Protein AF-A0A9D3MAL6-F1 (afdb_monomer)

Secondary structure (DSSP, 8-state):
---------EEEEEEEEEE-----S-----------S--BHHHHHHTT-SEEEEEEEEGGG-SS-----TT-S-EETTEE-PPPPTTS-EEEEEEEEEEETTEEEEEEEEEEEE------------------------------------------SHHHHHHHHHHHHHHHHHHHHHHHHHHHHHHHHHHHHHHHHHHHHHHHHHHHHHHHHHHHHHTT-------------------------------------------------PPPPP------------------------------------------SPPEEGGGHHHHHHHHHH-SSS-HHHHHTTSPPS--S--HHHHSHHHHTT-SBTTB---TTTEEEPPPPTT-TTTTEEEEEEEEETTEEEEEEEEPPPPGGGHHHHHHHHHHTT--EEEE-S-SEETTEE-S---S-SSEEEETTEEEEEEEEEE-SSEEEEEEEEEETT-S-EEEEEEEEE--S-SSS--S-SHHHHHHHHHHHHHS-TT---EEEESSSSSHHHHHHHHHHHHHHHHHHHSEE-HHHHHHHHHHHSTTSS-SHHHHHHHHHHHHHHHHH------TTTHHHHHHHHTSEETTTTEEHHHHHHHHHHHHS----TTTTTTTTSHHHHTT-S-SSS---TTT-----PPTT------SEEEE--SSSTT-EEEEPPPPTTTHHHHHHHHHHTT-------S--BTTTTB---S-SSSEEEETTEEEEEEEEEEETTEEEEEEEEEETTSPPP--

Mean predicted a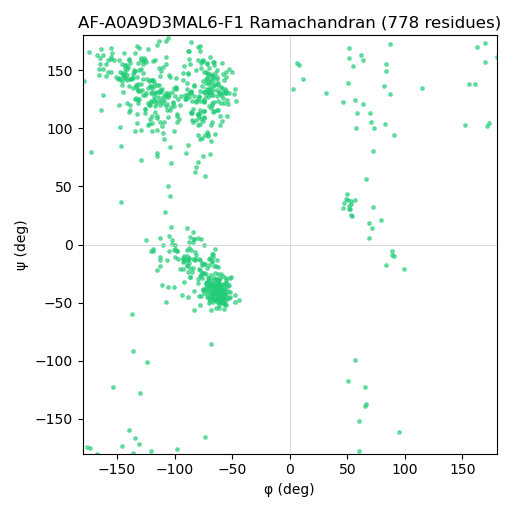ligned error: 19.48 Å

InterPro domains:
  IPR000242 Tyrosine-specific protein phosphatase, PTPase domain [PF00102] (363-593)
  IPR000242 Tyrosine-specific protein phosphatase, PTPase domain [PF00102] (653-774)
  IPR000242 Tyrosine-specific protein phosphatase, PTPase domain [PR00700] (392-399)
  IPR000242 Tyrosine-specific protein phosphatase, PTPase domain [PR00700] (408-428)
  IPR000242 Tyrosine-specific protein phosphatase, PTPase domain [PR00700] (491-508)
  IPR000242 Tyrosine-specific protein phosphatase, PTPase domain [PR00700] (530-548)
  IPR000242 Tyrosine-specific protein phosphatase, PTPase domain [PR00700] (561-576)
  IPR000242 Tyrosine-specific protein phosphatase, PTPase domain [PR00700] (577-587)
  IPR000242 Tyrosine-specific protein phosphatase, PTPase domain [PS50055] (340-594)
  IPR000242 Tyrosine-specific protein phosphatase, PTPase domain [PS50055] (626-780)
  IPR000242 Tyrosine-specific protein phosphatase, PTPase domain [SM00194] (339-596)
  IPR000242 Tyrosine-specific protein phosphatase, PTPase domain [SM00194] (625-780)
  IPR000387 Tyrosine-specific protein phosphatases domain [PS50056] (511-585)
  IPR003595 Protein-tyrosine phosphatase, catalytic [SM00404] (492-593)
  IPR016130 Protein-tyrosine phosphatase, active site [PS00383] (533-543)
  IPR029021 Protein-tyrosine phosphatase-like [G3DSA:3.90.190.10] (317-603)
  IPR029021 Protein-tyrosine phosphatase-like [G3DSA:3.90.190.10] (604-778)
  IPR029021 Protein-tyrosine phosphatase-like [SSF52799] (324-632)
  IPR029021 Protein-tyrosine phosphatase-like [SSF52799] (598-773)
  IPR045911 Receptor-type tyrosine-protein phosphatase mu, PTPase domain, repeat 1 [cd14633] (324-596)

Foldseek 3Di:
DDDDPDFPKWKKKWKKKFWDDDDDDDDDDDDPDDDPDAAAPVCCVVVVHRMHTAEMGTPVRPPDDDDDDAQPQDYHPNHGRHHDDQQTKMFMKMKMWIDTPRDIDIDMDGPDIRHRPDPDDPDDDDDDDDDDDDDDDDDDDDDDDDDDDDDDDDDDPPVVVVVVVVVVVVVVVVVVVVVVVVVVVVLVVLVVVLVVVLVVVVVVVVVVVVVVVVVVVPVVDDDDDDDDDDDDDDDDDDDDDDDDDDDYDDDDDDDDDDDDDDDDDDDDDDDDDDDDDDDDDDDDDDDDDDDDDDDDDDDDDDDDDDDPPPPPPPCPFDWAFLVCLVVLLVCLVPPPPHHLVNLVVVADAFDPAAQVLCPDPLNVVLAPDPRFAFHPVFAQFFDDDPPDPSLRDHRWGFDAFQPRGSQAIQHAADDPVCLLVVVSSCVVQQAQAEEEEEDQAAPNHGLHDDSADPAWDDSPQKIKGWDDWAFFAQWIKTWIWIDGHPDPDIGIHIYIHGRQAHSDFGRPALVSVLVSLVVRVVPGDPPGGHHYYYYRSSAAVVLLSRLLNRQLVCCVPPSTGRSSVSQNSVCVRTGRRRPDSSSSSVSSLNNSLCSLQPDPDDDPVCCVVVVVQQQDQDPVVRDGNVVSNVVSCVVSPDDQDCQQQVVCPDPVNVVQDLDPSQAHGSSFFNFFDDDPPDPGRGHRWGQQGDGRHGSPDIGHDQGAPVCLLVVLSSCVVVVPPDDDDDDDADVVSRRHDSADPAAWDDSDQKIKGWDDWDDDPPDIRTDIDIDGNVPDDPPD

Solvent-accessible surface area (backbone atoms only — not comparable to full-atom values): 48510 Å² total; per-residue (Å²): 142,80,83,82,80,78,80,78,59,49,43,34,41,34,35,37,42,32,53,63,70,93,73,80,95,73,95,71,82,88,70,89,75,66,80,92,69,90,33,43,51,83,50,15,69,79,70,67,48,55,47,23,30,32,30,46,43,56,49,94,76,57,89,61,96,74,94,81,70,90,33,71,64,49,72,30,84,86,15,46,15,62,62,74,59,61,74,43,30,33,42,31,31,44,34,45,37,41,36,41,99,89,46,74,50,74,51,62,46,80,77,49,70,49,68,43,60,70,95,70,80,95,70,83,95,74,92,81,89,82,84,93,80,79,87,84,84,82,89,85,86,86,86,82,87,82,92,88,84,89,84,90,84,95,83,76,64,67,63,54,54,54,51,51,54,54,51,52,52,53,49,52,53,52,50,52,51,49,53,53,51,48,54,54,46,51,55,52,49,51,54,60,44,47,58,48,50,48,51,50,50,51,52,47,56,51,48,55,51,50,54,52,55,50,55,65,68,53,75,84,68,82,81,84,86,90,81,90,78,90,83,92,80,92,88,83,92,92,85,86,89,90,87,91,88,92,88,83,90,83,91,89,90,83,91,88,87,88,87,87,88,88,89,86,85,90,83,92,82,84,84,84,85,81,88,80,85,85,83,87,84,83,88,83,87,83,83,89,87,89,82,92,84,83,88,87,88,85,80,88,86,86,78,86,83,73,84,84,72,80,81,84,71,74,91,82,78,75,68,42,41,57,91,48,43,65,61,50,54,52,44,35,73,66,48,95,74,73,25,56,60,63,58,49,70,65,55,83,82,55,85,87,60,66,36,70,71,47,69,36,70,90,35,44,87,64,40,96,39,96,85,51,56,28,24,64,92,33,34,51,70,44,77,67,46,92,93,47,83,76,46,30,68,57,52,22,18,39,34,65,41,73,98,31,83,47,41,26,29,37,20,40,26,43,47,79,97,33,37,50,59,50,53,54,44,39,58,73,50,44,31,36,38,36,39,34,51,48,54,49,62,44,93,91,37,81,37,26,51,87,78,69,59,95,43,71,45,67,49,87,54,37,39,39,32,53,76,47,76,50,67,32,42,48,33,37,41,37,36,27,45,34,37,43,75,91,56,97,58,75,46,71,32,36,40,40,35,36,56,59,62,49,84,63,88,60,58,95,62,46,63,70,58,52,54,46,50,53,54,47,66,74,70,51,63,94,85,42,40,33,36,38,29,20,17,42,71,22,16,34,61,29,31,41,53,51,52,43,56,31,37,51,56,34,36,76,72,72,46,25,38,48,69,68,62,49,45,52,49,45,40,68,33,31,45,44,33,48,67,43,58,68,48,55,53,47,40,53,53,34,51,50,51,46,68,70,61,59,84,81,82,70,55,85,92,46,46,69,60,54,52,55,59,28,64,40,69,40,91,85,77,75,42,27,52,59,60,47,53,54,48,44,52,64,70,69,52,79,81,82,48,75,79,42,26,50,68,56,69,33,80,96,34,47,93,59,45,96,42,91,92,68,69,40,40,54,92,31,44,58,71,44,81,60,58,95,90,53,92,65,39,78,62,57,27,27,49,35,63,42,83,52,36,60,61,66,40,75,54,60,67,78,47,38,86,92,35,40,50,55,50,57,43,44,38,61,76,69,66,56,90,73,85,91,80,94,72,79,77,34,71,89,78,49,26,51,80,81,71,46,91,65,55,71,41,72,49,80,52,36,35,40,27,44,73,50,72,50,78,58,90,98,43,76,49,72,47,70,51,76,48,45,72,75,61,70,74,80,85,125

Structure (mmCIF, N/CA/C/O backbone):
data_AF-A0A9D3MAL6-F1
#
_entry.id   AF-A0A9D3MAL6-F1
#
loop_
_atom_site.group_PDB
_atom_site.id
_atom_site.type_symbol
_atom_site.label_atom_id
_atom_site.label_alt_id
_atom_site.label_comp_id
_atom_site.label_asym_id
_atom_site.label_entity_id
_atom_site.label_seq_id
_atom_site.pdbx_PDB_ins_code
_atom_site.Cartn_x
_atom_site.Cartn_y
_atom_site.Cartn_z
_atom_site.occupancy
_atom_site.B_iso_or_equiv
_atom_site.auth_seq_id
_atom_site.auth_comp_id
_atom_site.auth_asym_id
_atom_site.auth_atom_id
_atom_site.pdbx_PDB_model_num
ATOM 1 N N . MET A 1 1 ? 58.302 15.129 13.543 1.00 36.84 1 MET A N 1
ATOM 2 C CA . MET A 1 1 ? 57.676 16.431 13.846 1.00 36.84 1 MET A CA 1
ATOM 3 C C . MET A 1 1 ? 57.068 16.970 12.562 1.00 36.84 1 MET A C 1
ATOM 5 O O . MET A 1 1 ? 57.808 17.433 11.713 1.00 36.84 1 MET A O 1
ATOM 9 N N . PHE A 1 2 ? 55.753 16.849 12.410 1.00 25.80 2 PHE A N 1
ATOM 10 C CA . PHE A 1 2 ? 54.938 17.594 11.447 1.00 25.80 2 PHE A CA 1
ATOM 11 C C . PHE A 1 2 ? 53.576 17.755 12.122 1.00 25.80 2 PHE A C 1
ATOM 13 O O . PHE A 1 2 ? 52.985 16.754 12.527 1.00 25.80 2 PHE A O 1
ATOM 20 N N . HIS A 1 3 ? 53.130 18.991 12.341 1.00 28.67 3 HIS A N 1
ATOM 21 C CA . HIS A 1 3 ? 51.816 19.233 12.930 1.00 28.67 3 HIS A CA 1
ATOM 22 C C . HIS A 1 3 ? 50.736 18.966 11.882 1.00 28.67 3 HIS A C 1
ATOM 24 O O . HIS A 1 3 ? 50.804 19.492 10.774 1.00 28.67 3 HIS A O 1
ATOM 30 N N . ALA A 1 4 ? 49.719 18.191 12.252 1.00 33.22 4 ALA A N 1
ATOM 31 C CA . ALA A 1 4 ? 48.437 18.272 11.574 1.00 33.22 4 ALA A CA 1
ATOM 32 C C . ALA A 1 4 ? 47.761 19.570 12.033 1.00 33.22 4 ALA A C 1
ATOM 34 O O . ALA A 1 4 ? 47.356 19.680 13.191 1.00 33.22 4 ALA A O 1
ATOM 35 N N . GLU A 1 5 ? 47.670 20.561 11.147 1.00 36.69 5 GLU A N 1
ATOM 36 C CA . GLU A 1 5 ? 46.848 21.743 11.397 1.00 36.69 5 GLU A CA 1
ATOM 37 C C . GLU A 1 5 ? 45.374 21.327 11.398 1.00 36.69 5 GLU A C 1
ATOM 39 O O . GLU A 1 5 ? 44.774 21.047 10.357 1.00 36.69 5 GLU A O 1
ATOM 44 N N . LEU A 1 6 ? 44.787 21.270 12.594 1.00 41.81 6 LEU A N 1
ATOM 45 C CA . LEU A 1 6 ? 43.344 21.174 12.763 1.00 41.81 6 LEU A CA 1
ATOM 46 C C . LEU A 1 6 ? 42.711 22.418 12.130 1.00 41.81 6 LEU A C 1
ATOM 48 O O . LEU A 1 6 ? 42.856 23.528 12.641 1.00 41.81 6 LEU A O 1
ATOM 52 N N . CYS A 1 7 ? 42.011 22.228 11.010 1.00 44.66 7 CYS A N 1
ATOM 53 C CA . CYS A 1 7 ? 41.234 23.285 10.371 1.00 44.66 7 CYS A CA 1
ATOM 54 C C . CYS A 1 7 ? 40.091 23.707 11.305 1.00 44.66 7 CYS A C 1
ATOM 56 O O . CYS A 1 7 ? 39.022 23.097 11.305 1.00 44.66 7 CYS A O 1
ATOM 58 N N . ASN A 1 8 ? 40.324 24.757 12.096 1.00 56.75 8 ASN A N 1
ATOM 59 C CA . ASN A 1 8 ? 39.327 25.387 12.960 1.00 56.75 8 ASN A CA 1
ATOM 60 C C . ASN A 1 8 ? 38.270 26.115 12.113 1.00 56.75 8 ASN A C 1
ATOM 62 O O . ASN A 1 8 ? 38.293 27.337 11.974 1.00 56.75 8 ASN A O 1
ATOM 66 N N . ALA A 1 9 ? 37.340 25.352 11.538 1.00 63.88 9 ALA A N 1
ATOM 67 C CA . ALA A 1 9 ? 36.164 25.889 10.874 1.00 63.88 9 ALA A CA 1
ATOM 68 C C . ALA A 1 9 ? 35.234 26.534 11.914 1.00 63.88 9 ALA A C 1
ATOM 70 O O . ALA A 1 9 ? 34.715 25.858 12.805 1.00 63.88 9 ALA A O 1
ATOM 71 N N . GLN A 1 10 ? 35.000 27.839 11.797 1.00 79.12 10 GLN A N 1
ATOM 72 C CA . GLN A 1 10 ? 33.982 28.522 12.588 1.00 79.12 10 GLN A CA 1
ATOM 73 C C . GLN A 1 10 ? 32.620 28.307 11.931 1.00 79.12 10 GLN A C 1
ATOM 75 O O . GLN A 1 10 ? 32.435 28.637 10.761 1.00 79.12 10 GLN A O 1
ATOM 80 N N . ILE A 1 11 ? 31.669 27.749 12.681 1.00 84.81 11 ILE A N 1
ATOM 81 C CA . ILE A 1 11 ? 30.291 27.539 12.228 1.00 84.81 11 ILE A CA 1
ATOM 82 C C . ILE A 1 11 ? 29.357 28.354 13.122 1.00 84.81 11 ILE A C 1
ATOM 84 O O . ILE A 1 11 ? 29.409 28.232 14.350 1.00 84.81 11 ILE A O 1
ATOM 88 N N . VAL A 1 12 ? 28.491 29.161 12.508 1.00 91.12 12 VAL A N 1
ATOM 89 C CA . VAL A 1 12 ? 27.405 29.880 13.186 1.00 91.12 12 VAL A CA 1
ATOM 90 C C . VAL A 1 12 ? 26.076 29.599 12.489 1.00 91.12 12 VAL A C 1
ATOM 92 O O . VAL A 1 12 ? 26.001 29.509 11.264 1.00 91.12 12 VAL A O 1
ATOM 95 N N . TYR A 1 13 ? 25.014 29.469 13.277 1.00 91.81 13 TYR A N 1
ATOM 96 C CA . TYR A 1 13 ? 23.645 29.329 12.795 1.00 91.81 13 TYR A CA 1
ATOM 97 C C . TYR A 1 13 ? 22.905 30.646 13.002 1.00 91.81 13 TYR A C 1
ATOM 99 O O . TYR A 1 13 ? 22.910 31.196 14.101 1.00 91.81 13 TYR A O 1
ATOM 107 N N . GLN A 1 14 ? 22.274 31.161 11.955 1.00 93.88 14 GLN A N 1
ATOM 108 C CA . GLN A 1 14 ? 21.638 32.475 11.936 1.00 93.88 14 GLN A CA 1
ATOM 109 C C . GLN A 1 14 ? 20.166 32.347 11.549 1.00 93.88 14 GLN A C 1
ATOM 111 O O . GLN A 1 14 ? 19.802 31.561 10.671 1.00 93.88 14 GLN A O 1
ATOM 116 N N . VAL A 1 15 ? 19.317 33.156 12.181 1.00 93.56 15 VAL A N 1
ATOM 117 C CA . VAL A 1 15 ? 17.896 33.272 11.839 1.00 93.56 15 VAL A CA 1
ATOM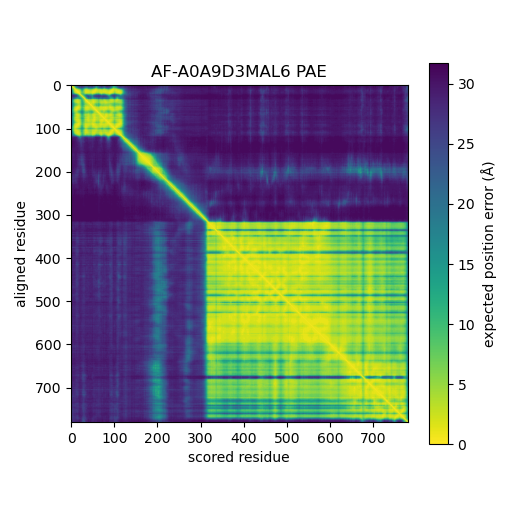 118 C C . VAL A 1 15 ? 17.651 34.657 11.250 1.00 93.56 15 VAL A C 1
ATOM 120 O O . VAL A 1 15 ? 17.953 35.675 11.878 1.00 93.56 15 VAL A O 1
ATOM 123 N N . VAL A 1 16 ? 17.108 34.694 10.035 1.00 94.06 16 VAL A N 1
ATOM 124 C CA . VAL A 1 16 ? 16.917 35.906 9.228 1.00 94.06 16 VAL A CA 1
ATOM 125 C C . VAL A 1 16 ? 15.436 36.068 8.896 1.00 94.06 16 VAL A C 1
ATOM 127 O O . VAL A 1 16 ? 14.761 35.107 8.528 1.00 94.06 16 VAL A O 1
ATOM 130 N N . VAL A 1 17 ? 14.921 37.289 9.015 1.00 92.81 17 VAL A N 1
ATOM 131 C CA . VAL A 1 17 ? 13.524 37.635 8.723 1.00 92.81 17 VAL A CA 1
ATOM 132 C C . VAL A 1 17 ? 13.489 38.639 7.574 1.00 92.81 17 VAL A C 1
ATOM 134 O O . VAL A 1 17 ? 14.119 39.691 7.653 1.00 92.81 17 VAL A O 1
ATOM 137 N N . GLU A 1 18 ? 12.743 38.329 6.512 1.00 92.12 18 GLU A N 1
ATOM 138 C CA . GLU A 1 18 ? 12.491 39.209 5.365 1.00 92.12 18 GLU A CA 1
ATOM 139 C C . GLU A 1 18 ? 11.044 39.724 5.393 1.00 92.12 18 GLU A C 1
ATOM 141 O O . GLU A 1 18 ? 10.103 38.941 5.483 1.00 92.12 18 GLU A O 1
ATOM 146 N N . GLU A 1 19 ? 10.853 41.042 5.305 1.00 88.69 19 GLU A N 1
ATOM 147 C CA . GLU A 1 19 ? 9.544 41.693 5.206 1.00 88.69 19 GLU A CA 1
ATOM 148 C C . GLU A 1 19 ? 9.055 41.718 3.749 1.00 88.69 19 GLU A C 1
ATOM 150 O O . GLU A 1 19 ? 9.633 42.375 2.875 1.00 88.69 19 GLU A O 1
ATOM 155 N N . GLU A 1 20 ? 7.936 41.043 3.487 1.00 82.75 20 GLU A N 1
ATOM 156 C CA . GLU A 1 20 ? 7.355 40.911 2.152 1.00 82.75 20 GLU A CA 1
ATOM 157 C C . GLU A 1 20 ? 6.598 42.184 1.747 1.00 82.75 20 GLU A C 1
ATOM 159 O O . GLU A 1 20 ? 5.399 42.351 1.986 1.00 82.75 20 GLU A O 1
ATOM 164 N N . ARG A 1 21 ? 7.311 43.110 1.099 1.00 76.62 21 ARG A N 1
ATOM 165 C CA . ARG A 1 21 ? 6.724 44.346 0.560 1.00 76.62 21 ARG A CA 1
ATOM 166 C C . ARG A 1 21 ? 5.947 44.066 -0.744 1.00 76.62 21 ARG A C 1
ATOM 168 O O . ARG A 1 21 ? 6.478 43.381 -1.621 1.00 76.62 21 ARG A O 1
ATOM 175 N N . PRO A 1 22 ? 4.739 44.631 -0.949 1.00 57.72 22 PRO A N 1
ATOM 176 C CA . PRO A 1 22 ? 3.912 44.349 -2.127 1.00 57.72 22 PRO A CA 1
ATOM 177 C C . PRO A 1 22 ? 4.531 44.907 -3.422 1.00 57.72 22 PRO A C 1
ATOM 179 O O . PRO A 1 22 ? 4.452 46.101 -3.716 1.00 57.72 22 PRO A O 1
ATOM 182 N N . ARG A 1 23 ? 5.144 44.033 -4.231 1.00 50.97 23 ARG A N 1
ATOM 183 C CA . ARG A 1 23 ? 5.763 44.398 -5.518 1.00 50.97 23 ARG A CA 1
ATOM 184 C C . ARG A 1 23 ? 4.735 44.385 -6.658 1.00 50.97 23 ARG A C 1
ATOM 186 O O . ARG A 1 23 ? 4.040 43.393 -6.864 1.00 50.97 23 ARG A O 1
ATOM 193 N N . ARG A 1 24 ? 4.694 45.455 -7.467 1.00 40.16 24 ARG A N 1
ATOM 194 C CA . ARG A 1 24 ? 4.003 45.440 -8.775 1.00 40.16 24 ARG A CA 1
ATOM 195 C C . ARG A 1 24 ? 4.667 44.418 -9.713 1.00 40.16 24 ARG A C 1
ATOM 197 O O . ARG A 1 24 ? 5.859 44.138 -9.601 1.00 40.16 24 ARG A O 1
ATOM 204 N N . ALA A 1 25 ? 3.880 43.843 -10.620 1.00 43.41 25 ALA A N 1
ATOM 205 C CA . ALA A 1 25 ? 4.207 42.583 -11.284 1.00 43.41 25 ALA A CA 1
ATOM 206 C C . ALA A 1 25 ? 5.493 42.596 -12.142 1.00 43.41 25 ALA A C 1
ATOM 208 O O . ALA A 1 25 ? 5.540 43.187 -13.219 1.00 43.41 25 ALA A O 1
ATOM 209 N N . ARG A 1 26 ? 6.484 41.800 -11.723 1.00 36.41 26 ARG A N 1
ATOM 210 C CA . ARG A 1 26 ? 7.481 41.148 -12.592 1.00 36.41 26 ARG A CA 1
ATOM 211 C C . ARG A 1 26 ? 7.715 39.729 -12.073 1.00 36.41 26 ARG A C 1
ATOM 213 O O . ARG A 1 26 ? 8.226 39.558 -10.971 1.00 36.41 26 ARG A O 1
ATOM 220 N N . ARG A 1 27 ? 7.342 38.710 -12.857 1.00 42.09 27 ARG A N 1
ATOM 221 C CA . ARG A 1 27 ? 7.658 37.306 -12.550 1.00 42.09 27 ARG A CA 1
ATOM 222 C C . ARG A 1 27 ? 9.101 37.004 -12.957 1.00 42.09 27 ARG A C 1
ATOM 224 O O . ARG A 1 27 ? 9.373 36.804 -14.134 1.00 42.09 27 ARG A O 1
ATOM 231 N N . ALA A 1 28 ? 9.987 36.950 -11.972 1.00 33.19 28 ALA A N 1
ATOM 232 C CA . ALA A 1 28 ? 11.230 36.184 -12.030 1.00 33.19 28 ALA A CA 1
ATOM 233 C C . ALA A 1 28 ? 11.086 34.962 -11.104 1.00 33.19 28 ALA A C 1
ATOM 235 O O . ALA A 1 28 ? 10.200 34.952 -10.248 1.00 33.19 28 ALA A O 1
ATOM 236 N N . ALA A 1 29 ? 11.917 33.935 -11.275 1.00 33.50 29 ALA A N 1
ATOM 237 C CA . ALA A 1 29 ? 11.923 32.789 -10.367 1.00 33.50 29 ALA A CA 1
ATOM 238 C C . ALA A 1 29 ? 12.475 33.182 -8.982 1.00 33.50 29 ALA A C 1
ATOM 240 O O . ALA A 1 29 ? 13.427 33.962 -8.895 1.00 33.50 29 ALA A O 1
ATOM 241 N N . GLU A 1 30 ? 11.905 32.625 -7.907 1.00 39.44 30 GLU A N 1
ATOM 242 C CA . GLU A 1 30 ? 12.492 32.719 -6.564 1.00 39.44 30 GLU A CA 1
ATOM 243 C C . GLU A 1 30 ? 13.755 31.851 -6.503 1.00 39.44 30 GLU A C 1
ATOM 245 O O . GLU A 1 30 ? 13.697 30.644 -6.278 1.00 39.44 30 GLU A O 1
ATOM 250 N N . ILE A 1 31 ? 14.910 32.477 -6.728 1.00 43.69 31 ILE A N 1
ATOM 251 C CA . ILE A 1 31 ? 16.207 31.919 -6.337 1.00 43.69 31 ILE A CA 1
ATOM 252 C C . ILE A 1 31 ? 16.268 31.960 -4.806 1.00 43.69 31 ILE A C 1
ATOM 254 O O . ILE A 1 31 ? 16.007 33.015 -4.225 1.00 43.69 31 ILE A O 1
ATOM 258 N N . LEU A 1 32 ? 16.648 30.849 -4.163 1.00 51.59 32 LEU A N 1
ATOM 259 C CA . LEU A 1 32 ? 17.010 30.834 -2.741 1.00 51.59 32 LEU A CA 1
ATOM 260 C C . LEU A 1 32 ? 18.179 31.802 -2.522 1.00 51.59 32 LEU A C 1
ATOM 262 O O . LEU A 1 32 ? 19.303 31.549 -2.952 1.00 51.59 32 LEU A O 1
ATOM 266 N N . ARG A 1 33 ? 17.891 32.949 -1.905 1.00 64.62 33 ARG A N 1
ATOM 267 C CA . ARG A 1 33 ? 18.887 33.961 -1.558 1.00 64.62 33 ARG A CA 1
ATOM 268 C C . ARG A 1 33 ? 19.273 33.784 -0.103 1.00 64.62 33 ARG A C 1
ATOM 270 O O . ARG A 1 33 ? 18.518 34.179 0.775 1.00 64.62 33 ARG A O 1
ATOM 277 N N . CYS A 1 34 ? 20.455 33.235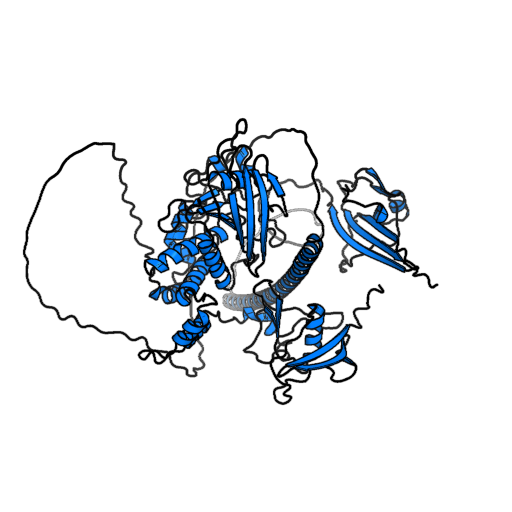 0.133 1.00 82.69 34 CYS A N 1
ATOM 278 C CA . CYS A 1 34 ? 21.086 33.345 1.441 1.00 82.69 34 CYS A CA 1
ATOM 279 C C . CYS A 1 34 ? 21.571 34.784 1.650 1.00 82.69 34 CYS A C 1
ATOM 281 O O . CYS A 1 34 ? 21.789 35.520 0.682 1.00 82.69 34 CYS A O 1
ATOM 283 N N . TYR A 1 35 ? 21.717 35.199 2.906 1.00 88.12 35 TYR A N 1
ATOM 284 C CA . TYR A 1 35 ? 21.936 36.596 3.269 1.00 88.12 35 TYR A CA 1
ATOM 285 C C . TYR A 1 35 ? 23.374 36.771 3.784 1.00 88.12 35 TYR A C 1
ATOM 287 O O . TYR A 1 35 ? 23.629 36.493 4.953 1.00 88.12 35 TYR A O 1
ATOM 295 N N . PRO A 1 36 ? 24.344 37.187 2.941 1.00 81.06 36 PRO A N 1
ATOM 296 C CA . PRO A 1 36 ? 25.760 37.223 3.320 1.00 81.06 36 PRO A CA 1
ATOM 297 C C . PRO A 1 36 ? 26.176 38.462 4.119 1.00 81.06 36 PRO A C 1
ATOM 299 O O . PRO A 1 36 ? 27.273 38.487 4.667 1.00 81.06 36 PRO A O 1
ATOM 302 N N . VAL A 1 37 ? 25.337 39.500 4.171 1.00 85.56 37 VAL A N 1
ATOM 303 C CA . VAL A 1 37 ? 25.612 40.725 4.931 1.00 85.56 37 VAL A CA 1
ATOM 304 C C . VAL A 1 37 ? 24.715 40.735 6.172 1.00 85.56 37 VAL A C 1
ATOM 306 O O . VAL A 1 37 ? 23.495 40.805 6.015 1.00 85.56 37 VAL A O 1
ATOM 309 N N . PRO A 1 38 ? 25.266 40.674 7.397 1.00 84.88 38 PRO A N 1
ATOM 310 C CA . PRO A 1 38 ? 24.467 40.787 8.611 1.00 84.88 38 PRO A CA 1
ATOM 311 C C . PRO A 1 38 ? 23.901 42.203 8.759 1.00 84.88 38 PRO A C 1
ATOM 313 O O . PRO A 1 38 ? 24.615 43.198 8.638 1.00 84.88 38 PRO A O 1
ATOM 316 N N . ILE A 1 39 ? 22.598 42.301 9.032 1.00 87.62 39 ILE A N 1
ATOM 317 C CA . ILE A 1 39 ? 21.889 43.576 9.210 1.00 87.62 39 ILE A CA 1
ATOM 318 C C . ILE A 1 39 ? 21.030 43.490 10.472 1.00 87.62 39 ILE A C 1
ATOM 320 O O . ILE A 1 39 ? 20.036 42.768 10.501 1.00 87.62 39 ILE A O 1
ATOM 324 N N . HIS A 1 40 ? 21.377 44.252 11.511 1.00 87.06 40 HIS A N 1
ATOM 325 C CA . HIS A 1 40 ? 20.538 44.382 12.708 1.00 87.06 40 HIS A CA 1
ATOM 326 C C . HIS A 1 40 ? 19.222 45.102 12.369 1.00 87.06 40 HIS A C 1
ATOM 328 O O . HIS A 1 40 ? 19.217 46.048 11.578 1.00 87.06 40 HIS A O 1
ATOM 334 N N . PHE A 1 41 ? 18.119 44.715 13.019 1.00 86.19 41 PHE A N 1
ATOM 335 C CA . PHE A 1 41 ? 16.774 45.278 12.805 1.00 86.19 41 PHE A CA 1
ATOM 336 C C . PHE A 1 41 ? 16.732 46.818 12.778 1.00 86.19 41 PHE A C 1
ATOM 338 O O . PHE A 1 41 ? 16.128 47.413 11.888 1.00 86.19 41 PHE A O 1
ATOM 345 N N . GLN A 1 42 ? 17.436 47.472 13.706 1.00 81.31 42 GLN A N 1
ATOM 346 C CA . GLN A 1 42 ? 17.515 48.936 13.806 1.00 81.31 42 GLN A CA 1
ATOM 347 C C . GLN A 1 42 ? 18.134 49.581 12.548 1.00 81.31 42 GLN A C 1
ATOM 349 O O . GLN A 1 42 ? 17.677 50.629 12.091 1.00 81.31 42 GLN A O 1
ATOM 354 N N . ASN A 1 43 ? 19.118 48.915 11.935 1.00 82.38 43 ASN A N 1
ATOM 355 C CA . ASN A 1 43 ? 19.793 49.378 10.724 1.00 82.38 43 ASN A CA 1
ATOM 356 C C . ASN A 1 43 ? 19.031 49.006 9.444 1.00 82.38 43 ASN A C 1
ATOM 358 O O . ASN A 1 43 ? 19.233 49.652 8.419 1.00 82.38 43 ASN A O 1
ATOM 362 N N . ALA A 1 44 ? 18.136 48.012 9.477 1.00 80.56 44 ALA A N 1
ATOM 363 C CA . ALA A 1 44 ? 17.377 47.589 8.299 1.00 80.56 44 ALA A CA 1
ATOM 364 C C . ALA A 1 44 ? 16.518 48.727 7.719 1.00 80.56 44 ALA A C 1
ATOM 366 O O . ALA A 1 44 ? 16.485 48.912 6.502 1.00 80.56 44 ALA A O 1
ATOM 367 N N . THR A 1 45 ? 15.901 49.543 8.580 1.00 73.00 45 THR A N 1
ATOM 368 C CA . THR A 1 45 ? 15.144 50.740 8.173 1.00 73.00 45 THR A CA 1
ATOM 369 C C . THR A 1 45 ? 16.053 51.807 7.554 1.00 73.00 45 THR A C 1
ATOM 371 O O . THR A 1 45 ? 15.729 52.343 6.496 1.00 73.00 45 THR A O 1
ATOM 374 N N . LEU A 1 46 ? 17.211 52.079 8.170 1.00 76.88 46 LEU A N 1
ATOM 375 C CA . LEU A 1 46 ? 18.181 53.086 7.708 1.00 76.88 46 LEU A CA 1
ATOM 376 C C . LEU A 1 46 ? 18.832 52.709 6.366 1.00 76.88 46 LEU A C 1
ATOM 378 O O . LEU A 1 46 ? 19.039 53.567 5.514 1.00 76.88 46 LEU A O 1
ATOM 382 N N . LEU A 1 47 ? 19.115 51.421 6.162 1.00 77.44 47 LEU A N 1
ATOM 383 C CA . LEU A 1 47 ? 19.711 50.871 4.940 1.00 77.44 47 LEU A CA 1
ATOM 384 C C . LEU A 1 47 ? 18.666 50.495 3.871 1.00 77.44 47 LEU A C 1
ATOM 386 O O . LEU A 1 47 ? 19.025 49.963 2.822 1.00 77.44 47 LEU A O 1
ATOM 390 N N . ASN A 1 48 ? 17.372 50.730 4.131 1.00 79.12 48 ASN A N 1
ATOM 391 C CA . ASN A 1 48 ? 16.243 50.294 3.297 1.00 79.12 48 ASN A CA 1
ATOM 392 C C . ASN A 1 48 ? 16.270 48.783 2.951 1.00 79.12 48 ASN A C 1
ATOM 394 O O . ASN A 1 48 ? 15.779 48.353 1.902 1.00 79.12 48 ASN A O 1
ATOM 398 N N . SER A 1 49 ? 16.826 47.961 3.844 1.00 82.19 49 SER A N 1
ATOM 399 C CA . SER A 1 49 ? 16.859 46.509 3.682 1.00 82.19 49 SER A CA 1
ATOM 400 C C . SER A 1 49 ? 15.447 45.922 3.722 1.00 82.19 49 SER A C 1
ATOM 402 O O . SER A 1 49 ? 14.557 46.416 4.417 1.00 82.19 49 SER A O 1
ATOM 404 N N . GLN A 1 50 ? 15.239 44.840 2.975 1.00 84.31 50 GLN A N 1
ATOM 405 C CA . GLN A 1 50 ? 14.038 44.011 3.102 1.00 84.31 50 GLN A CA 1
ATOM 406 C C . GLN A 1 50 ? 14.201 42.913 4.159 1.00 84.31 50 GLN A C 1
ATOM 408 O O . GLN A 1 50 ? 13.192 42.373 4.587 1.00 84.31 50 GLN A O 1
ATOM 413 N N . TYR A 1 51 ? 15.420 42.633 4.633 1.00 91.50 51 TYR A N 1
ATOM 414 C CA . TYR A 1 51 ? 15.689 41.619 5.654 1.00 91.50 51 TYR A CA 1
ATOM 415 C C . TYR A 1 51 ? 16.506 42.155 6.836 1.00 91.50 51 TYR A C 1
ATOM 417 O O . TYR A 1 51 ? 17.241 43.141 6.711 1.00 91.50 51 TYR A O 1
ATOM 425 N N . TYR A 1 52 ? 16.402 41.464 7.969 1.00 92.25 52 TYR A N 1
ATOM 426 C CA . TYR A 1 52 ? 17.235 41.661 9.151 1.00 92.25 52 TYR A CA 1
ATOM 427 C C . TYR A 1 52 ? 17.558 40.329 9.830 1.00 92.25 52 TYR A C 1
ATOM 429 O O . TYR A 1 52 ? 16.821 39.350 9.720 1.00 92.25 52 TYR A O 1
ATOM 437 N N . PHE A 1 53 ? 18.678 40.303 10.539 1.00 93.69 53 PHE A N 1
ATOM 438 C CA . PHE A 1 53 ? 19.109 39.176 11.351 1.00 93.69 53 PHE A CA 1
ATOM 439 C C . PHE A 1 53 ? 18.455 39.296 12.726 1.00 93.69 53 PHE A C 1
ATOM 441 O O . PHE A 1 53 ? 18.458 40.369 13.335 1.00 93.69 53 PHE A O 1
ATOM 448 N N . THR A 1 54 ? 17.872 38.192 13.183 1.00 92.94 54 THR A N 1
ATOM 449 C CA . THR A 1 54 ? 17.012 38.142 14.368 1.00 92.94 54 THR A CA 1
ATOM 450 C C . THR A 1 54 ? 17.618 37.293 15.492 1.00 92.94 54 THR A C 1
ATOM 452 O O . THR A 1 54 ? 17.279 37.506 16.653 1.00 92.94 54 THR A O 1
ATOM 455 N N . ALA A 1 55 ? 18.545 36.386 15.155 1.00 93.19 55 ALA A N 1
ATOM 456 C CA . ALA A 1 55 ? 19.434 35.692 16.085 1.00 93.19 55 ALA A CA 1
ATOM 457 C C . ALA A 1 55 ? 20.678 35.130 15.371 1.00 93.19 55 ALA A C 1
ATOM 459 O O . ALA A 1 55 ? 20.623 34.823 14.179 1.00 93.19 55 ALA A O 1
ATOM 460 N N . GLU A 1 56 ? 21.762 34.933 16.122 1.00 92.44 56 GLU A N 1
ATOM 461 C CA . GLU A 1 56 ? 22.939 34.152 15.719 1.00 92.44 56 GLU A CA 1
ATOM 462 C C . GLU A 1 56 ? 23.405 33.272 16.886 1.00 92.44 56 GLU A C 1
ATOM 464 O O . GLU A 1 56 ? 23.352 33.687 18.046 1.00 92.44 56 GLU A O 1
ATOM 469 N N . PHE A 1 57 ? 23.873 32.063 16.582 1.00 90.56 57 PHE A N 1
ATOM 470 C CA . PHE A 1 57 ? 24.314 31.068 17.553 1.00 90.56 57 PHE A CA 1
ATOM 471 C C . PHE A 1 57 ? 25.597 30.372 17.068 1.00 90.56 57 PHE A C 1
ATOM 473 O O . PHE A 1 57 ? 25.555 29.656 16.063 1.00 90.56 57 PHE A O 1
ATOM 480 N N . PRO A 1 58 ? 26.737 30.517 17.765 1.00 88.44 58 PRO A N 1
ATOM 481 C CA . PRO A 1 58 ? 27.929 29.721 17.485 1.00 88.44 58 PRO A CA 1
ATOM 482 C C . PRO A 1 58 ? 27.656 28.230 17.697 1.00 88.44 58 PRO A C 1
ATOM 484 O O . PRO A 1 58 ? 27.162 27.838 18.754 1.00 88.44 58 PRO A O 1
ATOM 487 N N . ALA A 1 59 ? 28.015 27.383 16.729 1.00 83.06 59 ALA A N 1
ATOM 488 C CA . ALA A 1 59 ? 27.716 25.949 16.778 1.00 83.06 59 ALA A CA 1
ATOM 489 C C . ALA A 1 59 ? 28.319 25.255 18.013 1.00 83.06 59 ALA A C 1
ATOM 491 O O . ALA A 1 59 ? 27.682 24.391 18.606 1.00 83.06 59 ALA A O 1
ATOM 492 N N . ALA A 1 60 ? 29.501 25.694 18.461 1.00 79.94 60 ALA A N 1
ATOM 493 C CA . ALA A 1 60 ? 30.150 25.202 19.680 1.00 79.94 60 ALA A CA 1
ATOM 494 C C . ALA A 1 60 ? 29.350 25.474 20.977 1.00 79.94 60 ALA A C 1
ATOM 496 O O . ALA A 1 60 ? 29.596 24.824 21.992 1.00 79.94 60 ALA A O 1
ATOM 497 N N . GLY A 1 61 ? 28.401 26.419 20.952 1.00 71.19 61 GLY A N 1
ATOM 498 C CA . GLY A 1 61 ? 27.492 26.717 22.063 1.00 71.19 61 GLY A CA 1
ATOM 499 C C . GLY A 1 61 ? 26.193 25.900 22.062 1.00 71.19 61 GLY A C 1
ATOM 500 O O . GLY A 1 61 ? 25.464 25.939 23.051 1.00 71.19 61 GLY A O 1
ATOM 501 N N . ILE A 1 62 ? 25.891 25.152 20.993 1.00 76.62 62 ILE A N 1
ATOM 502 C CA . ILE A 1 62 ? 24.674 24.334 20.876 1.00 76.62 62 ILE A CA 1
ATOM 503 C C . ILE A 1 62 ? 25.032 22.859 21.089 1.00 76.62 62 ILE A C 1
ATOM 505 O O . ILE A 1 62 ? 25.242 22.108 20.140 1.00 76.62 62 ILE A O 1
ATOM 509 N N . GLN A 1 63 ? 25.099 22.434 22.352 1.00 72.88 63 GLN A N 1
ATOM 510 C CA . GLN A 1 63 ? 25.365 21.030 22.710 1.00 72.88 63 GLN A CA 1
ATOM 511 C C . GLN A 1 63 ? 24.093 20.163 22.785 1.00 72.88 63 GLN A C 1
ATOM 513 O O . GLN A 1 63 ? 24.183 18.941 22.841 1.00 72.88 63 GLN A O 1
ATOM 518 N N . ALA A 1 64 ? 22.911 20.785 22.760 1.00 71.81 64 ALA A N 1
ATOM 519 C CA . ALA A 1 64 ? 21.604 20.130 22.740 1.00 71.81 64 ALA A CA 1
ATOM 520 C C . ALA A 1 64 ? 20.590 20.996 21.959 1.00 71.81 64 ALA A C 1
ATOM 522 O O . ALA A 1 64 ? 20.818 22.204 21.827 1.00 71.81 64 ALA A O 1
ATOM 523 N N . PRO A 1 65 ? 19.474 20.43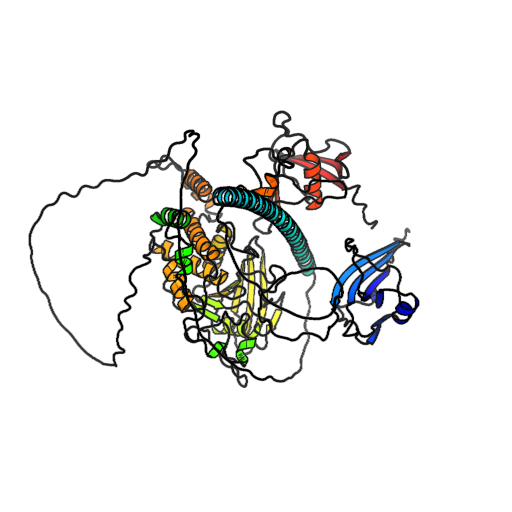3 21.453 1.00 74.62 65 PRO A N 1
ATOM 524 C CA . PRO A 1 65 ? 18.432 21.209 20.780 1.00 74.62 65 PRO A CA 1
ATOM 525 C C . PRO A 1 65 ? 17.839 22.283 21.703 1.00 74.62 65 PRO A C 1
ATOM 527 O O . PRO A 1 65 ? 17.410 21.979 22.814 1.00 74.62 65 PRO A O 1
ATOM 530 N N . GLN A 1 66 ? 17.785 23.534 21.239 1.00 72.94 66 GLN A N 1
ATOM 531 C CA . GLN A 1 66 ? 17.185 24.650 21.977 1.00 72.94 66 GLN A CA 1
ATOM 532 C C . GLN A 1 66 ? 15.961 25.197 21.224 1.00 72.94 66 GLN A C 1
ATOM 534 O O . GLN A 1 66 ? 16.065 25.461 20.022 1.00 72.94 66 GLN A O 1
ATOM 539 N N . PRO A 1 67 ? 14.805 25.392 21.888 1.00 81.19 67 PRO A N 1
ATOM 540 C CA . PRO A 1 67 ? 13.635 25.992 21.258 1.00 81.19 67 PRO A CA 1
ATOM 541 C C . PRO A 1 67 ? 13.860 27.491 21.011 1.00 81.19 67 PRO A C 1
ATOM 543 O O . PRO A 1 67 ? 14.247 28.232 21.916 1.00 81.19 67 PRO A O 1
ATOM 546 N N . PHE A 1 68 ? 13.572 27.948 19.791 1.00 87.31 68 PHE A N 1
ATOM 547 C CA . PHE A 1 68 ? 13.684 29.351 19.394 1.00 87.31 68 PHE A CA 1
ATOM 548 C C . PHE A 1 68 ? 12.341 29.893 18.893 1.00 87.31 68 PHE A C 1
ATOM 550 O O . PHE A 1 68 ? 11.797 29.407 17.901 1.00 87.31 68 PHE A O 1
ATOM 557 N N . SER A 1 69 ? 11.828 30.931 19.555 1.00 90.44 69 SER A N 1
ATOM 558 C CA . SER A 1 69 ? 10.580 31.607 19.184 1.00 90.44 69 SER A CA 1
ATOM 559 C C . SER A 1 69 ? 10.889 32.900 18.434 1.00 90.44 69 SER A C 1
ATOM 561 O O . SER A 1 69 ? 11.523 33.794 18.983 1.00 90.44 69 SER A O 1
ATOM 563 N N . ILE A 1 70 ? 10.442 33.031 17.185 1.00 91.56 70 ILE A N 1
ATOM 564 C CA . ILE A 1 70 ? 10.695 34.230 16.367 1.00 91.56 70 ILE A CA 1
ATOM 565 C C . ILE A 1 70 ? 9.812 35.390 16.849 1.00 91.56 70 ILE A C 1
ATOM 567 O O . ILE A 1 70 ? 8.600 35.232 16.992 1.00 91.56 70 ILE A O 1
ATOM 571 N N . GLY A 1 71 ? 10.407 36.566 17.060 1.00 89.56 71 GLY A N 1
ATOM 572 C CA . GLY A 1 71 ? 9.708 37.755 17.550 1.00 89.56 71 GLY A CA 1
ATOM 573 C C . GLY A 1 71 ? 9.448 37.777 19.062 1.00 89.56 71 GLY A C 1
ATOM 574 O O . GLY A 1 71 ? 8.554 38.495 19.505 1.00 89.56 71 GLY A O 1
ATOM 575 N N . ASP A 1 72 ? 10.202 37.013 19.860 1.00 90.62 72 ASP A N 1
ATOM 576 C CA . ASP A 1 72 ? 10.041 36.934 21.324 1.00 90.62 72 ASP A CA 1
ATOM 577 C C . ASP A 1 72 ? 10.616 38.135 22.106 1.00 90.62 72 ASP A C 1
ATOM 579 O O . ASP A 1 72 ? 10.608 38.142 23.338 1.00 90.62 72 ASP A O 1
ATOM 583 N N . ASN A 1 73 ? 11.098 39.154 21.388 1.00 91.88 73 ASN A N 1
ATOM 584 C CA . ASN A 1 73 ? 11.657 40.406 21.893 1.00 91.88 73 ASN A CA 1
ATOM 585 C C . ASN A 1 73 ? 13.010 40.304 22.633 1.00 91.88 73 ASN A C 1
ATOM 587 O O . ASN A 1 73 ? 13.481 41.320 23.148 1.00 91.88 73 ASN A O 1
ATOM 591 N N . LYS A 1 74 ? 13.665 39.134 22.681 1.00 90.56 74 LYS A N 1
ATOM 592 C CA . LYS A 1 74 ? 15.006 38.978 23.283 1.00 90.56 74 LYS A CA 1
ATOM 593 C C . LYS A 1 74 ? 16.135 39.305 22.294 1.00 90.56 74 LYS A C 1
ATOM 595 O O . LYS A 1 74 ? 15.894 39.545 21.114 1.00 90.56 74 LYS A O 1
ATOM 600 N N . THR A 1 75 ? 17.381 39.312 22.766 1.00 89.50 75 THR A N 1
ATOM 601 C CA . THR A 1 75 ? 18.578 39.562 21.942 1.00 89.50 75 THR A CA 1
ATOM 602 C C . THR A 1 75 ? 19.523 38.367 22.006 1.00 89.50 75 THR A C 1
ATOM 604 O O . THR A 1 75 ? 19.867 37.909 23.092 1.00 89.50 75 THR A O 1
ATOM 607 N N . TYR A 1 76 ? 19.967 37.894 20.843 1.00 89.25 76 TYR A N 1
ATOM 608 C CA . TYR A 1 76 ? 20.769 36.685 20.662 1.00 89.25 76 TYR A CA 1
ATOM 609 C C . TYR A 1 76 ? 22.046 37.029 19.889 1.00 89.25 76 TYR A C 1
ATOM 611 O O . TYR A 1 76 ? 21.980 37.444 18.732 1.00 89.25 76 TYR A O 1
ATOM 619 N N . SER A 1 77 ? 23.203 36.913 20.548 1.00 87.12 77 SER A N 1
ATOM 620 C CA . SER A 1 77 ? 24.529 37.267 20.000 1.00 87.12 77 SER A CA 1
ATOM 621 C C . SER A 1 77 ? 24.582 38.655 19.332 1.00 87.12 77 SER A C 1
ATOM 623 O O . SER A 1 77 ? 25.201 38.842 18.293 1.00 87.12 77 SER A O 1
ATOM 625 N N . GLY A 1 78 ? 23.893 39.642 19.920 1.00 85.75 78 GLY A N 1
ATOM 626 C CA . GLY A 1 78 ? 23.817 41.021 19.412 1.00 85.75 78 GLY A CA 1
ATOM 627 C C . GLY A 1 78 ? 22.682 41.306 18.415 1.00 85.75 78 GLY A C 1
ATOM 628 O O . GLY A 1 78 ? 22.410 42.471 18.119 1.00 85.75 78 GLY A O 1
ATOM 629 N N . TYR A 1 79 ? 21.964 40.290 17.933 1.00 90.62 79 TYR A N 1
ATOM 630 C CA . TYR A 1 79 ? 20.797 40.465 17.063 1.00 90.62 79 TYR A CA 1
ATOM 631 C C . TYR A 1 79 ? 19.502 40.481 17.880 1.00 90.62 79 TYR A C 1
ATOM 633 O O . TYR A 1 79 ? 19.264 39.593 18.696 1.00 90.62 79 TYR A O 1
ATOM 641 N N . TRP A 1 80 ? 18.671 41.507 17.686 1.00 92.50 80 TRP A N 1
ATOM 642 C CA . TRP A 1 80 ? 17.412 41.677 18.417 1.00 92.50 80 TRP A CA 1
ATOM 643 C C . TRP A 1 80 ? 16.253 40.990 17.688 1.00 92.50 80 TRP A C 1
ATOM 645 O O . TRP A 1 80 ? 15.981 41.266 16.517 1.00 92.50 80 TRP A O 1
ATOM 655 N N . ASN A 1 81 ? 15.546 40.120 18.405 1.00 92.88 81 ASN A N 1
ATOM 656 C CA . ASN A 1 81 ? 14.434 39.310 17.930 1.00 92.88 81 ASN A CA 1
ATOM 657 C C . ASN A 1 81 ? 13.111 40.097 17.935 1.00 92.88 81 ASN A C 1
ATOM 659 O O . ASN A 1 81 ? 12.177 39.785 18.677 1.00 92.88 81 ASN A O 1
ATOM 663 N N . ALA A 1 82 ? 13.070 41.169 17.142 1.00 89.50 82 ALA A N 1
ATOM 664 C CA . ALA A 1 82 ? 11.986 42.148 17.136 1.00 89.50 82 ALA A CA 1
ATOM 665 C C . ALA A 1 82 ? 10.602 41.512 16.838 1.00 89.50 82 ALA A C 1
ATOM 667 O O . ALA A 1 82 ? 10.478 40.773 15.854 1.00 89.50 82 ALA A O 1
ATOM 668 N N . PRO A 1 83 ? 9.551 41.809 17.634 1.00 91.06 83 PRO A N 1
ATOM 669 C CA . PRO A 1 83 ? 8.208 41.253 17.446 1.00 91.06 83 PRO A CA 1
ATOM 670 C C . PRO A 1 83 ? 7.612 41.474 16.049 1.00 91.06 83 PRO A C 1
ATOM 672 O O . PRO A 1 83 ? 7.591 42.591 15.526 1.00 91.06 83 PRO A O 1
ATOM 675 N N . LEU A 1 84 ? 7.069 40.405 15.456 1.00 91.50 84 LEU A N 1
ATOM 676 C CA . LEU A 1 84 ? 6.486 40.441 14.112 1.00 91.50 84 LEU A CA 1
ATOM 677 C C . LEU A 1 84 ? 5.123 41.148 14.109 1.00 91.50 84 LEU A C 1
ATOM 679 O O . LEU A 1 84 ? 4.183 40.731 14.788 1.00 91.50 84 LEU A O 1
ATOM 683 N N . LEU A 1 85 ? 4.973 42.189 13.288 1.00 87.75 85 LEU A N 1
ATOM 684 C CA . LEU A 1 85 ? 3.748 42.992 13.255 1.00 87.75 85 LEU A CA 1
ATOM 685 C C . LEU A 1 85 ? 2.565 42.212 12.634 1.00 87.75 85 LEU A C 1
ATOM 687 O O . LEU A 1 85 ? 2.711 41.643 11.543 1.00 87.75 85 LEU A O 1
ATOM 691 N N . PRO A 1 86 ? 1.360 42.207 13.247 1.00 81.44 86 PRO A N 1
ATOM 692 C CA . PRO A 1 86 ? 0.208 41.449 12.743 1.00 81.44 86 PRO A CA 1
ATOM 693 C C . PRO A 1 86 ? -0.184 41.778 11.296 1.00 81.44 86 PRO A C 1
ATOM 695 O O . PRO A 1 86 ? -0.472 40.868 10.521 1.00 81.44 86 PRO A O 1
ATOM 698 N N . HIS A 1 87 ? -0.101 43.051 10.906 1.00 81.44 87 HIS A N 1
ATOM 699 C CA . HIS A 1 87 ? -0.504 43.566 9.592 1.00 81.44 87 HIS A CA 1
ATOM 700 C C . HIS A 1 87 ? 0.561 43.422 8.482 1.00 81.44 87 HIS A C 1
ATOM 702 O O . HIS A 1 87 ? 0.333 43.884 7.367 1.00 81.44 87 HIS A O 1
ATOM 708 N N . LYS A 1 88 ? 1.725 42.816 8.762 1.00 83.25 88 LYS A N 1
ATOM 709 C CA . LYS A 1 88 ? 2.802 42.599 7.778 1.00 83.25 88 LYS A CA 1
ATOM 710 C C . LYS A 1 88 ? 2.986 41.121 7.435 1.00 83.25 88 LYS A C 1
ATOM 712 O O . LYS A 1 88 ? 2.756 40.259 8.286 1.00 83.25 88 LYS A O 1
ATOM 717 N N . SER A 1 89 ? 3.417 40.842 6.206 1.00 88.06 89 SER A N 1
ATOM 718 C CA . SER A 1 89 ? 3.885 39.515 5.797 1.00 88.06 89 SER A CA 1
ATOM 719 C C . SER A 1 89 ? 5.401 39.413 5.974 1.00 88.06 89 SER A C 1
ATOM 721 O O . SER A 1 89 ? 6.122 40.372 5.693 1.00 88.06 89 SER A O 1
ATOM 723 N N . TYR A 1 90 ? 5.876 38.253 6.419 1.00 92.06 90 TYR A N 1
ATOM 724 C CA . TYR A 1 90 ? 7.291 37.960 6.626 1.00 92.06 90 TYR A CA 1
ATOM 725 C C . TYR A 1 90 ? 7.631 36.541 6.168 1.00 92.06 90 TYR A C 1
ATOM 727 O O . TYR A 1 90 ? 6.934 35.598 6.544 1.00 92.06 90 TYR A O 1
ATOM 735 N N . SER A 1 91 ? 8.745 36.375 5.461 1.00 91.88 91 SER A N 1
ATOM 736 C CA . SER A 1 91 ? 9.381 35.072 5.243 1.00 91.88 91 SER A CA 1
ATOM 737 C C . SER A 1 91 ? 10.569 34.917 6.195 1.00 91.88 91 SER A C 1
ATOM 739 O O . SER A 1 91 ? 11.359 35.843 6.369 1.00 91.88 91 SER A O 1
ATOM 741 N N . VAL A 1 92 ? 10.679 33.756 6.840 1.00 92.75 92 VAL A N 1
ATOM 742 C CA . VAL A 1 92 ? 11.706 33.454 7.846 1.00 92.75 92 VAL A CA 1
ATOM 743 C C . VAL A 1 92 ? 12.635 32.374 7.318 1.00 92.75 92 VAL A C 1
ATOM 745 O O . VAL A 1 92 ? 12.187 31.323 6.852 1.00 92.75 92 VAL A O 1
ATOM 748 N N . TYR A 1 93 ? 13.932 32.624 7.436 1.00 93.06 93 TYR A N 1
ATOM 749 C CA . TYR A 1 93 ? 14.992 31.764 6.942 1.00 93.06 93 TYR A CA 1
ATOM 750 C C . TYR A 1 93 ? 15.921 31.363 8.084 1.00 93.06 93 TYR A C 1
ATOM 752 O O . TYR A 1 93 ? 16.262 32.171 8.948 1.00 93.06 93 TYR A O 1
ATOM 760 N N . TYR A 1 94 ? 16.349 30.109 8.056 1.00 92.69 94 TYR A N 1
ATOM 761 C CA . TYR A 1 94 ? 17.450 29.596 8.857 1.00 92.69 94 TYR A CA 1
ATOM 762 C C . TYR A 1 94 ? 18.641 29.406 7.921 1.00 92.69 94 TYR A C 1
ATOM 764 O O . TYR A 1 94 ? 18.475 28.818 6.849 1.00 92.69 94 TYR A O 1
ATOM 772 N N . GLN A 1 95 ? 19.814 29.919 8.289 1.00 93.12 95 GLN A N 1
ATOM 773 C CA . GLN A 1 95 ? 21.031 29.746 7.501 1.00 93.12 95 GLN A CA 1
ATOM 774 C C . GLN A 1 95 ? 22.213 29.304 8.364 1.00 93.12 95 GLN A C 1
ATOM 776 O O . GLN A 1 95 ? 22.412 29.798 9.474 1.00 93.12 95 GLN A O 1
ATOM 781 N N . ALA A 1 96 ? 22.997 28.366 7.842 1.00 90.25 96 ALA A N 1
ATOM 782 C CA . ALA A 1 96 ? 24.244 27.912 8.436 1.00 90.25 96 ALA A CA 1
ATOM 783 C C . ALA A 1 96 ? 25.405 28.567 7.684 1.00 90.25 96 ALA A C 1
ATOM 785 O O . ALA A 1 96 ? 25.530 28.412 6.467 1.00 90.25 96 ALA A O 1
ATOM 786 N N . VAL A 1 97 ? 26.249 29.296 8.410 1.00 89.62 97 VAL A N 1
ATOM 787 C CA . VAL A 1 97 ? 27.469 29.913 7.885 1.00 89.62 97 VAL A CA 1
ATOM 788 C C . VAL A 1 97 ? 28.662 29.118 8.394 1.00 89.62 97 VAL A C 1
ATOM 790 O O . VAL A 1 97 ? 28.802 28.918 9.599 1.00 89.62 97 VAL A O 1
ATOM 793 N N . SER A 1 98 ? 29.531 28.686 7.485 1.00 88.19 98 SER A N 1
ATOM 794 C CA . SER A 1 98 ? 30.794 28.025 7.812 1.00 88.19 98 SER A CA 1
ATOM 795 C C . SER A 1 98 ? 31.951 28.793 7.185 1.00 88.19 98 SER A C 1
ATOM 797 O O . SER A 1 98 ? 31.984 28.973 5.967 1.00 88.19 98 SER A O 1
ATOM 799 N N . THR A 1 99 ? 32.889 29.242 8.017 1.00 84.75 99 THR A N 1
ATOM 800 C CA . THR A 1 99 ? 34.104 29.953 7.606 1.00 84.75 99 THR A CA 1
ATOM 801 C C . THR A 1 99 ? 35.329 29.122 7.961 1.00 84.75 99 THR A C 1
ATOM 803 O O . THR A 1 99 ? 35.551 28.805 9.131 1.00 84.75 99 THR A O 1
ATOM 806 N N . ALA A 1 100 ? 36.145 28.791 6.962 1.00 81.88 100 ALA A N 1
ATOM 807 C CA . ALA A 1 100 ? 37.392 28.051 7.127 1.00 81.88 100 ALA A CA 1
ATOM 808 C C . ALA A 1 100 ? 38.435 28.544 6.116 1.00 81.88 100 ALA A C 1
ATOM 810 O O . ALA A 1 100 ? 38.122 28.762 4.950 1.00 81.88 100 ALA A O 1
ATOM 811 N N . ASN A 1 101 ? 39.685 28.715 6.554 1.00 79.62 101 ASN A N 1
ATOM 812 C CA . ASN A 1 101 ? 40.831 29.074 5.701 1.00 79.62 101 ASN A CA 1
ATOM 813 C C . ASN A 1 101 ? 40.631 30.333 4.818 1.00 79.62 101 ASN A C 1
ATOM 815 O O . ASN A 1 101 ? 41.271 30.473 3.780 1.00 79.62 101 ASN A O 1
ATOM 819 N N . GLY A 1 102 ? 39.756 31.255 5.236 1.00 72.88 102 GLY A N 1
ATOM 820 C CA . GLY A 1 102 ? 39.404 32.476 4.498 1.00 72.88 102 GLY A CA 1
ATOM 821 C C . GLY A 1 102 ? 38.219 32.337 3.532 1.00 72.88 102 GLY A C 1
ATOM 822 O O . GLY A 1 102 ? 37.717 33.353 3.060 1.00 72.88 102 GLY A O 1
ATOM 823 N N . GLU A 1 103 ? 37.726 31.124 3.277 1.00 73.38 103 GLU A N 1
ATOM 824 C CA . GLU A 1 103 ? 36.481 30.899 2.538 1.00 73.38 103 GLU A CA 1
ATOM 825 C C . GLU A 1 103 ? 35.279 30.875 3.496 1.00 73.38 103 GLU A C 1
ATOM 827 O O . GLU A 1 103 ? 35.339 30.268 4.567 1.00 73.38 103 GLU A O 1
ATOM 832 N N . THR A 1 104 ? 34.167 31.500 3.096 1.00 80.50 104 THR A N 1
ATOM 833 C CA . THR A 1 104 ? 32.884 31.451 3.816 1.00 80.50 104 THR A CA 1
ATOM 834 C C . THR A 1 104 ? 31.805 30.871 2.913 1.00 80.50 104 THR A C 1
ATOM 836 O O . THR A 1 104 ? 31.523 31.405 1.840 1.00 80.50 104 THR A O 1
ATOM 839 N N . LYS A 1 105 ? 31.160 29.798 3.373 1.00 83.31 105 LYS A N 1
ATOM 840 C CA . LYS A 1 105 ? 29.958 29.217 2.765 1.00 83.31 105 LYS A CA 1
ATOM 841 C C . LYS A 1 105 ? 28.733 29.562 3.591 1.00 83.31 105 LYS A C 1
ATOM 843 O O . LYS A 1 105 ? 28.803 29.607 4.817 1.00 83.31 105 LYS A O 1
ATOM 848 N N . ILE A 1 106 ? 27.610 29.742 2.905 1.00 87.88 106 ILE A N 1
ATOM 849 C CA . ILE A 1 106 ? 26.295 29.917 3.516 1.00 87.88 106 ILE A CA 1
ATOM 850 C C . ILE A 1 106 ? 25.324 28.986 2.800 1.00 87.88 106 ILE A C 1
ATOM 852 O O . ILE A 1 106 ? 25.193 29.074 1.580 1.00 87.88 106 ILE A O 1
ATOM 856 N N . ASP A 1 107 ? 24.647 28.129 3.557 1.00 84.44 107 ASP A N 1
ATOM 857 C CA . ASP A 1 107 ? 23.462 27.400 3.099 1.00 84.44 107 ASP A CA 1
ATOM 858 C C . ASP A 1 107 ? 22.239 27.892 3.879 1.00 84.44 107 ASP A C 1
ATOM 860 O O . ASP A 1 107 ? 22.360 28.273 5.046 1.00 84.44 107 ASP A O 1
ATOM 864 N N . CYS A 1 108 ? 21.074 27.946 3.239 1.00 85.06 108 CYS A N 1
ATOM 865 C CA . CYS A 1 108 ? 19.888 28.585 3.797 1.00 85.06 108 CYS A CA 1
ATOM 866 C C . CYS A 1 108 ? 18.577 27.950 3.331 1.00 85.06 108 CYS A C 1
ATOM 868 O O . CYS A 1 108 ? 18.389 27.613 2.161 1.00 85.06 108 CYS A O 1
ATOM 870 N N . VAL A 1 109 ? 17.611 27.874 4.247 1.00 85.38 109 VAL A N 1
ATOM 871 C CA . VAL A 1 109 ? 16.277 27.338 3.974 1.00 85.38 109 VAL A CA 1
ATOM 872 C C . VAL A 1 109 ? 15.201 28.260 4.546 1.00 85.38 109 VAL A C 1
ATOM 874 O O . VAL A 1 109 ? 15.321 28.760 5.666 1.00 85.38 109 VAL A O 1
ATOM 877 N N . ARG A 1 110 ? 14.128 28.497 3.779 1.00 88.44 110 ARG A N 1
ATOM 878 C CA . ARG A 1 110 ? 12.932 29.205 4.264 1.00 88.44 110 ARG A CA 1
ATOM 879 C C . ARG A 1 110 ? 12.144 28.253 5.163 1.00 88.44 110 ARG A C 1
ATOM 881 O O . ARG A 1 110 ? 11.526 27.318 4.661 1.00 88.44 110 ARG A O 1
ATOM 888 N N . VAL A 1 111 ? 12.191 28.481 6.474 1.00 88.38 111 VAL A N 1
ATOM 889 C CA . VAL A 1 111 ? 11.577 27.609 7.493 1.00 88.38 111 VAL A CA 1
ATOM 890 C C . VAL A 1 111 ? 10.109 27.938 7.756 1.00 88.38 111 VAL A C 1
ATOM 892 O O . VAL A 1 111 ? 9.344 27.052 8.122 1.00 88.38 111 VAL A O 1
ATOM 895 N N . ALA A 1 112 ? 9.696 29.193 7.557 1.00 86.62 112 ALA A N 1
ATOM 896 C CA . ALA A 1 112 ? 8.315 29.624 7.757 1.00 86.62 112 ALA A CA 1
ATOM 897 C C . ALA A 1 112 ? 7.971 30.866 6.920 1.00 86.62 112 ALA A C 1
ATOM 899 O O . ALA A 1 112 ? 8.849 31.634 6.530 1.00 86.62 112 ALA A O 1
ATOM 900 N N . THR A 1 113 ? 6.674 31.105 6.725 1.00 87.69 113 THR A N 1
ATOM 901 C CA . THR A 1 113 ? 6.135 32.380 6.232 1.00 87.69 113 THR A CA 1
ATOM 902 C C . THR A 1 113 ? 4.938 32.763 7.100 1.00 87.69 113 THR A C 1
ATOM 904 O O . THR A 1 113 ? 4.000 31.981 7.252 1.00 87.69 113 THR A O 1
ATOM 907 N N . LYS A 1 114 ? 4.959 33.968 7.674 1.00 88.12 114 LYS A N 1
ATOM 908 C CA . LYS A 1 114 ? 3.871 34.545 8.469 1.00 88.12 114 LYS A CA 1
ATOM 909 C C . LYS A 1 114 ? 3.158 35.591 7.617 1.00 88.12 114 LYS A C 1
ATOM 911 O O . LYS A 1 114 ? 3.754 36.602 7.268 1.00 88.12 114 LYS A O 1
ATOM 916 N N . ALA A 1 115 ? 1.889 35.369 7.285 1.00 82.44 115 ALA A N 1
ATOM 917 C CA . ALA A 1 115 ? 1.115 36.296 6.456 1.00 82.44 115 ALA A CA 1
ATOM 918 C C . ALA A 1 115 ? 0.627 37.536 7.235 1.00 82.44 115 ALA A C 1
ATOM 920 O O . ALA A 1 115 ? 0.450 37.501 8.456 1.00 82.44 115 ALA A O 1
ATOM 921 N N . ALA A 1 116 ? 0.363 38.632 6.523 1.00 81.19 116 ALA A N 1
ATOM 922 C CA . ALA A 1 116 ? -0.384 39.773 7.042 1.00 81.19 116 ALA A CA 1
ATOM 923 C C . ALA A 1 116 ? -1.830 39.376 7.389 1.00 81.19 116 ALA A C 1
ATOM 925 O O . ALA A 1 116 ? -2.558 38.852 6.545 1.00 81.19 116 ALA A O 1
ATOM 926 N N . ILE A 1 117 ? -2.270 39.681 8.612 1.00 70.19 117 ILE A N 1
ATOM 927 C CA . ILE A 1 117 ? -3.672 39.552 9.017 1.00 70.19 117 ILE A CA 1
ATOM 928 C C . ILE A 1 117 ? -4.421 40.773 8.476 1.00 70.19 117 ILE A C 1
ATOM 930 O O . ILE A 1 117 ? -4.428 41.842 9.089 1.00 70.19 117 ILE A O 1
ATOM 934 N N . ILE A 1 118 ? -5.016 40.626 7.292 1.00 59.78 118 ILE A N 1
ATOM 935 C CA . ILE A 1 118 ? -5.876 41.647 6.690 1.00 59.78 118 ILE A CA 1
ATOM 936 C C . ILE A 1 118 ? -7.256 41.542 7.346 1.00 59.78 118 ILE A C 1
ATOM 938 O O . ILE A 1 118 ? -7.966 40.558 7.155 1.00 59.78 118 ILE A O 1
ATOM 942 N N . VAL A 1 119 ? -7.642 42.553 8.129 1.00 44.19 119 VAL A N 1
ATOM 943 C CA . VAL A 1 119 ? -8.931 42.584 8.844 1.00 44.19 119 VAL A CA 1
ATOM 944 C C . VAL A 1 119 ? -10.058 43.038 7.906 1.00 44.19 119 VAL A C 1
ATOM 946 O O . VAL A 1 119 ? -10.644 44.104 8.070 1.00 44.19 119 VAL A O 1
ATOM 949 N N . THR A 1 120 ? -10.369 42.213 6.906 1.00 36.44 120 THR A N 1
ATOM 950 C CA . THR A 1 120 ? -11.607 42.288 6.117 1.00 36.44 120 THR A CA 1
ATOM 951 C C . THR A 1 120 ? -12.094 40.884 5.745 1.00 36.44 120 THR A C 1
ATOM 953 O O . THR A 1 120 ? -11.306 39.999 5.435 1.00 36.44 120 THR A O 1
ATOM 956 N N . GLN A 1 121 ? -13.419 40.701 5.748 1.00 33.69 121 GLN A N 1
ATOM 957 C CA . GLN A 1 121 ? -14.130 39.509 5.254 1.00 33.69 121 GLN A CA 1
ATOM 958 C C . GLN A 1 121 ? -13.926 38.186 6.024 1.00 33.69 121 GLN A C 1
ATOM 960 O O . GLN A 1 121 ? -13.721 37.123 5.443 1.00 33.69 121 GLN A O 1
ATOM 965 N N . LEU A 1 122 ? -14.216 38.216 7.330 1.00 34.84 122 LEU A N 1
ATOM 966 C CA . LEU A 1 122 ? -15.094 37.174 7.880 1.00 34.84 122 LEU A CA 1
ATOM 967 C C . LEU A 1 122 ? -16.520 37.443 7.371 1.00 34.84 122 LEU A C 1
ATOM 969 O O . LEU A 1 122 ? -17.226 38.304 7.892 1.00 34.84 122 LEU A O 1
ATOM 973 N N . THR A 1 123 ? -16.931 36.767 6.299 1.00 31.83 123 THR A N 1
ATOM 974 C CA . THR A 1 123 ? -18.328 36.740 5.823 1.00 31.83 123 THR A CA 1
ATOM 975 C C . THR A 1 123 ? -18.573 35.467 5.013 1.00 31.83 123 THR A C 1
ATOM 977 O O . THR A 1 123 ? -17.654 34.917 4.410 1.00 31.83 123 THR A O 1
ATOM 980 N N . THR A 1 124 ? -19.797 34.944 5.058 1.00 29.05 124 THR A N 1
ATOM 981 C CA . THR A 1 124 ? -20.139 33.606 4.553 1.00 29.05 124 THR A CA 1
ATOM 982 C C . THR A 1 124 ? -20.262 33.532 3.024 1.00 29.05 124 THR A C 1
ATOM 984 O O . THR A 1 124 ? -20.637 34.514 2.380 1.00 29.05 124 THR A O 1
ATOM 987 N N . PRO A 1 125 ? -20.005 32.356 2.416 1.00 29.75 125 PRO A N 1
ATOM 988 C CA . PRO A 1 125 ? -20.186 32.161 0.984 1.00 29.75 125 PRO A CA 1
ATOM 989 C C . PRO A 1 125 ? -21.672 31.988 0.636 1.00 29.75 125 PRO A C 1
ATOM 991 O O . PRO A 1 125 ? -22.254 30.930 0.866 1.00 29.75 125 PRO A O 1
ATOM 994 N N . TYR A 1 126 ? -22.268 33.003 0.010 1.00 25.83 126 TYR A N 1
ATOM 995 C CA . TYR A 1 126 ? -23.506 32.858 -0.761 1.00 25.83 126 TYR A CA 1
ATOM 996 C C . TYR A 1 126 ? -23.227 33.146 -2.236 1.00 25.83 126 TYR A C 1
ATOM 998 O O . TYR A 1 126 ? -22.672 34.187 -2.587 1.00 25.83 126 TYR A O 1
ATOM 1006 N N . ILE A 1 127 ? -23.616 32.220 -3.111 1.00 27.30 127 ILE A N 1
ATOM 1007 C CA . ILE A 1 127 ? -23.421 32.360 -4.555 1.00 27.30 127 ILE A CA 1
ATOM 1008 C C . ILE A 1 127 ? -24.496 33.289 -5.130 1.00 27.30 127 ILE A C 1
ATOM 1010 O O . ILE A 1 127 ? -25.691 33.018 -5.013 1.00 27.30 127 ILE A O 1
ATOM 1014 N N . ARG A 1 128 ? -24.070 34.319 -5.869 1.00 23.98 128 ARG A N 1
ATOM 1015 C CA . ARG A 1 128 ? -24.828 34.833 -7.017 1.00 23.98 128 ARG A CA 1
ATOM 1016 C C . ARG A 1 128 ? -23.924 34.915 -8.243 1.00 23.98 128 ARG A C 1
ATOM 1018 O O . ARG A 1 128 ? -22.806 35.412 -8.171 1.00 23.98 128 ARG A O 1
ATOM 1025 N N . ILE A 1 129 ? -24.444 34.416 -9.358 1.00 24.47 129 ILE A N 1
ATOM 1026 C CA . ILE A 1 129 ? -23.856 34.486 -10.700 1.00 24.47 129 ILE A CA 1
ATOM 1027 C C . ILE A 1 129 ? -24.533 35.645 -11.439 1.00 24.47 129 ILE A C 1
ATOM 1029 O O . ILE A 1 129 ? -25.756 35.736 -11.362 1.00 24.47 129 ILE A O 1
ATOM 1033 N N . ALA A 1 130 ? -23.765 36.488 -12.141 1.00 22.70 130 ALA A N 1
ATOM 1034 C CA . ALA A 1 130 ? -24.150 37.406 -13.238 1.00 22.70 130 ALA A CA 1
ATOM 1035 C C . ALA A 1 130 ? -22.942 38.344 -13.534 1.00 22.70 130 ALA A C 1
ATOM 1037 O O . ALA A 1 130 ? -22.025 38.392 -12.712 1.00 22.70 130 ALA A O 1
ATOM 1038 N N . PRO A 1 131 ? -22.810 38.960 -14.729 1.00 24.72 131 PRO A N 1
ATOM 1039 C CA . PRO A 1 131 ? -21.665 38.617 -15.573 1.00 24.72 131 PRO A CA 1
ATOM 1040 C C . PRO A 1 131 ? -20.747 39.805 -15.914 1.00 24.72 131 PRO A C 1
ATOM 1042 O O . PRO A 1 131 ? -20.947 40.933 -15.471 1.00 24.72 131 PRO A O 1
ATOM 1045 N N . ALA A 1 132 ? -19.718 39.534 -16.720 1.00 26.27 132 ALA A N 1
ATOM 1046 C CA . ALA A 1 132 ? -18.725 40.519 -17.128 1.00 26.27 132 ALA A CA 1
ATOM 1047 C C . ALA A 1 132 ? -19.207 41.459 -18.251 1.00 26.27 132 ALA A C 1
ATOM 1049 O O . ALA A 1 132 ? -19.582 41.020 -19.336 1.00 26.27 132 ALA A O 1
ATOM 1050 N N . ALA A 1 133 ? -19.068 42.755 -17.989 1.00 25.36 133 ALA A N 1
ATOM 1051 C CA . ALA A 1 133 ? -18.858 43.860 -18.925 1.00 25.36 133 ALA A CA 1
ATOM 1052 C C . ALA A 1 133 ? -18.091 44.939 -18.124 1.00 25.36 133 ALA A C 1
ATOM 1054 O O . ALA A 1 133 ? -18.123 44.918 -16.895 1.00 25.36 133 ALA A O 1
ATOM 1055 N N . GLY A 1 134 ? -17.364 45.893 -18.690 1.00 26.42 134 GLY A N 1
ATOM 1056 C CA . GLY A 1 134 ? -17.191 46.321 -20.078 1.00 26.42 134 GLY A CA 1
ATOM 1057 C C . GLY A 1 134 ? -16.754 47.791 -20.011 1.00 26.42 134 GLY A C 1
ATOM 1058 O O . GLY A 1 134 ? -17.218 48.517 -19.134 1.00 26.42 134 GLY A O 1
ATOM 1059 N N . GLU A 1 135 ? -15.794 48.217 -20.827 1.00 27.22 135 GLU A N 1
ATOM 1060 C CA . GLU A 1 135 ? -15.137 49.520 -20.634 1.00 27.22 135 GLU A CA 1
ATOM 1061 C C . GLU A 1 135 ? -15.953 50.727 -21.148 1.00 27.22 135 GLU A C 1
ATOM 1063 O O . GLU A 1 135 ? -16.889 50.587 -21.928 1.00 27.22 135 GLU A O 1
ATOM 1068 N N . ASN A 1 136 ? -15.460 51.919 -20.783 1.00 28.89 136 ASN A N 1
ATOM 1069 C CA . ASN A 1 136 ? -15.641 53.222 -21.443 1.00 28.89 136 ASN A CA 1
ATOM 1070 C C . ASN A 1 136 ? -16.813 54.150 -21.046 1.00 28.89 136 ASN A C 1
ATOM 1072 O O . ASN A 1 136 ? -17.890 54.154 -21.622 1.00 28.89 136 ASN A O 1
ATOM 1076 N N . GLN A 1 137 ? -16.458 55.057 -20.126 1.00 28.56 137 GLN A N 1
ATOM 1077 C CA . GLN A 1 137 ? -16.380 56.517 -20.335 1.00 28.56 137 GLN A CA 1
ATOM 1078 C C . GLN A 1 137 ? -17.629 57.370 -20.678 1.00 28.56 137 GLN A C 1
ATOM 1080 O O . GLN A 1 137 ? -18.180 57.328 -21.767 1.00 28.56 137 GLN A O 1
ATOM 1085 N N . LEU A 1 138 ? -17.847 58.334 -19.768 1.00 29.30 138 LEU A N 1
ATOM 1086 C CA . LEU A 1 138 ? -18.187 59.756 -19.976 1.00 29.30 138 LEU A CA 1
ATOM 1087 C C . LEU A 1 138 ? -19.567 60.197 -20.538 1.00 29.30 138 LEU A C 1
ATOM 1089 O O . LEU A 1 138 ? -19.837 60.161 -21.729 1.00 29.30 138 LEU A O 1
ATOM 1093 N N . THR A 1 139 ? -20.310 60.863 -19.637 1.00 27.97 139 THR A N 1
ATOM 1094 C CA . THR A 1 139 ? -21.024 62.158 -19.811 1.00 27.97 139 THR A CA 1
ATOM 1095 C C . THR A 1 139 ? -22.067 62.345 -20.928 1.00 27.97 139 THR A C 1
ATOM 1097 O O . THR A 1 139 ? -21.738 62.352 -22.106 1.00 27.97 139 THR A O 1
ATOM 1100 N N . GLY A 1 140 ? -23.292 62.740 -20.551 1.00 27.53 140 GLY A N 1
ATOM 1101 C CA . GLY A 1 140 ? -24.274 63.317 -21.487 1.00 27.53 140 GLY A CA 1
ATOM 1102 C C . GLY A 1 140 ? -25.665 63.499 -20.870 1.00 27.53 140 GLY A C 1
ATOM 1103 O O . GLY A 1 140 ? -26.401 62.537 -20.694 1.00 27.53 140 GLY A O 1
ATOM 1104 N N . ALA A 1 141 ? -26.023 64.725 -20.492 1.00 24.48 141 ALA A N 1
ATOM 1105 C CA . ALA A 1 141 ? -27.228 65.022 -19.716 1.00 24.48 141 ALA A CA 1
ATOM 1106 C C . ALA A 1 141 ? -28.542 65.100 -20.542 1.00 24.48 141 ALA A C 1
ATOM 1108 O O . ALA A 1 141 ? -28.553 65.633 -21.643 1.00 24.48 141 ALA A O 1
ATOM 1109 N N . VAL A 1 142 ? -29.663 64.745 -19.886 1.00 25.55 142 VAL A N 1
ATOM 1110 C CA . VAL A 1 142 ? -30.971 65.459 -19.933 1.00 25.55 142 VAL A CA 1
ATOM 1111 C C . VAL A 1 142 ? -31.984 65.217 -21.098 1.00 25.55 142 VAL A C 1
ATOM 1113 O O . VAL A 1 142 ? -31.973 65.851 -22.143 1.00 25.55 142 VAL A O 1
ATOM 1116 N N . THR A 1 143 ? -33.029 64.439 -20.749 1.00 24.98 143 THR A N 1
ATOM 1117 C CA . THR A 1 143 ? -34.487 64.567 -21.073 1.00 24.98 143 THR A CA 1
ATOM 1118 C C . THR A 1 143 ? -35.164 64.114 -22.394 1.00 24.98 143 THR A C 1
ATOM 1120 O O . THR A 1 143 ? -34.798 64.512 -23.486 1.00 24.98 143 THR A O 1
ATOM 1123 N N . ARG A 1 144 ? -36.337 63.468 -22.178 1.00 25.02 144 ARG A N 1
ATOM 1124 C CA . ARG A 1 144 ? -37.633 63.504 -22.926 1.00 25.02 144 ARG A CA 1
ATOM 1125 C C . ARG A 1 144 ? -37.796 62.812 -24.307 1.00 25.02 144 ARG A C 1
ATOM 1127 O O . ARG A 1 144 ? -37.535 63.389 -25.349 1.00 25.02 144 ARG A O 1
ATOM 1134 N N . LYS A 1 145 ? -38.404 61.610 -24.254 1.00 22.56 145 LYS A N 1
ATOM 1135 C CA . LYS A 1 145 ? -39.736 61.193 -24.804 1.00 22.56 145 LYS A CA 1
ATOM 1136 C C . LYS A 1 145 ? -40.542 62.204 -25.681 1.00 22.56 145 LYS A C 1
ATOM 1138 O O . LYS A 1 145 ? -40.472 63.386 -25.342 1.00 22.56 145 LYS A O 1
ATOM 1143 N N . PRO A 1 146 ? -41.480 61.774 -26.581 1.00 43.22 146 PRO A N 1
ATOM 1144 C CA . PRO A 1 146 ? -41.948 60.390 -26.844 1.00 43.22 146 PRO A CA 1
ATOM 1145 C C . PRO A 1 146 ? -42.334 60.019 -28.325 1.00 43.22 146 PRO A C 1
ATOM 1147 O O . PRO A 1 146 ? -42.164 60.816 -29.236 1.00 43.22 146 PRO A O 1
ATOM 1150 N N . ASP A 1 147 ? -42.882 58.801 -28.495 1.00 27.33 147 ASP A N 1
ATOM 1151 C CA . ASP A 1 147 ? -43.913 58.284 -29.441 1.00 27.33 147 ASP A CA 1
ATOM 1152 C C . ASP A 1 147 ? -43.922 58.571 -30.970 1.00 27.33 147 ASP A C 1
ATOM 1154 O O . ASP A 1 147 ? -44.149 59.694 -31.409 1.00 27.33 147 ASP A O 1
ATOM 1158 N N . ALA A 1 148 ? -43.904 57.485 -31.769 1.00 27.88 148 ALA A N 1
ATOM 1159 C CA . ALA A 1 148 ? -44.749 57.242 -32.964 1.00 27.88 148 ALA A CA 1
ATOM 1160 C C . ALA A 1 148 ? -44.698 55.741 -33.370 1.00 27.88 148 ALA A C 1
ATOM 1162 O O . ALA A 1 148 ? -43.793 55.026 -32.939 1.00 27.88 148 ALA A O 1
ATOM 1163 N N . VAL A 1 149 ? -45.670 55.243 -34.153 1.00 30.84 149 VAL A N 1
ATOM 1164 C CA . VAL A 1 149 ? -45.927 53.800 -34.410 1.00 30.84 149 VAL A CA 1
ATOM 1165 C C . VAL A 1 149 ? -46.378 53.554 -35.875 1.00 30.84 149 VAL A C 1
ATOM 1167 O O . VAL A 1 149 ? -46.972 54.454 -36.461 1.00 30.84 149 VAL A O 1
ATOM 1170 N N . GLU A 1 150 ? -46.135 52.332 -36.402 1.00 26.72 150 GLU A N 1
ATOM 1171 C CA . GLU A 1 150 ? -46.564 51.731 -37.707 1.00 26.72 150 GLU A CA 1
ATOM 1172 C C . GLU A 1 150 ? -45.743 52.031 -38.993 1.00 26.72 150 GLU A C 1
ATOM 1174 O O . GLU A 1 150 ? -45.135 53.099 -39.089 1.00 26.72 150 GLU A O 1
ATOM 1179 N N . PRO A 1 151 ? -45.774 51.161 -40.043 1.00 40.84 151 PRO A N 1
ATOM 1180 C CA . PRO A 1 151 ? -46.111 49.719 -40.100 1.00 40.84 151 PRO A CA 1
ATOM 1181 C C . PRO A 1 151 ? -45.069 48.838 -40.860 1.00 40.84 151 PRO A C 1
ATOM 1183 O O . PRO A 1 151 ? -43.978 49.272 -41.225 1.00 40.84 151 PRO A O 1
ATOM 1186 N N . GLU A 1 152 ? -45.409 47.562 -41.084 1.00 35.38 152 GLU A N 1
ATOM 1187 C CA . GLU A 1 152 ? -44.558 46.500 -41.657 1.00 35.38 152 GLU A CA 1
ATOM 1188 C C . GLU A 1 152 ? -44.192 46.623 -43.155 1.00 35.38 152 GLU A C 1
ATOM 1190 O O . GLU A 1 152 ? -44.926 47.190 -43.968 1.00 35.38 152 GLU A O 1
ATOM 1195 N N . LYS A 1 153 ? -43.136 45.894 -43.568 1.00 31.25 153 LYS A N 1
ATOM 1196 C CA . LYS A 1 153 ? -43.106 45.236 -44.889 1.00 31.25 153 LYS A CA 1
ATOM 1197 C C . LYS A 1 153 ? -42.324 43.915 -44.871 1.00 31.25 153 LYS A C 1
ATOM 1199 O O . LYS A 1 153 ? -41.316 43.785 -44.184 1.00 31.25 153 LYS A O 1
ATOM 1204 N N . GLN A 1 154 ? -42.811 42.924 -45.619 1.00 33.94 154 GLN A N 1
ATOM 1205 C CA . GLN A 1 154 ? -42.489 41.507 -45.416 1.00 33.94 154 GLN A CA 1
ATOM 1206 C C . GLN A 1 154 ? -41.595 40.915 -46.525 1.00 33.94 154 GLN A C 1
ATOM 1208 O O . GLN A 1 154 ? -42.092 40.346 -47.493 1.00 33.94 154 GLN A O 1
ATOM 1213 N N . THR A 1 155 ? -40.271 40.970 -46.353 1.00 44.19 155 THR A N 1
ATOM 1214 C CA . THR A 1 155 ? -39.303 40.188 -47.152 1.00 44.19 155 THR A CA 1
ATOM 1215 C C . THR A 1 155 ? -38.082 39.810 -46.311 1.00 44.19 155 THR A C 1
ATOM 1217 O O . THR A 1 155 ? -37.226 40.657 -46.099 1.00 44.19 155 THR A O 1
ATOM 1220 N N . ASP A 1 156 ? -38.014 38.563 -45.824 1.00 46.84 156 ASP A N 1
ATOM 1221 C CA . ASP A 1 156 ? -36.775 37.757 -45.747 1.00 46.84 156 ASP A CA 1
ATOM 1222 C C . ASP A 1 156 ? -36.986 36.439 -44.979 1.00 46.84 156 ASP A C 1
ATOM 1224 O O . ASP A 1 156 ? -37.024 36.398 -43.743 1.00 46.84 156 ASP A O 1
ATOM 1228 N N . HIS A 1 157 ? -37.067 35.336 -45.728 1.00 52.75 157 HIS A N 1
ATOM 1229 C CA . HIS A 1 157 ? -36.840 33.977 -45.213 1.00 52.75 157 HIS A CA 1
ATOM 1230 C C . HIS A 1 157 ? -35.487 33.420 -45.679 1.00 52.75 157 HIS A C 1
ATOM 1232 O O . HIS A 1 157 ? -34.790 32.772 -44.899 1.00 52.75 157 HIS A O 1
ATOM 1238 N N . THR A 1 158 ? -35.065 33.729 -46.907 1.00 50.28 158 THR A N 1
ATOM 1239 C CA . THR A 1 158 ? -33.816 33.229 -47.505 1.00 50.28 158 THR A CA 1
ATOM 1240 C C . THR A 1 158 ? -32.574 33.711 -46.749 1.00 50.28 158 THR A C 1
ATOM 1242 O O . THR A 1 158 ? -31.711 32.902 -46.408 1.00 50.28 158 THR A O 1
ATOM 1245 N N . VAL A 1 159 ? -32.512 35.003 -46.396 1.00 55.25 159 VAL A N 1
ATOM 1246 C CA . VAL A 1 159 ? -31.398 35.581 -45.617 1.00 55.25 159 VAL A CA 1
ATOM 1247 C C . VAL A 1 159 ? -31.315 34.974 -44.210 1.00 55.25 159 VAL A C 1
ATOM 1249 O O . VAL A 1 159 ? -30.219 34.704 -43.719 1.00 55.25 159 VAL A O 1
ATOM 1252 N N . LYS A 1 160 ? -32.459 34.663 -43.579 1.00 51.84 160 LYS A N 1
ATOM 1253 C CA . LYS A 1 160 ? -32.497 34.006 -42.260 1.00 51.84 160 LYS A CA 1
ATOM 1254 C C . LYS A 1 160 ? -31.904 32.596 -42.306 1.00 51.84 160 LYS A C 1
ATOM 1256 O O . LYS A 1 160 ? -31.123 32.245 -41.427 1.00 51.84 160 LYS A O 1
ATOM 1261 N N . ILE A 1 161 ? -32.219 31.810 -43.340 1.00 61.81 161 ILE A N 1
ATOM 1262 C CA . ILE A 1 161 ? -31.670 30.454 -43.513 1.00 61.81 161 ILE A CA 1
ATOM 1263 C C . ILE A 1 161 ? -30.147 30.508 -43.721 1.00 61.81 161 ILE A C 1
ATOM 1265 O O . ILE A 1 161 ? -29.414 29.775 -43.058 1.00 61.81 161 ILE A O 1
ATOM 1269 N N . ALA A 1 162 ? -29.656 31.423 -44.565 1.00 53.31 162 ALA A N 1
ATOM 1270 C CA . ALA A 1 162 ? -28.219 31.620 -44.770 1.00 53.31 162 ALA A CA 1
ATOM 1271 C C . ALA A 1 162 ? -27.489 32.030 -43.473 1.00 53.31 162 ALA A C 1
ATOM 1273 O O . ALA A 1 162 ? -26.441 31.468 -43.148 1.00 53.31 162 ALA A O 1
ATOM 1274 N N . GLY A 1 163 ? -28.070 32.951 -42.693 1.00 64.31 163 GLY A N 1
ATOM 1275 C CA . GLY A 1 163 ? -27.527 33.379 -41.400 1.00 64.31 163 GLY A CA 1
ATOM 1276 C C . GLY A 1 163 ? -27.462 32.256 -40.358 1.00 64.31 163 GLY A C 1
ATOM 1277 O O . GLY A 1 163 ? -26.460 32.133 -39.654 1.00 64.31 163 GLY A O 1
ATOM 1278 N N . VAL A 1 164 ? -28.482 31.391 -40.294 1.00 71.75 164 VAL A N 1
ATOM 1279 C CA . VAL A 1 164 ? -28.494 30.221 -39.396 1.00 71.75 164 VAL A CA 1
ATOM 1280 C C . VAL A 1 164 ? -27.391 29.224 -39.764 1.00 71.75 164 VAL A C 1
ATOM 1282 O O . VAL A 1 164 ? -26.661 28.777 -38.880 1.00 71.75 164 VAL A O 1
ATOM 1285 N N . ILE A 1 165 ? -27.207 28.919 -41.054 1.00 74.44 165 ILE A N 1
ATOM 1286 C CA . ILE A 1 165 ? -26.150 28.001 -41.514 1.00 74.44 165 ILE A CA 1
ATOM 1287 C C . ILE A 1 165 ? -24.756 28.561 -41.181 1.00 74.44 165 ILE A C 1
ATOM 1289 O O . ILE A 1 165 ? -23.916 27.836 -40.645 1.00 74.44 165 ILE A O 1
ATOM 1293 N N . ALA A 1 166 ? -24.522 29.857 -41.418 1.00 69.31 166 ALA A N 1
ATOM 1294 C CA . ALA A 1 166 ? -23.263 30.515 -41.065 1.00 69.31 166 ALA A CA 1
ATOM 1295 C C . ALA A 1 166 ? -22.994 30.506 -39.545 1.00 69.31 166 ALA A C 1
ATOM 1297 O O . ALA A 1 166 ? -21.870 30.235 -39.117 1.00 69.31 166 ALA A O 1
ATOM 1298 N N . GLY A 1 167 ? -24.026 30.740 -38.724 1.00 75.69 167 GLY A N 1
ATOM 1299 C CA . GLY A 1 167 ? -23.931 30.686 -37.262 1.00 75.69 167 GLY A CA 1
ATOM 1300 C C . GLY A 1 167 ? -23.594 29.290 -36.728 1.00 75.69 167 GLY A C 1
ATOM 1301 O O . GLY A 1 167 ? -22.726 29.157 -35.864 1.00 75.69 167 GLY A O 1
ATOM 1302 N N . ILE A 1 168 ? -24.215 28.241 -37.281 1.00 79.62 168 ILE A N 1
ATOM 1303 C CA . ILE A 1 168 ? -23.913 26.842 -36.935 1.00 79.62 168 ILE A CA 1
ATOM 1304 C C . ILE A 1 168 ? -22.462 26.499 -37.299 1.00 79.62 168 ILE A C 1
ATOM 1306 O O . ILE A 1 168 ? -21.745 25.924 -36.479 1.00 79.62 168 ILE A O 1
ATOM 1310 N N . LEU A 1 169 ? -21.997 26.894 -38.490 1.00 77.69 169 LEU A N 1
ATOM 1311 C CA . LEU A 1 169 ? -20.627 26.625 -38.934 1.00 77.69 169 LEU A CA 1
ATOM 1312 C C . LEU A 1 169 ? -19.587 27.298 -38.019 1.00 77.69 169 LEU A C 1
ATOM 1314 O O . LEU A 1 169 ? -18.613 26.664 -37.610 1.00 77.69 169 LEU A O 1
ATOM 1318 N N . LEU A 1 170 ? -19.827 28.557 -37.634 1.00 80.38 170 LEU A N 1
ATOM 1319 C CA . LEU A 1 170 ? -18.979 29.292 -36.693 1.00 80.38 170 LEU A CA 1
ATOM 1320 C C . LEU A 1 170 ? -18.942 28.617 -35.310 1.00 80.38 170 LEU A C 1
ATOM 1322 O O . LEU A 1 170 ? -17.869 28.485 -34.718 1.00 80.38 170 LEU A O 1
ATOM 1326 N N . PHE A 1 171 ? -20.089 28.145 -34.812 1.00 82.56 171 PHE A N 1
ATOM 1327 C CA . PHE A 1 171 ? -20.176 27.441 -33.532 1.00 82.56 171 PHE A CA 1
ATOM 1328 C C . PHE A 1 171 ? -19.381 26.126 -33.538 1.00 82.56 171 PHE A C 1
ATOM 1330 O O . PHE A 1 171 ? -18.638 25.860 -32.594 1.00 82.56 171 PHE A O 1
ATOM 1337 N N . VAL A 1 172 ? -19.458 25.338 -34.618 1.00 82.19 172 VAL A N 1
ATOM 1338 C CA . VAL A 1 172 ? -18.674 24.098 -34.779 1.00 82.19 172 VAL A CA 1
ATOM 1339 C C . VAL A 1 172 ? -17.167 24.381 -34.789 1.00 82.19 172 VAL A C 1
ATOM 1341 O O . VAL A 1 172 ? -16.410 23.670 -34.126 1.00 82.19 172 VAL A O 1
ATOM 1344 N N . ILE A 1 173 ? -16.720 25.443 -35.467 1.00 80.94 173 ILE A N 1
ATOM 1345 C CA . ILE A 1 173 ? -15.304 25.852 -35.492 1.00 80.94 173 ILE A CA 1
ATOM 1346 C C . ILE A 1 173 ? -14.821 26.263 -34.091 1.00 80.94 173 ILE A C 1
ATOM 1348 O O . ILE A 1 173 ? -13.756 25.823 -33.652 1.00 80.94 173 ILE A O 1
ATOM 1352 N N . ILE A 1 174 ? -15.613 27.052 -33.356 1.00 82.19 174 ILE A N 1
ATOM 1353 C CA . ILE A 1 174 ? -15.297 27.447 -31.973 1.00 82.19 174 ILE A CA 1
ATOM 1354 C C . ILE A 1 174 ? -15.258 26.218 -31.054 1.00 82.19 174 ILE A C 1
ATOM 1356 O O . ILE A 1 174 ? -14.322 26.077 -30.264 1.00 82.19 174 ILE A O 1
ATOM 1360 N N . PHE A 1 175 ? -16.217 25.298 -31.180 1.00 81.50 175 PHE A N 1
ATOM 1361 C CA . PHE A 1 175 ? -16.274 24.072 -30.383 1.00 81.50 175 PHE A CA 1
ATOM 1362 C C . PHE A 1 175 ? -15.063 23.162 -30.636 1.00 81.50 175 PHE A C 1
ATOM 1364 O O . PHE A 1 175 ? -14.416 22.729 -29.683 1.00 81.50 175 PHE A O 1
ATOM 1371 N N . LEU A 1 176 ? -14.678 22.946 -31.900 1.00 74.56 176 LEU A N 1
ATOM 1372 C CA . LEU A 1 176 ? -13.452 22.220 -32.259 1.00 74.56 176 LEU A CA 1
ATOM 1373 C C . LEU A 1 176 ? -12.197 22.904 -31.696 1.00 74.56 176 LEU A C 1
ATOM 1375 O O . LEU A 1 176 ? -11.323 22.227 -31.153 1.00 74.56 176 LEU A O 1
ATOM 1379 N N . GLY A 1 177 ? -12.128 24.238 -31.749 1.00 76.56 177 GLY A N 1
ATOM 1380 C CA . GLY A 1 177 ? -11.062 25.017 -31.118 1.00 76.56 177 GLY A CA 1
ATOM 1381 C C . GLY A 1 177 ? -10.978 24.789 -29.604 1.00 76.56 177 GLY A C 1
ATOM 1382 O O . GLY A 1 177 ? -9.896 24.520 -29.079 1.00 76.56 177 GLY A O 1
ATOM 1383 N N . VAL A 1 178 ? -12.115 24.816 -28.901 1.00 73.75 178 VAL A N 1
ATOM 1384 C CA . VAL A 1 178 ? -12.196 24.537 -27.457 1.00 73.75 178 VAL A CA 1
ATOM 1385 C C . VAL A 1 178 ? -11.800 23.091 -27.144 1.00 73.75 178 VAL A C 1
ATOM 1387 O O . VAL A 1 178 ? -10.996 22.880 -26.238 1.00 73.75 178 VAL A O 1
ATOM 1390 N N . VAL A 1 179 ? -12.270 22.101 -27.909 1.00 67.75 179 VAL A N 1
ATOM 1391 C CA . VAL A 1 179 ? -11.903 20.684 -27.732 1.00 67.75 179 VAL A CA 1
ATOM 1392 C C . VAL A 1 179 ? -10.401 20.465 -27.948 1.00 67.75 179 VAL A C 1
ATOM 1394 O O . VAL A 1 179 ? -9.760 19.798 -27.133 1.00 67.75 179 VAL A O 1
ATOM 1397 N N . LEU A 1 180 ? -9.801 21.072 -28.977 1.00 60.91 180 LEU A N 1
ATOM 1398 C CA . LEU A 1 180 ? -8.353 21.016 -29.212 1.00 60.91 180 LEU A CA 1
ATOM 1399 C C . LEU A 1 180 ? -7.562 21.694 -28.084 1.00 60.91 180 LEU A C 1
ATOM 1401 O O . LEU A 1 180 ? -6.570 21.135 -27.608 1.00 60.91 180 LEU A O 1
ATOM 1405 N N . VAL A 1 181 ? -8.017 22.854 -27.597 1.00 59.38 181 VAL A N 1
ATOM 1406 C CA . VAL A 1 181 ? -7.417 23.538 -26.440 1.00 59.38 181 VAL A CA 1
ATOM 1407 C C . VAL A 1 181 ? -7.541 22.691 -25.172 1.00 59.38 181 VAL A C 1
ATOM 1409 O O . VAL A 1 181 ? -6.561 22.578 -24.440 1.00 59.38 181 VAL A O 1
ATOM 1412 N N . MET A 1 182 ? -8.683 22.047 -24.917 1.00 55.84 182 MET A N 1
ATOM 1413 C CA . MET A 1 182 ? -8.896 21.169 -23.758 1.00 55.84 182 MET A CA 1
ATOM 1414 C C . MET A 1 182 ? -8.056 19.889 -23.832 1.00 55.84 182 MET A C 1
ATOM 1416 O O . MET A 1 182 ? -7.437 19.523 -22.832 1.00 55.84 182 MET A O 1
ATOM 1420 N N . LYS A 1 183 ? -7.955 19.249 -25.007 1.00 43.09 183 LYS A N 1
ATOM 1421 C CA . LYS A 1 183 ? -7.086 18.081 -25.232 1.00 43.09 183 LYS A CA 1
ATOM 1422 C C . LYS A 1 183 ? -5.618 18.454 -24.989 1.00 43.09 183 LYS A C 1
ATOM 1424 O O . LYS A 1 183 ? -4.949 17.804 -24.190 1.00 43.09 183 LYS A O 1
ATOM 1429 N N . LYS A 1 184 ? -5.161 19.584 -25.547 1.00 39.19 184 LYS A N 1
ATOM 1430 C CA . LYS A 1 184 ? -3.817 20.146 -25.312 1.00 39.19 184 LYS A CA 1
ATOM 1431 C C . LYS A 1 184 ? -3.582 20.525 -23.841 1.00 39.19 184 LYS A C 1
ATOM 1433 O O . LYS A 1 184 ? -2.488 20.298 -23.326 1.00 39.19 184 LYS A O 1
ATOM 1438 N N . ARG A 1 185 ? -4.598 21.047 -23.134 1.00 40.09 185 ARG A N 1
ATOM 1439 C CA . ARG A 1 185 ? -4.533 21.339 -21.687 1.00 40.09 185 ARG A CA 1
ATOM 1440 C C . ARG A 1 185 ? -4.390 20.066 -20.855 1.00 40.09 185 ARG A C 1
ATOM 1442 O O . ARG A 1 185 ? -3.547 20.063 -19.966 1.00 40.09 185 ARG A O 1
ATOM 1449 N N . ARG A 1 186 ? -5.147 18.997 -21.152 1.00 40.84 186 ARG A N 1
ATOM 1450 C CA . ARG A 1 186 ? -5.023 17.693 -20.470 1.00 40.84 186 ARG A CA 1
ATOM 1451 C C . ARG A 1 186 ? -3.600 17.140 -20.588 1.00 40.84 186 ARG A C 1
ATOM 1453 O O . ARG A 1 186 ? -2.990 16.877 -19.557 1.00 40.84 186 ARG A O 1
ATOM 1460 N N . THR A 1 187 ? -3.029 17.073 -21.794 1.00 40.53 187 THR A N 1
ATOM 1461 C CA . THR A 1 187 ? -1.640 16.605 -21.993 1.00 40.53 187 THR A CA 1
ATOM 1462 C C . THR A 1 187 ? -0.627 17.447 -21.206 1.00 40.53 187 THR A C 1
ATOM 1464 O O . THR A 1 187 ? 0.259 16.902 -20.550 1.00 40.53 187 THR A O 1
ATOM 1467 N N . TYR A 1 188 ? -0.777 18.777 -21.200 1.00 38.03 188 TYR A N 1
ATOM 1468 C CA . TYR A 1 188 ? 0.130 19.669 -20.465 1.00 38.03 188 TYR A CA 1
ATOM 1469 C C . TYR A 1 188 ? -0.004 19.537 -18.937 1.00 38.03 188 TYR A C 1
ATOM 1471 O O . TYR A 1 188 ? 0.989 19.648 -18.211 1.00 38.03 188 TYR A O 1
ATOM 1479 N N . HIS A 1 189 ? -1.218 19.288 -18.434 1.00 38.16 189 HIS A N 1
ATOM 1480 C CA . HIS A 1 189 ? -1.459 19.044 -17.011 1.00 38.16 189 HIS A CA 1
ATOM 1481 C C . HIS A 1 189 ? -0.910 17.684 -16.572 1.00 38.16 189 HIS A C 1
ATOM 1483 O O . HIS A 1 189 ? -0.263 17.626 -15.534 1.00 38.16 189 HIS A O 1
ATOM 1489 N N . SER A 1 190 ? -1.057 16.641 -17.399 1.00 38.53 190 SER A N 1
ATOM 1490 C CA . SER A 1 190 ? -0.432 15.329 -17.174 1.00 38.53 190 SER A CA 1
ATOM 1491 C C . SER A 1 190 ? 1.090 15.461 -17.041 1.00 38.53 190 SER A C 1
ATOM 1493 O O . SER A 1 190 ? 1.677 15.093 -16.026 1.00 38.53 190 SER A O 1
ATOM 1495 N N . TYR A 1 191 ? 1.732 16.139 -17.999 1.00 35.66 191 TYR A N 1
ATOM 1496 C CA . TYR A 1 191 ? 3.178 16.375 -17.978 1.00 35.66 191 TYR A CA 1
ATOM 1497 C C . TYR A 1 191 ? 3.647 17.152 -16.731 1.00 35.66 191 TYR A C 1
ATOM 1499 O O . TYR A 1 191 ? 4.629 16.775 -16.094 1.00 35.66 191 TYR A O 1
ATOM 1507 N N . THR A 1 192 ? 2.925 18.207 -16.324 1.00 38.66 192 THR A N 1
ATOM 1508 C CA . THR A 1 192 ? 3.250 18.957 -15.089 1.00 38.66 192 THR A CA 1
ATOM 1509 C C . THR A 1 192 ? 2.850 18.243 -13.793 1.00 38.66 192 THR A C 1
ATOM 1511 O O . THR A 1 192 ? 3.356 18.610 -12.731 1.00 38.66 192 THR A O 1
ATOM 1514 N N . TYR A 1 193 ? 1.996 17.221 -13.857 1.00 41.53 193 TYR A N 1
ATOM 1515 C CA . TYR A 1 193 ? 1.676 16.331 -12.744 1.00 41.53 193 TYR A CA 1
ATOM 1516 C C . TYR A 1 193 ? 2.792 15.298 -12.532 1.00 41.53 193 TYR A C 1
ATOM 1518 O O . TYR A 1 193 ? 3.359 15.256 -11.440 1.00 41.53 193 TYR A O 1
ATOM 1526 N N . TYR A 1 194 ? 3.209 14.561 -13.569 1.00 41.62 194 TYR A N 1
ATOM 1527 C CA . TYR A 1 194 ? 4.300 13.581 -13.452 1.00 41.62 194 TYR A CA 1
ATOM 1528 C C . TYR A 1 194 ? 5.636 14.224 -13.045 1.00 41.62 194 TYR A C 1
ATOM 1530 O O . TYR A 1 194 ? 6.321 13.693 -12.176 1.00 41.62 194 TYR A O 1
ATOM 1538 N N . LEU A 1 195 ? 5.966 15.422 -13.548 1.00 39.75 195 LEU A N 1
ATOM 1539 C CA . LEU A 1 195 ? 7.143 16.183 -13.091 1.00 39.75 195 LEU A CA 1
ATOM 1540 C C . LEU A 1 195 ? 7.098 16.540 -11.591 1.00 39.75 195 LEU A C 1
ATOM 1542 O O . LEU A 1 195 ? 8.137 16.550 -10.929 1.00 39.75 195 LEU A O 1
ATOM 1546 N N . LYS A 1 196 ? 5.911 16.800 -11.024 1.00 41.53 196 LYS A N 1
ATOM 1547 C CA . LYS A 1 196 ? 5.744 16.984 -9.570 1.00 41.53 196 LYS A CA 1
ATOM 1548 C C . LYS A 1 196 ? 5.836 15.660 -8.817 1.00 41.53 196 LYS A C 1
ATOM 1550 O O . LYS A 1 196 ? 6.436 15.627 -7.748 1.00 41.53 196 LYS A O 1
ATOM 1555 N N . LEU A 1 197 ? 5.280 14.583 -9.373 1.00 39.09 197 LEU A N 1
ATOM 1556 C CA . LEU A 1 197 ? 5.327 13.242 -8.789 1.00 39.09 197 LEU A CA 1
ATOM 1557 C C . LEU A 1 197 ? 6.775 12.727 -8.695 1.00 39.09 197 LEU A C 1
ATOM 1559 O O . LEU A 1 197 ? 7.182 12.223 -7.652 1.00 39.09 197 LEU A O 1
ATOM 1563 N N . ALA A 1 198 ? 7.576 12.951 -9.739 1.00 41.97 198 ALA A N 1
ATOM 1564 C CA . ALA A 1 198 ? 9.002 12.644 -9.776 1.00 41.97 198 ALA A CA 1
ATOM 1565 C C . ALA A 1 198 ? 9.807 13.469 -8.758 1.00 41.97 198 ALA A C 1
ATOM 1567 O O . ALA A 1 198 ? 10.631 12.910 -8.034 1.00 41.97 198 ALA A O 1
ATOM 1568 N N . LYS A 1 199 ? 9.525 14.778 -8.631 1.00 39.19 199 LYS A N 1
ATOM 1569 C CA . LYS A 1 199 ? 10.129 15.618 -7.581 1.00 39.19 199 LYS A CA 1
ATOM 1570 C C . LYS A 1 199 ? 9.778 15.097 -6.180 1.00 39.19 199 LYS A C 1
ATOM 1572 O O . LYS A 1 199 ? 10.686 14.924 -5.374 1.00 39.19 199 LYS A O 1
ATOM 1577 N N . LYS A 1 200 ? 8.505 14.755 -5.930 1.00 41.31 200 LYS A N 1
ATOM 1578 C CA . LYS A 1 200 ? 8.046 14.182 -4.652 1.00 41.31 200 LYS A CA 1
ATOM 1579 C C . LYS A 1 200 ? 8.732 12.844 -4.350 1.00 41.31 200 LYS A C 1
ATOM 1581 O O . LYS A 1 200 ? 9.196 12.650 -3.237 1.00 41.31 200 LYS A O 1
ATOM 1586 N N . ARG A 1 201 ? 8.867 11.940 -5.330 1.00 43.50 201 ARG A N 1
ATOM 1587 C CA . ARG A 1 201 ? 9.602 10.673 -5.136 1.00 43.50 201 ARG A CA 1
ATOM 1588 C C . ARG A 1 201 ? 11.085 10.887 -4.849 1.00 43.50 201 ARG A C 1
ATOM 1590 O O . ARG A 1 201 ? 11.627 10.171 -4.017 1.00 43.50 201 ARG A O 1
ATOM 1597 N N . LYS A 1 202 ? 11.734 11.878 -5.473 1.00 46.25 202 LYS A N 1
ATOM 1598 C CA . LYS A 1 202 ? 13.115 12.248 -5.123 1.00 46.25 202 LYS A CA 1
ATOM 1599 C C . LYS A 1 202 ? 13.213 12.740 -3.675 1.00 46.25 202 LYS A C 1
ATOM 1601 O O . LYS A 1 202 ? 14.134 12.339 -2.972 1.00 46.25 202 LYS A O 1
ATOM 1606 N N . GLU A 1 203 ? 12.258 13.557 -3.231 1.00 41.69 203 GLU A N 1
ATOM 1607 C CA . GLU A 1 203 ? 12.161 14.032 -1.842 1.00 41.69 203 GLU A CA 1
ATOM 1608 C C . GLU A 1 203 ? 11.960 12.864 -0.859 1.00 41.69 203 GLU A C 1
ATOM 1610 O O . GLU A 1 203 ? 12.655 12.796 0.156 1.00 41.69 203 GLU A O 1
ATOM 1615 N N . THR A 1 204 ? 11.107 11.888 -1.198 1.00 38.50 204 THR A N 1
ATOM 1616 C CA . THR A 1 204 ? 10.968 10.628 -0.447 1.00 38.50 204 THR A CA 1
ATOM 1617 C C . THR A 1 204 ? 12.282 9.844 -0.405 1.00 38.50 204 THR A C 1
ATOM 1619 O O . THR A 1 204 ? 12.703 9.459 0.680 1.00 38.50 204 THR A O 1
ATOM 1622 N N . LEU A 1 205 ? 12.977 9.673 -1.538 1.00 38.62 205 LEU A N 1
ATOM 1623 C CA . LEU A 1 205 ? 14.262 8.961 -1.594 1.00 38.62 205 LEU A CA 1
ATOM 1624 C C . LEU A 1 205 ? 15.319 9.608 -0.682 1.00 38.62 205 LEU A C 1
ATOM 1626 O O . LEU A 1 205 ? 16.069 8.900 -0.010 1.00 38.62 205 LEU A O 1
ATOM 1630 N N . SER A 1 206 ? 15.367 10.945 -0.620 1.00 34.47 206 SER A N 1
ATOM 1631 C CA . SER A 1 206 ? 16.220 11.653 0.343 1.00 34.47 206 SER A CA 1
ATOM 1632 C C . SER A 1 206 ? 15.764 11.458 1.791 1.00 34.47 206 SER A C 1
ATOM 1634 O O . SER A 1 206 ? 16.617 11.197 2.632 1.00 34.47 206 SER A O 1
ATOM 1636 N N . SER A 1 207 ? 14.457 11.511 2.082 1.00 35.25 207 SER A N 1
ATOM 1637 C CA . SER A 1 207 ? 13.919 11.313 3.439 1.00 35.25 207 SER A CA 1
ATOM 1638 C C . SER A 1 207 ? 14.252 9.921 3.975 1.00 35.25 207 SER A C 1
ATOM 1640 O O . SER A 1 207 ? 14.871 9.799 5.026 1.00 35.25 207 SER A O 1
ATOM 1642 N N . THR A 1 208 ? 13.951 8.868 3.211 1.00 34.03 208 THR A N 1
ATOM 1643 C CA . THR A 1 208 ? 14.222 7.478 3.605 1.00 34.03 208 THR A CA 1
ATOM 1644 C C . THR A 1 208 ? 15.721 7.203 3.733 1.00 34.03 208 THR A C 1
ATOM 1646 O O . THR A 1 208 ? 16.141 6.473 4.628 1.00 34.03 208 THR A O 1
ATOM 1649 N N . ARG A 1 209 ? 16.569 7.829 2.903 1.00 36.81 209 ARG A N 1
ATOM 1650 C CA . ARG A 1 209 ? 18.033 7.752 3.057 1.00 36.81 209 ARG A CA 1
ATOM 1651 C C . ARG A 1 209 ? 18.528 8.495 4.303 1.00 36.81 209 ARG A C 1
ATOM 1653 O O . ARG A 1 209 ? 19.484 8.043 4.931 1.00 36.81 209 ARG A O 1
ATOM 1660 N N . GLN A 1 210 ? 17.894 9.604 4.673 1.00 31.58 210 GLN A N 1
ATOM 1661 C CA . GLN A 1 210 ? 18.229 10.384 5.865 1.00 31.58 210 GLN A CA 1
ATOM 1662 C C . GLN A 1 210 ? 17.809 9.642 7.145 1.00 31.58 210 GLN A C 1
ATOM 1664 O O . GLN A 1 210 ? 18.636 9.478 8.036 1.00 31.58 210 GLN A O 1
ATOM 1669 N N . GLU A 1 211 ? 16.600 9.072 7.180 1.00 35.28 211 GLU A N 1
ATOM 1670 C CA . GLU A 1 211 ? 16.125 8.142 8.220 1.00 35.28 211 GLU A CA 1
ATOM 1671 C C . GLU A 1 211 ? 17.074 6.940 8.380 1.00 35.28 211 GLU A C 1
ATOM 1673 O O . GLU A 1 211 ? 17.515 6.629 9.485 1.00 35.28 211 GLU A O 1
ATOM 1678 N N . MET A 1 212 ? 17.468 6.305 7.272 1.00 31.67 212 MET A N 1
ATOM 1679 C CA . MET A 1 212 ? 18.383 5.157 7.275 1.00 31.67 212 MET A CA 1
ATOM 1680 C C . MET A 1 212 ? 19.798 5.519 7.757 1.00 31.67 212 MET A C 1
ATOM 1682 O O . MET A 1 212 ? 20.431 4.725 8.446 1.00 31.67 212 MET A O 1
ATOM 1686 N N . THR A 1 213 ? 20.281 6.730 7.458 1.00 34.38 213 THR A N 1
ATOM 1687 C CA . THR A 1 213 ? 21.584 7.223 7.949 1.00 34.38 213 THR A CA 1
ATOM 1688 C C . THR A 1 213 ? 21.537 7.563 9.444 1.00 34.38 213 THR A C 1
ATOM 1690 O O . THR A 1 213 ? 22.523 7.366 10.149 1.00 34.38 213 THR A O 1
ATOM 1693 N N . VAL A 1 214 ? 20.392 8.036 9.953 1.00 34.50 214 VAL A N 1
ATOM 1694 C CA . VAL A 1 214 ? 20.180 8.256 11.393 1.00 34.50 214 VAL A CA 1
ATOM 1695 C C . VAL A 1 214 ? 20.130 6.924 12.148 1.00 34.50 214 VAL A C 1
ATOM 1697 O O . VAL A 1 214 ? 20.836 6.786 13.144 1.00 34.50 214 VAL A O 1
ATOM 1700 N N . MET A 1 215 ? 19.388 5.925 11.651 1.00 33.97 215 MET A N 1
ATOM 1701 C CA . MET A 1 215 ? 19.267 4.614 12.312 1.00 33.97 215 MET A CA 1
ATOM 1702 C C . MET A 1 215 ? 20.583 3.820 12.364 1.00 33.97 215 MET A C 1
ATOM 1704 O O . MET A 1 215 ? 20.853 3.155 13.360 1.00 33.97 215 MET A O 1
ATOM 1708 N N . VAL A 1 216 ? 21.432 3.895 11.331 1.00 34.97 216 VAL A N 1
ATOM 1709 C CA . VAL A 1 216 ? 22.752 3.231 11.366 1.00 34.97 216 VAL A CA 1
ATOM 1710 C C . VAL A 1 216 ? 23.666 3.863 12.424 1.00 34.97 216 VAL A C 1
ATOM 1712 O O . VAL A 1 216 ? 24.369 3.145 13.127 1.00 34.97 216 VAL A O 1
ATOM 1715 N N . ASN A 1 217 ? 23.612 5.186 12.603 1.00 31.25 217 ASN A N 1
ATOM 1716 C CA . ASN A 1 217 ? 24.426 5.888 13.601 1.00 31.25 217 ASN A CA 1
ATOM 1717 C C . ASN A 1 217 ? 23.897 5.766 15.046 1.00 31.25 217 ASN A C 1
ATOM 1719 O O . ASN A 1 217 ? 24.619 6.128 15.976 1.00 31.25 217 ASN A O 1
ATOM 1723 N N . SER A 1 218 ? 22.661 5.298 15.263 1.00 33.75 218 SER A N 1
ATOM 1724 C CA . SER A 1 218 ? 22.073 5.186 16.607 1.00 33.75 218 SER A CA 1
ATOM 1725 C C . SER A 1 218 ? 22.348 3.851 17.307 1.00 33.75 218 SER A C 1
ATOM 1727 O O . SER A 1 218 ? 22.225 3.782 18.525 1.00 33.75 218 SER A O 1
ATOM 1729 N N . MET A 1 219 ? 22.740 2.797 16.580 1.00 35.44 219 MET A N 1
ATOM 1730 C CA . MET A 1 219 ? 22.977 1.467 17.172 1.00 35.44 219 MET A CA 1
ATOM 1731 C C . MET A 1 219 ? 24.255 1.374 18.030 1.00 35.44 219 MET A C 1
ATOM 1733 O O . MET A 1 219 ? 24.340 0.497 18.885 1.00 35.44 219 MET A O 1
ATOM 1737 N N . ASP A 1 220 ? 25.218 2.285 17.858 1.00 30.30 220 ASP A N 1
ATOM 1738 C CA . ASP A 1 220 ? 26.523 2.237 18.543 1.00 30.30 220 ASP A CA 1
ATOM 1739 C C . ASP A 1 220 ? 26.554 2.914 19.935 1.00 30.30 220 ASP A C 1
ATOM 1741 O O . ASP A 1 220 ? 27.601 2.911 20.589 1.00 30.30 220 ASP A O 1
ATOM 1745 N N . LYS A 1 221 ? 25.459 3.538 20.412 1.00 31.62 221 LYS A N 1
ATOM 1746 C CA . LYS A 1 221 ? 25.475 4.333 21.663 1.00 31.62 221 LYS A CA 1
ATOM 1747 C C . LYS A 1 221 ? 24.181 4.322 22.494 1.00 31.62 221 LYS A C 1
ATOM 1749 O O . LYS A 1 221 ? 23.453 5.311 22.484 1.00 31.62 221 LYS A O 1
ATOM 1754 N N . SER A 1 222 ? 24.009 3.301 23.341 1.00 28.31 222 SER A N 1
ATOM 1755 C CA . SER A 1 222 ? 23.351 3.442 24.664 1.00 28.31 222 SER A CA 1
ATOM 1756 C C . SER A 1 222 ? 23.420 2.167 25.529 1.00 28.31 222 SER A C 1
ATOM 1758 O O . SER A 1 222 ? 22.447 1.439 25.698 1.00 28.31 222 SER A O 1
ATOM 1760 N N . TYR A 1 223 ? 24.571 1.937 26.166 1.00 25.78 223 TYR A N 1
ATOM 1761 C CA . TYR A 1 223 ? 24.580 1.320 27.504 1.00 25.78 223 TYR A CA 1
ATOM 1762 C C . TYR A 1 223 ? 24.459 2.430 28.576 1.00 25.78 223 TYR A C 1
ATOM 1764 O O . TYR A 1 223 ? 24.651 3.602 28.259 1.00 25.78 223 TYR A O 1
ATOM 1772 N N . THR A 1 224 ? 24.179 2.028 29.825 1.00 25.81 224 THR A N 1
ATOM 1773 C CA . THR A 1 224 ? 24.106 2.815 31.088 1.00 25.81 224 THR A CA 1
ATOM 1774 C C . THR A 1 224 ? 22.932 3.798 31.296 1.00 25.81 224 THR A C 1
ATOM 1776 O O . THR A 1 224 ? 22.939 4.901 30.767 1.00 25.81 224 THR A O 1
ATOM 1779 N N . GLU A 1 225 ? 22.000 3.373 32.169 1.00 26.25 225 GLU A N 1
ATOM 1780 C CA . GLU A 1 225 ? 21.483 4.068 33.383 1.00 26.25 225 GLU A CA 1
ATOM 1781 C C . GLU A 1 225 ? 20.818 5.466 33.259 1.00 26.25 225 GLU A C 1
ATOM 1783 O O . GLU A 1 225 ? 21.423 6.428 32.810 1.00 26.25 225 GLU A O 1
ATOM 1788 N N . GLN A 1 226 ? 19.503 5.608 33.519 1.00 23.81 226 GLN A N 1
ATOM 1789 C CA . GLN A 1 226 ? 18.747 5.649 34.807 1.00 23.81 226 GLN A CA 1
ATOM 1790 C C . GLN A 1 226 ? 18.641 7.055 35.454 1.00 23.81 226 GLN A C 1
ATOM 1792 O O . GLN A 1 226 ? 19.653 7.693 35.717 1.00 23.81 226 GLN A O 1
ATOM 1797 N N 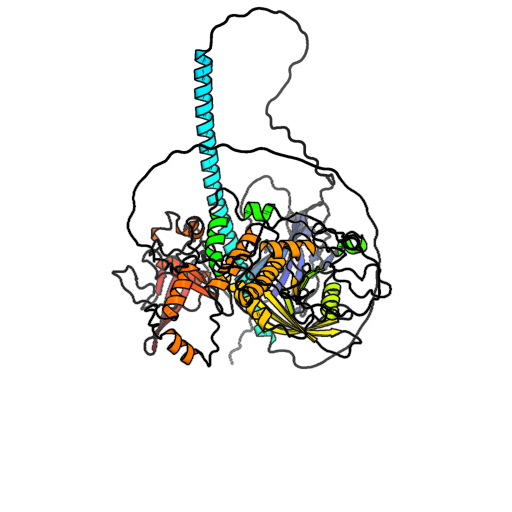. GLY A 1 227 ? 17.417 7.486 35.823 1.00 22.27 227 GLY A N 1
ATOM 1798 C CA . GLY A 1 227 ? 17.199 8.628 36.739 1.00 22.27 227 GLY A CA 1
ATOM 1799 C C . GLY A 1 227 ? 15.885 9.426 36.583 1.00 22.27 227 GLY A C 1
ATOM 1800 O O . GLY A 1 227 ? 15.773 10.250 35.689 1.00 22.27 227 GLY A O 1
ATOM 1801 N N . THR A 1 228 ? 14.929 9.182 37.492 1.00 24.05 228 THR A N 1
ATOM 1802 C CA . THR A 1 228 ? 13.953 10.102 38.163 1.00 24.05 228 THR A CA 1
ATOM 1803 C C . THR A 1 228 ? 13.780 11.583 37.734 1.00 24.05 228 THR A C 1
ATOM 1805 O O . THR A 1 228 ? 14.770 12.241 37.446 1.00 24.05 228 THR A O 1
ATOM 1808 N N . ASN A 1 229 ? 12.634 12.271 37.928 1.00 22.16 229 ASN A N 1
ATOM 1809 C CA . ASN A 1 229 ? 11.225 11.929 38.253 1.00 22.16 229 ASN A CA 1
ATOM 1810 C C . ASN A 1 229 ? 10.375 13.241 38.309 1.00 22.16 229 ASN A C 1
ATOM 1812 O O . ASN A 1 229 ? 10.876 14.196 38.889 1.00 22.16 229 ASN A O 1
ATOM 1816 N N . CYS A 1 230 ? 9.121 13.226 37.810 1.00 22.69 230 CYS A N 1
ATOM 1817 C CA . CYS A 1 230 ? 7.969 14.138 38.094 1.00 22.69 230 CYS A CA 1
ATOM 1818 C C . CYS A 1 230 ? 8.149 15.699 37.982 1.00 22.69 230 CYS A C 1
ATOM 1820 O O . CYS A 1 230 ? 9.251 16.168 37.728 1.00 22.69 230 CYS A O 1
ATOM 1822 N N . ASP A 1 231 ? 7.136 16.595 38.017 1.00 23.00 231 ASP A N 1
ATOM 1823 C CA . ASP A 1 231 ? 5.683 16.527 38.322 1.00 23.00 231 ASP A CA 1
ATOM 1824 C C . ASP A 1 231 ? 4.840 17.659 37.633 1.00 23.00 231 ASP A C 1
ATOM 1826 O O . ASP A 1 231 ? 5.410 18.664 37.221 1.00 23.00 231 ASP A O 1
ATOM 1830 N N . GLU A 1 232 ? 3.500 17.489 37.587 1.00 23.67 232 GLU A N 1
ATOM 1831 C CA . GLU A 1 232 ? 2.369 18.484 37.523 1.00 23.67 232 GLU A CA 1
ATOM 1832 C C . GLU A 1 232 ? 2.269 19.653 36.474 1.00 23.67 232 GLU A C 1
ATOM 1834 O O . GLU A 1 232 ? 3.263 20.122 35.937 1.00 23.67 232 GLU A O 1
ATOM 1839 N N . ALA A 1 233 ? 1.104 20.287 36.167 1.00 23.70 233 ALA A N 1
ATOM 1840 C CA . ALA A 1 233 ? -0.333 19.889 36.073 1.00 23.70 233 ALA A CA 1
ATOM 1841 C C . ALA A 1 233 ? -1.254 21.052 35.534 1.00 23.70 233 ALA A C 1
ATOM 1843 O O . ALA A 1 233 ? -0.854 22.211 35.586 1.00 23.70 233 ALA A O 1
ATOM 1844 N N . PHE A 1 234 ? -2.515 20.743 35.129 1.00 22.88 234 PHE A N 1
ATOM 1845 C CA . PHE A 1 234 ? -3.702 21.647 34.914 1.00 22.88 234 PHE A CA 1
ATOM 1846 C C . PHE A 1 234 ? -3.638 22.742 33.794 1.00 22.88 234 PHE A C 1
ATOM 1848 O O . PHE A 1 234 ? -2.555 23.162 33.420 1.00 22.88 234 PHE A O 1
ATOM 1855 N N . SER A 1 235 ? -4.708 23.343 33.213 1.00 22.86 235 SER A N 1
ATOM 1856 C CA . SER A 1 235 ? -6.174 23.099 32.971 1.00 22.86 235 SER A CA 1
ATOM 1857 C C . SER A 1 235 ? -6.719 24.262 32.046 1.00 22.86 235 SER A C 1
ATOM 1859 O O . SER A 1 235 ? -5.882 25.050 31.616 1.00 22.86 235 SER A O 1
ATOM 1861 N N . PHE A 1 236 ? -7.986 24.532 31.636 1.00 21.86 236 PHE A N 1
ATOM 1862 C CA . PHE A 1 236 ? -9.366 24.000 31.809 1.00 21.86 236 PHE A CA 1
ATOM 1863 C C . PHE A 1 236 ? -10.348 24.605 30.738 1.00 21.86 236 PHE A C 1
ATOM 1865 O O . PHE A 1 236 ? -10.214 25.792 30.464 1.00 21.86 236 PHE A O 1
ATOM 1872 N N . MET A 1 237 ? -11.364 23.853 30.248 1.00 24.25 237 MET A N 1
ATOM 1873 C CA . MET A 1 237 ? -12.616 24.256 29.508 1.00 24.25 237 MET A CA 1
ATOM 1874 C C . MET A 1 237 ? -12.550 25.116 28.205 1.00 24.25 237 MET A C 1
ATOM 1876 O O . MET A 1 237 ? -11.603 25.865 28.007 1.00 24.25 237 MET A O 1
ATOM 1880 N N . ASP A 1 238 ? -13.466 25.123 27.208 1.00 23.80 238 ASP A N 1
ATOM 1881 C CA . ASP A 1 238 ? -14.819 24.572 26.855 1.00 23.80 238 ASP A CA 1
ATOM 1882 C C . ASP A 1 238 ? -15.961 25.610 26.682 1.00 23.80 238 ASP A C 1
ATOM 1884 O O . ASP A 1 238 ? -16.138 26.476 27.536 1.00 23.80 238 ASP A O 1
ATOM 1888 N N . THR A 1 239 ? -16.777 25.473 25.607 1.00 23.12 239 THR A N 1
ATOM 1889 C CA . THR A 1 239 ? -18.274 25.309 25.598 1.00 23.12 239 THR A CA 1
ATOM 1890 C C . THR A 1 239 ? -19.004 25.634 24.252 1.00 23.12 239 THR A C 1
ATOM 1892 O O . THR A 1 239 ? -18.690 26.604 23.572 1.00 23.12 239 THR A O 1
ATOM 1895 N N . HIS A 1 240 ? -19.991 24.778 23.906 1.00 24.12 240 HIS A N 1
ATOM 1896 C CA . HIS A 1 240 ? -21.213 24.815 23.027 1.00 24.12 240 HIS A CA 1
ATOM 1897 C C . HIS A 1 240 ? -21.506 25.980 22.009 1.00 24.12 240 HIS A C 1
ATOM 1899 O O . HIS A 1 240 ? -21.260 27.133 22.328 1.00 24.12 240 HIS A O 1
ATOM 1905 N N . ASN A 1 241 ? -22.057 25.851 20.767 1.00 23.55 241 ASN A N 1
ATOM 1906 C CA . ASN A 1 241 ? -23.015 24.934 20.054 1.00 23.55 241 ASN A CA 1
ATOM 1907 C C . ASN A 1 241 ? -24.541 25.292 20.179 1.00 23.55 241 ASN A C 1
ATOM 1909 O O . ASN A 1 241 ? -24.844 26.088 21.061 1.00 23.55 241 ASN A O 1
ATOM 1913 N N . PRO A 1 242 ? -25.545 24.668 19.478 1.00 37.62 242 PRO A N 1
ATOM 1914 C CA . PRO A 1 242 ? -25.809 24.319 18.044 1.00 37.62 242 PRO A CA 1
ATOM 1915 C C . PRO A 1 242 ? -26.739 25.359 17.331 1.00 37.62 242 PRO A C 1
ATOM 1917 O O . PRO A 1 242 ? -27.097 26.353 17.947 1.00 37.62 242 PRO A O 1
ATOM 1920 N N . ASN A 1 243 ? -27.210 25.274 16.064 1.00 22.92 243 ASN A N 1
ATOM 1921 C CA . ASN A 1 243 ? -27.935 24.208 15.308 1.00 22.92 243 ASN A CA 1
ATOM 1922 C C . ASN A 1 243 ? -28.136 24.666 13.810 1.00 22.92 243 ASN A C 1
ATOM 1924 O O . ASN A 1 243 ? -27.635 25.732 13.473 1.00 22.92 243 ASN A O 1
ATOM 1928 N N . SER A 1 244 ? -28.826 24.047 12.821 1.00 21.30 244 SER A N 1
ATOM 1929 C CA . SER A 1 244 ? -29.703 22.851 12.705 1.00 21.30 244 SER A CA 1
ATOM 1930 C C . SER A 1 244 ? -29.732 22.206 11.272 1.00 21.30 244 SER A C 1
ATOM 1932 O O . SER A 1 244 ? -28.695 21.751 10.797 1.00 21.30 244 SER A O 1
ATOM 1934 N N . ARG A 1 245 ? -30.911 22.070 10.619 1.00 23.30 245 ARG A N 1
ATOM 1935 C CA . ARG A 1 245 ? -31.296 21.248 9.425 1.00 23.30 245 ARG A CA 1
ATOM 1936 C C . ARG A 1 245 ? -32.698 21.706 8.887 1.00 23.30 245 ARG A C 1
ATOM 1938 O O . ARG A 1 245 ? -33.342 22.448 9.622 1.00 23.30 245 ARG A O 1
ATOM 1945 N N . PRO A 1 246 ? -33.310 21.139 7.807 1.00 36.16 246 PRO A N 1
ATOM 1946 C CA . PRO A 1 246 ? -32.872 20.900 6.409 1.00 36.16 246 PRO A CA 1
ATOM 1947 C C . PRO A 1 246 ? -34.023 21.188 5.371 1.00 36.16 246 PRO A C 1
ATOM 1949 O O . PRO A 1 246 ? -34.981 21.863 5.729 1.00 36.16 246 PRO A O 1
ATOM 1952 N N . VAL A 1 247 ? -33.960 20.650 4.126 1.00 20.59 247 VAL A N 1
ATOM 1953 C CA . VAL A 1 247 ? -35.035 20.033 3.257 1.00 20.59 247 VAL A CA 1
ATOM 1954 C C . VAL A 1 247 ? -34.552 19.961 1.769 1.00 20.59 247 VAL A C 1
ATOM 1956 O O . VAL A 1 247 ? -33.446 20.414 1.485 1.00 20.59 247 VAL A O 1
ATOM 1959 N N . SER A 1 248 ? -35.259 19.271 0.850 1.00 22.92 248 SER A N 1
ATOM 1960 C CA . SER A 1 248 ? -34.666 18.401 -0.201 1.00 22.92 248 SER A CA 1
ATOM 1961 C C . SER A 1 248 ? -35.254 18.432 -1.642 1.00 22.92 248 SER A C 1
ATOM 1963 O O . SER A 1 248 ? -36.470 18.340 -1.781 1.00 22.92 248 SER A O 1
ATOM 1965 N N . SER A 1 249 ? -34.368 18.322 -2.660 1.00 20.06 249 SER A N 1
ATOM 1966 C CA . SER A 1 249 ? -34.500 17.570 -3.959 1.00 20.06 249 SER A CA 1
ATOM 1967 C C . SER A 1 249 ? -35.657 17.941 -4.943 1.00 20.06 249 SER A C 1
ATOM 1969 O O . SER A 1 249 ? -36.396 18.870 -4.624 1.00 20.06 249 SER A O 1
ATOM 1971 N N . PRO A 1 250 ? -35.886 17.283 -6.127 1.00 31.62 250 PRO A N 1
ATOM 1972 C CA . PRO A 1 250 ? -35.108 16.282 -6.918 1.00 31.62 250 PRO A CA 1
ATOM 1973 C C . PRO A 1 250 ? -35.042 16.494 -8.484 1.00 31.62 250 PRO A C 1
ATOM 1975 O O . PRO A 1 250 ? -35.723 17.362 -9.018 1.00 31.62 250 PRO A O 1
ATOM 1978 N N . THR A 1 251 ? -34.353 15.584 -9.225 1.00 24.09 251 THR A N 1
ATOM 1979 C CA . THR A 1 251 ? -34.599 15.124 -10.653 1.00 24.09 251 THR A CA 1
ATOM 1980 C C . THR A 1 251 ? -34.512 16.115 -11.854 1.00 24.09 251 THR A C 1
ATOM 1982 O O . THR A 1 251 ? -34.645 17.314 -11.663 1.00 24.09 251 THR A O 1
ATOM 1985 N N . SER A 1 252 ? -34.386 15.742 -13.153 1.00 23.36 252 SER A N 1
ATOM 1986 C CA . SER A 1 252 ? -33.784 14.609 -13.938 1.00 23.36 252 SER A CA 1
ATOM 1987 C C . SER A 1 252 ? -34.024 14.828 -15.465 1.00 23.36 252 SER A C 1
ATOM 1989 O O . SER A 1 252 ? -34.962 15.557 -15.763 1.00 23.36 252 SER A O 1
ATOM 1991 N N . PHE A 1 253 ? -33.287 14.187 -16.407 1.00 22.56 253 PHE A N 1
ATOM 1992 C CA . PHE A 1 253 ? -33.773 13.500 -17.657 1.00 22.56 253 PHE A CA 1
ATOM 1993 C C . PHE A 1 253 ? -32.642 13.093 -18.652 1.00 22.56 253 PHE A C 1
ATOM 1995 O O . PHE A 1 253 ? -31.473 13.395 -18.417 1.00 22.56 253 PHE A O 1
ATOM 2002 N N . THR A 1 254 ? -32.981 12.360 -19.733 1.00 22.55 254 THR A N 1
ATOM 2003 C CA . THR A 1 254 ? -32.111 11.325 -20.351 1.00 22.55 254 THR A CA 1
ATOM 2004 C C . THR A 1 254 ? -32.143 11.257 -21.902 1.00 22.55 254 THR A C 1
ATOM 2006 O O . THR A 1 254 ? -33.207 11.399 -22.491 1.00 22.55 254 THR A O 1
ATOM 2009 N N . MET A 1 255 ? -30.989 10.925 -22.520 1.00 23.59 255 MET A N 1
ATOM 2010 C CA . MET A 1 255 ? -30.730 10.324 -23.864 1.00 23.59 255 MET A CA 1
ATOM 2011 C C . MET A 1 255 ? -31.347 10.872 -25.179 1.00 23.59 255 MET A C 1
ATOM 2013 O O . MET A 1 255 ? -32.560 10.995 -25.322 1.00 23.59 255 MET A O 1
ATOM 2017 N N . LYS A 1 256 ? -30.513 10.903 -26.243 1.00 21.42 256 LYS A N 1
ATOM 2018 C CA . LYS A 1 256 ? -30.594 9.961 -27.398 1.00 21.42 256 LYS A CA 1
ATOM 2019 C C . LYS A 1 256 ? -29.346 10.015 -28.306 1.00 21.42 256 LYS A C 1
ATOM 2021 O O . LYS A 1 256 ? -28.543 10.935 -28.190 1.00 21.42 256 LYS A O 1
ATOM 2026 N N . ALA A 1 257 ? -29.166 8.995 -29.152 1.00 22.45 257 ALA A N 1
ATOM 2027 C CA . ALA A 1 257 ? -27.934 8.697 -29.902 1.00 22.45 257 ALA A CA 1
ATOM 2028 C C . ALA A 1 257 ? -28.077 8.858 -31.434 1.00 22.45 257 ALA A C 1
ATOM 2030 O O . ALA A 1 257 ? -29.184 9.075 -31.924 1.00 22.45 257 ALA A O 1
ATOM 2031 N N . ASN A 1 258 ? -26.969 8.698 -32.178 1.00 22.81 258 ASN A N 1
ATOM 2032 C CA . ASN A 1 258 ? -26.957 8.116 -33.533 1.00 22.81 258 ASN A CA 1
ATOM 2033 C C . ASN A 1 258 ? -25.535 7.722 -33.998 1.00 22.81 258 ASN A C 1
ATOM 2035 O O . ASN A 1 258 ? -24.542 8.273 -33.527 1.00 22.81 258 ASN A O 1
ATOM 2039 N N . THR A 1 259 ? -25.463 6.764 -34.927 1.00 23.81 259 THR A N 1
ATOM 2040 C CA . THR A 1 259 ? -24.258 6.016 -35.347 1.00 23.81 259 THR A CA 1
ATOM 2041 C C . THR A 1 259 ? -23.737 6.413 -36.735 1.00 23.81 259 THR A C 1
ATOM 2043 O O . THR A 1 259 ? -24.523 6.806 -37.594 1.00 23.81 259 THR A O 1
ATOM 2046 N N . LEU A 1 260 ? -22.439 6.197 -37.004 1.00 23.48 260 LEU A N 1
ATOM 2047 C CA . LEU A 1 260 ? -21.917 5.910 -38.355 1.00 23.48 260 LEU A CA 1
ATOM 2048 C C . LEU A 1 260 ? -20.508 5.279 -38.301 1.00 23.48 260 LEU A C 1
ATOM 2050 O O . LEU A 1 260 ? -19.763 5.507 -37.351 1.00 23.48 260 LEU A O 1
ATOM 2054 N N . SER A 1 261 ? -20.169 4.460 -39.301 1.00 21.52 261 SER A N 1
ATOM 2055 C CA . SER A 1 261 ? -19.047 3.500 -39.275 1.00 21.52 261 SER A CA 1
ATOM 2056 C C . SER A 1 261 ? -17.953 3.790 -40.313 1.00 21.52 261 SER A C 1
ATOM 2058 O O . SER A 1 261 ? -18.233 4.359 -41.365 1.00 21.52 261 SER A O 1
ATOM 2060 N N . THR A 1 262 ? -16.740 3.273 -40.081 1.00 24.16 262 THR A N 1
ATOM 2061 C CA . THR A 1 262 ? -15.691 3.074 -41.105 1.00 24.16 262 THR A CA 1
ATOM 2062 C C . THR A 1 262 ? -14.840 1.835 -40.789 1.00 24.16 262 THR A C 1
ATOM 2064 O O . THR A 1 262 ? -14.661 1.484 -39.627 1.00 24.16 262 THR A O 1
ATOM 2067 N N . THR A 1 263 ? -14.332 1.159 -41.826 1.00 22.31 263 THR A N 1
ATOM 2068 C CA . THR A 1 263 ? -13.763 -0.207 -41.762 1.00 22.31 263 THR A CA 1
ATOM 2069 C C . THR A 1 263 ? -12.403 -0.336 -42.459 1.00 22.31 263 THR A C 1
ATOM 2071 O O . THR A 1 263 ? -12.300 0.027 -43.630 1.00 22.31 263 THR A O 1
ATOM 2074 N N . VAL A 1 264 ? -11.409 -0.950 -41.801 1.00 24.22 264 VAL A N 1
ATOM 2075 C CA . VAL A 1 264 ? -10.223 -1.620 -42.403 1.00 24.22 264 VAL A CA 1
ATOM 2076 C C . VAL A 1 264 ? -9.689 -2.703 -41.412 1.00 24.22 264 VAL A C 1
ATOM 2078 O O . VAL A 1 264 ? -10.266 -2.797 -40.330 1.00 24.22 264 VAL A O 1
ATOM 2081 N N . PRO A 1 265 ? -8.760 -3.630 -41.760 1.00 28.92 265 PRO A N 1
ATOM 2082 C CA . PRO A 1 265 ? -9.099 -5.060 -41.738 1.00 28.92 265 PRO A CA 1
ATOM 2083 C C . PRO A 1 265 ? -8.337 -5.932 -40.715 1.00 28.92 265 PRO A C 1
ATOM 2085 O O . PRO A 1 265 ? -7.352 -5.514 -40.112 1.00 28.92 265 PRO A O 1
ATOM 2088 N N . ASN A 1 266 ? -8.775 -7.191 -40.594 1.00 23.27 266 ASN A N 1
ATOM 2089 C CA . ASN A 1 266 ? -8.207 -8.216 -39.709 1.00 23.27 266 ASN A CA 1
ATOM 2090 C C . ASN A 1 266 ? -6.819 -8.733 -40.142 1.00 23.27 266 ASN A C 1
ATOM 2092 O O . ASN A 1 266 ? -6.547 -8.905 -41.331 1.00 23.27 266 ASN A O 1
ATOM 2096 N N . SER A 1 267 ? -6.038 -9.179 -39.155 1.00 24.45 267 SER A N 1
ATOM 2097 C CA . SER A 1 267 ? -5.011 -10.225 -39.290 1.00 24.45 267 SER A CA 1
ATOM 2098 C C . SER A 1 267 ? -5.215 -11.296 -38.204 1.00 24.45 267 SER A C 1
ATOM 2100 O O . SER A 1 267 ? -5.771 -11.001 -37.150 1.00 24.45 267 SER A O 1
ATOM 2102 N N . TYR A 1 268 ? -4.822 -12.543 -38.474 1.00 25.03 268 TYR A N 1
ATOM 2103 C CA . TYR A 1 268 ? -5.222 -13.727 -37.693 1.00 25.03 268 TYR A CA 1
ATOM 2104 C C . TYR A 1 268 ? -4.385 -13.982 -36.428 1.00 25.03 268 TYR A C 1
ATOM 2106 O O . TYR A 1 268 ? -3.163 -14.032 -36.518 1.00 25.03 268 TYR A O 1
ATOM 2114 N N . TYR A 1 269 ? -5.060 -14.336 -35.328 1.00 27.19 269 TYR A N 1
ATOM 2115 C CA . TYR A 1 269 ? -4.651 -15.369 -34.357 1.00 27.19 269 TYR A CA 1
ATOM 2116 C C . TYR A 1 269 ? -5.930 -16.077 -33.835 1.00 27.19 269 TYR A C 1
ATOM 2118 O O . TYR A 1 269 ? -6.969 -15.418 -33.778 1.00 27.19 269 TYR A O 1
ATOM 2126 N N . PRO A 1 270 ? -5.917 -17.393 -33.529 1.00 29.81 270 PRO A N 1
ATOM 2127 C CA . PRO A 1 270 ? -7.127 -18.143 -33.163 1.00 29.81 270 PRO A CA 1
ATOM 2128 C C . PRO A 1 270 ? -7.395 -18.210 -31.647 1.00 29.81 270 PRO A C 1
ATOM 2130 O O . PRO A 1 270 ? -6.460 -18.315 -30.852 1.00 29.81 270 PRO A O 1
ATOM 2133 N N . ASP A 1 271 ? -8.677 -18.251 -31.270 1.00 27.33 271 ASP A N 1
ATOM 2134 C CA . ASP A 1 271 ? -9.133 -18.502 -29.895 1.00 27.33 271 ASP A CA 1
ATOM 2135 C C . ASP A 1 271 ? -8.868 -19.949 -29.419 1.00 27.33 271 ASP A C 1
ATOM 2137 O O . ASP A 1 271 ? -8.987 -20.897 -30.206 1.00 27.33 271 ASP A O 1
ATOM 2141 N N . PRO A 1 272 ? -8.586 -20.162 -28.118 1.00 33.41 272 PRO A N 1
ATOM 2142 C CA . PRO A 1 272 ? -8.633 -21.479 -27.491 1.00 33.41 272 PRO A CA 1
ATOM 2143 C C . PRO A 1 272 ? -10.083 -21.900 -27.179 1.00 33.41 272 PRO A C 1
ATOM 2145 O O . PRO A 1 272 ? -10.859 -21.151 -26.590 1.00 33.41 272 PRO A O 1
ATOM 2148 N N . PHE A 1 273 ? -10.447 -23.131 -27.546 1.00 26.34 273 PHE A N 1
ATOM 2149 C CA . PHE A 1 273 ? -11.797 -23.676 -27.351 1.00 26.34 273 PHE A CA 1
ATOM 2150 C C . PHE A 1 273 ? -12.125 -23.983 -25.879 1.00 26.34 273 PHE A C 1
ATOM 2152 O O . PHE A 1 273 ? -11.303 -24.538 -25.151 1.00 26.34 273 PHE A O 1
ATOM 2159 N N . VAL A 1 274 ? -13.382 -23.741 -25.489 1.00 28.39 274 VAL A N 1
ATOM 2160 C CA . VAL A 1 274 ? -13.981 -24.245 -24.241 1.00 28.39 274 VAL A CA 1
ATOM 2161 C C . VAL A 1 274 ? -14.587 -25.639 -24.485 1.00 28.39 274 VAL A C 1
ATOM 2163 O O . VAL A 1 274 ? -15.421 -25.771 -25.384 1.00 28.39 274 VAL A O 1
ATOM 2166 N N . PRO A 1 275 ? -14.245 -26.681 -23.702 1.00 28.11 275 PRO A N 1
ATOM 2167 C CA . PRO A 1 275 ? -14.893 -27.988 -23.810 1.00 28.11 275 PRO A CA 1
ATOM 2168 C C . PRO A 1 275 ? -16.273 -27.995 -23.130 1.00 28.11 275 PRO A C 1
ATOM 2170 O O . PRO A 1 275 ? -16.378 -28.082 -21.908 1.00 28.11 275 PRO A O 1
ATOM 2173 N N . THR A 1 276 ? -17.354 -27.945 -23.910 1.00 26.84 276 THR A N 1
ATOM 2174 C CA . THR A 1 276 ? -18.707 -28.217 -23.396 1.00 26.84 276 THR A CA 1
ATOM 2175 C C . THR A 1 276 ? -18.943 -29.725 -23.330 1.00 26.84 276 THR A C 1
ATOM 2177 O O . THR A 1 276 ? -19.141 -30.372 -24.357 1.00 26.84 276 THR A O 1
ATOM 2180 N N . ALA A 1 277 ? -18.946 -30.294 -22.123 1.00 26.61 277 ALA A N 1
ATOM 2181 C CA . ALA A 1 277 ? -19.370 -31.675 -21.914 1.00 26.61 277 ALA A CA 1
ATOM 2182 C C . ALA A 1 277 ? -20.902 -31.774 -22.007 1.00 26.61 277 ALA A C 1
ATOM 2184 O O . ALA A 1 277 ? -21.618 -31.218 -21.176 1.00 26.61 277 ALA A O 1
ATOM 2185 N N . ILE A 1 278 ? -21.398 -32.485 -23.020 1.00 25.44 278 ILE A N 1
ATOM 2186 C CA . ILE A 1 278 ? -22.812 -32.859 -23.131 1.00 25.44 278 ILE A CA 1
ATOM 2187 C C . ILE A 1 278 ? -23.032 -34.122 -22.294 1.00 25.44 278 ILE A C 1
ATOM 2189 O O . ILE A 1 278 ? -22.334 -35.117 -22.491 1.00 25.44 278 ILE A O 1
ATOM 2193 N N . LEU A 1 279 ? -24.024 -34.094 -21.406 1.00 26.94 279 LEU A N 1
ATOM 2194 C CA . LEU A 1 279 ? -24.639 -35.291 -20.837 1.00 26.94 279 LEU A CA 1
ATOM 2195 C C . LEU A 1 279 ? -26.128 -35.297 -21.184 1.00 26.94 279 LEU A C 1
ATOM 2197 O O . LEU A 1 279 ? -26.767 -34.248 -21.249 1.00 26.94 279 LEU A O 1
ATOM 2201 N N . ASP A 1 280 ? -26.627 -36.493 -21.470 1.00 25.48 280 ASP A N 1
ATOM 2202 C CA . ASP A 1 280 ? -27.933 -36.762 -22.063 1.00 25.48 280 ASP A CA 1
ATOM 2203 C C . ASP A 1 280 ? -28.843 -37.408 -21.008 1.00 25.48 280 ASP A C 1
ATOM 2205 O O . ASP A 1 280 ? -28.497 -38.454 -20.458 1.00 25.48 280 ASP A O 1
ATOM 2209 N N . GLU A 1 281 ? -29.988 -36.788 -20.706 1.00 25.98 281 GLU A N 1
ATOM 2210 C CA . GLU A 1 281 ? -31.012 -37.355 -19.817 1.00 25.98 281 GLU A CA 1
ATOM 2211 C C . GLU A 1 281 ? -32.341 -37.527 -20.560 1.00 25.98 281 GLU A C 1
ATOM 2213 O O . GLU A 1 281 ? -33.161 -36.614 -20.693 1.00 25.98 281 GLU A O 1
ATOM 2218 N N . SER A 1 282 ? -32.572 -38.754 -21.025 1.00 27.12 282 SER A N 1
ATOM 2219 C CA . SER A 1 282 ? -33.841 -39.188 -21.601 1.00 27.12 282 SER A CA 1
ATOM 2220 C C . SER A 1 282 ? -34.936 -39.309 -20.534 1.00 27.12 282 SER A C 1
ATOM 2222 O O . SER A 1 282 ? -34.753 -39.981 -19.519 1.00 27.12 282 SER A O 1
ATOM 2224 N N . GLN A 1 283 ? -36.112 -38.736 -20.796 1.00 27.75 283 GLN A N 1
ATOM 2225 C CA . GLN A 1 283 ? -37.269 -38.807 -19.897 1.00 27.75 283 GLN A CA 1
ATOM 2226 C C . GLN A 1 283 ? -37.839 -40.231 -19.753 1.00 27.75 283 GLN A C 1
ATOM 2228 O O . GLN A 1 283 ? -38.133 -40.886 -20.751 1.00 27.75 283 GLN A O 1
ATOM 2233 N N . THR A 1 284 ? -38.172 -40.631 -18.521 1.00 25.19 284 THR A N 1
ATOM 2234 C CA . THR A 1 284 ? -39.186 -41.669 -18.232 1.00 25.19 284 THR A CA 1
ATOM 2235 C C . THR A 1 284 ? -39.984 -41.302 -16.977 1.00 25.19 284 THR A C 1
ATOM 2237 O O . THR A 1 284 ? -39.431 -40.740 -16.037 1.00 25.19 284 THR A O 1
ATOM 2240 N N . MET A 1 285 ? -41.288 -41.605 -16.959 1.00 26.66 285 MET A N 1
ATOM 2241 C CA . MET A 1 285 ? -42.205 -41.296 -15.847 1.00 26.66 285 MET A CA 1
ATOM 2242 C C . MET A 1 285 ? -42.543 -42.535 -15.005 1.00 26.66 285 MET A C 1
ATOM 2244 O O . MET A 1 285 ? -42.789 -43.588 -15.590 1.00 26.66 285 MET A O 1
ATOM 2248 N N . ALA A 1 286 ? -42.706 -42.379 -13.681 1.00 25.12 286 ALA A N 1
ATOM 2249 C CA . ALA A 1 286 ? -43.592 -43.224 -12.861 1.00 25.12 286 ALA A CA 1
ATOM 2250 C C . ALA A 1 286 ? -43.949 -42.610 -11.480 1.00 25.12 286 ALA A C 1
ATOM 2252 O O . ALA A 1 286 ? -43.075 -42.224 -10.714 1.00 25.12 286 ALA A O 1
ATOM 2253 N N . SER A 1 287 ? -45.258 -42.573 -11.207 1.00 26.17 287 SER A N 1
ATOM 2254 C CA . SER A 1 287 ? -46.010 -42.583 -9.929 1.00 26.17 287 SER A CA 1
ATOM 2255 C C . SER A 1 287 ? -45.322 -42.586 -8.541 1.00 26.17 287 SER A C 1
ATOM 2257 O O . SER A 1 287 ? -44.535 -43.472 -8.222 1.00 26.17 287 SER A O 1
ATOM 2259 N N . ASP A 1 288 ? -45.847 -41.715 -7.668 1.00 28.34 288 ASP A N 1
ATOM 2260 C CA . ASP A 1 288 ? -46.386 -41.963 -6.309 1.00 28.34 288 ASP A CA 1
ATOM 2261 C C . ASP A 1 288 ? -45.827 -43.077 -5.395 1.00 28.34 288 ASP A C 1
ATOM 2263 O O . ASP A 1 288 ? -45.929 -44.267 -5.689 1.00 28.34 288 ASP A O 1
ATOM 2267 N N . THR A 1 289 ? -45.514 -42.716 -4.139 1.00 27.61 289 THR A N 1
ATOM 2268 C CA . THR A 1 289 ? -46.122 -43.349 -2.936 1.00 27.61 289 THR A CA 1
ATOM 2269 C C . THR A 1 289 ? -45.903 -42.514 -1.659 1.00 27.61 289 THR A C 1
ATOM 2271 O O . THR A 1 289 ? -45.148 -41.545 -1.666 1.00 27.61 289 THR A O 1
ATOM 2274 N N . SER A 1 290 ? -46.600 -42.846 -0.558 1.00 27.06 290 SER A N 1
ATOM 2275 C CA . SER A 1 290 ? -46.634 -42.052 0.686 1.00 27.06 290 SER A CA 1
ATOM 2276 C C . SER A 1 290 ? -46.445 -42.887 1.963 1.00 27.06 290 SER A C 1
ATOM 2278 O O . SER A 1 290 ? -47.092 -43.918 2.130 1.00 27.06 290 SER A O 1
ATOM 2280 N N . SER A 1 291 ? -45.625 -42.382 2.894 1.00 27.38 291 SER A N 1
ATOM 2281 C CA . SER A 1 291 ? -45.618 -42.696 4.339 1.00 27.38 291 SER A CA 1
ATOM 2282 C C . SER A 1 291 ? -44.799 -41.597 5.050 1.00 27.38 291 SER A C 1
ATOM 2284 O O . SER A 1 291 ? -43.641 -41.412 4.693 1.00 27.38 291 SER A O 1
ATOM 2286 N N . LEU A 1 292 ? -45.284 -40.728 5.944 1.00 27.23 292 LEU A N 1
ATOM 2287 C CA . LEU A 1 292 ? -46.178 -40.873 7.103 1.00 27.23 292 LEU A CA 1
ATOM 2288 C C . LEU A 1 292 ? -45.517 -41.576 8.314 1.00 27.23 292 LEU A C 1
ATOM 2290 O O . LEU A 1 292 ? -45.752 -42.750 8.577 1.00 27.23 292 LEU A O 1
ATOM 2294 N N . VAL A 1 293 ? -44.738 -40.806 9.087 1.00 27.66 293 VAL A N 1
ATOM 2295 C CA . VAL A 1 293 ? -44.455 -41.039 10.519 1.00 27.66 293 VAL A CA 1
ATOM 2296 C C . VAL A 1 293 ? -44.566 -39.693 11.249 1.00 27.66 293 VAL A C 1
ATOM 2298 O O . VAL A 1 293 ? -44.060 -38.683 10.767 1.00 27.66 293 VAL A O 1
ATOM 2301 N N . GLN A 1 294 ? -45.239 -39.667 12.401 1.00 24.86 294 GLN A N 1
ATOM 2302 C CA . GLN A 1 294 ? -45.386 -38.491 13.270 1.00 24.86 294 GLN A CA 1
ATOM 2303 C C . GLN A 1 294 ? -44.874 -38.778 14.691 1.00 24.86 294 GLN A C 1
ATOM 2305 O O . GLN A 1 294 ? -44.780 -39.937 15.091 1.00 24.86 294 GLN A O 1
ATOM 2310 N N . SER A 1 295 ? -44.735 -37.695 15.472 1.00 24.02 295 SER A N 1
ATOM 2311 C CA . SER A 1 295 ? -44.719 -37.631 16.952 1.00 24.02 295 SER A CA 1
ATOM 2312 C C . SER A 1 295 ? -43.371 -37.923 17.652 1.00 24.02 295 SER A C 1
ATOM 2314 O O . SER A 1 295 ? -42.537 -38.640 17.115 1.00 24.02 295 SER A O 1
ATOM 2316 N N . HIS A 1 296 ? -43.049 -37.345 18.823 1.00 26.19 296 HIS A N 1
ATOM 2317 C CA . HIS A 1 296 ? -43.858 -36.571 19.794 1.00 26.19 296 HIS A CA 1
ATOM 2318 C C . HIS A 1 296 ? -43.192 -35.251 20.270 1.00 26.19 296 HIS A C 1
ATOM 2320 O O . HIS A 1 296 ? -42.022 -34.989 20.009 1.00 26.19 296 HIS A O 1
ATOM 2326 N N . THR A 1 297 ? -43.954 -34.420 20.998 1.00 25.45 297 THR A N 1
ATOM 2327 C CA . THR A 1 297 ? -43.610 -33.052 21.450 1.00 25.45 297 THR A CA 1
ATOM 2328 C C . THR A 1 297 ? -43.577 -32.879 22.977 1.00 25.45 297 THR A C 1
ATOM 2330 O O . THR A 1 297 ? -44.512 -33.320 23.637 1.00 25.45 297 THR A O 1
ATOM 2333 N N . HIS A 1 298 ? -42.625 -32.100 23.512 1.00 25.55 298 HIS A N 1
ATOM 2334 C CA . HIS A 1 298 ? -42.669 -31.384 24.812 1.00 25.55 298 HIS A CA 1
ATOM 2335 C C . HIS A 1 298 ? -41.528 -30.332 24.845 1.00 25.55 298 HIS A C 1
ATOM 2337 O O . HIS A 1 298 ? -40.500 -30.565 24.224 1.00 25.55 298 HIS A O 1
ATOM 2343 N N . SER A 1 299 ? -41.578 -29.189 25.547 1.00 24.91 299 SER A N 1
ATOM 2344 C CA . SER A 1 299 ? -42.694 -28.443 26.157 1.00 24.91 299 SER A CA 1
ATOM 2345 C C . SER A 1 299 ? -42.295 -26.959 26.349 1.00 24.91 299 SER A C 1
ATOM 2347 O O . SER A 1 299 ? -41.132 -26.654 26.597 1.00 24.91 299 SER A O 1
ATOM 2349 N N . TYR A 1 300 ? -43.262 -26.043 26.253 1.00 23.53 300 TYR A N 1
ATOM 2350 C CA . TYR A 1 300 ? -43.109 -24.578 26.288 1.00 23.53 300 TYR A CA 1
ATOM 2351 C C . TYR A 1 300 ? -42.292 -23.976 27.451 1.00 23.53 300 TYR A C 1
ATOM 2353 O O . TYR A 1 300 ? -42.507 -24.308 28.617 1.00 23.53 300 TYR A O 1
ATOM 2361 N N . LYS A 1 301 ? -41.618 -22.852 27.155 1.00 25.94 301 LYS A N 1
ATOM 2362 C CA . LYS A 1 301 ? -41.861 -21.588 27.884 1.00 25.94 301 LYS A CA 1
ATOM 2363 C C . LYS A 1 301 ? -41.774 -20.373 26.949 1.00 25.94 301 LYS A C 1
ATOM 2365 O O . LYS A 1 301 ? -41.144 -20.432 25.902 1.00 25.94 301 LYS A O 1
ATOM 2370 N N . LYS A 1 302 ? -42.509 -19.313 27.296 1.00 23.70 302 LYS A N 1
ATOM 2371 C CA . LYS A 1 302 ? -42.947 -18.228 26.399 1.00 23.70 302 LYS A CA 1
ATOM 2372 C C . LYS A 1 302 ? -42.292 -16.894 26.774 1.00 23.70 302 LYS A C 1
ATOM 2374 O O . LYS A 1 302 ? -42.287 -16.543 27.951 1.00 23.70 302 LYS A O 1
ATOM 2379 N N . ARG A 1 303 ? -41.844 -16.126 25.777 1.00 26.58 303 ARG A N 1
ATOM 2380 C CA . ARG A 1 303 ? -41.618 -14.671 25.868 1.00 26.58 303 ARG A CA 1
ATOM 2381 C C . ARG A 1 303 ? -42.104 -14.007 24.575 1.00 26.58 303 ARG A C 1
ATOM 2383 O O . ARG A 1 303 ? -42.315 -14.718 23.594 1.00 26.58 303 ARG A O 1
ATOM 2390 N N . GLU A 1 304 ? -42.434 -12.719 24.617 1.00 25.36 304 GLU A N 1
ATOM 2391 C CA . GLU A 1 304 ? -43.289 -12.111 23.590 1.00 25.36 304 GLU A CA 1
ATOM 2392 C C . GLU A 1 304 ? -42.673 -12.005 22.189 1.00 25.36 304 GLU A C 1
ATOM 2394 O O . GLU A 1 304 ? -41.479 -11.766 22.018 1.00 25.36 304 GLU A O 1
ATOM 2399 N N . ALA A 1 305 ? -43.540 -12.143 21.183 1.00 24.59 305 ALA A N 1
ATOM 2400 C CA . ALA A 1 305 ? -43.200 -11.918 19.790 1.00 24.59 305 ALA A CA 1
ATOM 2401 C C . ALA A 1 305 ? -43.079 -10.413 19.512 1.00 24.59 305 ALA A C 1
ATOM 2403 O O . ALA A 1 305 ? -44.071 -9.680 19.556 1.00 24.59 305 ALA A O 1
ATOM 2404 N N . VAL A 1 306 ? -41.870 -9.971 19.170 1.00 28.31 306 VAL A N 1
ATOM 2405 C CA . VAL A 1 306 ? -41.712 -8.823 18.270 1.00 28.31 306 VAL A CA 1
ATOM 2406 C C . VAL A 1 306 ? -42.238 -9.262 16.902 1.00 28.31 306 VAL A C 1
ATOM 2408 O O . VAL A 1 306 ? -42.073 -10.419 16.522 1.00 28.31 306 VAL A O 1
ATOM 2411 N N . VAL A 1 307 ? -42.923 -8.371 16.186 1.00 27.41 307 VAL A N 1
ATOM 2412 C CA . VAL A 1 307 ? -43.496 -8.695 14.874 1.00 27.41 307 VAL A CA 1
ATOM 2413 C C . VAL A 1 307 ? -42.368 -8.953 13.877 1.00 27.41 307 VAL A C 1
ATOM 2415 O O . VAL A 1 307 ? -41.649 -8.021 13.517 1.00 27.41 307 VAL A O 1
ATOM 2418 N N . ASP A 1 308 ? -42.254 -10.195 13.403 1.00 27.81 308 ASP A N 1
ATOM 2419 C CA . ASP A 1 308 ? -41.471 -10.520 12.213 1.00 27.81 308 ASP A CA 1
ATOM 2420 C C . ASP A 1 308 ? -42.061 -9.767 11.016 1.00 27.81 308 ASP A C 1
ATOM 2422 O O . ASP A 1 308 ? -43.097 -10.139 10.460 1.00 27.81 308 ASP A O 1
ATOM 2426 N N . VAL A 1 309 ? -41.395 -8.685 10.619 1.00 28.33 309 VAL A N 1
ATOM 2427 C CA . VAL A 1 309 ? -41.586 -8.071 9.307 1.00 28.33 309 VAL A CA 1
ATOM 2428 C C . VAL A 1 309 ? -40.688 -8.851 8.344 1.00 28.33 309 VAL A C 1
ATOM 2430 O O . VAL A 1 309 ? -39.468 -8.684 8.412 1.00 28.33 309 VAL A O 1
ATOM 2433 N N . PRO A 1 310 ? -41.232 -9.723 7.472 1.00 27.86 310 PRO A N 1
ATOM 2434 C CA . PRO A 1 310 ? -40.408 -10.506 6.562 1.00 27.86 310 PRO A CA 1
ATOM 2435 C C . PRO A 1 310 ? -39.658 -9.558 5.625 1.00 27.86 310 PRO A C 1
ATOM 2437 O O . PRO A 1 310 ? -40.264 -8.734 4.938 1.00 27.86 310 PRO A O 1
ATOM 2440 N N . TYR A 1 311 ? -38.330 -9.665 5.616 1.00 28.84 311 TYR A N 1
ATOM 2441 C CA . TYR A 1 311 ? -37.445 -8.722 4.938 1.00 28.84 311 TYR A CA 1
ATOM 2442 C C . TYR A 1 311 ? -37.464 -8.948 3.415 1.00 28.84 311 TYR A C 1
ATOM 2444 O O . TYR A 1 311 ? -36.550 -9.532 2.838 1.00 28.84 311 TYR A O 1
ATOM 2452 N N . GLN A 1 312 ? -38.537 -8.504 2.750 1.00 30.86 312 GLN A N 1
ATOM 2453 C CA . GLN A 1 312 ? -38.713 -8.580 1.295 1.00 30.86 312 GLN A CA 1
ATOM 2454 C C . GLN A 1 312 ? -37.830 -7.565 0.544 1.00 30.86 312 GLN A C 1
ATOM 2456 O O . GLN A 1 312 ? -38.308 -6.737 -0.229 1.00 30.86 312 GLN A O 1
ATOM 2461 N N . THR A 1 313 ? -36.512 -7.656 0.722 1.00 36.47 313 THR A N 1
ATOM 2462 C CA . THR A 1 313 ? -35.566 -7.206 -0.303 1.00 36.47 313 THR A CA 1
ATOM 2463 C C . THR A 1 313 ? -35.470 -8.295 -1.363 1.00 36.47 313 THR A C 1
ATOM 2465 O O . THR A 1 313 ? -34.970 -9.383 -1.077 1.00 36.47 313 THR A O 1
ATOM 2468 N N . GLY A 1 314 ? -35.955 -8.019 -2.576 1.00 35.31 314 GLY A N 1
ATOM 2469 C CA . GLY A 1 314 ? -35.799 -8.935 -3.707 1.00 35.31 314 GLY A CA 1
ATOM 2470 C C . GLY A 1 314 ? -34.323 -9.229 -3.999 1.00 35.31 314 GLY A C 1
ATOM 2471 O O . GLY A 1 314 ? -33.464 -8.365 -3.812 1.00 35.31 314 GLY A O 1
ATOM 2472 N N . GLN A 1 315 ? -34.034 -10.447 -4.460 1.00 44.31 315 GLN A N 1
ATOM 2473 C CA . GLN A 1 315 ? -32.690 -10.880 -4.850 1.00 44.31 315 GLN A CA 1
ATOM 2474 C C . GLN A 1 315 ? -32.242 -10.130 -6.115 1.00 44.31 315 GLN A C 1
ATOM 2476 O O . GLN A 1 315 ? -32.492 -10.580 -7.228 1.00 44.31 315 GLN A O 1
ATOM 2481 N N . LEU A 1 316 ? -31.613 -8.967 -5.935 1.00 54.81 316 LEU A N 1
ATOM 2482 C CA . LEU A 1 316 ? -31.078 -8.148 -7.031 1.00 54.81 316 LEU A CA 1
ATOM 2483 C C . LEU A 1 316 ? -29.609 -8.473 -7.347 1.00 54.81 316 LEU A C 1
ATOM 2485 O O . LEU A 1 316 ? -29.222 -8.428 -8.507 1.00 54.81 316 LEU A O 1
ATOM 2489 N N . HIS A 1 317 ? -28.828 -8.865 -6.334 1.00 75.81 317 HIS A N 1
ATOM 2490 C CA . HIS A 1 317 ? -27.409 -9.218 -6.457 1.00 75.81 317 HIS A CA 1
ATOM 2491 C C . HIS A 1 317 ? -27.182 -10.584 -5.791 1.00 75.81 317 HIS A C 1
ATOM 2493 O O . HIS A 1 317 ? -27.145 -10.645 -4.557 1.00 75.81 317 HIS A O 1
ATOM 2499 N N . PRO A 1 318 ? -27.135 -11.687 -6.564 1.00 88.62 318 PRO A N 1
ATOM 2500 C CA . PRO A 1 318 ? -26.726 -12.999 -6.072 1.00 88.62 318 PRO A CA 1
ATOM 2501 C C . PRO A 1 318 ? -25.195 -13.103 -5.989 1.00 88.62 318 PRO A C 1
ATOM 2503 O O . PRO A 1 318 ? -24.480 -12.387 -6.688 1.00 88.62 318 PRO A O 1
ATOM 2506 N N . ALA A 1 319 ? -24.690 -14.038 -5.181 1.00 94.38 319 ALA A N 1
ATOM 2507 C CA . ALA A 1 319 ? -23.261 -14.337 -5.129 1.00 94.38 319 ALA A CA 1
ATOM 2508 C C . ALA A 1 319 ? -22.744 -14.864 -6.484 1.00 94.38 319 ALA A C 1
ATOM 2510 O O . ALA A 1 319 ? -23.382 -15.693 -7.139 1.00 94.38 319 ALA A O 1
ATOM 2511 N N . ILE A 1 320 ? -21.570 -14.387 -6.889 1.00 96.44 320 ILE A N 1
ATOM 2512 C CA . ILE A 1 320 ? -20.907 -14.691 -8.161 1.00 96.44 320 ILE A CA 1
ATOM 2513 C C . ILE A 1 320 ? -19.998 -15.904 -7.949 1.00 96.44 320 ILE A C 1
ATOM 2515 O O . ILE A 1 320 ? -19.177 -15.893 -7.032 1.00 96.44 320 ILE A O 1
ATOM 2519 N N . ARG A 1 321 ? -20.086 -16.946 -8.785 1.00 96.81 321 ARG A N 1
ATOM 2520 C CA . ARG A 1 321 ? -19.141 -18.077 -8.707 1.00 96.81 321 ARG A CA 1
ATOM 2521 C C . ARG A 1 321 ? -17.748 -17.619 -9.129 1.00 96.81 321 ARG A C 1
ATOM 2523 O O . ARG A 1 321 ? -17.611 -16.910 -10.122 1.00 96.81 321 ARG A O 1
ATOM 2530 N N . VAL A 1 322 ? -16.708 -18.088 -8.442 1.00 95.94 322 VAL A N 1
ATOM 2531 C CA . VAL A 1 322 ? -15.304 -17.746 -8.747 1.00 95.94 322 VAL A CA 1
ATOM 2532 C C . VAL A 1 322 ? -14.944 -18.075 -10.205 1.00 95.94 322 VAL A C 1
ATOM 2534 O O . VAL A 1 322 ? -14.251 -17.297 -10.854 1.00 95.94 322 VAL A O 1
ATOM 2537 N N . ALA A 1 323 ? -15.493 -19.163 -10.757 1.00 93.56 323 ALA A N 1
ATOM 2538 C CA . ALA A 1 323 ? -15.327 -19.537 -12.165 1.00 93.56 323 ALA A CA 1
ATOM 2539 C C . ALA A 1 323 ? -15.938 -18.531 -13.168 1.00 93.56 323 ALA A C 1
ATOM 2541 O O . ALA A 1 323 ? -15.422 -18.387 -14.273 1.00 93.56 323 ALA A O 1
ATOM 2542 N N . ASP A 1 324 ? -17.000 -17.814 -12.785 1.00 95.44 324 ASP A N 1
ATOM 2543 C CA . ASP A 1 324 ? -17.679 -16.823 -13.635 1.00 95.44 324 ASP A CA 1
ATOM 2544 C C . ASP A 1 324 ? -17.126 -15.398 -13.424 1.00 95.44 324 ASP A C 1
ATOM 2546 O O . ASP A 1 324 ? -17.443 -14.482 -14.186 1.00 95.44 324 ASP A O 1
ATOM 2550 N N . LEU A 1 325 ? -16.307 -15.185 -12.385 1.00 94.56 325 LEU A N 1
ATOM 2551 C CA . LEU A 1 325 ? -15.914 -13.859 -11.897 1.00 94.56 325 LEU A CA 1
ATOM 2552 C C . LEU A 1 325 ? -15.196 -13.016 -12.963 1.00 94.56 325 LEU A C 1
ATOM 2554 O O . LEU A 1 325 ? -15.481 -11.826 -13.093 1.00 94.56 325 LEU A O 1
ATOM 2558 N N . LEU A 1 326 ? -14.322 -13.630 -13.770 1.00 92.88 326 LEU A N 1
ATOM 2559 C CA . LEU A 1 326 ? -13.661 -12.960 -14.896 1.00 92.88 326 LEU A CA 1
ATOM 2560 C C . LEU A 1 326 ? -14.687 -12.436 -15.912 1.00 92.88 326 LEU A C 1
ATOM 2562 O O . LEU A 1 326 ? -14.630 -11.273 -16.304 1.00 92.88 326 LEU A O 1
ATOM 2566 N N . GLN A 1 327 ? -15.654 -13.274 -16.298 1.00 92.81 327 GLN A N 1
ATOM 2567 C CA . GLN A 1 327 ? -16.694 -12.915 -17.260 1.00 92.81 327 GLN A CA 1
ATOM 2568 C C . GLN A 1 327 ? -17.596 -11.801 -16.714 1.00 92.81 327 GLN A C 1
ATOM 2570 O O . GLN A 1 327 ? -17.872 -10.835 -17.427 1.00 92.81 327 GLN A O 1
ATOM 2575 N N . HIS A 1 328 ? -18.006 -11.904 -15.447 1.00 93.25 328 HIS A N 1
ATOM 2576 C CA . HIS A 1 328 ? -18.804 -10.887 -14.766 1.00 93.25 328 HIS A CA 1
ATOM 2577 C C . HIS A 1 328 ? -18.079 -9.530 -14.718 1.00 93.25 328 HIS A C 1
ATOM 2579 O O . HIS A 1 328 ? -18.642 -8.518 -15.131 1.00 93.25 328 HIS A O 1
ATOM 2585 N N . ILE A 1 329 ? -16.808 -9.494 -14.302 1.00 93.50 329 ILE A N 1
ATOM 2586 C CA . ILE A 1 329 ? -16.020 -8.251 -14.228 1.00 93.50 329 ILE A CA 1
ATOM 2587 C C . ILE A 1 329 ? -15.805 -7.643 -15.622 1.00 93.50 329 ILE A C 1
ATOM 2589 O O . ILE A 1 329 ? -15.886 -6.423 -15.779 1.00 93.50 329 ILE A O 1
ATOM 2593 N N . THR A 1 330 ? -15.577 -8.464 -16.654 1.00 91.62 330 THR A N 1
ATOM 2594 C CA . THR A 1 330 ? -15.500 -7.988 -18.045 1.00 91.62 330 THR A CA 1
ATOM 2595 C C . THR A 1 330 ? -16.828 -7.384 -18.509 1.00 91.62 330 THR A C 1
ATOM 2597 O O . THR A 1 330 ? -16.826 -6.310 -19.106 1.00 91.62 330 THR A O 1
ATOM 2600 N N . GLN A 1 331 ? -17.968 -8.007 -18.190 1.00 91.88 331 GLN A N 1
ATOM 2601 C CA . GLN A 1 331 ? -19.293 -7.455 -18.493 1.00 91.88 331 GLN A CA 1
ATOM 2602 C C . GLN A 1 331 ? -19.522 -6.118 -17.767 1.00 91.88 331 GLN A C 1
ATOM 2604 O O . GLN A 1 331 ? -19.826 -5.124 -18.423 1.00 91.88 331 GLN A O 1
ATOM 2609 N N . MET A 1 332 ? -19.266 -6.047 -16.458 1.00 92.94 332 MET A N 1
ATOM 2610 C CA . MET A 1 332 ? -19.437 -4.833 -15.640 1.00 92.94 332 MET A CA 1
ATOM 2611 C C . MET A 1 332 ? -18.514 -3.666 -16.038 1.00 92.94 332 MET A C 1
ATOM 2613 O O . MET A 1 332 ? -18.797 -2.517 -15.692 1.00 92.94 332 MET A O 1
ATOM 2617 N N . LYS A 1 333 ? -17.428 -3.937 -16.781 1.00 90.75 333 LYS A N 1
ATOM 2618 C CA . LYS A 1 333 ? -16.515 -2.933 -17.368 1.00 90.75 333 LYS A CA 1
ATOM 2619 C C . LYS A 1 333 ? -16.863 -2.509 -18.796 1.00 90.75 333 LYS A C 1
ATOM 2621 O O . LYS A 1 333 ? -16.392 -1.459 -19.231 1.00 90.75 333 LYS A O 1
ATOM 2626 N N . CYS A 1 334 ? -17.626 -3.315 -19.533 1.00 87.94 334 CYS A N 1
ATOM 2627 C CA . CYS A 1 334 ? -17.899 -3.107 -20.960 1.00 87.94 334 CYS A CA 1
ATOM 2628 C C . CYS A 1 334 ? -19.386 -2.908 -21.298 1.00 87.94 334 CYS A C 1
ATOM 2630 O O . CYS A 1 334 ? -19.708 -2.662 -22.458 1.00 87.94 334 CYS A O 1
ATOM 2632 N N . ALA A 1 335 ? -20.292 -3.015 -20.325 1.00 80.81 335 ALA A N 1
ATOM 2633 C CA . ALA A 1 335 ? -21.722 -2.839 -20.539 1.00 80.81 335 ALA A CA 1
ATOM 2634 C C . ALA A 1 335 ? -22.092 -1.394 -20.923 1.00 80.81 335 ALA A C 1
ATOM 2636 O O . ALA A 1 335 ? -21.734 -0.440 -20.240 1.00 80.81 335 ALA A O 1
ATOM 2637 N N . GLU A 1 336 ? -22.922 -1.243 -21.959 1.00 70.19 336 GLU A N 1
ATOM 2638 C CA . GLU A 1 336 ? -23.610 0.020 -22.291 1.00 70.19 336 GLU A CA 1
ATOM 2639 C C . GLU A 1 336 ? -24.863 0.269 -21.414 1.00 70.19 336 GLU A C 1
ATOM 2641 O O . GLU A 1 336 ? -25.633 1.195 -21.668 1.00 70.19 336 GLU A O 1
ATOM 2646 N N . GLY A 1 337 ? -25.106 -0.597 -20.422 1.00 73.94 337 GLY A N 1
ATOM 2647 C CA . GLY A 1 337 ? -26.314 -0.633 -19.594 1.00 73.94 337 GLY A CA 1
ATOM 2648 C C . GLY A 1 337 ? -26.008 -0.521 -18.102 1.00 73.94 337 GLY A C 1
ATOM 2649 O O . GLY A 1 337 ? -25.797 0.574 -17.597 1.00 73.94 337 GLY A O 1
ATOM 2650 N N . TYR A 1 338 ? -26.035 -1.653 -17.395 1.00 81.12 338 TYR A N 1
ATOM 2651 C CA . TYR A 1 338 ? -25.673 -1.733 -15.979 1.00 81.12 338 TYR A CA 1
ATOM 2652 C C . TYR A 1 338 ? -24.208 -2.156 -15.841 1.00 81.12 338 TYR A C 1
ATOM 2654 O O . TYR A 1 338 ? -23.849 -3.233 -16.318 1.00 81.12 338 TYR A O 1
ATOM 2662 N N . GLY A 1 339 ? -23.379 -1.326 -15.210 1.00 92.06 339 GLY A N 1
ATOM 2663 C CA . GLY A 1 339 ? -21.995 -1.651 -14.877 1.00 92.06 339 GLY A CA 1
ATOM 2664 C C . GLY A 1 339 ? -21.639 -1.271 -13.440 1.00 92.06 339 GLY A C 1
ATOM 2665 O O . GLY A 1 339 ? -22.502 -0.961 -12.615 1.00 92.06 339 GLY A O 1
ATOM 2666 N N . PHE A 1 340 ? -20.339 -1.264 -13.134 1.00 94.69 340 PHE A N 1
ATOM 2667 C CA . PHE A 1 340 ? -19.848 -0.954 -11.782 1.00 94.69 340 PHE A CA 1
ATOM 2668 C C . PHE A 1 340 ? -20.268 0.418 -11.252 1.00 94.69 340 PHE A C 1
ATOM 2670 O O . PHE A 1 340 ? -20.371 0.595 -10.038 1.00 94.69 340 PHE A O 1
ATOM 2677 N N . LYS A 1 341 ? -20.511 1.385 -12.140 1.00 92.88 341 LYS A N 1
ATOM 2678 C CA . LYS A 1 341 ? -20.963 2.719 -11.758 1.00 92.88 341 LYS A CA 1
ATOM 2679 C C . LYS A 1 341 ? -22.398 2.691 -11.240 1.00 92.88 341 LYS A C 1
ATOM 2681 O O . LYS A 1 341 ? -22.659 3.204 -10.159 1.00 92.88 341 LYS A O 1
ATOM 2686 N N . GLU A 1 342 ? -23.310 2.073 -11.982 1.00 93.25 342 GLU A N 1
ATOM 2687 C CA . GLU A 1 342 ? -24.729 1.964 -11.632 1.00 93.25 342 GLU A CA 1
ATOM 2688 C C . GLU A 1 342 ? -24.935 1.089 -10.384 1.00 93.25 342 GLU A C 1
ATOM 2690 O O . GLU A 1 342 ? -25.849 1.334 -9.596 1.00 93.25 342 GLU A O 1
ATOM 2695 N N . GLU A 1 343 ? -24.056 0.105 -10.172 1.00 94.38 343 GLU A N 1
ATOM 2696 C CA . GLU A 1 343 ? -24.001 -0.686 -8.941 1.00 94.38 343 GLU A CA 1
ATOM 2697 C C . GLU A 1 343 ? -23.447 0.105 -7.753 1.00 94.38 343 GLU A C 1
ATOM 2699 O O . GLU A 1 343 ? -24.031 0.078 -6.673 1.00 94.38 343 GLU A O 1
ATOM 2704 N N . TYR A 1 344 ? -22.382 0.886 -7.941 1.00 95.19 344 TYR A N 1
ATOM 2705 C CA . TYR A 1 344 ? -21.848 1.733 -6.877 1.00 95.19 344 TYR A CA 1
ATOM 2706 C C . TYR A 1 344 ? -22.802 2.882 -6.491 1.00 95.19 344 TYR A C 1
ATOM 2708 O O . TYR A 1 344 ? -22.976 3.173 -5.306 1.00 95.19 344 TYR A O 1
ATOM 2716 N N . GLU A 1 345 ? -23.450 3.519 -7.472 1.00 94.44 345 GLU A N 1
ATOM 2717 C CA . GLU A 1 345 ? -24.425 4.601 -7.268 1.00 94.44 345 GLU A CA 1
ATOM 2718 C C . GLU A 1 345 ? -25.745 4.116 -6.629 1.00 94.44 345 GLU A C 1
ATOM 2720 O O . GLU A 1 345 ? -26.530 4.944 -6.164 1.00 94.44 345 GLU A O 1
ATOM 2725 N N . SER A 1 346 ? -25.993 2.800 -6.542 1.00 94.12 346 SER A N 1
ATOM 2726 C CA . SER A 1 346 ? -27.150 2.251 -5.817 1.00 94.12 346 SER A CA 1
ATOM 2727 C C . SER A 1 346 ? -26.956 2.234 -4.291 1.00 94.12 346 SER A C 1
ATOM 2729 O O . SER A 1 346 ? -27.939 2.232 -3.540 1.00 94.12 346 SER A O 1
ATOM 2731 N N . PHE A 1 347 ? -25.709 2.265 -3.800 1.00 94.00 347 PHE A N 1
ATOM 2732 C CA . PHE A 1 347 ? -25.434 2.304 -2.366 1.00 94.00 347 PHE A CA 1
ATOM 2733 C C . PHE A 1 347 ? -25.808 3.664 -1.765 1.00 94.00 347 PHE A C 1
ATOM 2735 O O . PHE A 1 347 ? -25.275 4.702 -2.152 1.00 94.00 347 PHE A O 1
ATOM 2742 N N . PHE A 1 348 ? -26.628 3.651 -0.710 1.00 89.38 348 PHE A N 1
ATOM 2743 C CA . PHE A 1 348 ? -26.972 4.859 0.043 1.00 89.38 348 PHE A CA 1
ATOM 2744 C C . PHE A 1 348 ? -25.719 5.630 0.503 1.00 89.38 348 PHE A C 1
ATOM 2746 O O . PHE A 1 348 ? -24.799 5.053 1.098 1.00 89.38 348 PHE A O 1
ATOM 2753 N N . GLU A 1 349 ? -25.697 6.941 0.246 1.00 82.25 349 GLU A N 1
ATOM 2754 C CA . GLU A 1 349 ? -24.655 7.857 0.711 1.00 82.25 349 GLU A CA 1
ATOM 2755 C C . GLU A 1 349 ? -25.093 8.629 1.961 1.00 82.25 349 GLU A C 1
ATOM 2757 O O . GLU A 1 349 ? -26.166 9.231 2.010 1.00 82.25 349 GLU A O 1
ATOM 2762 N N . GLY A 1 350 ? -24.211 8.694 2.959 1.00 83.56 350 GLY A N 1
ATOM 2763 C CA . GLY A 1 350 ? -24.446 9.428 4.199 1.00 83.56 350 GLY A CA 1
ATOM 2764 C C . GLY A 1 350 ? -25.000 8.550 5.320 1.00 83.56 350 GLY A C 1
ATOM 2765 O O . GLY A 1 350 ? -24.832 7.333 5.346 1.00 83.56 350 GLY A O 1
ATOM 2766 N N . GLN A 1 351 ? -25.590 9.179 6.335 1.00 89.44 351 GLN A N 1
ATOM 2767 C CA . GLN A 1 351 ? -25.914 8.495 7.587 1.00 89.44 351 GLN A CA 1
ATOM 2768 C C . GLN A 1 351 ? -27.264 7.760 7.517 1.00 89.44 351 GLN A C 1
ATOM 2770 O O . GLN A 1 351 ? -28.315 8.397 7.547 1.00 89.44 351 GLN A O 1
ATOM 2775 N N . SER A 1 352 ? -27.217 6.426 7.453 1.00 91.75 352 SER A N 1
ATOM 2776 C CA . SER A 1 352 ? -28.375 5.519 7.410 1.00 91.75 352 SER A CA 1
ATOM 2777 C C . SER A 1 352 ? -28.914 5.130 8.798 1.00 91.75 352 SER A C 1
ATOM 2779 O O . SER A 1 352 ? -30.107 4.872 8.939 1.00 91.75 352 SER A O 1
ATOM 2781 N N . ALA A 1 353 ? -28.059 5.116 9.828 1.00 95.25 353 ALA A N 1
ATOM 2782 C CA . ALA A 1 353 ? -28.386 4.719 11.202 1.00 95.25 353 ALA A CA 1
ATOM 2783 C C . ALA A 1 353 ? -28.001 5.810 12.233 1.00 95.25 353 ALA A C 1
ATOM 2785 O O . ALA A 1 353 ? -27.159 6.650 11.913 1.00 95.25 353 ALA A O 1
ATOM 2786 N N . PRO A 1 354 ? -28.584 5.826 13.457 1.00 97.19 354 PRO A N 1
ATOM 2787 C CA . PRO A 1 354 ? -28.352 6.862 14.481 1.00 97.19 354 PRO A CA 1
ATOM 2788 C C . PRO A 1 354 ? -26.882 7.091 14.874 1.00 97.19 354 PRO A C 1
ATOM 2790 O O . PRO A 1 354 ? -26.074 6.163 14.849 1.00 97.19 354 PRO A O 1
ATOM 2793 N N . TRP A 1 355 ? -26.548 8.337 15.240 1.00 96.19 355 TRP A N 1
ATOM 2794 C CA . TRP A 1 355 ? -25.187 8.797 15.572 1.00 96.19 355 TRP A CA 1
ATOM 2795 C C . TRP A 1 355 ? -25.166 9.892 16.657 1.00 96.19 355 TRP A C 1
ATOM 2797 O O . TRP A 1 355 ? -24.375 10.842 16.637 1.00 96.19 355 TRP A O 1
ATOM 2807 N N . ASP A 1 356 ? -26.072 9.771 17.616 1.00 96.38 356 ASP A N 1
ATOM 2808 C CA . ASP A 1 356 ? -26.311 10.712 18.702 1.00 96.38 356 ASP A CA 1
ATOM 2809 C C . ASP A 1 356 ? -25.087 10.879 19.607 1.00 96.38 356 ASP A C 1
ATOM 2811 O O . ASP A 1 356 ? -24.793 11.999 20.023 1.00 96.38 356 ASP A O 1
ATOM 2815 N N . SER A 1 357 ? -24.304 9.819 19.832 1.00 95.81 357 SER A N 1
ATOM 2816 C CA . SER A 1 357 ? -23.033 9.918 20.565 1.00 95.81 357 SER A CA 1
ATOM 2817 C C . SER A 1 357 ? -21.994 10.748 19.807 1.00 95.81 357 SER A C 1
ATOM 2819 O O . SER A 1 357 ? -21.254 11.512 20.424 1.00 95.81 357 SER A O 1
ATOM 2821 N N . ALA A 1 358 ? -21.941 10.625 18.477 1.00 95.38 358 ALA A N 1
ATOM 2822 C CA . ALA A 1 358 ? -20.928 11.267 17.639 1.00 95.38 358 ALA A CA 1
ATOM 2823 C C . ALA A 1 358 ? -21.200 12.757 17.369 1.00 95.38 358 ALA A C 1
ATOM 2825 O O . ALA A 1 358 ? -20.274 13.488 17.013 1.00 95.38 358 ALA A O 1
ATOM 2826 N N . LYS A 1 359 ? -22.456 13.209 17.517 1.00 94.38 359 LYS A N 1
ATOM 2827 C CA . LYS A 1 359 ? -22.870 14.608 17.290 1.00 94.38 359 LYS A CA 1
ATOM 2828 C C . LYS A 1 359 ? -22.839 15.494 18.551 1.00 94.38 359 LYS A C 1
ATOM 2830 O O . LYS A 1 359 ? -22.938 16.717 18.404 1.00 94.38 359 LYS A O 1
ATOM 2835 N N . LYS A 1 360 ? -22.696 14.892 19.745 1.00 95.00 360 LYS A N 1
ATOM 2836 C CA . LYS A 1 360 ? -22.391 15.573 21.024 1.00 95.00 360 LYS A CA 1
ATOM 2837 C C . LYS A 1 360 ? -21.157 16.462 20.897 1.00 95.00 360 LYS A C 1
ATOM 2839 O O . LYS A 1 360 ? -20.261 16.151 20.118 1.00 95.00 360 LYS A O 1
ATOM 2844 N N . ASP A 1 361 ? -21.078 17.528 21.679 1.00 93.19 361 ASP A N 1
ATOM 2845 C CA . ASP A 1 361 ? -20.138 18.622 21.420 1.00 93.19 361 ASP A CA 1
ATOM 2846 C C . ASP A 1 361 ? -18.731 18.274 21.882 1.00 93.19 361 ASP A C 1
ATOM 2848 O O . ASP A 1 361 ? -17.783 18.383 21.104 1.00 93.19 361 ASP A O 1
ATOM 2852 N N . GLU A 1 362 ? -18.650 17.702 23.082 1.00 92.69 362 GLU A N 1
ATOM 2853 C CA . GLU A 1 362 ? -17.461 17.077 23.675 1.00 92.69 362 GLU A CA 1
ATOM 2854 C C . GLU A 1 362 ? -16.814 16.049 22.718 1.00 92.69 362 GLU A C 1
ATOM 2856 O O . GLU A 1 362 ? -15.603 15.836 22.724 1.00 92.69 362 GLU A O 1
ATOM 2861 N N . ASN A 1 363 ? -17.623 15.436 21.843 1.00 95.75 363 ASN A N 1
ATOM 2862 C CA . ASN A 1 363 ? -17.195 14.417 20.885 1.00 95.75 363 ASN A CA 1
ATOM 2863 C C . ASN A 1 363 ? -16.900 14.951 19.478 1.00 95.75 363 ASN A C 1
ATOM 2865 O O . ASN A 1 363 ? -16.282 14.239 18.684 1.00 95.75 363 ASN A O 1
ATOM 2869 N N . ARG A 1 364 ? -17.276 16.192 19.134 1.00 93.31 364 ARG A N 1
ATOM 2870 C CA . ARG A 1 364 ? -17.005 16.738 17.788 1.00 93.31 364 ARG A CA 1
ATOM 2871 C C . ARG A 1 364 ? -15.521 16.908 17.528 1.00 93.31 364 ARG A C 1
ATOM 2873 O O . ARG A 1 364 ? -15.063 16.538 16.451 1.00 93.31 364 ARG A O 1
ATOM 2880 N N . MET A 1 365 ? -14.774 17.379 18.524 1.00 93.75 365 MET A N 1
ATOM 2881 C CA . MET A 1 365 ? -13.317 17.517 18.437 1.00 93.75 365 MET A CA 1
ATOM 2882 C C . MET A 1 365 ? -12.594 16.162 18.365 1.00 93.75 365 MET A C 1
ATOM 2884 O O . MET A 1 365 ? -11.439 16.110 17.955 1.00 93.75 365 MET A O 1
ATOM 2888 N N . LYS A 1 366 ? -13.282 15.050 18.672 1.00 96.62 366 LYS A N 1
ATOM 2889 C CA . LYS A 1 366 ? -12.781 13.682 18.475 1.00 96.62 366 LYS A CA 1
ATOM 2890 C C . LYS A 1 366 ? -13.031 13.135 17.060 1.00 96.62 366 LYS A C 1
ATOM 2892 O O . LYS A 1 366 ? -12.544 12.052 16.747 1.00 96.62 366 LYS A O 1
ATOM 2897 N N . ASN A 1 367 ? -13.737 13.852 16.179 1.00 97.25 367 ASN A N 1
ATOM 2898 C CA . ASN A 1 367 ? -14.024 13.426 14.802 1.00 97.25 367 ASN A CA 1
ATOM 2899 C C . ASN A 1 367 ? -13.137 14.157 13.780 1.00 97.25 367 ASN A C 1
ATOM 2901 O O . ASN A 1 367 ? -13.266 15.365 13.599 1.00 97.25 367 ASN A O 1
ATOM 2905 N N . ARG A 1 368 ? -12.307 13.424 13.024 1.00 96.94 368 ARG A N 1
ATOM 2906 C CA . ARG A 1 368 ? -11.451 13.998 11.963 1.00 96.94 368 ARG A CA 1
ATOM 2907 C C . ARG A 1 368 ? -12.249 14.629 10.817 1.00 96.94 368 ARG A C 1
ATOM 2909 O O . ARG A 1 368 ? -11.781 15.575 10.187 1.00 96.94 368 ARG A O 1
ATOM 2916 N N . TYR A 1 369 ? -13.441 14.103 10.539 1.00 95.69 369 TYR A N 1
ATOM 2917 C CA . TYR A 1 369 ? -14.323 14.571 9.474 1.00 95.69 369 TYR A CA 1
ATOM 2918 C C . TYR A 1 369 ? -15.772 14.589 9.966 1.00 95.69 369 TYR A C 1
ATOM 2920 O O . TYR A 1 369 ? -16.321 13.545 10.303 1.00 95.69 369 TYR A O 1
ATOM 2928 N N . GLY A 1 370 ? -16.422 15.756 9.966 1.00 92.88 370 GLY A N 1
ATOM 2929 C CA . GLY A 1 370 ? -17.797 15.906 10.472 1.00 92.88 370 GLY A CA 1
ATOM 2930 C C . GLY A 1 370 ? -18.870 15.109 9.711 1.00 92.88 370 GLY A C 1
ATOM 2931 O O . GLY A 1 370 ? -19.981 14.959 10.208 1.00 92.88 370 GLY A O 1
ATOM 2932 N N . ASN A 1 371 ? -18.547 14.584 8.524 1.00 91.56 371 ASN A N 1
ATOM 2933 C CA . ASN A 1 371 ? -19.407 13.709 7.725 1.00 91.56 371 ASN A CA 1
ATOM 2934 C C . ASN A 1 371 ? -19.073 12.206 7.845 1.00 91.56 371 ASN A C 1
ATOM 2936 O O . ASN A 1 371 ? -19.875 11.393 7.390 1.00 91.56 371 ASN A O 1
ATOM 2940 N N . ILE A 1 372 ? -17.939 11.824 8.452 1.00 95.19 372 ILE A N 1
ATOM 2941 C CA . ILE A 1 372 ? -17.557 10.419 8.683 1.00 95.19 372 ILE A CA 1
ATOM 2942 C C . ILE A 1 372 ? -17.526 10.161 10.192 1.00 95.19 372 ILE A C 1
ATOM 2944 O O . ILE A 1 372 ? -16.573 10.505 10.890 1.00 95.19 372 ILE A O 1
ATOM 2948 N N . ILE A 1 373 ? -18.615 9.584 10.691 1.00 96.00 373 ILE A N 1
ATOM 2949 C CA . ILE A 1 373 ? -18.941 9.447 12.112 1.00 96.00 373 ILE A CA 1
ATOM 2950 C C . ILE A 1 373 ? -19.303 7.999 12.462 1.00 96.00 373 ILE A C 1
ATOM 2952 O O . ILE A 1 373 ? -19.642 7.208 11.582 1.00 96.00 373 ILE A O 1
ATOM 2956 N N . ALA A 1 374 ? -19.237 7.646 13.744 1.00 97.81 374 ALA A N 1
ATOM 2957 C CA . ALA A 1 374 ? -19.612 6.314 14.209 1.00 97.81 374 ALA A CA 1
ATOM 2958 C C . ALA A 1 374 ? -21.118 6.222 14.520 1.00 97.81 374 ALA A C 1
ATOM 2960 O O . ALA A 1 374 ? -21.647 7.054 15.259 1.00 97.81 374 ALA A O 1
ATOM 2961 N N . TYR A 1 375 ? -21.800 5.196 13.993 1.00 98.44 375 TYR A N 1
ATOM 2962 C CA . TYR A 1 375 ? -23.193 4.893 14.349 1.00 98.44 375 TYR A CA 1
ATOM 2963 C C . TYR A 1 375 ? -23.304 4.301 15.768 1.00 98.44 375 TYR A C 1
ATOM 2965 O O . TYR A 1 375 ? -22.472 3.492 16.173 1.00 98.44 375 TYR A O 1
ATOM 2973 N N . ASP A 1 376 ? -24.343 4.655 16.532 1.00 98.31 376 ASP A N 1
ATOM 2974 C CA . A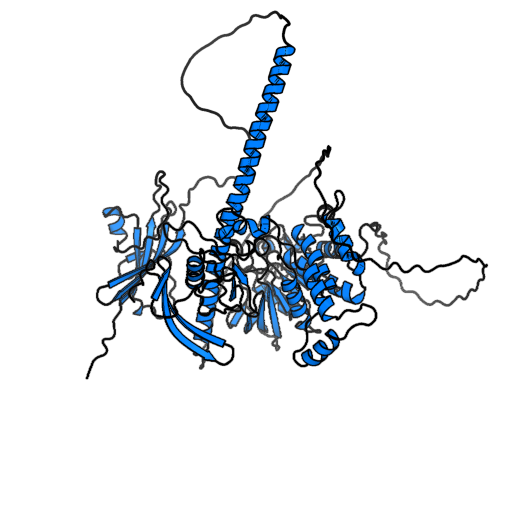SP A 1 376 ? -24.459 4.304 17.963 1.00 98.31 376 ASP A CA 1
ATOM 2975 C C . ASP A 1 376 ? -24.613 2.804 18.247 1.00 98.31 376 ASP A C 1
ATOM 2977 O O . ASP A 1 376 ? -24.246 2.343 19.334 1.00 98.31 376 ASP A O 1
ATOM 2981 N N . HIS A 1 377 ? -25.194 2.062 17.301 1.00 98.31 377 HIS A N 1
ATOM 2982 C CA . HIS A 1 377 ? -25.524 0.642 17.452 1.00 98.31 377 HIS A CA 1
ATOM 2983 C C . HIS A 1 377 ? -24.292 -0.270 17.317 1.00 98.31 377 HIS A C 1
ATOM 2985 O O . HIS A 1 377 ? -24.272 -1.357 17.883 1.00 98.31 377 HIS A O 1
ATOM 2991 N N . SER A 1 378 ? -23.273 0.185 16.584 1.00 98.44 378 SER A N 1
ATOM 2992 C CA . SER A 1 378 ? -22.063 -0.567 16.230 1.00 98.44 378 SER A CA 1
ATOM 2993 C C . SER A 1 378 ? -20.776 0.089 16.733 1.00 98.44 378 SER A C 1
ATOM 2995 O O . SER A 1 378 ? -19.698 -0.471 16.531 1.00 98.44 378 SER A O 1
ATOM 2997 N N . ARG A 1 379 ? -20.837 1.294 17.323 1.00 98.50 379 ARG A N 1
ATOM 2998 C CA . ARG A 1 379 ? -19.625 1.989 17.777 1.00 98.50 379 ARG A CA 1
ATOM 2999 C C . ARG A 1 379 ? -18.907 1.219 18.876 1.00 98.50 379 ARG A C 1
ATOM 3001 O O . ARG A 1 379 ? -19.547 0.673 19.776 1.00 98.50 379 ARG A O 1
ATOM 3008 N N . VAL A 1 380 ? -17.580 1.286 18.854 1.00 98.69 380 VAL A N 1
ATOM 3009 C CA . VAL A 1 380 ? -16.776 0.892 20.014 1.00 98.69 380 VAL A CA 1
ATOM 3010 C C . VAL A 1 380 ? -17.094 1.854 21.163 1.00 98.69 380 VAL A C 1
ATOM 3012 O O . VAL A 1 380 ? -17.275 3.061 20.958 1.00 98.69 380 VAL A O 1
ATOM 3015 N N . ARG A 1 381 ? -17.234 1.314 22.375 1.00 98.31 381 ARG A N 1
ATOM 3016 C CA . ARG A 1 381 ? -17.561 2.083 23.581 1.00 98.31 381 ARG A CA 1
ATOM 3017 C C . ARG A 1 381 ? -16.429 1.916 24.572 1.00 98.31 381 ARG A C 1
ATOM 3019 O O . ARG A 1 381 ? -16.235 0.823 25.092 1.00 98.31 381 ARG A O 1
ATOM 3026 N N . LEU A 1 382 ? -15.668 2.978 24.803 1.00 98.12 382 LEU A N 1
ATOM 3027 C CA . LEU A 1 382 ? -14.576 2.936 25.765 1.00 98.12 382 LEU A CA 1
ATOM 3028 C C . LEU A 1 382 ? -15.139 2.898 27.188 1.00 98.12 382 LEU A C 1
ATOM 3030 O O . LEU A 1 382 ? -16.185 3.483 27.471 1.00 98.12 382 LEU A O 1
ATOM 3034 N N . GLN A 1 383 ? -14.429 2.228 28.090 1.00 95.38 383 GLN A N 1
ATOM 3035 C CA . GLN A 1 383 ? -14.641 2.354 29.525 1.00 95.38 383 GLN A CA 1
ATOM 3036 C C . GLN A 1 383 ? -14.535 3.838 29.890 1.00 95.38 383 GLN A C 1
ATOM 3038 O O . GLN A 1 383 ? -13.544 4.500 29.559 1.00 95.38 383 GLN A O 1
ATOM 3043 N N . ALA A 1 384 ? -15.592 4.351 30.521 1.00 93.25 384 ALA A N 1
ATOM 3044 C CA . ALA A 1 384 ? -15.643 5.726 30.988 1.00 93.25 384 ALA A CA 1
ATOM 3045 C C . ALA A 1 384 ? -14.567 5.949 32.058 1.00 93.25 384 ALA A C 1
ATOM 3047 O O . ALA A 1 384 ? -14.300 5.067 32.875 1.00 93.25 384 ALA A O 1
ATOM 3048 N N . LEU A 1 385 ? -13.952 7.127 32.031 1.00 91.44 385 LEU A N 1
ATOM 3049 C CA . LEU A 1 385 ? -12.944 7.544 32.996 1.00 91.44 385 LEU A CA 1
ATOM 3050 C C . LEU A 1 385 ? -13.599 8.426 34.058 1.00 91.44 385 LEU A C 1
ATOM 3052 O O . LEU A 1 385 ? -14.376 9.327 33.729 1.00 91.44 385 LEU A O 1
ATOM 3056 N N . ASP A 1 386 ? -13.288 8.167 35.328 1.00 87.12 386 ASP A N 1
ATOM 3057 C CA . ASP A 1 386 ? -13.866 8.899 36.453 1.00 87.12 386 ASP A CA 1
ATOM 3058 C C . ASP A 1 386 ? -13.590 10.406 36.334 1.00 87.12 386 ASP A C 1
ATOM 3060 O O . ASP A 1 386 ? -12.453 10.846 36.168 1.00 87.12 386 ASP A O 1
ATOM 3064 N N . GLY A 1 387 ? -14.657 11.207 36.391 1.00 81.75 387 GLY A N 1
ATOM 3065 C CA . GLY A 1 387 ? -14.607 12.663 36.228 1.00 81.75 387 GLY A CA 1
ATOM 3066 C C . GLY A 1 387 ? -14.616 13.180 34.779 1.00 81.75 387 GLY A C 1
ATOM 3067 O O . GLY A 1 387 ? -14.969 14.341 34.576 1.00 81.75 387 GLY A O 1
ATOM 3068 N N . GLU A 1 388 ? -14.316 12.362 33.763 1.00 84.94 388 GLU A N 1
ATOM 3069 C CA . GLU A 1 388 ? -14.313 12.796 32.355 1.00 84.94 388 GLU A CA 1
ATOM 3070 C C . GLU A 1 388 ? -15.640 12.472 31.643 1.00 84.94 388 GLU A C 1
ATOM 3072 O O . GLU A 1 388 ? -15.927 11.325 31.287 1.00 84.94 388 GLU A O 1
ATOM 3077 N N . GLN A 1 389 ? -16.449 13.500 31.369 1.00 79.50 389 GLN A N 1
ATOM 3078 C CA . GLN A 1 389 ? -17.679 13.357 30.579 1.00 79.50 389 GLN A CA 1
ATOM 3079 C C . GLN A 1 389 ? -17.373 12.980 29.118 1.00 79.50 389 GLN A C 1
ATOM 3081 O O . GLN A 1 389 ? -16.390 13.433 28.539 1.00 79.50 389 GLN A O 1
ATOM 3086 N N . SER A 1 390 ? -18.224 12.140 28.512 1.00 81.12 390 SER A N 1
ATOM 3087 C CA . SER A 1 390 ? -18.073 11.644 27.127 1.00 81.12 390 SER A CA 1
ATOM 3088 C C . SER A 1 390 ? -16.706 10.969 26.828 1.00 81.12 390 SER A C 1
ATOM 3090 O O . SER A 1 390 ? -16.284 10.825 25.677 1.00 81.12 390 SER A O 1
ATOM 3092 N N . SER A 1 391 ? -16.035 10.454 27.867 1.00 93.62 391 SER A N 1
ATOM 3093 C CA . SER A 1 391 ? -14.836 9.600 27.778 1.00 93.62 391 SER A CA 1
ATOM 3094 C C . SER A 1 391 ? -15.098 8.210 27.167 1.00 93.62 391 SER A C 1
ATOM 3096 O O . SER A 1 391 ? -14.150 7.494 26.843 1.00 93.62 391 SER A O 1
ATOM 3098 N N . ASP A 1 392 ? -16.366 7.843 26.942 1.00 96.62 392 ASP A N 1
ATOM 3099 C CA . ASP A 1 392 ? -16.788 6.574 26.334 1.00 96.62 392 ASP A CA 1
ATOM 3100 C C . ASP A 1 392 ? -16.715 6.553 24.792 1.00 96.62 392 ASP A C 1
ATOM 3102 O O . ASP A 1 392 ? -16.925 5.507 24.169 1.00 96.62 392 ASP A O 1
ATOM 3106 N N . TYR A 1 393 ? -16.469 7.703 24.156 1.00 98.06 393 TYR A N 1
ATOM 3107 C CA . TYR A 1 393 ? -16.543 7.853 22.703 1.00 98.06 393 TYR A CA 1
ATOM 3108 C C . TYR A 1 393 ? -15.178 7.858 22.007 1.00 98.06 393 TYR A C 1
ATOM 3110 O O . TYR A 1 393 ? -14.296 8.659 22.319 1.00 98.06 393 TYR A O 1
ATOM 3118 N N . ILE A 1 394 ? -15.090 7.038 20.957 1.00 98.56 394 ILE A N 1
ATOM 3119 C CA . ILE A 1 394 ? -14.090 7.090 19.889 1.00 98.56 394 ILE A CA 1
ATOM 3120 C C . ILE A 1 394 ? -14.802 6.907 18.537 1.00 98.56 394 ILE A C 1
ATOM 3122 O O . ILE A 1 394 ? -15.820 6.218 18.450 1.00 98.56 394 ILE A O 1
ATOM 3126 N N . ASN A 1 395 ? -14.286 7.515 17.464 1.00 98.62 395 ASN A N 1
ATOM 3127 C CA . ASN A 1 395 ? -14.839 7.368 16.111 1.00 98.62 395 ASN A CA 1
ATOM 3128 C C . ASN A 1 395 ? -14.393 6.036 15.470 1.00 98.62 395 ASN A C 1
ATOM 3130 O O . ASN A 1 395 ? -13.565 6.006 14.555 1.00 98.62 395 ASN A O 1
ATOM 3134 N N . ALA A 1 396 ? -14.953 4.941 15.986 1.00 98.81 396 ALA A N 1
ATOM 3135 C CA . ALA A 1 396 ? -14.693 3.568 15.571 1.00 98.81 396 ALA A CA 1
ATOM 3136 C C . ALA A 1 396 ? -15.977 2.724 15.613 1.00 98.81 396 ALA A C 1
ATOM 3138 O O . ALA A 1 396 ? -16.825 2.946 16.477 1.00 98.81 396 ALA A O 1
ATOM 3139 N N . ASN A 1 397 ? -16.106 1.732 14.729 1.00 98.88 397 ASN A N 1
ATOM 3140 C CA . ASN A 1 397 ? -17.222 0.779 14.711 1.00 98.88 397 ASN A CA 1
ATOM 3141 C C . ASN A 1 397 ? -16.722 -0.658 14.567 1.00 98.88 397 ASN A C 1
ATOM 3143 O O . ASN A 1 397 ? -15.781 -0.906 13.812 1.00 98.88 397 ASN A O 1
ATOM 3147 N N . TYR A 1 398 ? -17.396 -1.596 15.231 1.00 98.88 398 TYR A N 1
ATOM 3148 C CA . TYR A 1 398 ? -17.223 -3.021 14.977 1.00 98.88 398 TYR A CA 1
ATOM 3149 C C . TYR A 1 398 ? -17.817 -3.399 13.618 1.00 98.88 398 TYR A C 1
ATOM 3151 O O . TYR A 1 398 ? -18.963 -3.052 13.306 1.00 98.88 398 TYR A O 1
ATOM 3159 N N . ILE A 1 399 ? -17.041 -4.146 12.840 1.00 98.69 399 ILE A N 1
ATOM 3160 C CA . ILE A 1 399 ? -17.415 -4.717 11.548 1.00 98.69 399 ILE A CA 1
ATOM 3161 C C . ILE A 1 399 ? -17.288 -6.239 11.661 1.00 98.69 399 ILE A C 1
ATOM 3163 O O . ILE A 1 399 ? -16.294 -6.742 12.191 1.00 98.69 399 ILE A O 1
ATOM 3167 N N . ASP A 1 400 ? -18.282 -6.972 11.171 1.00 98.06 400 ASP A N 1
ATOM 3168 C CA . ASP A 1 400 ? -18.218 -8.432 11.102 1.00 98.06 400 ASP A CA 1
ATOM 3169 C C . ASP A 1 400 ? -17.254 -8.876 9.991 1.00 98.06 400 ASP A C 1
ATOM 3171 O O . ASP A 1 400 ? -17.113 -8.208 8.968 1.00 98.06 400 ASP A O 1
ATOM 3175 N N . GLY A 1 401 ? -16.600 -10.018 10.188 1.00 95.88 401 GLY A N 1
ATOM 3176 C CA . GLY A 1 401 ? -15.889 -10.746 9.141 1.00 95.88 401 GLY A CA 1
ATOM 3177 C C . GLY A 1 401 ? -16.637 -11.998 8.710 1.00 95.88 401 GLY A C 1
ATOM 3178 O O . GLY A 1 401 ? -17.680 -12.339 9.273 1.00 95.88 401 GLY A O 1
ATOM 3179 N N . TYR A 1 402 ? -16.085 -12.704 7.724 1.00 95.56 402 TYR A N 1
ATOM 3180 C CA . TYR A 1 402 ? -16.681 -13.928 7.193 1.00 95.56 402 TYR A CA 1
ATOM 3181 C C . TYR A 1 402 ? -16.934 -14.954 8.319 1.00 95.56 402 TYR A C 1
ATOM 3183 O O . TYR A 1 402 ? -16.001 -15.451 8.955 1.00 95.56 402 TYR A O 1
ATOM 3191 N N . HIS A 1 403 ? -18.216 -15.193 8.621 1.00 93.44 403 HIS A N 1
ATOM 3192 C CA . HIS A 1 403 ? -18.714 -15.955 9.779 1.00 93.44 403 HIS A CA 1
ATOM 3193 C C . HIS A 1 403 ? -18.064 -15.609 11.142 1.00 93.44 403 HIS A C 1
ATOM 3195 O O . HIS A 1 403 ? -17.952 -16.464 12.023 1.00 93.44 403 HIS A O 1
ATOM 3201 N N . ARG A 1 404 ? -17.647 -14.352 11.348 1.00 94.12 404 ARG A N 1
ATOM 3202 C CA . ARG A 1 404 ? -16.991 -13.870 12.578 1.00 94.12 404 ARG A CA 1
ATOM 3203 C C . ARG A 1 404 ? -17.594 -12.527 13.025 1.00 94.12 404 ARG A C 1
ATOM 3205 O O . ARG A 1 404 ? -17.191 -11.489 12.497 1.00 94.12 404 ARG A O 1
ATOM 3212 N N . PRO A 1 405 ? -18.540 -12.495 13.982 1.00 95.88 405 PRO A N 1
ATOM 3213 C CA . PRO A 1 405 ? -19.122 -11.235 14.445 1.00 95.88 405 PRO A CA 1
ATOM 3214 C C . PRO A 1 405 ? -18.052 -10.333 15.076 1.00 95.88 405 PRO A C 1
ATOM 3216 O O . PRO A 1 405 ? -17.191 -10.813 15.812 1.00 95.88 405 PRO A O 1
ATOM 3219 N N . ASN A 1 406 ? -18.111 -9.030 14.790 1.00 96.38 406 ASN A N 1
ATOM 3220 C CA . ASN A 1 406 ? -17.178 -8.007 15.279 1.00 96.38 406 ASN A CA 1
ATOM 3221 C C . ASN A 1 406 ? -15.677 -8.315 15.033 1.00 96.38 406 ASN A C 1
ATOM 3223 O O . ASN A 1 406 ? -14.833 -7.906 15.828 1.00 96.38 406 ASN A O 1
ATOM 3227 N N . HIS A 1 407 ? -15.316 -9.030 13.958 1.00 97.69 407 HIS A N 1
ATOM 3228 C CA . HIS A 1 407 ? -13.925 -9.442 13.694 1.00 97.69 407 HIS A CA 1
ATOM 3229 C C . HIS A 1 407 ? -12.939 -8.273 13.526 1.00 97.69 407 HIS A C 1
ATOM 3231 O O . HIS A 1 407 ? -11.752 -8.416 13.838 1.00 97.69 407 HIS A O 1
ATOM 3237 N N . TYR A 1 408 ? -13.421 -7.120 13.058 1.00 98.81 408 TYR A N 1
ATOM 3238 C CA . TYR A 1 408 ? -12.615 -5.921 12.843 1.00 98.81 408 TYR A CA 1
ATOM 3239 C C . TYR A 1 408 ? -13.196 -4.714 13.579 1.00 98.81 408 TYR A C 1
ATOM 3241 O O . TYR A 1 408 ? -14.401 -4.617 13.815 1.00 98.81 408 TYR A O 1
ATOM 3249 N N . ILE A 1 409 ? -12.342 -3.731 13.844 1.00 98.94 409 ILE A N 1
ATOM 3250 C CA . ILE A 1 409 ? -12.737 -2.382 14.247 1.00 98.94 409 ILE A CA 1
ATOM 3251 C C . ILE A 1 409 ? -12.308 -1.415 13.146 1.00 98.94 409 ILE A C 1
ATOM 3253 O O . ILE A 1 409 ? -11.118 -1.157 12.968 1.00 98.94 409 ILE A O 1
ATOM 3257 N N . ALA A 1 410 ? -13.273 -0.853 12.418 1.00 98.88 410 ALA A N 1
ATOM 3258 C CA . ALA A 1 410 ? -13.025 0.206 11.446 1.00 98.88 410 ALA A CA 1
ATOM 3259 C C . ALA A 1 410 ? -13.007 1.565 12.161 1.00 98.88 410 ALA A C 1
ATOM 3261 O O . ALA A 1 410 ? -14.031 2.014 12.681 1.00 98.88 410 ALA A O 1
ATOM 3262 N N . THR A 1 411 ? -11.846 2.223 12.196 1.00 98.88 411 THR A N 1
ATOM 3263 C CA . THR A 1 411 ? -11.629 3.478 12.942 1.00 98.88 411 THR A CA 1
ATOM 3264 C C . THR A 1 411 ? -10.942 4.552 12.100 1.00 98.88 411 THR A C 1
ATOM 3266 O O . THR A 1 411 ? -10.268 4.254 11.111 1.00 98.88 411 THR A O 1
ATOM 3269 N N . GLN A 1 412 ? -11.124 5.825 12.460 1.00 98.56 412 GLN A N 1
ATOM 3270 C CA . GLN A 1 412 ? -10.382 6.929 11.841 1.00 98.56 412 GLN A CA 1
ATOM 3271 C C . GLN A 1 412 ? -8.878 6.849 12.164 1.00 98.56 412 GLN A C 1
ATOM 3273 O O . GLN A 1 412 ? -8.478 6.311 13.192 1.00 98.56 412 GLN A O 1
ATOM 3278 N N . GLY A 1 413 ? -8.034 7.462 11.332 1.00 98.50 413 GLY A N 1
ATOM 3279 C CA . GLY A 1 413 ? -6.618 7.642 11.659 1.00 98.50 413 GLY A CA 1
ATOM 3280 C C . GLY A 1 413 ? -6.457 8.616 12.829 1.00 98.50 413 GLY A C 1
ATOM 3281 O O . GLY A 1 413 ? -6.909 9.763 12.681 1.00 98.50 413 GLY A O 1
ATOM 3282 N N . PRO A 1 414 ? -5.830 8.224 13.959 1.00 98.06 414 PRO A N 1
ATOM 3283 C CA . PRO A 1 414 ? -5.760 9.039 15.171 1.00 98.06 414 PRO A CA 1
ATOM 3284 C C . PRO A 1 414 ? -5.340 10.488 14.921 1.00 98.06 414 PRO A C 1
ATOM 3286 O O . PRO A 1 414 ? -4.412 10.771 14.162 1.00 98.06 414 PRO A O 1
ATOM 3289 N N . MET A 1 415 ? -6.066 11.421 15.527 1.00 97.38 415 MET A N 1
ATOM 3290 C CA . MET A 1 415 ? -5.640 12.810 15.724 1.00 97.38 415 MET A CA 1
ATOM 3291 C C . MET A 1 415 ? -4.849 12.905 17.027 1.00 97.38 415 MET A C 1
ATOM 3293 O O . MET A 1 415 ? -5.031 12.040 17.885 1.00 97.38 415 MET A O 1
ATOM 3297 N N . GLN A 1 416 ? -4.033 13.950 17.192 1.00 95.31 416 GLN A N 1
ATOM 3298 C CA . GLN A 1 416 ? -3.202 14.156 18.385 1.00 95.31 416 GLN A CA 1
ATOM 3299 C C . GLN A 1 416 ? -4.007 13.969 19.683 1.00 95.31 416 GLN A C 1
ATOM 3301 O O . GLN A 1 416 ? -3.671 13.122 20.508 1.00 95.31 416 GLN A O 1
ATOM 3306 N N . GLU A 1 417 ? -5.170 14.617 19.768 1.00 94.38 417 GLU A N 1
ATOM 3307 C CA . GLU A 1 417 ? -6.025 14.618 20.967 1.00 94.38 417 GLU A CA 1
ATOM 3308 C C . GLU A 1 417 ? -6.787 13.290 21.182 1.00 94.38 417 GLU A C 1
ATOM 3310 O O . GLU A 1 417 ? -7.539 13.134 22.137 1.00 94.38 417 GLU A O 1
ATOM 3315 N N . THR A 1 418 ? -6.597 12.314 20.286 1.00 97.62 418 THR A N 1
ATOM 3316 C CA . THR A 1 418 ? -7.243 10.987 20.309 1.00 97.62 418 THR A CA 1
ATOM 3317 C C . THR A 1 418 ? -6.245 9.823 20.291 1.00 97.62 418 THR A C 1
ATOM 3319 O O . THR A 1 418 ? -6.672 8.672 20.260 1.00 97.62 418 THR A O 1
ATOM 3322 N N . VAL A 1 419 ? -4.928 10.081 20.339 1.00 98.44 419 VAL A N 1
ATOM 3323 C CA . VAL A 1 419 ? -3.898 9.022 20.434 1.00 98.44 419 VAL A CA 1
ATOM 3324 C C . VAL A 1 419 ? -4.107 8.173 21.692 1.00 98.44 419 VAL A C 1
ATOM 3326 O O . VAL A 1 419 ? -4.071 6.946 21.627 1.00 98.44 419 VAL A O 1
ATOM 3329 N N . PHE A 1 420 ? -4.417 8.814 22.822 1.00 97.56 420 PHE A N 1
ATOM 3330 C CA . PHE A 1 420 ? -4.728 8.115 24.068 1.00 97.56 420 PHE A CA 1
ATOM 3331 C C . PHE A 1 420 ? -6.024 7.287 23.986 1.00 97.56 420 PHE A C 1
ATOM 3333 O O . PHE A 1 420 ? -6.023 6.116 24.360 1.00 97.56 420 PHE A O 1
ATOM 3340 N N . ASP A 1 421 ? -7.114 7.854 23.453 1.00 98.25 421 ASP A N 1
ATOM 3341 C CA . ASP A 1 421 ? -8.372 7.117 23.243 1.00 98.25 421 ASP A CA 1
ATOM 3342 C C . ASP A 1 421 ? -8.167 5.899 22.322 1.00 98.25 421 ASP A C 1
ATOM 3344 O O . ASP A 1 421 ? -8.741 4.838 22.565 1.00 98.25 421 ASP A O 1
ATOM 3348 N N . PHE A 1 422 ? -7.301 6.012 21.309 1.00 98.81 422 PHE A N 1
ATOM 3349 C CA . PHE A 1 422 ? -6.943 4.910 20.416 1.00 98.81 422 PHE A CA 1
ATOM 3350 C C . PHE A 1 422 ? -6.165 3.793 21.131 1.00 98.81 422 PHE A C 1
ATOM 3352 O O . PHE A 1 422 ? -6.523 2.626 20.982 1.00 98.81 422 PHE A O 1
ATOM 3359 N N . TRP A 1 423 ? -5.155 4.104 21.951 1.00 98.62 423 TRP A N 1
ATOM 3360 C CA . TRP A 1 423 ? -4.453 3.066 22.722 1.00 98.62 423 TRP A CA 1
ATOM 3361 C C . TRP A 1 423 ? -5.320 2.459 23.834 1.00 98.62 423 TRP A C 1
ATOM 3363 O O . TRP A 1 423 ? -5.247 1.249 24.055 1.00 98.62 423 TRP A O 1
ATOM 3373 N N . ARG A 1 424 ? -6.212 3.243 24.464 1.00 97.69 424 ARG A N 1
ATOM 3374 C CA . ARG A 1 424 ? -7.231 2.712 25.390 1.00 97.69 424 ARG A CA 1
ATOM 3375 C C . ARG A 1 424 ? -8.172 1.734 24.678 1.00 97.69 424 ARG A C 1
ATOM 3377 O O . ARG A 1 424 ? -8.471 0.689 25.245 1.00 97.69 424 ARG A O 1
ATOM 3384 N N . MET A 1 425 ? -8.568 2.024 23.435 1.00 98.75 425 MET A N 1
ATOM 3385 C CA . MET A 1 425 ? -9.344 1.111 22.585 1.00 98.75 425 MET A CA 1
ATOM 3386 C C . MET A 1 425 ? -8.585 -0.193 22.301 1.00 98.75 425 MET A C 1
ATOM 3388 O O . MET A 1 425 ? -9.089 -1.268 22.601 1.00 98.75 425 MET A O 1
ATOM 3392 N N . VAL A 1 426 ? -7.360 -0.105 21.772 1.00 98.75 426 VAL A N 1
ATOM 3393 C CA . VAL A 1 426 ? -6.525 -1.273 21.424 1.00 98.75 426 VAL A CA 1
ATOM 3394 C C . VAL A 1 426 ? -6.310 -2.192 22.636 1.00 98.75 426 VAL A C 1
ATOM 3396 O O . VAL A 1 426 ? -6.399 -3.414 22.509 1.00 98.75 426 VAL A O 1
ATOM 3399 N N . TRP A 1 427 ? -6.090 -1.620 23.826 1.00 98.12 427 TRP A N 1
ATOM 3400 C CA . TRP A 1 427 ? -5.980 -2.391 25.065 1.00 98.12 427 TRP A CA 1
ATOM 3401 C C . TRP A 1 427 ? -7.309 -3.015 25.505 1.00 98.12 427 TRP A C 1
ATOM 3403 O O . TRP A 1 427 ? -7.356 -4.198 25.843 1.00 98.12 427 TRP A O 1
ATOM 3413 N N . GLN A 1 428 ? -8.391 -2.235 25.532 1.00 97.69 428 GLN A N 1
ATOM 3414 C CA . GLN A 1 428 ? -9.701 -2.705 25.986 1.00 97.69 428 GLN A CA 1
ATOM 3415 C C . GLN A 1 428 ? -10.204 -3.885 25.149 1.00 97.69 428 GLN A C 1
ATOM 3417 O O . GLN A 1 428 ? -10.662 -4.882 25.702 1.00 97.69 428 GLN A O 1
ATOM 3422 N N . GLU A 1 429 ? -10.068 -3.786 23.829 1.00 98.25 429 GLU A N 1
ATOM 3423 C CA . GLU A 1 429 ? -10.588 -4.762 22.870 1.00 98.25 429 GLU A CA 1
ATOM 3424 C C . GLU A 1 429 ? -9.658 -5.974 22.677 1.00 98.25 429 GLU A C 1
ATOM 3426 O O . GLU A 1 429 ? -9.928 -6.831 21.843 1.00 98.25 429 GLU A O 1
ATOM 3431 N N . ASN A 1 430 ? -8.559 -6.068 23.441 1.00 97.50 430 ASN A N 1
ATOM 3432 C CA . ASN A 1 430 ? -7.536 -7.116 23.327 1.00 97.50 430 ASN A CA 1
ATOM 3433 C C . ASN A 1 430 ? -6.963 -7.276 21.900 1.00 97.50 430 ASN A C 1
ATOM 3435 O O . ASN A 1 430 ? -6.642 -8.377 21.444 1.00 97.50 430 ASN A O 1
ATOM 3439 N N . THR A 1 431 ? -6.847 -6.167 21.171 1.00 98.50 431 THR A N 1
ATOM 3440 C CA . THR A 1 431 ? -6.313 -6.136 19.808 1.00 98.50 431 THR A CA 1
ATOM 3441 C C . THR A 1 431 ? -4.811 -6.416 19.814 1.00 98.50 431 THR A C 1
ATOM 3443 O O . THR A 1 431 ? -4.041 -5.617 20.337 1.00 98.50 431 THR A O 1
ATOM 3446 N N . ALA A 1 432 ? -4.379 -7.491 19.148 1.00 98.44 432 ALA A N 1
ATOM 3447 C CA . ALA A 1 432 ? -2.958 -7.770 18.889 1.00 98.44 432 ALA A CA 1
ATOM 3448 C C . ALA A 1 432 ? -2.458 -7.219 17.534 1.00 98.44 432 ALA A C 1
ATOM 3450 O O . ALA A 1 432 ? -1.252 -7.129 17.308 1.00 98.44 432 ALA A O 1
ATOM 3451 N N . THR A 1 433 ? -3.371 -6.843 16.630 1.00 98.81 433 THR A N 1
ATOM 3452 C CA . THR A 1 433 ? -3.061 -6.474 15.238 1.00 98.81 433 THR A CA 1
ATOM 3453 C C . THR A 1 433 ? -3.733 -5.161 14.846 1.00 98.81 433 THR A C 1
ATOM 3455 O O . THR A 1 433 ? -4.959 -5.041 14.868 1.00 98.81 433 THR A O 1
ATOM 3458 N N . ILE A 1 434 ? -2.920 -4.187 14.437 1.00 98.94 434 ILE A N 1
ATOM 3459 C CA . ILE A 1 434 ? -3.353 -2.897 13.894 1.00 98.94 434 ILE A CA 1
ATOM 3460 C C . ILE A 1 434 ? -2.977 -2.842 12.410 1.00 98.94 434 ILE A C 1
ATOM 3462 O O . ILE A 1 434 ? -1.835 -3.109 12.050 1.00 98.94 434 ILE A O 1
ATOM 3466 N N . VAL A 1 435 ? -3.908 -2.447 11.547 1.00 98.94 435 VAL A N 1
ATOM 3467 C CA . VAL A 1 435 ? -3.716 -2.317 10.099 1.00 98.94 435 VAL A CA 1
ATOM 3468 C C . VAL A 1 435 ? -3.912 -0.856 9.692 1.00 98.94 435 VAL A C 1
ATOM 3470 O O . VAL A 1 435 ? -5.010 -0.307 9.785 1.00 98.94 435 VAL A O 1
ATOM 3473 N N . MET A 1 436 ? -2.839 -0.219 9.232 1.00 98.81 436 MET A N 1
ATOM 3474 C CA . MET A 1 436 ? -2.786 1.185 8.827 1.00 98.81 436 MET A CA 1
ATOM 3475 C C . MET A 1 436 ? -2.648 1.284 7.305 1.00 98.81 436 MET A C 1
ATOM 3477 O O . MET A 1 436 ? -1.576 1.051 6.755 1.00 98.81 436 MET A O 1
ATOM 3481 N N . VAL A 1 437 ? -3.726 1.659 6.614 1.00 98.12 437 VAL A N 1
ATOM 3482 C CA . VAL A 1 437 ? -3.795 1.750 5.140 1.00 98.12 437 VAL A CA 1
ATOM 3483 C C . VAL A 1 437 ? -3.767 3.219 4.687 1.00 98.12 437 VAL A C 1
ATOM 3485 O O . VAL A 1 437 ? -4.650 3.711 3.979 1.00 98.12 437 VAL A O 1
ATOM 3488 N N . THR A 1 438 ? -2.802 3.992 5.184 1.00 96.62 438 THR A N 1
ATOM 3489 C CA . THR A 1 438 ? -2.595 5.400 4.810 1.00 96.62 438 THR A CA 1
ATOM 3490 C C . THR A 1 438 ? -1.182 5.833 5.150 1.00 96.62 438 THR A C 1
ATOM 3492 O O . THR A 1 438 ? -0.688 5.476 6.212 1.00 96.62 438 THR A O 1
ATOM 3495 N N . ASN A 1 439 ? -0.587 6.697 4.329 1.00 95.88 439 ASN A N 1
ATOM 3496 C CA . ASN A 1 439 ? 0.599 7.433 4.752 1.00 95.88 439 ASN A CA 1
ATOM 3497 C C . ASN A 1 439 ? 0.188 8.560 5.722 1.00 95.88 439 ASN A C 1
ATOM 3499 O O . ASN A 1 439 ? -0.971 8.988 5.731 1.00 95.88 439 ASN A O 1
ATOM 3503 N N . LEU A 1 440 ? 1.123 9.054 6.546 1.00 95.69 440 LEU A N 1
ATOM 3504 C CA . LEU A 1 440 ? 0.860 10.132 7.518 1.00 95.69 440 LEU A CA 1
ATOM 3505 C C . LEU A 1 440 ? 0.465 11.453 6.835 1.00 95.69 440 LEU A C 1
ATOM 3507 O O . LEU A 1 440 ? -0.445 12.147 7.296 1.00 95.69 440 LEU A O 1
ATOM 3511 N N . VAL A 1 441 ? 1.121 11.784 5.717 1.00 93.50 441 VAL A N 1
ATOM 3512 C CA . VAL A 1 441 ? 0.901 13.008 4.932 1.00 93.50 441 VAL A CA 1
ATOM 3513 C C . VAL A 1 441 ? 0.805 12.664 3.445 1.00 93.50 441 VAL A C 1
ATOM 3515 O O . VAL A 1 441 ? 1.710 12.059 2.878 1.00 93.50 441 VAL A O 1
ATOM 3518 N N . GLU A 1 442 ? -0.276 13.093 2.795 1.00 88.69 442 GLU A N 1
ATOM 3519 C CA . GLU A 1 442 ? -0.556 12.844 1.372 1.00 88.69 442 GLU A CA 1
ATOM 3520 C C . GLU A 1 442 ? -0.961 14.166 0.703 1.00 88.69 442 GLU A C 1
ATOM 3522 O O . GLU A 1 442 ? -1.756 14.924 1.262 1.00 88.69 442 GLU A O 1
ATOM 3527 N N . VAL A 1 443 ? -0.390 14.495 -0.462 1.00 85.25 443 VAL A N 1
ATOM 3528 C CA . VAL A 1 443 ? -0.539 15.808 -1.140 1.00 85.25 443 VAL A CA 1
ATOM 3529 C C . VAL A 1 443 ? -0.341 17.024 -0.200 1.00 85.25 443 VAL A C 1
ATOM 3531 O O . VAL A 1 443 ? -1.029 18.039 -0.307 1.00 85.25 443 VAL A O 1
ATOM 3534 N N . GLY A 1 444 ? 0.574 16.921 0.772 1.00 84.81 444 GLY A N 1
ATOM 3535 C CA . GLY A 1 444 ? 0.825 17.977 1.766 1.00 84.81 444 GLY A CA 1
ATOM 3536 C C . GLY A 1 444 ? -0.281 18.162 2.817 1.00 84.81 444 GLY A C 1
ATOM 3537 O O . GLY A 1 444 ? -0.293 19.174 3.511 1.00 84.81 444 GLY A O 1
ATOM 3538 N N . ARG A 1 445 ? -1.218 17.213 2.945 1.00 86.88 445 ARG A N 1
ATOM 3539 C CA . ARG A 1 445 ? -2.278 17.207 3.966 1.00 86.88 445 ARG A CA 1
ATOM 3540 C C . ARG A 1 445 ? -2.057 16.065 4.953 1.00 86.88 445 ARG A C 1
ATOM 3542 O O . ARG A 1 445 ? -1.847 14.928 4.534 1.00 86.88 445 ARG A O 1
ATOM 3549 N N . VAL A 1 446 ? -2.160 16.351 6.251 1.00 93.12 446 VAL A N 1
ATOM 3550 C CA . VAL A 1 446 ? -2.106 15.325 7.305 1.00 93.12 446 VAL A CA 1
ATOM 3551 C C . VAL A 1 446 ? -3.328 14.411 7.193 1.00 93.12 446 VAL A C 1
ATOM 3553 O O . VAL A 1 446 ? -4.471 14.868 7.246 1.00 93.12 446 VAL A O 1
ATOM 3556 N N . LYS A 1 447 ? -3.078 13.111 7.037 1.00 95.62 447 LYS A N 1
ATOM 3557 C CA . LYS A 1 447 ? -4.085 12.048 6.927 1.00 95.62 447 LYS A CA 1
ATOM 3558 C C . LYS A 1 447 ? -4.259 11.294 8.243 1.00 95.62 447 LYS A C 1
ATOM 3560 O O . LYS A 1 447 ? -5.383 10.940 8.590 1.00 95.62 447 LYS A O 1
ATOM 3565 N N . CYS A 1 448 ? -3.171 11.092 8.978 1.00 97.44 448 CYS A N 1
ATOM 3566 C CA . CYS A 1 448 ? -3.122 10.439 10.283 1.00 97.44 448 CYS A CA 1
ATOM 3567 C C . CYS A 1 448 ? -2.027 11.113 11.123 1.00 97.44 448 CYS A C 1
ATOM 3569 O O . CYS A 1 448 ? -1.038 11.570 10.553 1.00 97.44 448 CYS A O 1
ATOM 3571 N N . CYS A 1 449 ? -2.182 11.200 12.448 1.00 97.19 449 CYS A N 1
ATOM 3572 C CA . CYS A 1 449 ? -1.050 11.539 13.312 1.00 97.19 449 CYS A CA 1
ATOM 3573 C C . CYS A 1 449 ? -0.132 10.318 13.478 1.00 97.19 449 CYS A C 1
ATOM 3575 O O . CYS A 1 449 ? -0.576 9.178 13.309 1.00 97.19 449 CYS A O 1
ATOM 3577 N N . LYS A 1 450 ? 1.136 10.545 13.826 1.00 98.00 450 LYS A N 1
ATOM 3578 C CA . LYS A 1 450 ? 2.019 9.483 14.311 1.00 98.00 450 LYS A CA 1
ATOM 3579 C C . LYS A 1 450 ? 1.593 9.167 15.745 1.00 98.00 450 LYS A C 1
ATOM 3581 O O . LYS A 1 450 ? 1.750 9.999 16.625 1.00 98.00 450 LYS A O 1
ATOM 3586 N N . TYR A 1 451 ? 0.998 7.996 15.948 1.00 98.31 451 TYR A N 1
ATOM 3587 C CA . TYR A 1 451 ? 0.464 7.554 17.243 1.00 98.31 451 TYR A CA 1
ATOM 3588 C C . TYR A 1 451 ? 1.378 6.534 17.943 1.00 98.31 451 TYR A C 1
ATOM 3590 O O . TYR A 1 451 ? 0.931 5.828 18.840 1.00 98.31 451 TYR A O 1
ATOM 3598 N N . TRP A 1 452 ? 2.627 6.402 17.493 1.00 98.31 452 TRP A N 1
ATOM 3599 C CA . TRP A 1 452 ? 3.585 5.416 17.982 1.00 98.31 452 TRP A CA 1
ATOM 3600 C C . TRP A 1 452 ? 4.972 6.050 18.186 1.00 98.31 452 TRP A C 1
ATOM 3602 O O . TRP A 1 452 ? 5.343 6.929 17.400 1.00 98.31 452 TRP A O 1
ATOM 3612 N N . PRO A 1 453 ? 5.752 5.591 19.179 1.00 97.44 453 PRO A N 1
ATOM 3613 C CA . PRO A 1 453 ? 7.091 6.105 19.455 1.00 97.44 453 PRO A CA 1
ATOM 3614 C C . PRO A 1 453 ? 8.157 5.558 18.493 1.00 97.44 453 PRO A C 1
ATOM 3616 O O . PRO A 1 453 ? 7.935 4.574 17.786 1.00 97.44 453 PRO A O 1
ATOM 3619 N N . ASP A 1 454 ? 9.338 6.183 18.507 1.00 95.69 454 ASP A N 1
ATOM 3620 C CA . ASP A 1 454 ? 10.572 5.633 17.910 1.00 95.69 454 ASP A CA 1
ATOM 3621 C C . ASP A 1 454 ? 11.383 4.768 18.898 1.00 95.69 454 ASP A C 1
ATOM 3623 O O . ASP A 1 454 ? 12.200 3.957 18.478 1.00 95.69 454 ASP A O 1
ATOM 3627 N N . ASP A 1 455 ? 11.113 4.915 20.198 1.00 96.88 455 ASP A N 1
ATOM 3628 C CA . ASP A 1 455 ? 11.513 4.014 21.289 1.00 96.88 455 ASP A CA 1
ATOM 3629 C C . ASP A 1 455 ? 10.296 3.846 22.213 1.00 96.88 455 ASP A C 1
ATOM 3631 O O . ASP A 1 455 ? 9.428 3.021 21.934 1.00 96.88 455 ASP A O 1
ATOM 3635 N N . THR A 1 456 ? 10.162 4.682 23.246 1.00 97.81 456 THR A N 1
ATOM 3636 C CA . THR A 1 456 ? 9.153 4.529 24.299 1.00 97.81 456 THR A CA 1
ATOM 3637 C C . THR A 1 456 ? 8.428 5.846 24.564 1.00 97.81 456 THR A C 1
ATOM 3639 O O . THR A 1 456 ? 9.058 6.891 24.702 1.00 97.81 456 THR A O 1
ATOM 3642 N N . GLU A 1 457 ? 7.099 5.799 24.675 1.00 97.75 457 GLU A N 1
ATOM 3643 C CA . GLU A 1 457 ? 6.249 6.943 25.031 1.00 97.75 457 GLU A CA 1
ATOM 3644 C C . GLU A 1 457 ? 5.113 6.499 25.972 1.00 97.75 457 GLU A C 1
ATOM 3646 O O . GLU A 1 457 ? 4.703 5.334 25.977 1.00 97.75 457 GLU A O 1
ATOM 3651 N N . ILE A 1 458 ? 4.622 7.418 26.811 1.00 96.94 458 ILE A N 1
ATOM 3652 C CA . ILE A 1 458 ? 3.585 7.148 27.816 1.00 96.94 458 ILE A CA 1
ATOM 3653 C C . ILE A 1 458 ? 2.360 8.027 27.545 1.00 96.94 458 ILE A C 1
ATOM 3655 O O . ILE A 1 458 ? 2.331 9.219 27.852 1.00 96.94 458 ILE A O 1
ATOM 3659 N N . TYR A 1 459 ? 1.309 7.413 27.008 1.00 94.44 459 TYR A N 1
ATOM 3660 C CA . TYR A 1 459 ? 0.009 8.029 26.771 1.00 94.44 459 TYR A CA 1
ATOM 3661 C C . TYR A 1 459 ? -0.867 7.861 28.028 1.00 94.44 459 TYR A C 1
ATOM 3663 O O . TYR A 1 459 ? -1.639 6.910 28.145 1.00 94.44 459 TYR A O 1
ATOM 3671 N N . ARG A 1 460 ? -0.728 8.787 28.988 1.00 93.69 460 ARG A N 1
ATOM 3672 C CA . ARG A 1 460 ? -1.342 8.743 30.337 1.00 93.69 460 ARG A CA 1
ATOM 3673 C C . ARG A 1 460 ? -0.981 7.475 31.133 1.00 93.69 460 ARG A C 1
ATOM 3675 O O . ARG A 1 460 ? 0.079 7.432 31.746 1.00 93.69 460 ARG A O 1
ATOM 3682 N N . ASP A 1 461 ? -1.863 6.477 31.174 1.00 94.00 461 ASP A N 1
ATOM 3683 C CA . ASP A 1 461 ? -1.671 5.190 31.855 1.00 94.00 461 ASP A CA 1
ATOM 3684 C C . ASP A 1 461 ? -1.214 4.065 30.909 1.00 94.00 461 ASP A C 1
ATOM 3686 O O . ASP A 1 461 ? -0.879 2.979 31.382 1.00 94.00 461 ASP A O 1
ATOM 3690 N N . MET A 1 462 ? -1.148 4.328 29.600 1.00 96.50 462 MET A N 1
ATOM 3691 C CA . MET A 1 462 ? -0.664 3.402 28.573 1.00 96.50 462 MET A CA 1
ATOM 3692 C C . MET A 1 462 ? 0.800 3.701 28.218 1.00 96.50 462 MET A C 1
ATOM 3694 O O . MET A 1 462 ? 1.082 4.704 27.565 1.00 96.50 462 MET A O 1
ATOM 3698 N N . LYS A 1 463 ? 1.735 2.822 28.586 1.00 97.94 463 LYS A N 1
ATOM 3699 C CA . LYS A 1 463 ? 3.119 2.854 28.083 1.00 97.94 463 LYS A CA 1
ATOM 3700 C C . LYS A 1 463 ? 3.203 2.020 26.804 1.00 97.94 463 LYS A C 1
ATOM 3702 O O . LYS A 1 463 ? 2.713 0.893 26.768 1.00 97.94 463 LYS A O 1
ATOM 3707 N N . VAL A 1 464 ? 3.849 2.562 25.775 1.00 98.56 464 VAL A N 1
ATOM 3708 C CA . VAL A 1 464 ? 4.116 1.887 24.499 1.00 98.56 464 VAL A CA 1
ATOM 3709 C C . VAL A 1 464 ? 5.618 1.942 24.230 1.00 98.56 464 VAL A C 1
ATOM 3711 O O . VAL A 1 464 ? 6.207 3.017 24.295 1.00 98.56 464 VAL A O 1
ATOM 3714 N N . THR A 1 465 ? 6.222 0.799 23.909 1.00 98.62 465 THR A N 1
ATOM 3715 C CA . THR A 1 465 ? 7.646 0.650 23.566 1.00 98.62 465 THR A CA 1
ATOM 3716 C C . THR A 1 465 ? 7.775 -0.085 22.233 1.00 98.62 465 THR A C 1
ATOM 3718 O O . THR A 1 465 ? 7.200 -1.157 22.055 1.00 98.62 465 THR A O 1
ATOM 3721 N N . LEU A 1 466 ? 8.530 0.469 21.286 1.00 98.62 466 LEU A N 1
ATOM 3722 C CA . LEU A 1 466 ? 8.876 -0.164 20.015 1.00 98.62 466 LEU A CA 1
ATOM 3723 C C . LEU A 1 466 ? 9.938 -1.253 20.242 1.00 98.62 466 LEU A C 1
ATOM 3725 O O . LEU A 1 466 ? 11.022 -0.974 20.739 1.00 98.62 466 LEU A O 1
ATOM 3729 N N . ILE A 1 467 ? 9.634 -2.491 19.849 1.00 98.25 467 ILE A N 1
ATOM 3730 C CA . ILE A 1 467 ? 10.557 -3.638 19.916 1.00 98.25 467 ILE A CA 1
ATOM 3731 C C . ILE A 1 467 ? 11.300 -3.814 18.585 1.00 98.25 467 ILE A C 1
ATOM 3733 O O . ILE A 1 467 ? 12.497 -4.085 18.558 1.00 98.25 467 ILE A O 1
ATOM 3737 N N . GLU A 1 468 ? 10.583 -3.705 17.463 1.00 97.56 468 GLU A N 1
ATOM 3738 C CA . GLU A 1 468 ? 11.102 -4.052 16.136 1.00 97.56 468 GLU A CA 1
ATOM 3739 C C . GLU A 1 468 ? 10.433 -3.207 15.042 1.00 97.56 468 GLU A C 1
ATOM 3741 O O . GLU A 1 468 ? 9.230 -2.949 15.101 1.00 97.56 468 GLU A O 1
ATOM 3746 N N . THR A 1 469 ? 11.183 -2.836 13.997 1.00 97.69 469 THR A N 1
ATOM 3747 C CA . THR A 1 469 ? 10.636 -2.336 12.724 1.00 97.69 469 THR A CA 1
ATOM 3748 C C . THR A 1 469 ? 11.188 -3.150 11.550 1.00 97.69 469 THR A C 1
ATOM 3750 O O . THR A 1 469 ? 12.382 -3.120 11.266 1.00 97.69 469 THR A O 1
ATOM 3753 N N . GLN A 1 470 ? 10.308 -3.849 10.829 1.00 96.12 470 GLN A N 1
ATOM 3754 C CA . GLN A 1 470 ? 10.613 -4.580 9.596 1.00 96.12 470 GLN A CA 1
ATOM 3755 C C . GLN A 1 470 ? 10.224 -3.707 8.389 1.00 96.12 470 GLN A C 1
ATOM 3757 O O . GLN A 1 470 ? 9.038 -3.454 8.161 1.00 96.12 470 GLN A O 1
ATOM 3762 N N . LEU A 1 471 ? 11.214 -3.246 7.617 1.00 93.19 471 LEU A N 1
ATOM 3763 C CA . LEU A 1 471 ? 11.010 -2.473 6.383 1.00 93.19 471 LEU A CA 1
ATOM 3764 C C . LEU A 1 471 ? 10.898 -3.396 5.158 1.00 93.19 471 LEU A C 1
ATOM 3766 O O . LEU A 1 471 ? 11.773 -4.237 4.933 1.00 93.19 471 LEU A O 1
ATOM 3770 N N . LEU A 1 472 ? 9.839 -3.205 4.369 1.00 92.69 472 LEU A N 1
ATOM 3771 C CA . LEU A 1 472 ? 9.594 -3.818 3.060 1.00 92.69 472 LEU A CA 1
ATOM 3772 C C . LEU A 1 472 ? 9.193 -2.707 2.062 1.00 92.69 472 LEU A C 1
ATOM 3774 O O . LEU A 1 472 ? 8.964 -1.569 2.472 1.00 92.69 472 LEU A O 1
ATOM 3778 N N . SER A 1 473 ? 9.139 -2.997 0.758 1.00 89.19 473 SER A N 1
ATOM 3779 C CA . SER A 1 473 ? 8.856 -1.991 -0.291 1.00 89.19 473 SER A CA 1
ATOM 3780 C C . SER A 1 473 ? 7.528 -1.251 -0.108 1.00 89.19 473 SER A C 1
ATOM 3782 O O . SER A 1 473 ? 7.500 -0.022 -0.046 1.00 89.19 473 SER A O 1
ATOM 3784 N N . GLU A 1 474 ? 6.431 -2.004 -0.016 1.00 89.06 474 GLU A N 1
ATOM 3785 C CA . GLU A 1 474 ? 5.059 -1.476 -0.021 1.00 89.06 474 GLU A CA 1
ATOM 3786 C C . GLU A 1 474 ? 4.423 -1.387 1.373 1.00 89.06 474 GLU A C 1
ATOM 3788 O O . GLU A 1 474 ? 3.295 -0.901 1.514 1.00 89.06 474 GLU A O 1
ATOM 3793 N N . TYR A 1 475 ? 5.113 -1.873 2.409 1.00 93.94 475 TYR A N 1
ATOM 3794 C CA . TYR A 1 475 ? 4.632 -1.818 3.784 1.00 93.94 475 TYR A CA 1
ATOM 3795 C C . TYR A 1 475 ? 5.741 -1.916 4.838 1.00 93.94 475 TYR A C 1
ATOM 3797 O O . TYR A 1 475 ? 6.825 -2.444 4.612 1.00 93.94 475 TYR A O 1
ATOM 3805 N N . VAL A 1 476 ? 5.430 -1.433 6.039 1.00 96.81 476 VAL A N 1
ATOM 3806 C CA . VAL A 1 476 ? 6.271 -1.533 7.237 1.00 96.81 476 VAL A CA 1
ATOM 3807 C C . VAL A 1 476 ? 5.525 -2.337 8.297 1.00 96.81 476 VAL A C 1
ATOM 3809 O O . VAL A 1 476 ? 4.338 -2.102 8.514 1.00 96.81 476 VAL A O 1
ATOM 3812 N N . ILE A 1 477 ? 6.204 -3.257 8.982 1.00 98.19 477 ILE A N 1
ATOM 3813 C CA . ILE A 1 477 ? 5.665 -3.918 10.181 1.00 98.19 477 ILE A CA 1
ATOM 3814 C C . ILE A 1 477 ? 6.398 -3.361 11.400 1.00 98.19 477 ILE A C 1
ATOM 3816 O O . ILE A 1 477 ? 7.627 -3.318 11.401 1.00 98.19 477 ILE A O 1
ATOM 3820 N N . ARG A 1 478 ? 5.666 -2.947 12.436 1.00 98.62 478 ARG A N 1
ATOM 3821 C CA . ARG A 1 478 ? 6.224 -2.550 13.736 1.00 98.62 478 ARG A CA 1
ATOM 3822 C C . ARG A 1 478 ? 5.665 -3.435 14.835 1.00 98.62 478 ARG A C 1
ATOM 3824 O O . ARG A 1 478 ? 4.461 -3.682 14.855 1.00 98.62 478 ARG A O 1
ATOM 3831 N N . THR A 1 479 ? 6.524 -3.874 15.742 1.00 98.69 479 THR A N 1
ATOM 3832 C CA . THR A 1 479 ? 6.152 -4.695 16.898 1.00 98.69 479 THR A CA 1
ATOM 3833 C C . THR A 1 479 ? 6.328 -3.856 18.157 1.00 98.69 479 THR A C 1
ATOM 3835 O O . THR A 1 479 ? 7.407 -3.307 18.368 1.00 98.69 479 THR A O 1
ATOM 3838 N N . PHE A 1 480 ? 5.286 -3.744 18.979 1.00 98.75 480 PHE A N 1
ATOM 3839 C CA . PHE A 1 480 ? 5.272 -2.947 20.205 1.00 98.75 480 PHE A CA 1
ATOM 3840 C C . PHE A 1 480 ? 5.035 -3.823 21.434 1.00 98.75 480 PHE A C 1
ATOM 3842 O O . PHE A 1 480 ? 4.168 -4.694 21.407 1.00 98.75 480 PHE A O 1
ATOM 3849 N N . ALA A 1 481 ? 5.740 -3.535 22.525 1.00 98.44 481 ALA A N 1
ATOM 3850 C CA . ALA A 1 481 ? 5.313 -3.901 23.868 1.00 98.44 481 ALA A CA 1
ATOM 3851 C C . ALA A 1 481 ? 4.392 -2.793 24.383 1.00 98.44 481 ALA A C 1
ATOM 3853 O O . ALA A 1 481 ? 4.731 -1.610 24.304 1.00 98.44 481 ALA A O 1
ATOM 3854 N N . VAL A 1 482 ? 3.228 -3.167 24.904 1.00 98.38 482 VAL A N 1
ATOM 3855 C CA . VAL A 1 482 ? 2.287 -2.236 25.527 1.00 98.38 482 VAL A CA 1
ATOM 3856 C C . VAL A 1 482 ? 1.999 -2.692 26.949 1.00 98.38 482 VAL A C 1
ATOM 3858 O O . VAL A 1 482 ? 1.756 -3.873 27.198 1.00 98.38 482 VAL A O 1
ATOM 3861 N N . GLU A 1 483 ? 2.018 -1.739 27.874 1.00 97.50 483 GLU A N 1
ATOM 3862 C CA . GLU A 1 483 ? 1.785 -1.932 29.303 1.00 97.50 483 GLU A CA 1
ATOM 3863 C C . GLU A 1 483 ? 0.729 -0.924 29.769 1.00 97.50 483 GLU A C 1
ATOM 3865 O O . GLU A 1 483 ? 0.784 0.252 29.396 1.00 97.50 483 GLU A O 1
ATOM 3870 N N . LYS A 1 484 ? -0.211 -1.350 30.618 1.00 95.75 484 LYS A N 1
ATOM 3871 C CA . LYS A 1 484 ? -1.165 -0.447 31.274 1.00 95.75 484 LYS A CA 1
ATOM 3872 C C . LYS A 1 484 ? -0.848 -0.336 32.762 1.00 95.75 484 LYS A C 1
ATOM 3874 O O . LYS A 1 484 ? -0.755 -1.349 33.453 1.00 95.75 484 LYS A O 1
ATOM 3879 N N . ARG A 1 485 ? -0.727 0.886 33.288 1.00 93.31 485 ARG A N 1
ATOM 3880 C CA . ARG A 1 485 ? -0.465 1.132 34.715 1.00 93.31 485 ARG A CA 1
ATOM 3881 C C . ARG A 1 485 ? -1.554 0.481 35.578 1.00 93.31 485 ARG A C 1
ATOM 3883 O O . ARG A 1 485 ? -2.731 0.799 35.448 1.00 93.31 485 ARG A O 1
ATOM 3890 N N . GLY A 1 486 ? -1.145 -0.412 36.479 1.00 89.62 486 GLY A N 1
ATOM 3891 C CA . GLY A 1 486 ? -2.052 -1.172 37.349 1.00 89.62 486 GLY A CA 1
ATOM 3892 C C . GLY A 1 486 ? -2.554 -2.497 36.759 1.00 89.62 486 GLY A C 1
ATOM 3893 O O . GLY A 1 486 ? -3.188 -3.261 37.478 1.00 89.62 486 GLY A O 1
ATOM 3894 N N . ALA A 1 487 ? -2.238 -2.809 35.498 1.00 90.12 487 ALA A N 1
ATOM 3895 C CA . ALA A 1 487 ? -2.317 -4.170 34.980 1.00 90.12 487 ALA A CA 1
ATOM 3896 C C . ALA A 1 487 ? -0.985 -4.901 35.221 1.00 90.12 487 ALA A C 1
ATOM 3898 O O . ALA A 1 487 ? 0.086 -4.297 35.178 1.00 90.12 487 ALA A O 1
ATOM 3899 N N . HIS A 1 488 ? -1.047 -6.213 35.453 1.00 89.50 488 HIS A N 1
ATOM 3900 C CA . HIS A 1 488 ? 0.126 -7.078 35.638 1.00 89.50 488 HIS A CA 1
ATOM 3901 C C . HIS A 1 488 ? 0.399 -7.934 34.389 1.00 89.50 488 HIS A C 1
ATOM 3903 O O . HIS A 1 488 ? 0.693 -9.122 34.484 1.00 89.50 488 HIS A O 1
ATOM 3909 N N . GLU A 1 489 ? 0.264 -7.330 33.209 1.00 94.88 489 GLU A N 1
ATOM 3910 C CA . GLU A 1 489 ? 0.485 -7.974 31.914 1.00 94.88 489 GLU A CA 1
ATOM 3911 C C . GLU A 1 489 ? 1.184 -7.009 30.942 1.00 94.88 489 GLU A C 1
ATOM 3913 O O . GLU A 1 489 ? 1.002 -5.792 31.019 1.00 94.88 489 GLU A O 1
ATOM 3918 N N . ILE A 1 490 ? 1.954 -7.568 30.007 1.00 96.31 490 ILE A N 1
ATOM 3919 C CA . ILE A 1 490 ? 2.545 -6.856 28.869 1.00 96.31 490 ILE A CA 1
ATOM 3920 C C . ILE A 1 490 ? 2.000 -7.519 27.608 1.00 96.31 490 ILE A C 1
ATOM 3922 O O . ILE A 1 490 ? 2.023 -8.747 27.507 1.00 96.31 490 ILE A O 1
ATOM 3926 N N . ARG A 1 491 ? 1.507 -6.732 26.650 1.00 97.44 491 ARG A N 1
ATOM 3927 C CA . ARG A 1 491 ? 0.923 -7.248 25.404 1.00 97.44 491 ARG A CA 1
ATOM 3928 C C . ARG A 1 491 ? 1.788 -6.884 24.205 1.00 97.44 491 ARG A C 1
ATOM 3930 O O . ARG A 1 491 ? 2.157 -5.723 24.041 1.00 97.44 491 ARG A O 1
ATOM 3937 N N . GLU A 1 492 ? 2.081 -7.871 23.361 1.00 97.75 492 GLU A N 1
ATOM 3938 C CA . GLU A 1 492 ? 2.713 -7.636 22.062 1.00 97.75 492 GLU A CA 1
ATOM 3939 C C . GLU A 1 492 ? 1.646 -7.213 21.044 1.00 97.75 492 GLU A C 1
ATOM 3941 O O . GLU A 1 492 ? 0.666 -7.929 20.828 1.00 97.75 492 GLU A O 1
ATOM 3946 N N . ILE A 1 493 ? 1.833 -6.052 20.415 1.00 98.56 493 ILE A N 1
ATOM 3947 C CA . ILE A 1 493 ? 0.910 -5.493 19.423 1.00 98.56 493 ILE A CA 1
ATOM 3948 C C . ILE A 1 493 ? 1.674 -5.176 18.139 1.00 98.56 493 ILE A C 1
ATOM 3950 O O . ILE A 1 493 ? 2.690 -4.483 18.156 1.00 98.56 493 ILE A O 1
ATOM 3954 N N . ARG A 1 494 ? 1.175 -5.667 17.002 1.00 98.69 494 ARG A N 1
ATOM 3955 C CA . ARG A 1 494 ? 1.808 -5.516 15.686 1.00 98.69 494 ARG A CA 1
ATOM 3956 C C . ARG A 1 494 ? 1.038 -4.522 14.823 1.00 98.69 494 ARG A C 1
ATOM 3958 O O . ARG A 1 494 ? -0.123 -4.753 14.491 1.00 98.69 494 ARG A O 1
ATOM 3965 N N . GLN A 1 495 ? 1.690 -3.435 14.419 1.00 98.81 495 GLN A N 1
ATOM 3966 C CA . GLN A 1 495 ? 1.188 -2.521 13.393 1.00 98.81 495 GLN A CA 1
ATOM 3967 C C . GLN A 1 495 ? 1.697 -2.960 12.019 1.00 98.81 495 GLN A C 1
ATOM 3969 O O . GLN A 1 495 ? 2.900 -3.030 11.785 1.00 98.81 495 GLN A O 1
ATOM 3974 N N . PHE A 1 496 ? 0.776 -3.167 11.087 1.00 98.81 496 PHE A N 1
ATOM 3975 C CA . PHE A 1 496 ? 1.027 -3.392 9.672 1.00 98.81 496 PHE A CA 1
ATOM 3976 C C . PHE A 1 496 ? 0.642 -2.116 8.920 1.00 98.81 496 PHE A C 1
ATOM 3978 O O . PHE A 1 496 ? -0.532 -1.760 8.852 1.00 98.81 496 PHE A O 1
ATOM 3985 N N . HIS A 1 497 ? 1.624 -1.394 8.391 1.00 98.62 497 HIS A N 1
ATOM 3986 C CA . HIS A 1 497 ? 1.450 -0.090 7.755 1.00 98.62 497 HIS A CA 1
ATOM 3987 C C . HIS A 1 497 ? 1.688 -0.200 6.247 1.00 98.62 497 HIS A C 1
ATOM 3989 O O . HIS A 1 497 ? 2.836 -0.251 5.813 1.00 98.62 497 HIS A O 1
ATOM 3995 N N . PHE A 1 498 ? 0.612 -0.235 5.458 1.00 97.88 498 PHE A N 1
ATOM 3996 C CA . PHE A 1 498 ? 0.671 -0.269 3.996 1.00 97.88 498 PHE A CA 1
ATOM 3997 C C . PHE A 1 498 ? 0.933 1.133 3.439 1.00 97.88 498 PHE A C 1
ATOM 3999 O O . PHE A 1 498 ? 0.083 2.024 3.532 1.00 97.88 498 PHE A O 1
ATOM 4006 N N . THR A 1 499 ? 2.118 1.319 2.861 1.00 94.12 499 THR A N 1
ATOM 4007 C CA . THR A 1 499 ? 2.612 2.590 2.312 1.00 94.12 499 THR A CA 1
ATOM 4008 C C . THR A 1 499 ? 2.359 2.714 0.808 1.00 94.12 499 THR A C 1
ATOM 4010 O O . THR A 1 499 ? 2.295 3.837 0.304 1.00 94.12 499 THR A O 1
ATOM 4013 N N . GLY A 1 500 ? 2.160 1.591 0.101 1.00 91.12 500 GLY A N 1
ATOM 4014 C CA . GLY A 1 500 ? 1.989 1.525 -1.357 1.00 91.12 500 GLY A CA 1
ATOM 4015 C C . GLY A 1 500 ? 0.711 2.161 -1.927 1.00 91.12 500 GLY A C 1
ATOM 4016 O O . GLY A 1 500 ? 0.612 2.350 -3.139 1.00 91.12 500 GLY A O 1
ATOM 4017 N N . TRP A 1 501 ? -0.276 2.537 -1.100 1.00 93.38 501 TRP A N 1
ATOM 4018 C CA . TRP A 1 501 ? -1.511 3.151 -1.609 1.00 93.38 501 TRP A CA 1
ATOM 4019 C C . TRP A 1 501 ? -1.275 4.610 -2.053 1.00 93.38 501 TRP A C 1
ATOM 4021 O O . TRP A 1 501 ? -0.871 5.437 -1.229 1.00 93.38 501 TRP A O 1
ATOM 4031 N N . PRO A 1 502 ? -1.577 4.984 -3.314 1.00 86.94 502 PRO A N 1
ATOM 4032 C CA . PRO A 1 502 ? -1.308 6.329 -3.823 1.00 86.94 502 PRO A CA 1
ATOM 4033 C C . PRO A 1 502 ? -2.140 7.452 -3.171 1.00 86.94 502 PRO A C 1
ATOM 4035 O O . PRO A 1 502 ? -3.255 7.252 -2.682 1.00 86.94 502 PRO A O 1
ATOM 4038 N N . ASP A 1 503 ? -1.600 8.677 -3.249 1.00 71.31 503 ASP A N 1
ATOM 4039 C CA . ASP A 1 503 ? -2.229 9.947 -2.829 1.00 71.31 503 ASP A CA 1
ATOM 4040 C C . ASP A 1 503 ? -3.641 10.163 -3.432 1.00 71.31 503 ASP A C 1
ATOM 4042 O O . ASP A 1 503 ? -4.477 10.844 -2.831 1.00 71.31 503 ASP A O 1
ATOM 4046 N N . HIS A 1 504 ? -3.891 9.602 -4.622 1.00 72.25 504 HIS A N 1
ATOM 4047 C CA . HIS A 1 504 ? -5.137 9.676 -5.387 1.00 72.25 504 HIS A CA 1
ATOM 4048 C C . HIS A 1 504 ? -5.494 8.291 -5.946 1.00 72.25 504 HIS A C 1
ATOM 4050 O O . HIS A 1 504 ? -4.600 7.565 -6.375 1.00 72.25 504 HIS A O 1
ATOM 4056 N N . GLY A 1 505 ? -6.787 7.960 -5.975 1.00 88.06 505 GLY A N 1
ATOM 4057 C CA . GLY A 1 505 ? -7.301 6.706 -6.525 1.00 88.06 505 GLY A CA 1
ATOM 4058 C C . GLY A 1 505 ? -6.883 5.453 -5.752 1.00 88.06 505 GLY A C 1
ATOM 4059 O O . GLY A 1 505 ? -6.929 5.412 -4.515 1.00 88.06 505 GLY A O 1
ATOM 4060 N N . VAL A 1 506 ? -6.508 4.420 -6.502 1.00 92.88 506 VAL A N 1
ATOM 4061 C CA . VAL A 1 506 ? -6.252 3.042 -6.053 1.00 92.88 506 VAL A CA 1
ATOM 4062 C C . VAL A 1 506 ? -4.865 2.559 -6.508 1.00 92.88 506 VAL A C 1
ATOM 4064 O O . VAL A 1 506 ? -4.295 3.159 -7.423 1.00 92.88 506 VAL A O 1
ATOM 4067 N N . PRO A 1 507 ? -4.284 1.512 -5.890 1.00 91.50 507 PRO A N 1
ATOM 4068 C CA . PRO A 1 507 ? -3.095 0.846 -6.421 1.00 91.50 507 PRO A CA 1
ATOM 4069 C C . PRO A 1 507 ? -3.327 0.370 -7.865 1.00 91.50 507 PRO A C 1
ATOM 4071 O O . PRO A 1 507 ? -4.427 -0.047 -8.210 1.00 91.50 507 PRO A O 1
ATOM 4074 N N . TYR A 1 508 ? -2.297 0.433 -8.714 1.00 82.50 508 TYR A N 1
ATOM 4075 C CA . TYR A 1 508 ? -2.413 0.030 -10.128 1.00 82.50 508 TYR A CA 1
ATOM 4076 C C . TYR A 1 508 ? -2.426 -1.503 -10.312 1.00 82.50 508 TYR A C 1
ATOM 4078 O O . TYR A 1 508 ? -2.949 -2.005 -11.300 1.00 82.50 508 TYR A O 1
ATOM 4086 N N . HIS A 1 509 ? -1.857 -2.238 -9.355 1.00 85.31 509 HIS A N 1
ATOM 4087 C CA . HIS A 1 509 ? -1.869 -3.701 -9.263 1.00 85.31 509 HIS A CA 1
ATOM 4088 C C . HIS A 1 509 ? -2.369 -4.076 -7.861 1.00 85.31 509 HIS A C 1
ATOM 4090 O O . HIS A 1 509 ? -2.089 -3.332 -6.914 1.00 85.31 509 HIS A O 1
ATOM 4096 N N . ALA A 1 510 ? -3.083 -5.192 -7.692 1.00 92.75 510 ALA A N 1
ATOM 4097 C CA . ALA A 1 510 ? -3.556 -5.595 -6.366 1.00 92.75 510 ALA A CA 1
ATOM 4098 C C . ALA A 1 510 ? -2.519 -6.416 -5.586 1.00 92.75 510 ALA A C 1
ATOM 4100 O O . ALA A 1 510 ? -2.577 -6.447 -4.356 1.00 92.75 510 ALA A O 1
ATOM 4101 N N . SER A 1 511 ? -1.546 -7.016 -6.276 1.00 91.38 511 SER A N 1
ATOM 4102 C CA . SER A 1 511 ? -0.546 -7.964 -5.757 1.00 91.38 511 SER A CA 1
ATOM 4103 C C . SER A 1 511 ? 0.082 -7.557 -4.421 1.00 91.38 511 SER A C 1
ATOM 4105 O O . SER A 1 511 ? 0.120 -8.357 -3.484 1.00 91.38 511 SER A O 1
ATOM 4107 N N . GLY A 1 512 ? 0.517 -6.299 -4.294 1.00 92.44 512 GLY A N 1
ATOM 4108 C CA . GLY A 1 512 ? 1.110 -5.763 -3.065 1.00 92.44 512 GLY A CA 1
ATOM 4109 C C . GLY A 1 512 ? 0.143 -5.729 -1.880 1.00 92.44 512 GLY A C 1
ATOM 4110 O O . GLY A 1 512 ? 0.503 -6.092 -0.758 1.00 92.44 512 GLY A O 1
ATOM 4111 N N . LEU A 1 513 ? -1.121 -5.364 -2.125 1.00 95.81 513 LEU A N 1
ATOM 4112 C CA . LEU A 1 513 ? -2.173 -5.379 -1.107 1.00 95.81 513 LEU A CA 1
ATOM 4113 C C . LEU A 1 513 ? -2.612 -6.811 -0.767 1.00 95.81 513 LEU A C 1
ATOM 4115 O O . LEU A 1 513 ? -2.866 -7.102 0.399 1.00 95.81 513 LEU A O 1
ATOM 4119 N N . LEU A 1 514 ? -2.660 -7.717 -1.746 1.00 96.06 514 LEU A N 1
ATOM 4120 C CA . LEU A 1 514 ? -2.977 -9.132 -1.532 1.00 96.06 514 LEU A CA 1
ATOM 4121 C C . LEU A 1 514 ? -1.902 -9.825 -0.685 1.00 96.06 514 LEU A C 1
ATOM 4123 O O . LEU A 1 514 ? -2.224 -10.478 0.309 1.00 96.06 514 LEU A O 1
ATOM 4127 N N . GLY A 1 515 ? -0.623 -9.621 -1.012 1.00 94.56 515 GLY A N 1
ATOM 4128 C CA . GLY A 1 515 ? 0.506 -10.094 -0.208 1.00 94.56 515 GLY A CA 1
ATOM 4129 C C . GLY A 1 515 ? 0.507 -9.500 1.205 1.00 94.56 515 GLY A C 1
ATOM 4130 O O . GLY A 1 515 ? 0.771 -10.211 2.178 1.00 94.56 515 GLY A O 1
ATOM 4131 N N . PHE A 1 516 ? 0.130 -8.225 1.342 1.00 97.25 516 PHE A N 1
ATOM 4132 C CA . PHE A 1 516 ? -0.056 -7.565 2.634 1.00 97.25 516 PHE A CA 1
ATOM 4133 C C . PHE A 1 516 ? -1.205 -8.180 3.455 1.00 97.25 516 PHE A C 1
ATOM 4135 O O . PHE A 1 516 ? -0.986 -8.519 4.616 1.00 97.25 516 PHE A O 1
ATOM 4142 N N . ILE A 1 517 ? -2.388 -8.405 2.866 1.00 97.50 517 ILE A N 1
ATOM 4143 C CA . ILE A 1 517 ? -3.535 -9.068 3.521 1.00 97.50 517 ILE A CA 1
ATOM 4144 C C . ILE A 1 517 ? -3.141 -10.473 3.995 1.00 97.50 517 ILE A C 1
ATOM 4146 O O . ILE A 1 517 ? -3.284 -10.779 5.179 1.00 97.50 517 ILE A O 1
ATOM 4150 N N . ARG A 1 518 ? -2.536 -11.295 3.123 1.00 95.44 518 ARG A N 1
ATOM 4151 C CA . ARG A 1 518 ? -2.021 -12.631 3.485 1.00 95.44 518 ARG A CA 1
ATOM 4152 C C . ARG A 1 518 ? -1.023 -12.556 4.646 1.00 95.44 518 ARG A C 1
ATOM 4154 O O . ARG A 1 518 ? -1.111 -13.340 5.589 1.00 95.44 518 ARG A O 1
ATOM 4161 N N . ARG A 1 519 ? -0.107 -11.578 4.630 1.00 95.38 519 ARG A N 1
ATOM 4162 C CA . ARG A 1 519 ? 0.891 -11.362 5.695 1.00 95.38 519 ARG A CA 1
ATOM 4163 C C . ARG A 1 519 ? 0.274 -10.903 7.022 1.00 95.38 519 ARG A C 1
ATOM 4165 O O . ARG A 1 519 ? 0.808 -11.281 8.063 1.00 95.38 519 ARG A O 1
ATOM 4172 N N . VAL A 1 520 ? -0.813 -10.127 6.999 1.00 97.69 520 VAL A N 1
ATOM 4173 C CA . VAL A 1 520 ? -1.603 -9.762 8.190 1.00 97.69 520 VAL A CA 1
ATOM 4174 C C . VAL A 1 520 ? -2.317 -11.001 8.739 1.00 97.69 520 VAL A C 1
ATOM 4176 O O . VAL A 1 520 ? -2.066 -11.381 9.882 1.00 97.69 520 VAL A O 1
ATOM 4179 N N . LYS A 1 521 ? -3.124 -11.680 7.907 1.00 94.81 521 LYS A N 1
ATOM 4180 C CA . LYS A 1 521 ? -3.897 -12.892 8.248 1.00 94.81 521 LYS A CA 1
ATOM 4181 C C . LYS A 1 521 ? -3.004 -13.968 8.882 1.00 94.81 521 LYS A C 1
ATOM 4183 O O . LYS A 1 521 ? -3.342 -14.501 9.933 1.00 94.81 521 LYS A O 1
ATOM 4188 N N . ALA A 1 522 ? -1.819 -14.210 8.312 1.00 94.62 522 ALA A N 1
ATOM 4189 C CA . ALA A 1 522 ? -0.857 -15.205 8.797 1.00 94.62 522 ALA A CA 1
ATOM 4190 C C . ALA A 1 522 ? -0.061 -14.803 10.061 1.00 94.62 522 ALA A C 1
ATOM 4192 O O . ALA A 1 522 ? 0.522 -15.675 10.704 1.00 94.62 522 ALA A O 1
ATOM 4193 N N . LYS A 1 523 ? 0.006 -13.512 10.429 1.00 95.25 523 LYS A N 1
ATOM 4194 C CA . LYS A 1 523 ? 0.691 -13.037 11.655 1.00 95.25 523 LYS A CA 1
ATOM 4195 C C . LYS A 1 523 ? -0.270 -12.642 12.793 1.00 95.25 523 LYS A C 1
ATOM 4197 O O . LYS A 1 523 ? 0.224 -12.328 13.882 1.00 95.25 523 LYS A O 1
ATOM 4202 N N . ASN A 1 524 ? -1.588 -12.649 12.574 1.00 94.94 524 ASN A N 1
ATOM 4203 C CA . ASN A 1 524 ? -2.593 -12.330 13.592 1.00 94.94 524 ASN A CA 1
ATOM 4204 C C . ASN A 1 524 ? -2.850 -13.529 14.539 1.00 94.94 524 ASN A C 1
ATOM 4206 O O . ASN A 1 524 ? -3.197 -14.606 14.053 1.00 94.94 524 ASN A O 1
ATOM 4210 N N . PRO A 1 525 ? -2.729 -13.384 15.874 1.00 94.50 525 PRO A N 1
ATOM 4211 C CA . PRO A 1 525 ? -2.990 -14.478 16.813 1.00 94.50 525 PRO A CA 1
ATOM 4212 C C . PRO A 1 525 ? -4.460 -14.924 16.826 1.00 94.50 525 PRO A C 1
ATOM 4214 O O . PRO A 1 525 ? -5.370 -14.100 16.884 1.00 94.50 525 PRO A O 1
ATOM 4217 N N . ALA A 1 526 ? -4.703 -16.237 16.859 1.00 89.00 526 ALA A N 1
ATOM 4218 C CA . ALA A 1 526 ? -6.055 -16.813 16.862 1.00 89.00 526 ALA A CA 1
ATOM 4219 C C . ALA A 1 526 ? -6.869 -16.528 18.145 1.00 89.00 526 ALA A C 1
ATOM 4221 O O . ALA A 1 526 ? -8.083 -16.712 18.156 1.00 89.00 526 ALA A O 1
ATOM 4222 N N . ASN A 1 527 ? -6.206 -16.090 19.219 1.00 90.25 527 ASN A N 1
ATOM 4223 C CA . ASN A 1 527 ? -6.793 -15.690 20.500 1.00 90.25 527 ASN A CA 1
ATOM 4224 C C . ASN A 1 527 ? -6.817 -14.161 20.715 1.00 90.25 527 ASN A C 1
ATOM 4226 O O . ASN A 1 527 ? -7.128 -13.707 21.817 1.00 90.25 527 ASN A O 1
ATOM 4230 N N . ALA A 1 528 ? -6.455 -13.370 19.701 1.00 94.50 528 ALA A N 1
ATOM 4231 C CA . ALA A 1 528 ? -6.585 -11.918 19.750 1.00 94.50 528 ALA A CA 1
ATOM 4232 C C . ALA A 1 528 ? -8.058 -11.490 19.665 1.00 94.50 528 ALA A C 1
ATOM 4234 O O . ALA A 1 528 ? -8.899 -12.194 19.104 1.00 94.50 528 ALA A O 1
ATOM 4235 N N . GLY A 1 529 ? -8.356 -10.303 20.193 1.00 97.38 529 GLY A N 1
ATOM 4236 C CA . GLY A 1 529 ? -9.604 -9.603 19.905 1.00 97.38 529 GLY A CA 1
ATOM 4237 C C . GLY A 1 529 ? -9.631 -8.996 18.492 1.00 97.38 529 GLY A C 1
ATOM 4238 O O . GLY A 1 529 ? -8.796 -9.340 17.648 1.00 97.38 529 GLY A O 1
ATOM 4239 N N . PRO A 1 530 ? -10.580 -8.087 18.205 1.00 98.38 530 PRO A N 1
ATOM 4240 C CA . PRO A 1 530 ? -10.785 -7.545 16.866 1.00 98.38 530 PRO A CA 1
ATOM 4241 C C . PRO A 1 530 ? -9.535 -6.875 16.283 1.00 98.38 530 PRO A C 1
ATOM 4243 O O . PRO A 1 530 ? -8.814 -6.156 16.982 1.00 98.38 530 PRO A O 1
ATOM 4246 N N . MET A 1 531 ? -9.302 -7.056 14.981 1.00 98.62 531 MET A N 1
ATOM 4247 C CA . MET A 1 531 ? -8.219 -6.358 14.279 1.00 98.62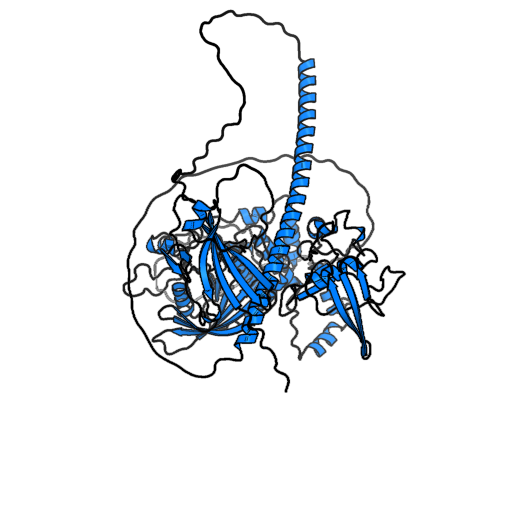 531 MET A CA 1
ATOM 4248 C C . MET A 1 531 ? -8.612 -4.894 14.054 1.00 98.62 531 MET A C 1
ATOM 4250 O O . MET A 1 531 ? -9.655 -4.608 13.464 1.00 98.62 531 MET A O 1
ATOM 4254 N N . VAL A 1 532 ? -7.786 -3.947 14.503 1.00 98.94 532 VAL A N 1
ATOM 4255 C CA . VAL A 1 532 ? -8.067 -2.509 14.351 1.00 98.94 532 VAL A CA 1
ATOM 4256 C C . VAL A 1 532 ? -7.568 -2.041 12.993 1.00 98.94 532 VAL A C 1
ATOM 4258 O O . VAL A 1 532 ? -6.366 -2.013 12.753 1.00 98.94 532 VAL A O 1
ATOM 4261 N N . ILE A 1 533 ? -8.478 -1.648 12.103 1.00 98.88 533 ILE A N 1
ATOM 4262 C CA . ILE A 1 533 ? -8.169 -1.284 10.717 1.00 98.88 533 ILE A CA 1
ATOM 4263 C C . ILE A 1 533 ? -8.537 0.179 10.478 1.00 98.88 533 ILE A C 1
ATOM 4265 O O . ILE A 1 533 ? -9.682 0.598 10.656 1.00 98.88 533 ILE A O 1
ATOM 4269 N N . HIS A 1 534 ? -7.562 0.974 10.042 1.00 98.88 534 HIS A N 1
ATOM 4270 C CA . HIS A 1 534 ? -7.743 2.403 9.823 1.00 98.88 534 HIS A CA 1
ATOM 4271 C C . HIS A 1 534 ? -7.049 2.902 8.557 1.00 98.88 534 HIS A C 1
ATOM 4273 O O . HIS A 1 534 ? -6.107 2.315 8.029 1.00 98.88 534 HIS A O 1
ATOM 4279 N N . CYS A 1 535 ? -7.522 4.044 8.075 1.00 97.44 535 CYS A N 1
ATOM 4280 C CA . CYS A 1 535 ? -6.824 4.859 7.092 1.00 97.44 535 CYS A CA 1
ATOM 4281 C C . CYS A 1 535 ? -6.808 6.298 7.621 1.00 97.44 535 CYS A C 1
ATOM 4283 O O . CYS A 1 535 ? -6.438 6.507 8.774 1.00 97.44 535 CYS A O 1
ATOM 4285 N N . SER A 1 536 ? -7.242 7.284 6.835 1.00 97.12 536 SER A N 1
ATOM 4286 C CA . SER A 1 536 ? -7.502 8.634 7.343 1.00 97.12 536 SER A CA 1
ATOM 4287 C C . SER A 1 536 ? -8.898 8.751 7.971 1.00 97.12 536 SER A C 1
ATOM 4289 O O . SER A 1 536 ? -9.020 9.068 9.149 1.00 97.12 536 SER A O 1
ATOM 4291 N N . ALA A 1 537 ? -9.954 8.430 7.216 1.00 97.06 537 ALA A N 1
ATOM 4292 C CA . ALA A 1 537 ? -11.345 8.497 7.685 1.00 97.06 537 ALA A CA 1
ATOM 4293 C C . ALA A 1 537 ? -11.870 7.175 8.285 1.00 97.06 537 ALA A C 1
ATOM 4295 O O . ALA A 1 537 ? -12.917 7.156 8.930 1.00 97.06 537 ALA A O 1
ATOM 4296 N N . GLY A 1 538 ? -11.167 6.059 8.062 1.00 97.69 538 GLY A N 1
ATOM 4297 C CA . GLY A 1 538 ? -11.623 4.738 8.502 1.00 97.69 538 GLY A CA 1
ATOM 4298 C C . GLY A 1 538 ? -12.798 4.188 7.697 1.00 97.69 538 GLY A C 1
ATOM 4299 O O . GLY A 1 538 ? -13.664 3.553 8.284 1.00 97.69 538 GLY A O 1
ATOM 4300 N N . ALA A 1 539 ? -12.883 4.508 6.400 1.00 96.94 539 ALA A N 1
ATOM 4301 C CA . ALA A 1 539 ? -14.046 4.187 5.567 1.00 96.94 539 ALA A CA 1
ATOM 4302 C C . ALA A 1 539 ? -13.667 3.659 4.168 1.00 96.94 539 ALA A C 1
ATOM 4304 O O . ALA A 1 539 ? -13.982 2.519 3.843 1.00 96.94 539 ALA A O 1
ATOM 4305 N N . GLY A 1 540 ? -12.934 4.435 3.358 1.00 96.81 540 GLY A N 1
ATOM 4306 C CA . GLY A 1 540 ? -12.569 4.053 1.985 1.00 96.81 540 GLY A CA 1
ATOM 4307 C C . GLY A 1 540 ? -11.584 2.885 1.915 1.00 96.81 540 GLY A C 1
ATOM 4308 O O . GLY A 1 540 ? -11.986 1.728 1.845 1.00 96.81 540 GLY A O 1
ATOM 4309 N N . ARG A 1 541 ? -10.278 3.174 2.010 1.00 98.31 541 ARG A N 1
ATOM 4310 C CA . ARG A 1 541 ? -9.210 2.148 2.008 1.00 98.31 541 ARG A CA 1
ATOM 4311 C C . ARG A 1 541 ? -9.388 1.070 3.096 1.00 98.31 541 ARG A C 1
ATOM 4313 O O . ARG A 1 541 ? -9.062 -0.088 2.870 1.00 98.31 541 ARG A O 1
ATOM 4320 N N . THR A 1 542 ? -9.949 1.445 4.252 1.00 98.75 542 THR A N 1
ATOM 4321 C CA . THR A 1 542 ? -10.335 0.524 5.340 1.00 98.75 542 THR A CA 1
ATOM 4322 C C . THR A 1 542 ? -11.402 -0.471 4.892 1.00 98.75 542 THR A C 1
ATOM 4324 O O . THR A 1 542 ? -11.231 -1.666 5.100 1.00 98.75 542 THR A O 1
ATOM 4327 N N . GLY A 1 543 ? -12.467 -0.000 4.233 1.00 98.50 543 GLY A N 1
ATOM 4328 C CA . GLY A 1 543 ? -13.475 -0.872 3.635 1.00 98.50 543 GLY A CA 1
ATOM 4329 C C . GLY A 1 543 ? -12.890 -1.756 2.539 1.00 98.50 543 GLY A C 1
ATOM 4330 O O . GLY A 1 543 ? -13.189 -2.938 2.515 1.00 98.50 543 GLY A O 1
ATOM 4331 N N . CYS A 1 544 ? -11.985 -1.234 1.704 1.00 98.75 544 CYS A N 1
ATOM 4332 C CA . CYS A 1 544 ? -11.320 -2.032 0.667 1.00 98.75 544 CYS A CA 1
ATOM 4333 C C . CYS A 1 544 ? -10.569 -3.233 1.255 1.00 98.75 544 CYS A C 1
ATOM 4335 O O . CYS A 1 544 ? -10.771 -4.353 0.801 1.00 98.75 544 CYS A O 1
ATOM 4337 N N . PHE A 1 545 ? -9.751 -3.012 2.293 1.00 98.75 545 PHE A N 1
ATOM 4338 C CA . PHE A 1 545 ? -9.048 -4.098 2.982 1.00 98.75 545 PHE A CA 1
ATOM 4339 C C . PHE A 1 545 ? -10.034 -5.134 3.541 1.00 98.75 545 PHE A C 1
ATOM 4341 O O . PHE A 1 545 ? -9.864 -6.324 3.299 1.00 98.75 545 PHE A O 1
ATOM 4348 N N . ILE A 1 546 ? -11.070 -4.683 4.261 1.00 98.88 546 ILE A N 1
ATOM 4349 C CA . ILE A 1 546 ? -12.028 -5.578 4.927 1.00 98.88 546 ILE A CA 1
ATOM 4350 C C . ILE A 1 546 ? -12.834 -6.394 3.907 1.00 98.88 546 ILE A C 1
ATOM 4352 O O . ILE A 1 546 ? -12.960 -7.601 4.078 1.00 98.88 546 ILE A O 1
ATOM 4356 N N . VAL A 1 547 ? -13.345 -5.779 2.834 1.00 98.88 547 VAL A N 1
ATOM 4357 C CA . VAL A 1 547 ? -14.107 -6.510 1.806 1.00 98.88 547 VAL A CA 1
ATOM 4358 C C . VAL A 1 547 ? -13.227 -7.550 1.123 1.00 98.88 547 VAL A C 1
ATOM 4360 O O . VAL A 1 547 ? -13.669 -8.680 0.959 1.00 98.88 547 VAL A O 1
ATOM 4363 N N . ILE A 1 548 ? -11.982 -7.214 0.765 1.00 98.81 548 ILE A N 1
ATOM 4364 C CA . ILE A 1 548 ? -11.076 -8.184 0.136 1.00 98.81 548 ILE A CA 1
ATOM 4365 C C . ILE A 1 548 ? -10.791 -9.346 1.106 1.00 98.81 548 ILE A C 1
ATOM 4367 O O . ILE A 1 548 ? -10.949 -10.493 0.711 1.00 98.81 548 ILE A O 1
ATOM 4371 N N . ASP A 1 549 ? -10.462 -9.087 2.376 1.00 98.56 549 ASP A N 1
ATOM 4372 C CA . ASP A 1 549 ? -10.204 -10.141 3.377 1.00 98.56 549 ASP A CA 1
ATOM 4373 C C . ASP A 1 549 ? -11.418 -11.080 3.579 1.00 98.56 549 ASP A C 1
ATOM 4375 O O . ASP A 1 549 ? -11.270 -12.301 3.532 1.00 98.56 549 ASP A O 1
ATOM 4379 N N . ILE A 1 550 ? -12.636 -10.528 3.693 1.00 98.62 550 ILE A N 1
ATOM 4380 C CA . ILE A 1 550 ? -13.892 -11.300 3.795 1.00 98.62 550 ILE A CA 1
ATOM 4381 C C . ILE A 1 550 ? -14.158 -12.125 2.526 1.00 98.62 550 ILE A C 1
ATOM 4383 O O . ILE A 1 550 ? -14.563 -13.284 2.613 1.00 98.62 550 ILE A O 1
ATOM 4387 N N . MET A 1 551 ? -13.961 -11.536 1.345 1.00 98.56 551 MET A N 1
ATOM 4388 C CA . MET A 1 551 ? -14.276 -12.180 0.067 1.00 98.56 551 MET A CA 1
ATOM 4389 C C . MET A 1 551 ? -13.253 -13.242 -0.333 1.00 98.56 551 MET A C 1
ATOM 4391 O O . MET A 1 551 ? -13.630 -14.213 -0.981 1.00 98.56 551 MET A O 1
ATOM 4395 N N . LEU A 1 552 ? -11.992 -13.114 0.091 1.00 97.81 552 LEU A N 1
ATOM 4396 C CA . LEU A 1 552 ? -11.009 -14.191 -0.036 1.00 97.81 552 LEU A CA 1
ATOM 4397 C C . LEU A 1 552 ? -11.396 -15.395 0.834 1.00 97.81 552 LEU A C 1
ATOM 4399 O O . LEU A 1 552 ? -11.335 -16.521 0.352 1.00 97.81 552 LEU A O 1
ATOM 4403 N N . ASP A 1 553 ? -11.860 -15.166 2.069 1.00 96.75 553 ASP A N 1
ATOM 4404 C CA . ASP A 1 553 ? -12.385 -16.233 2.935 1.00 96.75 553 ASP A CA 1
ATOM 4405 C C . ASP A 1 553 ? -13.628 -16.920 2.329 1.00 96.75 553 ASP A C 1
ATOM 4407 O O . ASP A 1 553 ? -13.760 -18.138 2.437 1.00 96.75 553 ASP A O 1
ATOM 4411 N N . MET A 1 554 ? -14.519 -16.169 1.667 1.00 97.69 554 MET A N 1
ATOM 4412 C CA . MET A 1 554 ? -15.703 -16.717 0.984 1.00 97.69 554 MET A CA 1
ATOM 4413 C C . MET A 1 554 ? -15.325 -17.521 -0.273 1.00 97.69 554 MET A C 1
ATOM 4415 O O . MET A 1 554 ? -15.781 -18.653 -0.444 1.00 97.69 554 MET A O 1
ATOM 4419 N N . ALA A 1 555 ? -14.426 -16.987 -1.108 1.00 97.19 555 ALA A N 1
ATOM 4420 C CA . ALA A 1 555 ? -13.927 -17.655 -2.309 1.00 97.19 555 ALA A CA 1
ATOM 4421 C C . ALA A 1 555 ? -13.218 -18.981 -1.983 1.00 97.19 555 ALA A C 1
ATOM 4423 O O . ALA A 1 555 ? -13.472 -19.988 -2.642 1.00 97.19 555 ALA A O 1
ATOM 4424 N N . GLU A 1 556 ? -12.377 -18.989 -0.941 1.00 95.00 556 GLU A N 1
ATOM 4425 C CA . GLU A 1 556 ? -11.610 -20.153 -0.467 1.00 95.00 556 GLU A CA 1
ATOM 4426 C C . GLU A 1 556 ? -12.510 -21.305 0.025 1.00 95.00 556 GLU A C 1
ATOM 4428 O O . GLU A 1 556 ? -12.123 -22.469 -0.065 1.00 95.00 556 GLU A O 1
ATOM 4433 N N . ARG A 1 557 ? -13.710 -20.999 0.541 1.00 95.62 557 ARG A N 1
ATOM 4434 C CA . ARG A 1 557 ? -14.566 -21.965 1.256 1.00 95.62 557 ARG A CA 1
ATOM 4435 C C . ARG A 1 557 ? -15.842 -22.366 0.521 1.00 95.62 557 ARG A C 1
ATOM 4437 O O . ARG A 1 557 ? -16.276 -23.50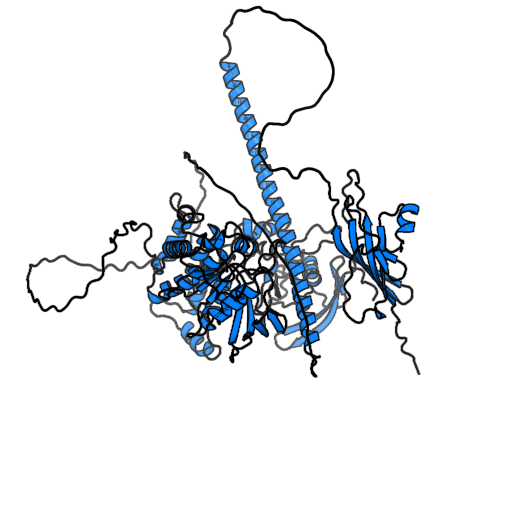5 0.660 1.00 95.62 557 ARG A O 1
ATOM 4444 N N . GLU A 1 558 ? -16.452 -21.445 -0.220 1.00 96.62 558 GLU A N 1
ATOM 4445 C CA . GLU A 1 558 ? -17.724 -21.662 -0.926 1.00 96.62 558 GLU A CA 1
ATOM 4446 C C . GLU A 1 558 ? -17.571 -21.653 -2.456 1.00 96.62 558 GLU A C 1
ATOM 4448 O O . GLU A 1 558 ? -18.494 -22.045 -3.169 1.00 96.62 558 GLU A O 1
ATOM 4453 N N . GLY A 1 559 ? -16.428 -21.199 -2.990 1.00 96.06 559 GLY A N 1
ATOM 4454 C CA . GLY A 1 559 ? -16.235 -21.034 -4.436 1.00 96.06 559 GLY A CA 1
ATOM 4455 C C . GLY A 1 559 ? -17.076 -19.905 -5.051 1.00 96.06 559 GLY A C 1
ATOM 4456 O O . GLY A 1 559 ? -17.263 -19.869 -6.271 1.00 96.06 559 GLY A O 1
ATOM 4457 N N . VAL A 1 560 ? -17.578 -18.979 -4.227 1.00 97.50 560 VAL A N 1
ATOM 4458 C CA . VAL A 1 560 ? -18.371 -17.804 -4.624 1.00 97.50 560 VAL A CA 1
ATOM 4459 C C . VAL A 1 560 ? -17.881 -16.535 -3.916 1.00 97.50 560 VAL A C 1
ATOM 4461 O O . VAL A 1 560 ? -17.159 -16.615 -2.925 1.00 97.50 560 VAL A O 1
ATOM 4464 N N . VAL A 1 561 ? -18.292 -15.363 -4.405 1.00 97.69 561 VAL A N 1
ATOM 4465 C CA . VAL A 1 561 ? -18.064 -14.053 -3.773 1.00 97.69 561 VAL A CA 1
ATOM 4466 C C . VAL A 1 561 ? -19.316 -13.175 -3.861 1.00 97.69 561 VAL A C 1
ATOM 4468 O O . VAL A 1 561 ? -20.011 -13.173 -4.874 1.00 97.69 561 VAL A O 1
ATOM 4471 N N . ASP A 1 562 ? -19.600 -12.401 -2.814 1.00 97.19 562 ASP A N 1
ATOM 4472 C CA . ASP A 1 562 ? -20.733 -11.466 -2.745 1.00 97.19 562 ASP A CA 1
ATOM 4473 C C . ASP A 1 562 ? -20.270 -10.065 -2.307 1.00 97.19 562 ASP A C 1
ATOM 4475 O O . ASP A 1 562 ? -20.455 -9.607 -1.173 1.00 97.19 562 ASP A O 1
ATOM 4479 N N . ILE A 1 563 ? -19.597 -9.389 -3.238 1.00 98.19 563 ILE A N 1
ATOM 4480 C CA . ILE A 1 563 ? -18.930 -8.105 -3.000 1.00 98.19 563 ILE A CA 1
ATOM 4481 C C . ILE A 1 563 ? -19.962 -6.992 -2.761 1.00 98.19 563 ILE A C 1
ATOM 4483 O O . ILE A 1 563 ? -19.749 -6.116 -1.918 1.00 98.19 563 ILE A O 1
ATOM 4487 N N . TYR A 1 564 ? -21.108 -7.045 -3.450 1.00 97.56 564 TYR A N 1
ATOM 4488 C CA . TYR A 1 564 ? -22.202 -6.092 -3.276 1.00 97.56 564 TYR A CA 1
ATOM 4489 C C . TYR A 1 564 ? -22.815 -6.162 -1.876 1.00 97.56 564 TYR A C 1
ATOM 4491 O O . TYR A 1 564 ? -22.857 -5.148 -1.171 1.00 97.56 564 TYR A O 1
ATOM 4499 N N . ASN A 1 565 ? -23.255 -7.343 -1.423 1.00 96.94 565 ASN A N 1
ATOM 4500 C CA . ASN A 1 565 ? -23.879 -7.445 -0.107 1.00 96.94 565 ASN A CA 1
ATOM 4501 C C . ASN A 1 565 ? -22.861 -7.269 1.028 1.00 96.94 565 ASN A C 1
ATOM 4503 O O . ASN A 1 565 ? -23.221 -6.711 2.065 1.00 96.94 565 ASN A O 1
ATOM 4507 N N . CYS A 1 566 ? -21.586 -7.618 0.817 1.00 98.19 566 CYS A N 1
ATOM 4508 C CA . CYS A 1 566 ? -20.511 -7.291 1.754 1.00 98.19 566 CYS A CA 1
ATOM 4509 C C . CYS A 1 566 ? -20.354 -5.769 1.950 1.00 98.19 566 CYS A C 1
ATOM 4511 O O . CYS A 1 566 ? -20.373 -5.290 3.086 1.00 98.19 566 CYS A O 1
ATOM 4513 N N . VAL A 1 567 ? -20.279 -4.979 0.869 1.00 98.12 567 VAL A N 1
ATOM 4514 C CA . VAL A 1 567 ? -20.207 -3.504 0.966 1.00 98.12 567 VAL A CA 1
ATOM 4515 C C . VAL A 1 567 ? -21.485 -2.914 1.571 1.00 98.12 567 VAL A C 1
ATOM 4517 O O . VAL A 1 567 ? -21.402 -2.000 2.397 1.00 98.12 567 VAL A O 1
ATOM 4520 N N . ARG A 1 568 ? -22.657 -3.464 1.227 1.00 96.12 568 ARG A N 1
ATOM 4521 C CA . ARG A 1 568 ? -23.954 -3.080 1.809 1.00 96.12 568 ARG A CA 1
ATOM 4522 C C . ARG A 1 568 ? -23.980 -3.272 3.328 1.00 96.12 568 ARG A C 1
ATOM 4524 O O . ARG A 1 568 ? -24.387 -2.352 4.036 1.00 96.12 568 ARG A O 1
ATOM 4531 N N . GLU A 1 569 ? -23.507 -4.410 3.835 1.00 96.00 569 GLU A N 1
ATOM 4532 C CA . GLU A 1 569 ? -23.473 -4.689 5.277 1.00 96.00 569 GLU A CA 1
ATOM 4533 C C . GLU A 1 569 ? -22.419 -3.841 6.007 1.00 96.00 569 GLU A C 1
ATOM 4535 O O . GLU A 1 569 ? -22.690 -3.261 7.059 1.00 96.00 569 GLU A O 1
ATOM 4540 N N . LEU A 1 570 ? -21.246 -3.634 5.404 1.00 97.69 570 LEU A N 1
ATOM 4541 C CA . LEU A 1 570 ? -20.257 -2.684 5.922 1.00 97.69 570 LEU A CA 1
ATOM 4542 C C . LEU A 1 570 ? -20.831 -1.259 6.046 1.00 97.69 570 LEU A C 1
ATOM 4544 O O . LEU A 1 570 ? -20.557 -0.580 7.038 1.00 97.69 570 LEU A O 1
ATOM 4548 N N . ARG A 1 571 ? -21.660 -0.818 5.085 1.00 97.19 571 ARG A N 1
ATOM 4549 C CA . ARG A 1 571 ? -22.403 0.457 5.152 1.00 97.19 571 ARG A CA 1
ATOM 4550 C C . ARG A 1 571 ? -23.586 0.448 6.132 1.00 97.19 571 ARG A C 1
ATOM 4552 O O . ARG A 1 571 ? -24.030 1.527 6.524 1.00 97.19 571 ARG A O 1
ATOM 4559 N N . SER A 1 572 ? -24.064 -0.719 6.574 1.00 96.19 572 SER A N 1
ATOM 4560 C CA . SER A 1 572 ? -24.965 -0.847 7.734 1.00 96.19 572 SER A CA 1
ATOM 4561 C C . SER A 1 572 ? -24.216 -0.448 9.012 1.00 96.19 572 SER A C 1
ATOM 4563 O O . SER A 1 572 ? -24.666 0.416 9.769 1.00 96.19 572 SER A O 1
ATOM 4565 N N . ARG A 1 573 ? -23.012 -1.009 9.202 1.00 97.56 573 ARG A N 1
ATOM 4566 C CA . ARG A 1 573 ? -22.224 -0.862 10.432 1.00 97.56 573 ARG A CA 1
ATOM 4567 C C . ARG A 1 573 ? -21.467 0.462 10.539 1.00 97.56 573 ARG A C 1
ATOM 4569 O O . ARG A 1 573 ? -21.302 0.948 11.659 1.00 97.56 573 ARG A O 1
ATOM 4576 N N . ARG A 1 574 ? -20.994 1.062 9.439 1.00 97.56 574 ARG A N 1
ATOM 4577 C CA . ARG A 1 574 ? -20.249 2.340 9.449 1.00 97.56 574 ARG A CA 1
ATOM 4578 C C . ARG A 1 574 ? -20.491 3.168 8.183 1.00 97.56 574 ARG A C 1
ATOM 4580 O O . ARG A 1 574 ? -20.580 2.640 7.081 1.00 97.56 574 ARG A O 1
ATOM 4587 N N . VAL A 1 575 ? -20.557 4.493 8.333 1.00 95.62 575 VAL A N 1
ATOM 4588 C CA . VAL A 1 575 ? -20.893 5.403 7.225 1.00 95.62 575 VAL A CA 1
ATOM 4589 C C . VAL A 1 575 ? -19.874 5.372 6.080 1.00 95.62 575 VAL A C 1
ATOM 4591 O O . VAL A 1 575 ? -18.667 5.485 6.296 1.00 95.62 575 VAL A O 1
ATOM 4594 N N . ASN A 1 576 ? -20.388 5.283 4.850 1.00 94.56 576 ASN A N 1
ATOM 4595 C CA . ASN A 1 576 ? -19.643 5.369 3.589 1.00 94.56 576 ASN A CA 1
ATOM 4596 C C . ASN A 1 576 ? -18.413 4.439 3.505 1.00 94.56 576 ASN A C 1
ATOM 4598 O O . ASN A 1 576 ? -17.384 4.825 2.949 1.00 94.56 576 ASN A O 1
ATOM 4602 N N . MET A 1 577 ? -18.498 3.214 4.036 1.00 97.94 577 MET A N 1
ATOM 4603 C CA . MET A 1 577 ? -17.501 2.173 3.752 1.00 97.94 577 MET A CA 1
ATOM 4604 C C . MET A 1 577 ? -17.404 1.944 2.232 1.00 97.94 577 MET A C 1
ATOM 4606 O O . MET A 1 577 ? -18.432 1.869 1.557 1.00 97.94 577 MET A O 1
ATOM 4610 N N . VAL A 1 578 ? -16.169 1.878 1.711 1.00 97.81 578 VAL A N 1
ATOM 4611 C CA . VAL A 1 578 ? -15.826 1.982 0.271 1.00 97.81 578 VAL A CA 1
ATOM 4612 C C . VAL A 1 578 ? -16.320 3.309 -0.340 1.00 97.81 578 VAL A C 1
ATOM 4614 O O . VAL A 1 578 ? -17.496 3.495 -0.659 1.00 97.81 578 VAL A O 1
ATOM 4617 N N . GLN A 1 579 ? -15.405 4.274 -0.484 1.00 95.56 579 GLN A N 1
ATOM 4618 C CA . GLN A 1 579 ? -15.729 5.702 -0.660 1.00 95.56 579 GLN A CA 1
ATOM 4619 C C . GLN A 1 579 ? -15.712 6.215 -2.107 1.00 95.56 579 GLN A C 1
ATOM 4621 O O . GLN A 1 579 ? -16.036 7.381 -2.315 1.00 95.56 579 GLN A O 1
ATOM 4626 N N . THR A 1 580 ? -15.315 5.400 -3.087 1.00 96.19 580 THR A N 1
ATOM 4627 C CA . THR A 1 580 ? -15.367 5.762 -4.513 1.00 96.19 580 THR A CA 1
ATOM 4628 C C . THR A 1 580 ? -15.685 4.549 -5.385 1.00 96.19 580 THR A C 1
ATOM 4630 O O . THR A 1 580 ? -15.359 3.420 -5.019 1.00 96.19 580 THR A O 1
ATOM 4633 N N . GLU A 1 581 ? -16.241 4.796 -6.571 1.00 96.00 581 GLU A N 1
ATOM 4634 C CA . GLU A 1 581 ? -16.390 3.805 -7.647 1.00 96.00 581 GLU A CA 1
ATOM 4635 C C . GLU A 1 581 ? -15.045 3.125 -7.965 1.00 96.00 581 GLU A C 1
ATOM 4637 O O . GLU A 1 581 ? -14.956 1.903 -7.972 1.00 96.00 581 GLU A O 1
ATOM 4642 N N . GLU A 1 582 ? -13.958 3.901 -8.095 1.00 96.06 582 GLU A N 1
ATOM 4643 C CA . GLU A 1 582 ? -12.594 3.382 -8.306 1.00 96.06 582 GLU A CA 1
ATOM 4644 C C . GLU A 1 582 ? -12.182 2.341 -7.247 1.00 96.06 582 GLU A C 1
ATOM 4646 O O . GLU A 1 582 ? -11.565 1.332 -7.578 1.00 96.06 582 GLU A O 1
ATOM 4651 N N . GLN A 1 583 ? -12.539 2.563 -5.974 1.00 98.00 583 GLN A N 1
ATOM 4652 C CA . GLN A 1 583 ? -12.286 1.612 -4.886 1.00 98.00 583 GLN A CA 1
ATOM 4653 C C . GLN A 1 583 ? -13.145 0.350 -5.020 1.00 98.00 583 GLN A C 1
ATOM 4655 O O . GLN A 1 583 ? -12.662 -0.739 -4.726 1.00 98.00 583 GLN A O 1
ATOM 4660 N N . TYR A 1 584 ? -14.390 0.483 -5.476 1.00 98.19 584 TYR A N 1
ATOM 4661 C CA . TYR A 1 584 ? -15.298 -0.642 -5.690 1.00 98.19 584 TYR A CA 1
ATOM 4662 C C . TYR A 1 584 ? -14.850 -1.535 -6.859 1.00 98.19 584 TYR A C 1
ATOM 4664 O O . TYR A 1 584 ? -14.798 -2.755 -6.713 1.00 98.19 584 TYR A O 1
ATOM 4672 N N . VAL A 1 585 ? -14.414 -0.940 -7.975 1.00 96.81 585 VAL A N 1
ATOM 4673 C CA . VAL A 1 585 ? -13.811 -1.666 -9.109 1.00 96.81 585 VAL A CA 1
ATOM 4674 C C . VAL A 1 585 ? -12.507 -2.356 -8.689 1.00 96.81 585 VAL A C 1
ATOM 4676 O O . VAL A 1 585 ? -12.308 -3.532 -8.981 1.00 96.81 585 VAL A O 1
ATOM 4679 N N . PHE A 1 586 ? -11.640 -1.664 -7.941 1.00 97.38 586 PHE A N 1
ATOM 4680 C CA . PHE A 1 586 ? -10.371 -2.228 -7.469 1.00 97.38 586 PHE A CA 1
ATOM 4681 C C . PHE A 1 586 ? -10.548 -3.434 -6.531 1.00 97.38 586 PHE A C 1
ATOM 4683 O O . PHE A 1 586 ? -9.739 -4.356 -6.575 1.00 97.38 586 PHE A O 1
ATOM 4690 N N . ILE A 1 587 ? -11.605 -3.468 -5.711 1.00 98.50 587 ILE A N 1
ATOM 4691 C CA . ILE A 1 587 ? -11.938 -4.643 -4.887 1.00 98.50 587 ILE A CA 1
ATOM 4692 C C . ILE A 1 587 ? -12.219 -5.866 -5.774 1.00 98.50 587 ILE A C 1
ATOM 4694 O O . ILE A 1 587 ? -11.677 -6.938 -5.512 1.00 98.50 587 ILE A O 1
ATOM 4698 N N . HIS A 1 588 ? -13.009 -5.703 -6.840 1.00 97.75 588 HIS A N 1
ATOM 4699 C CA . HIS A 1 588 ? -13.301 -6.780 -7.790 1.00 97.75 588 HIS A CA 1
ATOM 4700 C C . HIS A 1 588 ? -12.036 -7.275 -8.497 1.00 97.75 588 HIS A C 1
ATOM 4702 O O . HIS A 1 588 ? -11.792 -8.479 -8.539 1.00 97.75 588 HIS A O 1
ATOM 4708 N N . ASP A 1 589 ? -11.201 -6.355 -8.986 1.00 95.12 589 ASP A N 1
ATOM 4709 C CA . ASP A 1 589 ? -9.939 -6.701 -9.648 1.00 95.12 589 ASP A CA 1
ATOM 4710 C C . ASP A 1 589 ? -8.953 -7.400 -8.701 1.00 95.12 589 ASP A C 1
ATOM 4712 O O . ASP A 1 589 ? -8.302 -8.362 -9.099 1.00 95.12 589 ASP A O 1
ATOM 4716 N N . ALA A 1 590 ? -8.886 -6.988 -7.431 1.00 97.12 590 ALA A N 1
ATOM 4717 C CA . ALA A 1 590 ? -8.050 -7.637 -6.424 1.00 97.12 590 ALA A CA 1
ATOM 4718 C C . ALA A 1 590 ? -8.509 -9.065 -6.099 1.00 97.12 590 ALA A C 1
ATOM 4720 O O . ALA A 1 590 ? -7.685 -9.970 -5.968 1.00 97.12 590 ALA A O 1
ATOM 4721 N N . ILE A 1 591 ? -9.819 -9.284 -5.983 1.00 97.88 591 ILE A N 1
ATOM 4722 C CA . ILE A 1 591 ? -10.383 -10.615 -5.729 1.00 97.88 591 ILE A CA 1
ATOM 4723 C C . ILE A 1 591 ? -10.183 -11.515 -6.957 1.00 97.88 591 ILE A C 1
ATOM 4725 O O . ILE A 1 591 ? -9.804 -12.674 -6.799 1.00 97.88 591 ILE A O 1
ATOM 4729 N N . LEU A 1 592 ? -10.341 -10.981 -8.173 1.00 95.12 592 LEU A N 1
ATOM 4730 C CA . LEU A 1 592 ? -10.055 -11.690 -9.421 1.00 95.12 592 LEU A CA 1
ATOM 4731 C C . LEU A 1 592 ? -8.576 -12.088 -9.541 1.00 95.12 592 LEU A C 1
ATOM 4733 O O . LEU A 1 592 ? -8.289 -13.254 -9.802 1.00 95.12 592 LEU A O 1
ATOM 4737 N N . GLU A 1 593 ? -7.646 -11.156 -9.311 1.00 94.94 593 GLU A N 1
ATOM 4738 C CA . GLU A 1 593 ? -6.200 -11.423 -9.328 1.00 94.94 593 GLU A CA 1
ATOM 4739 C C . GLU A 1 593 ? -5.845 -12.534 -8.322 1.00 94.94 593 GLU A C 1
ATOM 4741 O O . GLU A 1 593 ? -5.139 -13.484 -8.656 1.00 94.94 593 GLU A O 1
ATOM 4746 N N . ALA A 1 594 ? -6.410 -12.481 -7.112 1.00 95.69 594 ALA A N 1
ATOM 4747 C CA . ALA A 1 594 ? -6.199 -13.504 -6.092 1.00 95.69 594 ALA A CA 1
ATOM 4748 C C . ALA A 1 594 ? -6.784 -14.879 -6.458 1.00 95.69 594 ALA A C 1
ATOM 4750 O O . ALA A 1 594 ? -6.154 -15.893 -6.161 1.00 95.69 594 ALA A O 1
ATOM 4751 N N . CYS A 1 595 ? -7.961 -14.922 -7.092 1.00 94.75 595 CYS A N 1
ATOM 4752 C CA . CYS A 1 595 ? -8.605 -16.168 -7.518 1.00 94.75 595 CYS A CA 1
ATOM 4753 C C . CYS A 1 595 ? -7.892 -16.822 -8.709 1.00 94.75 595 CYS A C 1
ATOM 4755 O O . CYS A 1 595 ? -7.820 -18.046 -8.771 1.00 94.75 595 CYS A O 1
ATOM 4757 N N . LEU A 1 596 ? -7.355 -16.026 -9.641 1.00 92.56 596 LEU A N 1
ATOM 4758 C CA . LEU A 1 596 ? -6.601 -16.528 -10.793 1.00 92.56 596 LEU A CA 1
ATOM 4759 C C . LEU A 1 596 ? -5.191 -17.000 -10.406 1.00 92.56 596 LEU A C 1
ATOM 4761 O O . LEU A 1 596 ? -4.728 -18.013 -10.924 1.00 92.56 596 LEU A O 1
ATOM 4765 N N . CYS A 1 597 ? -4.511 -16.284 -9.505 1.00 93.12 597 CYS A N 1
ATOM 4766 C CA . CYS A 1 597 ? -3.129 -16.587 -9.115 1.00 93.12 597 CYS A CA 1
ATOM 4767 C C . CYS A 1 597 ? -2.999 -17.581 -7.948 1.00 93.12 597 CYS A C 1
ATOM 4769 O O . CYS A 1 597 ? -1.947 -18.199 -7.803 1.00 93.12 597 CYS A O 1
ATOM 4771 N N . GLY A 1 598 ? -4.014 -17.718 -7.087 1.00 90.69 598 GLY A N 1
ATOM 4772 C CA . GLY A 1 598 ? -3.914 -18.521 -5.863 1.00 90.69 598 GLY A CA 1
ATOM 4773 C C . GLY A 1 598 ? -2.815 -18.020 -4.912 1.00 90.69 598 GLY A C 1
ATOM 4774 O O . GLY A 1 598 ? -2.487 -16.827 -4.898 1.00 90.69 598 GLY A O 1
ATOM 4775 N N . ASP A 1 599 ? -2.237 -18.915 -4.103 1.00 89.00 599 ASP A N 1
ATOM 4776 C CA . ASP A 1 599 ? -1.033 -18.624 -3.312 1.00 89.00 599 ASP A CA 1
ATOM 4777 C C . ASP A 1 599 ? 0.179 -19.424 -3.797 1.00 89.00 599 ASP A C 1
ATOM 4779 O O . ASP A 1 599 ? 0.309 -20.617 -3.540 1.00 89.00 599 ASP A O 1
ATOM 4783 N N . THR A 1 600 ? 1.088 -18.732 -4.485 1.00 91.56 600 THR A N 1
ATOM 4784 C CA . THR A 1 600 ? 2.351 -19.260 -5.023 1.00 91.56 600 THR A CA 1
ATOM 4785 C C . THR A 1 600 ? 3.514 -19.155 -4.020 1.00 91.56 600 THR A C 1
ATOM 4787 O O . THR A 1 600 ? 4.684 -19.302 -4.378 1.00 91.56 600 THR A O 1
ATOM 4790 N N . THR A 1 601 ? 3.228 -18.898 -2.737 1.00 91.25 601 THR A N 1
ATOM 4791 C CA . THR A 1 601 ? 4.246 -18.746 -1.684 1.00 91.25 601 THR A CA 1
ATOM 4792 C C . THR A 1 601 ? 4.871 -20.095 -1.294 1.00 91.25 601 THR A C 1
ATOM 4794 O O . THR A 1 601 ? 4.371 -20.797 -0.417 1.00 91.25 601 THR A O 1
ATOM 4797 N N . ILE A 1 602 ? 6.010 -20.450 -1.898 1.00 93.75 602 ILE A N 1
ATOM 4798 C CA . ILE A 1 602 ? 6.716 -21.714 -1.621 1.00 93.75 602 ILE A CA 1
ATOM 4799 C C . ILE A 1 602 ? 7.741 -21.560 -0.472 1.00 93.75 602 ILE A C 1
ATOM 4801 O O . ILE A 1 602 ? 8.651 -20.730 -0.567 1.00 93.75 602 ILE A O 1
ATOM 4805 N N . PRO A 1 603 ? 7.686 -22.387 0.594 1.00 93.88 603 PRO A N 1
ATOM 4806 C CA . PRO A 1 603 ? 8.738 -22.462 1.609 1.00 93.88 603 PRO A CA 1
ATOM 4807 C C . PRO A 1 603 ? 10.100 -22.870 1.022 1.00 93.88 603 PRO A C 1
ATOM 4809 O O . PRO A 1 603 ? 10.204 -23.828 0.255 1.00 93.88 603 PRO A O 1
ATOM 4812 N N . ALA A 1 604 ? 11.181 -22.194 1.424 1.00 96.44 604 ALA A N 1
ATOM 4813 C CA . ALA A 1 604 ? 12.514 -22.388 0.835 1.00 96.44 604 ALA A CA 1
ATOM 4814 C C . ALA A 1 604 ? 13.073 -23.825 0.963 1.00 96.44 604 ALA A C 1
ATOM 4816 O O . ALA A 1 604 ? 13.877 -24.250 0.139 1.00 96.44 604 ALA A O 1
ATOM 4817 N N . ASN A 1 605 ? 12.629 -24.598 1.957 1.00 96.75 605 ASN A N 1
ATOM 4818 C CA . ASN A 1 605 ? 12.972 -26.015 2.123 1.00 96.75 605 ASN A CA 1
ATOM 4819 C C . ASN A 1 605 ? 12.169 -26.969 1.210 1.00 96.75 605 ASN A C 1
ATOM 4821 O O . ASN A 1 605 ? 12.537 -28.134 1.092 1.00 96.75 605 ASN A O 1
ATOM 4825 N N . GLN A 1 606 ? 11.098 -26.494 0.568 1.00 97.00 606 GLN A N 1
ATOM 4826 C CA . GLN A 1 606 ? 10.218 -27.264 -0.323 1.00 97.00 606 GLN A CA 1
ATOM 4827 C C . GLN A 1 606 ? 10.411 -26.921 -1.809 1.00 97.00 606 GLN A C 1
ATOM 4829 O O . GLN A 1 606 ? 9.967 -27.675 -2.673 1.00 97.00 606 GLN A O 1
ATOM 4834 N N . ILE A 1 607 ? 11.107 -25.822 -2.131 1.00 96.56 607 ILE A N 1
ATOM 4835 C CA . ILE A 1 607 ? 11.238 -25.320 -3.511 1.00 96.56 607 ILE A CA 1
ATOM 4836 C C . ILE A 1 607 ? 11.786 -26.359 -4.499 1.00 96.56 607 ILE A C 1
ATOM 4838 O O . ILE A 1 607 ? 11.347 -26.401 -5.644 1.00 96.56 607 ILE A O 1
ATOM 4842 N N . ARG A 1 608 ? 12.673 -27.263 -4.054 1.00 96.50 608 ARG A N 1
ATOM 4843 C CA . ARG A 1 608 ? 13.200 -28.345 -4.899 1.00 96.50 608 ARG A CA 1
ATOM 4844 C C . ARG A 1 608 ? 12.119 -29.344 -5.319 1.00 96.50 608 ARG A C 1
ATOM 4846 O O . ARG A 1 608 ? 12.076 -29.698 -6.491 1.00 96.50 608 ARG A O 1
ATOM 4853 N N . SER A 1 609 ? 11.285 -29.827 -4.395 1.00 96.69 609 SER A N 1
ATOM 4854 C CA . SER A 1 609 ? 10.228 -30.796 -4.725 1.00 96.69 609 SER A CA 1
ATOM 4855 C C . SER A 1 609 ? 9.128 -30.139 -5.550 1.00 96.69 609 SER A C 1
ATOM 4857 O O . SER A 1 609 ? 8.790 -30.651 -6.612 1.00 96.69 609 SER A O 1
ATOM 4859 N N . VAL A 1 610 ? 8.669 -28.955 -5.128 1.00 95.94 610 VAL A N 1
ATOM 4860 C CA . VAL A 1 610 ? 7.623 -28.205 -5.838 1.00 95.94 610 VAL A CA 1
ATOM 4861 C C . VAL A 1 610 ? 8.052 -27.892 -7.276 1.00 95.94 610 VAL A C 1
ATOM 4863 O O . VAL A 1 610 ? 7.280 -28.122 -8.199 1.00 95.94 610 VAL A O 1
ATOM 4866 N N . TYR A 1 611 ? 9.307 -27.488 -7.509 1.00 95.69 611 TYR A N 1
ATOM 4867 C CA . TYR A 1 611 ? 9.821 -27.270 -8.865 1.00 95.69 611 TYR A CA 1
ATOM 4868 C C . TYR A 1 611 ? 9.814 -28.542 -9.735 1.00 95.69 611 TYR A C 1
ATOM 4870 O O . TYR A 1 611 ? 9.478 -28.456 -10.916 1.00 95.69 611 TYR A O 1
ATOM 4878 N N . TYR A 1 612 ? 10.149 -29.722 -9.196 1.00 96.12 612 TYR A N 1
ATOM 4879 C CA . TYR A 1 612 ? 10.062 -30.969 -9.973 1.00 96.12 612 TYR A CA 1
ATOM 4880 C C . TYR A 1 612 ? 8.614 -31.329 -10.327 1.00 96.12 612 TYR A C 1
ATOM 4882 O O . TYR A 1 612 ? 8.353 -31.693 -11.473 1.00 96.12 612 TYR A O 1
ATOM 4890 N N . ASP A 1 613 ? 7.678 -31.196 -9.384 1.00 95.44 613 ASP A N 1
ATOM 4891 C CA . ASP A 1 613 ? 6.259 -31.466 -9.637 1.00 95.44 613 ASP A CA 1
ATOM 4892 C C . ASP A 1 613 ? 5.655 -30.460 -10.633 1.00 95.44 613 ASP A C 1
ATOM 4894 O O . ASP A 1 613 ? 4.990 -30.873 -11.583 1.00 95.44 613 ASP A O 1
ATOM 4898 N N . MET A 1 614 ? 5.971 -29.165 -10.511 1.00 95.19 614 MET A N 1
ATOM 4899 C CA . MET A 1 614 ? 5.493 -28.119 -11.429 1.00 95.19 614 MET A CA 1
ATOM 4900 C C . MET A 1 614 ? 6.011 -28.262 -12.867 1.00 95.19 614 MET A C 1
ATOM 4902 O O . MET A 1 614 ? 5.384 -27.748 -13.796 1.00 95.19 614 MET A O 1
ATOM 4906 N N . ASN A 1 615 ? 7.154 -28.930 -13.063 1.00 96.12 615 ASN A N 1
ATOM 4907 C CA . ASN A 1 615 ? 7.716 -29.243 -14.381 1.00 96.12 615 ASN A CA 1
ATOM 4908 C C . ASN A 1 615 ? 7.225 -30.585 -14.948 1.00 96.12 615 ASN A C 1
ATOM 4910 O O . ASN A 1 615 ? 7.543 -30.911 -16.094 1.00 96.12 615 ASN A O 1
ATOM 4914 N N . ARG A 1 616 ? 6.445 -31.369 -14.194 1.00 95.25 616 ARG A N 1
ATOM 4915 C CA . ARG A 1 616 ? 5.830 -32.592 -14.715 1.00 95.25 616 ARG A CA 1
ATOM 4916 C C . ARG A 1 616 ? 4.743 -32.223 -15.726 1.00 95.25 616 ARG A C 1
ATOM 4918 O O . ARG A 1 616 ? 3.922 -31.346 -15.471 1.00 95.25 616 ARG A O 1
ATOM 4925 N N . LEU A 1 617 ? 4.742 -32.897 -16.876 1.00 95.69 617 LEU A N 1
ATOM 4926 C CA . LEU A 1 617 ? 3.665 -32.776 -17.858 1.00 95.69 617 LEU A CA 1
ATOM 4927 C C . LEU A 1 617 ? 2.393 -33.434 -17.320 1.00 95.69 617 LEU A C 1
ATOM 4929 O O . LEU A 1 617 ? 2.426 -34.590 -16.892 1.00 95.69 617 LEU A O 1
ATOM 4933 N N . ASP A 1 618 ? 1.279 -32.714 -17.391 1.00 92.56 618 ASP A N 1
ATOM 4934 C CA . ASP A 1 618 ? -0.052 -33.276 -17.219 1.00 92.56 618 ASP A CA 1
ATOM 4935 C C . ASP A 1 618 ? -0.476 -34.007 -18.515 1.00 92.56 618 ASP A C 1
ATOM 4937 O O . ASP A 1 618 ? -0.475 -33.393 -19.592 1.00 92.56 618 ASP A O 1
ATOM 4941 N N . PRO A 1 619 ? -0.830 -35.308 -18.461 1.00 92.56 619 PRO A N 1
ATOM 4942 C CA . PRO A 1 619 ? -1.238 -36.068 -19.645 1.00 92.56 619 PRO A CA 1
ATOM 4943 C C . PRO A 1 619 ? -2.552 -35.606 -20.295 1.00 92.56 619 PRO A C 1
ATOM 4945 O O . PRO A 1 619 ? -2.801 -35.969 -21.442 1.00 92.56 619 PRO A O 1
ATOM 4948 N N . GLN A 1 620 ? -3.400 -34.854 -19.586 1.00 92.88 620 GLN A N 1
ATOM 4949 C CA . GLN A 1 620 ? -4.679 -34.345 -20.085 1.00 92.88 620 GLN A CA 1
ATOM 4950 C C . GLN A 1 620 ? -4.515 -32.984 -20.773 1.00 92.88 620 GLN A C 1
ATOM 4952 O O . GLN A 1 620 ? -5.050 -32.788 -21.864 1.00 92.88 620 GLN A O 1
ATOM 4957 N N . THR A 1 621 ? -3.761 -32.051 -20.176 1.00 90.81 621 THR A N 1
ATOM 4958 C CA . THR A 1 621 ? -3.577 -30.694 -20.740 1.00 90.81 621 THR A CA 1
ATOM 4959 C C . THR A 1 621 ? -2.378 -30.575 -21.690 1.00 90.81 621 THR A C 1
ATOM 4961 O O . THR A 1 621 ? -2.258 -29.578 -22.407 1.00 90.81 621 THR A O 1
ATOM 4964 N N . ASN A 1 622 ? -1.485 -31.577 -21.715 1.00 93.12 622 ASN A N 1
ATOM 4965 C CA . ASN A 1 622 ? -0.196 -31.553 -22.423 1.00 93.12 622 ASN A CA 1
ATOM 4966 C C . ASN A 1 622 ? 0.619 -30.278 -22.112 1.00 93.12 622 ASN A C 1
ATOM 4968 O O . ASN A 1 622 ? 1.174 -29.591 -22.981 1.00 93.12 622 ASN A O 1
ATOM 4972 N N . SER A 1 623 ? 0.628 -29.921 -20.832 1.00 94.25 623 SER A N 1
ATOM 4973 C CA . SER A 1 623 ? 1.227 -28.707 -20.295 1.00 94.25 623 SER A CA 1
ATOM 4974 C C . SER A 1 623 ? 1.846 -28.998 -18.929 1.00 94.25 623 SER A C 1
ATOM 4976 O O . SER A 1 623 ? 1.611 -30.047 -18.336 1.00 94.25 623 SER A O 1
ATOM 4978 N N . THR A 1 624 ? 2.689 -28.090 -18.453 1.00 95.94 624 THR A N 1
ATOM 4979 C CA . THR A 1 624 ? 3.286 -28.133 -17.114 1.00 95.94 624 THR A CA 1
ATOM 4980 C C . THR A 1 624 ? 2.678 -27.017 -16.269 1.00 95.94 624 THR A C 1
ATOM 4982 O O . THR A 1 624 ? 2.291 -25.978 -16.815 1.00 95.94 624 THR A O 1
ATOM 4985 N N . GLN A 1 625 ? 2.624 -27.182 -14.946 1.00 94.19 625 GLN A N 1
ATOM 4986 C CA . GLN A 1 625 ? 2.041 -26.166 -14.059 1.00 94.19 625 GLN A CA 1
ATOM 4987 C C . GLN A 1 625 ? 2.820 -24.845 -14.139 1.00 94.19 625 GLN A C 1
ATOM 4989 O O . GLN A 1 625 ? 2.216 -23.784 -14.213 1.00 94.19 625 GLN A O 1
ATOM 4994 N N . ILE A 1 626 ? 4.153 -24.893 -14.258 1.00 95.06 626 ILE A N 1
ATOM 4995 C CA . ILE A 1 626 ? 4.984 -23.688 -14.452 1.00 95.06 626 ILE A CA 1
ATOM 4996 C C . ILE A 1 626 ? 4.657 -22.932 -15.758 1.00 95.06 626 ILE A C 1
ATOM 4998 O O . ILE A 1 626 ? 4.757 -21.707 -15.822 1.00 95.06 626 ILE A O 1
ATOM 5002 N N . LYS A 1 627 ? 4.209 -23.639 -16.806 1.00 94.38 627 LYS A N 1
ATOM 5003 C CA . LYS A 1 627 ? 3.742 -23.044 -18.071 1.00 94.38 627 LYS A CA 1
ATOM 5004 C C . LYS A 1 627 ? 2.321 -22.485 -17.951 1.00 94.38 627 LYS A C 1
ATOM 5006 O O . LYS A 1 627 ? 1.972 -21.559 -18.678 1.00 94.38 627 LYS A O 1
ATOM 5011 N N . GLU A 1 628 ? 1.505 -23.033 -17.058 1.00 92.44 628 GLU A N 1
ATOM 5012 C CA . GLU A 1 628 ? 0.163 -22.533 -16.745 1.00 92.44 628 GLU A CA 1
ATOM 5013 C C . GLU A 1 628 ? 0.229 -21.293 -15.848 1.00 92.44 628 GLU A C 1
ATOM 5015 O O . GLU A 1 628 ? -0.361 -20.280 -16.206 1.00 92.44 628 GLU A O 1
ATOM 5020 N N . GLU A 1 629 ? 1.062 -21.292 -14.806 1.00 93.31 629 GLU A N 1
ATOM 5021 C CA . GLU A 1 629 ? 1.361 -20.105 -13.997 1.00 93.31 629 GLU A CA 1
ATOM 5022 C C . GLU A 1 629 ? 1.909 -18.959 -14.864 1.00 93.31 629 GLU A C 1
ATOM 5024 O O . GLU A 1 629 ? 1.438 -17.826 -14.771 1.00 93.31 629 GLU A O 1
ATOM 5029 N N . PHE A 1 630 ? 2.819 -19.249 -15.804 1.00 94.56 630 PHE A N 1
ATOM 5030 C CA . PHE A 1 630 ? 3.295 -18.238 -16.751 1.00 94.56 630 PHE A CA 1
ATOM 5031 C C . PHE A 1 630 ? 2.184 -17.703 -17.676 1.00 94.56 630 PHE A C 1
ATOM 5033 O O . PHE A 1 630 ? 2.187 -16.516 -18.001 1.00 94.56 630 PHE A O 1
ATOM 5040 N N . ARG A 1 631 ? 1.194 -18.518 -18.077 1.00 92.06 631 ARG A N 1
ATOM 5041 C CA . ARG A 1 631 ? 0.003 -18.008 -18.790 1.00 92.06 631 ARG A CA 1
ATOM 5042 C C . ARG A 1 631 ? -0.829 -17.101 -17.884 1.00 92.06 631 ARG A C 1
ATOM 5044 O O . ARG A 1 631 ? -1.191 -16.013 -18.323 1.00 92.06 631 ARG A O 1
ATOM 5051 N N . THR A 1 632 ? -1.074 -17.499 -16.635 1.00 91.25 632 THR A N 1
ATOM 5052 C CA . THR A 1 632 ? -1.804 -16.689 -15.647 1.00 91.25 632 THR A CA 1
ATOM 5053 C C . THR A 1 632 ? -1.139 -15.330 -15.441 1.00 91.25 632 THR A C 1
ATOM 5055 O O . THR A 1 632 ? -1.824 -14.315 -15.518 1.00 91.25 632 THR A O 1
ATOM 5058 N N . LEU A 1 633 ? 0.192 -15.276 -15.298 1.00 91.19 633 LEU A N 1
ATOM 5059 C CA . LEU A 1 633 ? 0.945 -14.016 -15.213 1.00 91.19 633 LEU A CA 1
ATOM 5060 C C . LEU A 1 633 ? 0.681 -13.097 -16.417 1.00 91.19 633 LEU A C 1
ATOM 5062 O O . LEU A 1 633 ? 0.464 -11.900 -16.237 1.00 91.19 633 LEU A O 1
ATOM 5066 N N . ASN A 1 634 ? 0.639 -13.641 -17.637 1.00 89.38 634 ASN A N 1
ATOM 5067 C CA . ASN A 1 634 ? 0.307 -12.867 -18.840 1.00 89.38 634 ASN A CA 1
ATOM 5068 C C . ASN A 1 634 ? -1.176 -12.439 -18.891 1.00 89.38 634 ASN A C 1
ATOM 5070 O O . ASN A 1 634 ? -1.473 -11.392 -19.456 1.00 89.38 634 ASN A O 1
ATOM 5074 N N . MET A 1 635 ? -2.097 -13.203 -18.291 1.00 85.06 635 MET A N 1
ATOM 5075 C CA . MET A 1 635 ? -3.522 -12.846 -18.200 1.00 85.06 635 MET A CA 1
ATOM 5076 C C . MET A 1 635 ? -3.807 -11.749 -17.166 1.00 85.06 635 MET A C 1
ATOM 5078 O O . MET A 1 635 ? -4.660 -10.900 -17.414 1.00 85.06 635 MET A O 1
ATOM 5082 N N . VAL A 1 636 ? -3.122 -11.755 -16.015 1.00 84.25 636 VAL A N 1
ATOM 5083 C CA . VAL A 1 636 ? -3.337 -10.752 -14.951 1.00 84.25 636 VAL A CA 1
ATOM 5084 C C . VAL A 1 636 ? -2.494 -9.486 -15.125 1.00 84.25 636 VAL A C 1
ATOM 5086 O O . VAL A 1 636 ? -2.803 -8.466 -14.515 1.00 84.25 636 VAL A O 1
ATOM 5089 N N . THR A 1 637 ? -1.448 -9.515 -15.960 1.00 85.00 637 THR A N 1
ATOM 5090 C CA . THR A 1 637 ? -0.628 -8.330 -16.263 1.00 85.00 637 THR A CA 1
ATOM 5091 C C . THR A 1 637 ? -1.460 -7.287 -17.026 1.00 85.00 637 THR A C 1
ATOM 5093 O O . THR A 1 637 ? -1.836 -7.536 -18.172 1.00 85.00 637 THR A O 1
ATOM 5096 N N . PRO A 1 638 ? -1.726 -6.090 -16.461 1.00 78.19 638 PRO A N 1
ATOM 5097 C CA . PRO A 1 638 ? -2.543 -5.090 -17.139 1.00 78.19 638 PRO A CA 1
ATOM 5098 C C . PRO A 1 638 ? -1.848 -4.546 -18.390 1.00 78.19 638 PRO A C 1
ATOM 5100 O O . PRO A 1 638 ? -0.714 -4.063 -18.323 1.00 78.19 638 PRO A O 1
ATOM 5103 N N . THR A 1 639 ? -2.548 -4.558 -19.524 1.00 80.81 639 THR A N 1
ATOM 5104 C CA . THR A 1 639 ? -2.072 -3.931 -20.762 1.00 80.81 639 THR A CA 1
ATOM 5105 C C . THR A 1 639 ? -1.929 -2.420 -20.563 1.00 80.81 639 THR A C 1
ATOM 5107 O O . THR A 1 639 ? -2.923 -1.721 -20.351 1.00 80.81 639 THR A O 1
ATOM 5110 N N . LEU A 1 640 ? -0.696 -1.908 -20.645 1.00 84.12 640 LEU A N 1
ATOM 5111 C CA . LEU A 1 640 ? -0.425 -0.471 -20.558 1.00 84.12 640 LEU A CA 1
ATOM 5112 C C . LEU A 1 640 ? -1.130 0.271 -21.696 1.00 84.12 640 LEU A C 1
ATOM 5114 O O . LEU A 1 640 ? -1.017 -0.104 -22.865 1.00 84.12 640 LEU A O 1
ATOM 5118 N N . ARG A 1 641 ? -1.844 1.346 -21.362 1.00 85.62 641 ARG A N 1
ATOM 5119 C CA . ARG A 1 641 ? -2.568 2.149 -22.353 1.00 85.62 641 ARG A CA 1
ATOM 5120 C C . ARG A 1 641 ? -1.686 3.241 -22.961 1.00 85.62 641 ARG A C 1
ATOM 5122 O O . ARG A 1 641 ? -0.644 3.608 -22.420 1.00 85.62 641 ARG A O 1
ATOM 5129 N N . VAL A 1 642 ? -2.145 3.845 -24.057 1.00 87.25 642 VAL A N 1
ATOM 5130 C CA . VAL A 1 642 ? -1.471 4.995 -24.694 1.00 87.25 642 VAL A CA 1
ATOM 5131 C C . VAL A 1 642 ? -1.323 6.171 -23.715 1.00 87.25 642 VAL A C 1
ATOM 5133 O O . VAL A 1 642 ? -0.322 6.888 -23.747 1.00 87.25 642 VAL A O 1
ATOM 5136 N N . GLU A 1 643 ? -2.290 6.358 -22.815 1.00 89.00 643 GLU A N 1
ATOM 5137 C CA . GLU A 1 643 ? -2.220 7.329 -21.724 1.00 8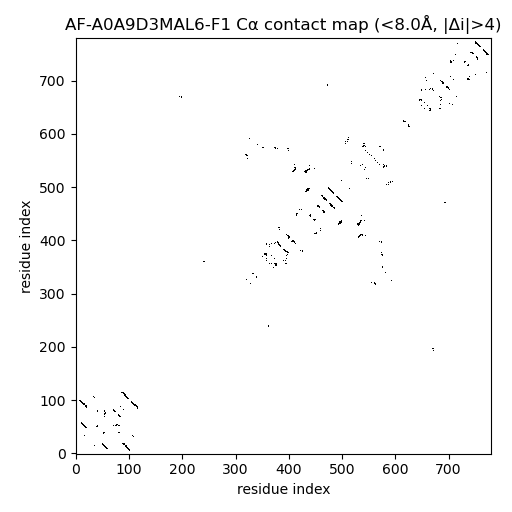9.00 643 GLU A CA 1
ATOM 5138 C C . GLU A 1 643 ? -1.263 6.945 -20.579 1.00 89.00 643 GLU A C 1
ATOM 5140 O O . GLU A 1 643 ? -0.749 7.853 -19.929 1.00 89.00 643 GLU A O 1
ATOM 5145 N N . ASP A 1 644 ? -0.971 5.656 -20.355 1.00 89.50 644 ASP A N 1
ATOM 5146 C CA . ASP A 1 644 ? 0.002 5.212 -19.340 1.00 89.50 644 ASP A CA 1
ATOM 5147 C C . ASP A 1 644 ? 1.446 5.520 -19.754 1.00 89.50 644 ASP A C 1
ATOM 5149 O O . ASP A 1 644 ? 2.272 5.789 -18.889 1.00 89.50 644 ASP A O 1
ATOM 5153 N N . CYS A 1 645 ? 1.754 5.496 -21.054 1.00 93.69 645 CYS A N 1
ATOM 5154 C CA . CYS A 1 645 ? 3.093 5.735 -21.617 1.00 93.69 645 CYS A CA 1
ATOM 5155 C C . CYS A 1 645 ? 3.193 7.091 -22.348 1.00 93.69 645 CYS A C 1
ATOM 5157 O O . CYS A 1 645 ? 3.964 7.251 -23.302 1.00 93.69 645 CYS A O 1
ATOM 5159 N N . SER A 1 646 ? 2.384 8.077 -21.941 1.00 94.25 646 SER A N 1
ATOM 5160 C CA . SER A 1 646 ? 2.166 9.318 -22.696 1.00 94.25 646 SER A CA 1
ATOM 5161 C C . SER A 1 646 ? 3.425 10.173 -22.888 1.00 94.25 646 SER A C 1
ATOM 5163 O O . SER A 1 646 ? 3.504 10.921 -23.866 1.00 94.25 646 SER A O 1
ATOM 5165 N N . ILE A 1 647 ? 4.423 10.061 -22.001 1.00 93.50 647 ILE A N 1
ATOM 5166 C CA . ILE A 1 647 ? 5.712 10.759 -22.105 1.00 93.50 647 ILE A CA 1
ATOM 5167 C C . ILE A 1 647 ? 6.671 9.997 -23.026 1.00 93.50 647 ILE A C 1
ATOM 5169 O O . ILE A 1 647 ? 7.356 10.626 -23.838 1.00 93.50 647 ILE A O 1
ATOM 5173 N N . ALA A 1 648 ? 6.704 8.664 -22.953 1.00 94.50 648 ALA A N 1
ATOM 5174 C CA . ALA A 1 648 ? 7.513 7.826 -23.844 1.00 94.50 648 ALA A CA 1
ATOM 5175 C C . ALA A 1 648 ? 7.079 7.954 -25.319 1.00 94.50 648 ALA A C 1
ATOM 5177 O O . ALA A 1 648 ? 7.916 7.963 -26.222 1.00 94.50 648 ALA A O 1
ATOM 5178 N N . LEU A 1 649 ? 5.775 8.145 -25.545 1.00 94.69 649 LEU A N 1
ATOM 5179 C CA . LEU A 1 649 ? 5.144 8.302 -26.859 1.00 94.69 649 LEU A CA 1
ATOM 5180 C C . LEU A 1 649 ? 5.204 9.729 -27.442 1.00 94.69 649 LEU A C 1
ATOM 5182 O O . LEU A 1 649 ? 4.651 9.974 -28.518 1.00 94.69 649 LEU A O 1
ATOM 5186 N N . LEU A 1 650 ? 5.880 10.687 -26.797 1.00 93.69 650 LEU A N 1
ATOM 5187 C CA . LEU A 1 650 ? 6.091 12.021 -27.376 1.00 93.69 650 LEU A CA 1
ATOM 5188 C C . LEU A 1 650 ? 7.063 11.938 -28.572 1.00 93.69 650 LEU A C 1
ATOM 5190 O O . LEU A 1 650 ? 8.132 11.358 -28.407 1.00 93.69 650 LEU A O 1
ATOM 5194 N N . PRO A 1 651 ? 6.802 12.585 -29.729 1.00 93.50 651 PRO A N 1
ATOM 5195 C CA . PRO A 1 651 ? 7.647 12.439 -30.926 1.00 93.50 651 PRO A CA 1
ATOM 5196 C C . PRO A 1 651 ? 9.145 12.708 -30.710 1.00 93.50 651 PRO A C 1
ATOM 5198 O O . PRO A 1 651 ? 9.987 12.000 -31.246 1.00 93.50 651 PRO A O 1
ATOM 5201 N N . ARG A 1 652 ? 9.496 13.670 -29.842 1.00 91.19 652 ARG A N 1
ATOM 5202 C CA . ARG A 1 652 ? 10.895 13.979 -29.467 1.00 91.19 652 ARG A CA 1
ATOM 5203 C C . ARG A 1 652 ? 11.620 12.876 -28.671 1.00 91.19 652 ARG A C 1
ATOM 5205 O O . ARG A 1 652 ? 12.806 13.019 -28.392 1.00 91.19 652 ARG A O 1
ATOM 5212 N N . ASN A 1 653 ? 10.893 11.844 -28.246 1.00 94.69 653 ASN A N 1
ATOM 5213 C CA . ASN A 1 653 ? 11.376 10.718 -27.452 1.00 94.69 653 ASN A CA 1
ATOM 5214 C C . ASN A 1 653 ? 11.350 9.394 -28.239 1.00 94.69 653 ASN A C 1
ATOM 5216 O O . ASN A 1 653 ? 11.939 8.430 -27.766 1.00 94.69 653 ASN A O 1
ATOM 5220 N N . HIS A 1 654 ? 10.727 9.331 -29.428 1.00 94.50 654 HIS A N 1
ATOM 5221 C CA . HIS A 1 654 ? 10.612 8.089 -30.215 1.00 94.50 654 HIS A CA 1
ATOM 5222 C C . HIS A 1 654 ? 11.982 7.484 -30.538 1.00 94.50 654 HIS A C 1
ATOM 5224 O O . HIS A 1 654 ? 12.228 6.327 -30.224 1.00 94.50 654 HIS A O 1
ATOM 5230 N N . GLU A 1 655 ? 12.920 8.296 -31.035 1.00 94.44 655 GLU A N 1
ATOM 5231 C CA . GLU A 1 655 ? 14.308 7.889 -31.323 1.00 94.44 655 GLU A CA 1
ATOM 5232 C C . GLU A 1 655 ? 15.125 7.490 -30.076 1.00 94.44 655 GLU A C 1
ATOM 5234 O O . GLU A 1 655 ? 16.283 7.095 -30.198 1.00 94.44 655 GLU A O 1
ATOM 5239 N N . LYS A 1 656 ? 14.561 7.621 -28.868 1.00 95.25 656 LYS A N 1
ATOM 5240 C CA . LYS A 1 656 ? 15.184 7.199 -27.604 1.00 95.25 656 LYS A CA 1
ATOM 5241 C C . LYS A 1 656 ? 14.671 5.851 -27.106 1.00 95.25 656 LYS A C 1
ATOM 5243 O O . LYS A 1 656 ? 15.191 5.358 -26.108 1.00 95.25 656 LYS A O 1
ATOM 5248 N N . ASN A 1 657 ? 13.697 5.254 -27.787 1.00 95.94 657 ASN A N 1
ATOM 5249 C CA . ASN A 1 657 ? 13.152 3.937 -27.482 1.00 95.94 657 ASN A CA 1
ATOM 5250 C C . ASN A 1 657 ? 13.774 2.904 -28.427 1.00 95.94 657 ASN A C 1
ATOM 5252 O O . ASN A 1 657 ? 13.740 3.073 -29.642 1.00 95.94 657 ASN A O 1
ATOM 5256 N N . ARG A 1 658 ? 14.332 1.823 -27.878 1.00 94.56 658 ARG A N 1
ATOM 5257 C CA . ARG A 1 658 ? 14.885 0.701 -28.655 1.00 94.56 658 ARG A CA 1
ATOM 5258 C C . ARG A 1 658 ? 13.785 -0.130 -29.320 1.00 94.56 658 ARG A C 1
ATOM 5260 O O . ARG A 1 658 ? 13.997 -0.678 -30.394 1.00 94.56 658 ARG A O 1
ATOM 5267 N N . CYS A 1 659 ? 12.626 -0.208 -28.676 1.00 93.38 659 CYS A N 1
ATOM 5268 C CA . CYS A 1 659 ? 11.410 -0.826 -29.184 1.00 93.38 659 CYS A CA 1
ATOM 5269 C C . CYS A 1 659 ? 10.213 0.030 -28.748 1.00 93.38 659 CYS A C 1
ATOM 5271 O O . CYS A 1 659 ? 10.210 0.548 -27.631 1.00 93.38 659 CYS A O 1
ATOM 5273 N N . MET A 1 660 ? 9.210 0.194 -29.613 1.00 92.25 660 MET A N 1
ATOM 5274 C CA . MET A 1 660 ? 8.000 0.968 -29.293 1.00 92.25 660 MET A CA 1
ATOM 5275 C C . MET A 1 660 ? 6.940 0.148 -28.545 1.00 92.25 660 MET A C 1
ATOM 5277 O O . MET A 1 660 ? 6.033 0.736 -27.964 1.00 92.25 660 MET A O 1
ATOM 5281 N N . ASP A 1 661 ? 7.100 -1.176 -28.491 1.00 90.38 661 ASP A N 1
ATOM 5282 C CA . ASP A 1 661 ? 6.271 -2.089 -27.694 1.00 90.38 661 ASP A CA 1
ATOM 5283 C C . ASP A 1 661 ? 6.815 -2.262 -26.258 1.00 90.38 661 ASP A C 1
ATOM 5285 O O . ASP A 1 661 ? 6.124 -2.768 -25.377 1.00 90.38 661 ASP A O 1
ATOM 5289 N N . VAL A 1 662 ? 8.052 -1.809 -25.997 1.00 92.56 662 VAL A N 1
ATOM 5290 C CA . VAL A 1 662 ? 8.726 -1.882 -24.687 1.00 92.56 662 VAL A CA 1
ATOM 5291 C C . VAL A 1 662 ? 8.966 -0.468 -24.157 1.00 92.56 662 VAL A C 1
ATOM 5293 O O . VAL A 1 662 ? 10.060 0.097 -24.253 1.00 92.56 662 VAL A O 1
ATOM 5296 N N . LEU A 1 663 ? 7.903 0.129 -23.615 1.00 94.44 663 LEU A N 1
ATOM 5297 C CA . LEU A 1 663 ? 7.914 1.486 -23.070 1.00 94.44 663 LEU A CA 1
ATOM 5298 C C . LEU A 1 663 ? 7.661 1.483 -21.555 1.00 94.44 663 LEU A C 1
ATOM 5300 O O . LEU A 1 663 ? 6.749 0.797 -21.090 1.00 94.44 663 LEU A O 1
ATOM 5304 N N . PRO A 1 664 ? 8.408 2.281 -20.772 1.00 94.56 664 PRO A N 1
ATOM 5305 C CA . PRO A 1 664 ? 8.113 2.474 -19.360 1.00 94.56 664 PRO A CA 1
ATOM 5306 C C . PRO A 1 664 ? 6.825 3.299 -19.199 1.00 94.56 664 PRO A C 1
ATOM 5308 O O . PRO A 1 664 ? 6.664 4.311 -19.891 1.00 94.56 664 PRO A O 1
ATOM 5311 N N . PRO A 1 665 ? 5.937 2.947 -18.253 1.00 92.44 665 PRO A N 1
ATOM 5312 C CA . PRO A 1 665 ? 4.795 3.787 -17.940 1.00 92.44 665 PRO A CA 1
ATOM 5313 C C . PRO A 1 665 ? 5.250 5.055 -17.206 1.00 92.44 665 PRO A C 1
ATOM 5315 O O . PRO A 1 665 ? 6.156 5.027 -16.368 1.00 92.44 665 PRO A O 1
ATOM 5318 N N . ASP A 1 666 ? 4.565 6.169 -17.454 1.00 92.00 666 ASP A N 1
ATOM 5319 C CA . ASP A 1 666 ? 4.840 7.502 -16.907 1.00 92.00 666 ASP A CA 1
ATOM 5320 C C . ASP A 1 666 ? 4.886 7.500 -15.366 1.00 92.00 666 ASP A C 1
ATOM 5322 O O . ASP A 1 666 ? 5.628 8.268 -14.748 1.00 92.00 666 ASP A O 1
ATOM 5326 N N . ARG A 1 667 ? 4.141 6.580 -14.731 1.00 86.75 667 ARG A N 1
ATOM 5327 C CA . ARG A 1 667 ? 4.129 6.347 -13.275 1.00 86.75 667 ARG A CA 1
ATOM 5328 C C . ARG A 1 667 ? 5.415 5.718 -12.715 1.00 86.75 667 ARG A C 1
ATOM 5330 O O . ARG A 1 667 ? 5.566 5.696 -11.494 1.00 86.75 667 ARG A O 1
ATOM 5337 N N . CYS A 1 668 ? 6.319 5.211 -13.551 1.00 91.31 668 CYS A N 1
ATOM 5338 C CA . CYS A 1 668 ? 7.595 4.595 -13.158 1.00 91.31 668 CYS A CA 1
ATOM 5339 C C . CYS A 1 668 ? 8.825 5.322 -13.725 1.00 91.31 668 CYS A C 1
ATOM 5341 O O . CYS A 1 668 ? 9.943 4.973 -13.355 1.00 91.31 668 CYS A O 1
ATOM 5343 N N . LEU A 1 669 ? 8.649 6.333 -14.582 1.00 93.56 669 LEU A N 1
ATOM 5344 C CA . LEU A 1 669 ? 9.761 7.031 -15.230 1.00 93.56 669 LEU A CA 1
ATOM 5345 C C . LEU A 1 669 ? 10.729 7.701 -14.231 1.00 93.56 669 LEU A C 1
ATOM 5347 O O . LEU A 1 669 ? 10.292 8.510 -13.402 1.00 93.56 669 LEU A O 1
ATOM 5351 N N . PRO A 1 670 ? 12.051 7.466 -14.348 1.00 94.38 670 PRO A N 1
ATOM 5352 C CA . PRO A 1 670 ? 13.051 8.379 -13.826 1.00 94.38 670 PRO A CA 1
ATOM 5353 C C . PRO A 1 670 ? 13.156 9.610 -14.743 1.00 94.38 670 PRO A C 1
ATOM 5355 O O . PRO A 1 670 ? 13.110 9.503 -15.968 1.00 94.38 670 PRO A O 1
ATOM 5358 N N . PHE A 1 671 ? 13.317 10.795 -14.154 1.00 92.00 671 PHE A N 1
ATOM 5359 C CA . PHE A 1 671 ? 13.413 12.058 -14.890 1.00 92.00 671 PHE A CA 1
ATOM 5360 C C . PHE A 1 671 ? 14.816 12.646 -14.739 1.00 92.00 671 PHE A C 1
ATOM 5362 O O . PHE A 1 671 ? 15.254 12.956 -13.631 1.00 92.00 671 PHE A O 1
ATOM 5369 N N . LEU A 1 672 ? 15.509 12.825 -15.863 1.00 89.75 672 LEU A N 1
ATOM 5370 C CA . LEU A 1 672 ? 16.861 13.383 -15.897 1.00 89.75 672 LEU A CA 1
ATOM 5371 C C . LEU A 1 672 ? 16.847 14.874 -15.564 1.00 89.75 672 LEU A C 1
ATOM 5373 O O . LEU A 1 672 ? 15.989 15.624 -16.044 1.00 89.75 672 LEU A O 1
ATOM 5377 N N . ILE A 1 673 ? 17.833 15.328 -14.793 1.00 82.81 673 ILE A N 1
ATOM 5378 C CA . ILE A 1 673 ? 17.953 16.732 -14.409 1.00 82.81 673 ILE A CA 1
ATOM 5379 C C . ILE A 1 673 ? 18.527 17.499 -15.601 1.00 82.81 673 ILE A C 1
ATOM 5381 O O . ILE A 1 673 ? 19.666 17.298 -16.023 1.00 82.81 673 ILE A O 1
ATOM 5385 N N . THR A 1 674 ? 17.717 18.379 -16.182 1.00 69.44 674 THR A N 1
ATOM 5386 C CA . THR A 1 674 ? 18.142 19.311 -17.230 1.00 69.44 674 THR A CA 1
ATOM 5387 C C . THR A 1 674 ? 18.889 20.479 -16.597 1.00 69.44 674 THR A C 1
ATOM 5389 O O . THR A 1 674 ? 18.302 21.239 -15.827 1.00 69.44 674 THR A O 1
ATOM 5392 N N . ILE A 1 675 ? 20.173 20.615 -16.925 1.00 60.31 675 ILE A N 1
ATOM 5393 C CA . ILE A 1 675 ? 20.952 21.841 -16.703 1.00 60.31 675 ILE A CA 1
ATOM 5394 C C . ILE A 1 675 ? 20.837 22.687 -17.987 1.00 60.31 675 ILE A C 1
ATOM 5396 O O . ILE A 1 675 ? 20.544 22.142 -19.056 1.00 60.31 675 ILE A O 1
ATOM 5400 N N . ASP A 1 676 ? 20.972 24.011 -17.878 1.00 53.19 676 ASP A N 1
ATOM 5401 C CA . ASP A 1 676 ? 20.584 24.967 -18.924 1.00 53.19 676 ASP A CA 1
ATOM 5402 C C . ASP A 1 676 ? 21.095 24.613 -20.333 1.00 53.19 676 ASP A C 1
ATOM 5404 O O . ASP A 1 676 ? 22.276 24.348 -20.555 1.00 53.19 676 ASP A O 1
ATOM 5408 N N . GLY A 1 677 ? 20.168 24.619 -21.297 1.00 56.75 677 GLY A N 1
ATOM 5409 C CA . GLY A 1 677 ? 20.400 24.247 -22.696 1.00 56.75 677 GLY A CA 1
ATOM 5410 C C . GLY A 1 677 ? 19.978 22.818 -23.068 1.00 56.75 677 GLY A C 1
ATOM 5411 O O . GLY A 1 677 ? 19.717 22.557 -24.241 1.00 56.75 677 GLY A O 1
ATOM 5412 N N . GLU A 1 678 ? 19.839 21.893 -22.111 1.00 60.88 678 GLU A N 1
ATOM 5413 C CA . GLU A 1 678 ? 19.424 20.513 -22.406 1.00 60.88 678 GLU A CA 1
ATOM 5414 C C . GLU A 1 678 ? 17.893 20.359 -22.463 1.00 60.88 678 GLU A C 1
ATOM 5416 O O . GLU A 1 678 ? 17.195 20.479 -21.459 1.00 60.88 678 GLU A O 1
ATOM 5421 N N . SER A 1 679 ? 17.356 20.043 -23.645 1.00 61.56 679 SER A N 1
ATOM 5422 C CA . SER A 1 679 ? 15.907 19.994 -23.915 1.00 61.56 679 SER A CA 1
ATOM 5423 C C . SER A 1 679 ? 15.194 18.697 -23.495 1.00 61.56 679 SER A C 1
ATOM 5425 O O . SER A 1 679 ? 13.966 18.619 -23.586 1.00 61.56 679 SER A O 1
ATOM 5427 N N . SER A 1 680 ? 15.934 17.673 -23.050 1.00 75.12 680 SER A N 1
ATOM 5428 C CA . SER A 1 680 ? 15.400 16.342 -22.729 1.00 75.12 680 SER A CA 1
ATOM 5429 C C . SER A 1 680 ? 15.636 15.945 -21.274 1.00 75.12 680 SER A C 1
ATOM 5431 O O . SER A 1 680 ? 16.774 15.811 -20.820 1.00 75.12 680 SER A O 1
ATOM 5433 N N . ASN A 1 681 ? 14.535 15.649 -20.591 1.00 89.50 681 ASN A N 1
ATOM 5434 C CA . ASN A 1 681 ? 14.458 15.017 -19.274 1.00 89.50 681 ASN A CA 1
ATOM 5435 C C . ASN A 1 681 ? 14.095 13.515 -19.339 1.00 89.50 681 ASN A C 1
ATOM 5437 O O . ASN A 1 681 ? 13.960 12.886 -18.294 1.00 89.50 681 ASN A O 1
ATOM 5441 N N . TYR A 1 682 ? 13.909 12.954 -20.540 1.00 94.56 682 TYR A N 1
ATOM 5442 C CA . TYR A 1 682 ? 13.461 11.576 -20.763 1.00 94.56 682 TYR A CA 1
ATOM 5443 C C . TYR A 1 682 ? 14.611 10.606 -21.073 1.00 94.56 682 TYR A C 1
ATOM 5445 O O . TYR A 1 682 ? 15.527 10.950 -21.826 1.00 94.56 682 TYR A O 1
ATOM 5453 N N . ILE A 1 683 ? 14.480 9.382 -20.556 1.00 96.12 683 ILE A N 1
ATOM 5454 C CA . ILE A 1 683 ? 15.192 8.161 -20.949 1.00 96.12 683 ILE A CA 1
ATOM 5455 C C . ILE A 1 683 ? 14.219 6.973 -20.828 1.00 96.12 683 ILE A C 1
ATOM 5457 O O . ILE A 1 683 ? 13.349 6.986 -19.957 1.00 96.12 683 ILE A O 1
ATOM 5461 N N . ASN A 1 684 ? 14.346 5.958 -21.689 1.00 97.25 684 ASN A N 1
ATOM 5462 C CA . ASN A 1 684 ? 13.559 4.727 -21.589 1.00 97.25 684 ASN A CA 1
ATOM 5463 C C . ASN A 1 684 ? 14.114 3.848 -20.449 1.00 97.25 684 ASN A C 1
ATOM 5465 O O . ASN A 1 684 ? 15.061 3.081 -20.630 1.00 97.25 684 ASN A O 1
ATOM 5469 N N . ALA A 1 685 ? 13.555 4.046 -19.255 1.00 97.62 685 ALA A N 1
ATOM 5470 C CA . ALA A 1 685 ? 13.866 3.308 -18.039 1.00 97.62 685 ALA A CA 1
ATOM 5471 C C . ALA A 1 685 ? 12.678 3.341 -17.060 1.00 97.62 685 ALA A C 1
ATOM 5473 O O . ALA A 1 685 ? 11.834 4.234 -17.131 1.00 97.62 685 ALA A O 1
ATOM 5474 N N . ALA A 1 686 ? 12.630 2.405 -16.115 1.00 96.69 686 ALA A N 1
ATOM 5475 C CA . ALA A 1 686 ? 11.624 2.317 -15.064 1.00 96.69 686 ALA A CA 1
ATOM 5476 C C . ALA A 1 686 ? 12.283 2.149 -13.688 1.00 96.69 686 ALA A C 1
ATOM 5478 O O . ALA A 1 686 ? 13.154 1.300 -13.496 1.00 96.69 686 ALA A O 1
ATOM 5479 N N . LEU A 1 687 ? 11.832 2.945 -12.718 1.00 95.31 687 LEU A N 1
ATOM 5480 C CA . LEU A 1 687 ? 12.080 2.715 -11.298 1.00 95.31 687 LEU A CA 1
ATOM 5481 C C . LEU A 1 687 ? 11.313 1.462 -10.860 1.00 95.31 687 LEU A C 1
ATOM 5483 O O . LEU A 1 687 ? 10.109 1.364 -11.114 1.00 95.31 687 LEU A O 1
ATOM 5487 N N . MET A 1 688 ? 12.004 0.531 -10.204 1.00 92.94 688 MET A N 1
ATOM 5488 C CA . MET A 1 688 ? 11.433 -0.710 -9.679 1.00 92.94 688 MET A CA 1
ATOM 5489 C C . MET A 1 688 ? 11.842 -0.944 -8.226 1.00 92.94 688 MET A C 1
ATOM 5491 O O . MET A 1 688 ? 12.911 -0.527 -7.772 1.00 92.94 688 MET A O 1
ATOM 5495 N N . ASP A 1 689 ? 10.968 -1.622 -7.496 1.00 91.00 689 ASP A N 1
ATOM 5496 C CA . ASP A 1 689 ? 11.119 -1.884 -6.072 1.00 91.00 689 ASP A CA 1
ATOM 5497 C C . ASP A 1 689 ? 11.944 -3.159 -5.826 1.00 91.00 689 ASP A C 1
ATOM 5499 O O . ASP A 1 689 ? 12.025 -4.055 -6.663 1.00 91.00 689 ASP A O 1
ATOM 5503 N N . SER A 1 690 ? 12.567 -3.239 -4.652 1.00 92.00 690 SER A N 1
ATOM 5504 C CA . SER A 1 690 ? 13.208 -4.454 -4.132 1.00 92.00 690 SER A CA 1
ATOM 5505 C C . SER A 1 690 ? 12.375 -5.043 -2.994 1.00 92.00 690 SER A C 1
ATOM 5507 O O . SER A 1 690 ? 11.450 -4.402 -2.511 1.00 92.00 690 SER A O 1
ATOM 5509 N N . TYR A 1 691 ? 12.754 -6.208 -2.460 1.00 89.06 691 TYR A N 1
ATOM 5510 C CA . TYR A 1 691 ? 12.077 -6.784 -1.289 1.00 89.06 691 TYR A CA 1
ATOM 5511 C C . TYR A 1 691 ? 12.032 -5.846 -0.058 1.00 89.06 691 TYR A C 1
ATOM 5513 O O . TYR A 1 691 ? 11.092 -5.916 0.729 1.00 89.06 691 TYR A O 1
ATOM 5521 N N . LYS A 1 692 ? 13.032 -4.965 0.126 1.00 90.06 692 LYS A N 1
ATOM 5522 C CA . LYS A 1 692 ? 13.166 -4.107 1.326 1.00 90.06 692 LYS A CA 1
ATOM 5523 C C . LYS A 1 692 ? 12.980 -2.606 1.098 1.00 90.06 692 LYS A C 1
ATOM 5525 O O . LYS A 1 692 ? 12.819 -1.876 2.071 1.00 90.06 692 LYS A O 1
ATOM 5530 N N . GLN A 1 693 ? 13.088 -2.128 -0.139 1.00 87.06 693 GLN A N 1
ATOM 5531 C CA . GLN A 1 693 ? 13.174 -0.697 -0.452 1.00 87.06 693 GLN A CA 1
ATOM 5532 C C . GLN A 1 693 ? 12.449 -0.381 -1.770 1.00 87.06 693 GLN A C 1
ATOM 5534 O O . GLN A 1 693 ? 12.722 -1.061 -2.768 1.00 87.06 693 GLN A O 1
ATOM 5539 N N . PRO A 1 694 ? 11.580 0.647 -1.812 1.00 86.44 694 PRO A N 1
ATOM 5540 C CA . PRO A 1 694 ? 10.947 1.097 -3.045 1.00 86.44 694 PRO A CA 1
ATOM 5541 C C . PRO A 1 694 ? 11.928 1.870 -3.940 1.00 86.44 694 PRO A C 1
ATOM 5543 O O . PRO A 1 694 ? 12.819 2.562 -3.447 1.00 86.44 694 PRO A O 1
ATOM 5546 N N . SER A 1 695 ? 11.752 1.779 -5.262 1.00 89.31 695 SER A N 1
ATOM 5547 C CA . SER A 1 695 ? 12.598 2.410 -6.292 1.00 89.31 695 SER A CA 1
ATOM 5548 C C . SER A 1 695 ? 14.104 2.125 -6.138 1.00 89.31 695 SER A C 1
ATOM 5550 O O . SER A 1 695 ? 14.939 2.973 -6.453 1.00 89.31 695 SER A O 1
ATOM 5552 N N . ALA A 1 696 ? 14.446 0.933 -5.640 1.00 93.12 696 ALA A N 1
ATOM 5553 C CA . ALA A 1 696 ? 15.817 0.483 -5.399 1.00 93.12 696 ALA A CA 1
ATOM 5554 C C . ALA A 1 696 ? 16.571 0.090 -6.681 1.00 93.12 696 ALA A C 1
ATOM 5556 O O . ALA A 1 696 ? 17.800 0.140 -6.714 1.00 93.12 696 ALA A O 1
ATOM 5557 N N . PHE A 1 697 ? 15.844 -0.291 -7.733 1.00 96.31 697 PHE A N 1
ATOM 5558 C CA . PHE A 1 697 ? 16.397 -0.635 -9.038 1.00 96.31 697 PHE A CA 1
ATOM 5559 C C . PHE A 1 697 ? 15.963 0.378 -10.099 1.00 96.31 697 PHE A C 1
ATOM 5561 O O . PHE A 1 697 ? 14.872 0.949 -10.032 1.00 96.31 697 PHE A O 1
ATOM 5568 N N . ILE A 1 698 ? 16.799 0.548 -11.125 1.00 97.62 698 ILE A N 1
ATOM 5569 C CA . ILE A 1 698 ? 16.421 1.241 -12.357 1.00 97.62 698 ILE A CA 1
ATOM 5570 C C . ILE A 1 698 ? 16.631 0.279 -13.522 1.00 97.62 698 ILE A C 1
ATOM 5572 O O . ILE A 1 698 ? 17.762 0.036 -13.940 1.00 97.62 698 ILE A O 1
ATOM 5576 N N . VAL A 1 699 ? 15.539 -0.278 -14.037 1.00 97.56 699 VAL A N 1
ATOM 5577 C CA . VAL A 1 699 ? 15.564 -1.158 -15.209 1.00 97.56 699 VAL A CA 1
ATOM 5578 C C . VAL A 1 699 ? 15.525 -0.282 -16.456 1.00 97.56 699 VAL A C 1
ATOM 5580 O O . VAL A 1 699 ? 14.629 0.542 -16.612 1.00 97.56 699 VAL A O 1
ATOM 5583 N N . THR A 1 700 ? 16.513 -0.421 -17.334 1.00 97.38 700 THR A N 1
ATOM 5584 C CA . THR A 1 700 ? 16.692 0.403 -18.539 1.00 97.38 700 THR A CA 1
ATOM 5585 C C . THR A 1 700 ? 17.010 -0.484 -19.730 1.00 97.38 700 THR A C 1
ATOM 5587 O O . THR A 1 700 ? 17.671 -1.511 -19.584 1.00 97.38 700 THR A O 1
ATOM 5590 N N . GLN A 1 701 ? 16.601 -0.063 -20.926 1.00 95.88 701 GLN A N 1
ATOM 5591 C CA . GLN A 1 701 ? 17.144 -0.634 -22.159 1.00 95.88 701 GLN A CA 1
ATOM 5592 C C . GLN A 1 701 ? 18.671 -0.433 -22.221 1.00 95.88 701 GLN A C 1
ATOM 5594 O O . GLN A 1 701 ? 19.196 0.539 -21.662 1.00 95.88 701 GLN A O 1
ATOM 5599 N N . HIS A 1 702 ? 19.376 -1.278 -22.984 1.00 95.62 702 HIS A N 1
ATOM 5600 C CA . HIS A 1 702 ? 20.775 -1.015 -23.349 1.00 95.62 702 HIS A CA 1
ATOM 5601 C C . HIS A 1 702 ? 20.881 0.351 -24.058 1.00 95.62 702 HIS A C 1
ATOM 5603 O O . HIS A 1 702 ? 20.102 0.579 -24.997 1.00 95.62 702 HIS A O 1
ATOM 5609 N N . PRO A 1 703 ? 21.803 1.257 -23.673 1.00 95.50 703 PRO A N 1
ATOM 5610 C CA . PRO A 1 703 ? 21.874 2.608 -24.234 1.00 95.50 703 PRO A CA 1
ATOM 5611 C C . PRO A 1 703 ? 21.996 2.621 -25.762 1.00 95.50 703 PRO A C 1
ATOM 5613 O O . PRO A 1 703 ? 22.850 1.946 -26.329 1.00 95.50 703 PRO A O 1
ATOM 5616 N N . LEU A 1 704 ? 21.161 3.408 -26.440 1.00 94.94 704 LEU A N 1
ATOM 5617 C CA . LEU A 1 704 ? 21.304 3.678 -27.872 1.00 94.94 704 LEU A CA 1
ATOM 5618 C C . LEU A 1 704 ? 22.459 4.675 -28.098 1.00 94.94 704 LEU A C 1
ATOM 5620 O O . LEU A 1 704 ? 22.765 5.456 -27.190 1.00 94.94 704 LEU A O 1
ATOM 5624 N N . PRO A 1 705 ? 23.074 4.739 -29.297 1.00 92.69 705 PRO A N 1
ATOM 5625 C CA . PRO A 1 705 ? 24.168 5.676 -29.584 1.00 92.69 705 PRO A CA 1
ATOM 5626 C C . PRO A 1 705 ? 23.841 7.147 -29.264 1.00 92.69 705 PRO A C 1
ATOM 5628 O O . PRO A 1 705 ? 24.693 7.887 -28.773 1.00 92.69 705 PRO A O 1
ATOM 5631 N N . ASN A 1 706 ? 22.587 7.562 -29.468 1.00 91.94 706 ASN A N 1
ATOM 5632 C CA . ASN A 1 706 ? 22.074 8.895 -29.136 1.00 91.94 706 ASN A CA 1
ATOM 5633 C C . ASN A 1 706 ? 21.672 9.069 -27.651 1.00 91.94 706 ASN A C 1
ATOM 5635 O O . ASN A 1 706 ? 21.500 10.207 -27.212 1.00 91.94 706 ASN A O 1
ATOM 5639 N N . THR A 1 707 ? 21.560 7.994 -26.856 1.00 93.81 707 THR A N 1
ATOM 5640 C CA . THR A 1 707 ? 21.202 8.042 -25.422 1.00 93.81 707 THR A CA 1
ATOM 5641 C C . THR A 1 707 ? 22.340 7.684 -24.459 1.00 93.81 707 THR A C 1
ATOM 5643 O O . THR A 1 707 ? 22.122 7.766 -23.254 1.00 93.81 707 THR A O 1
ATOM 5646 N N . VAL A 1 708 ? 23.558 7.352 -24.915 1.00 93.69 708 VAL A N 1
ATOM 5647 C CA . VAL A 1 708 ? 24.724 7.089 -24.027 1.00 93.69 708 VAL A CA 1
ATOM 5648 C C . VAL A 1 708 ? 24.953 8.229 -23.021 1.00 93.69 708 VAL A C 1
ATOM 5650 O O . VAL A 1 708 ? 25.194 7.993 -21.837 1.00 93.69 708 VAL A O 1
ATOM 5653 N N . LYS A 1 709 ? 24.809 9.484 -23.463 1.00 90.69 709 LYS A N 1
ATOM 5654 C CA . LYS A 1 709 ? 24.885 10.663 -22.586 1.00 90.69 709 LYS A CA 1
ATOM 5655 C C . LYS A 1 709 ? 23.779 10.674 -21.525 1.00 90.69 709 LYS A C 1
ATOM 5657 O O . LYS A 1 709 ? 24.046 10.973 -20.364 1.00 90.69 709 LYS A O 1
ATOM 5662 N N . ASP A 1 710 ? 22.550 10.362 -21.924 1.00 92.19 710 ASP A N 1
ATOM 5663 C CA . ASP A 1 710 ? 21.382 10.346 -21.040 1.00 92.19 710 ASP A CA 1
ATOM 5664 C C . ASP A 1 710 ? 21.442 9.189 -20.028 1.00 92.19 710 ASP A C 1
ATOM 5666 O O . ASP A 1 710 ? 21.011 9.351 -18.889 1.00 92.19 710 ASP A O 1
ATOM 5670 N N . PHE A 1 711 ? 22.072 8.067 -20.388 1.00 95.12 711 PHE A N 1
ATOM 5671 C CA . PHE A 1 711 ? 22.375 6.971 -19.467 1.00 95.12 711 PHE A CA 1
ATOM 5672 C C . PHE A 1 711 ? 23.367 7.393 -18.371 1.00 95.12 711 PHE A C 1
ATOM 5674 O O . PHE A 1 711 ? 23.098 7.205 -17.187 1.00 95.12 711 PHE A O 1
ATOM 5681 N N . TRP A 1 712 ? 24.476 8.057 -18.713 1.00 93.31 712 TRP A N 1
ATOM 5682 C CA . TRP A 1 712 ? 25.391 8.559 -17.678 1.00 93.31 712 TRP A CA 1
ATOM 5683 C C . TRP A 1 712 ? 24.791 9.705 -16.841 1.00 93.31 712 TRP A C 1
ATOM 5685 O O . TRP A 1 712 ? 25.146 9.854 -15.669 1.00 93.31 712 TRP A O 1
ATOM 5695 N N . ARG A 1 713 ? 23.835 10.477 -17.388 1.00 90.69 713 ARG A N 1
ATOM 5696 C CA . ARG A 1 713 ? 23.003 11.409 -16.599 1.00 90.69 713 ARG A CA 1
ATOM 5697 C C . ARG A 1 713 ? 22.134 10.658 -15.590 1.00 90.69 713 ARG A C 1
ATOM 5699 O O . ARG A 1 713 ? 22.134 11.045 -14.426 1.00 90.69 713 ARG A O 1
ATOM 5706 N N . LEU A 1 714 ? 21.463 9.575 -16.000 1.00 93.31 714 LEU A N 1
ATOM 5707 C CA . LEU A 1 714 ? 20.644 8.722 -15.126 1.00 93.31 714 LEU A CA 1
ATOM 5708 C C . LEU A 1 714 ? 21.459 8.206 -13.930 1.00 93.31 714 LEU A C 1
ATOM 5710 O O . LEU A 1 714 ? 21.072 8.426 -12.783 1.00 93.31 714 LEU A O 1
ATOM 5714 N N . VAL A 1 715 ? 22.624 7.610 -14.209 1.00 94.25 715 VAL A N 1
ATOM 5715 C CA . VAL A 1 715 ? 23.559 7.079 -13.201 1.00 94.25 715 VAL A CA 1
ATOM 5716 C C . VAL A 1 715 ? 23.946 8.149 -12.171 1.00 94.25 715 VAL A C 1
ATOM 5718 O O . VAL A 1 715 ? 23.890 7.892 -10.968 1.00 94.25 715 VAL A O 1
ATOM 5721 N N . LEU A 1 716 ? 24.280 9.370 -12.609 1.00 90.12 716 LEU A N 1
ATOM 5722 C CA . LEU A 1 716 ? 24.651 10.463 -11.702 1.00 90.12 716 LEU A CA 1
ATOM 5723 C C . LEU A 1 716 ? 23.472 11.088 -10.943 1.00 90.12 716 LEU A C 1
ATOM 5725 O O . LEU A 1 716 ? 23.618 11.407 -9.764 1.00 90.12 716 LEU A O 1
ATOM 5729 N N . ASP A 1 717 ? 22.333 11.314 -11.599 1.00 89.06 717 ASP A N 1
ATOM 5730 C CA . ASP A 1 717 ? 21.192 12.033 -11.013 1.00 89.06 717 ASP A CA 1
ATOM 5731 C C . ASP A 1 717 ? 20.412 11.200 -9.990 1.00 89.06 717 ASP A C 1
ATOM 5733 O O . ASP A 1 717 ? 19.789 11.771 -9.089 1.00 89.06 717 ASP A O 1
ATOM 5737 N N . TYR A 1 718 ? 20.488 9.872 -10.113 1.00 91.94 718 TYR A N 1
ATOM 5738 C CA . TYR A 1 718 ? 19.934 8.899 -9.169 1.00 91.94 718 TYR A CA 1
ATOM 5739 C C . TYR A 1 718 ? 20.999 8.279 -8.245 1.00 91.94 718 TYR A C 1
ATOM 5741 O O . TYR A 1 718 ? 20.673 7.436 -7.416 1.00 91.94 718 TYR A O 1
ATOM 5749 N N . HIS A 1 719 ? 22.256 8.734 -8.330 1.00 91.62 719 HIS A N 1
ATOM 5750 C CA . HIS A 1 719 ? 23.377 8.285 -7.491 1.00 91.62 719 HIS A CA 1
ATOM 5751 C C . HIS A 1 719 ? 23.634 6.764 -7.534 1.00 91.62 719 HIS A C 1
ATOM 5753 O O . HIS A 1 719 ? 23.965 6.159 -6.512 1.00 91.62 719 HIS A O 1
ATOM 5759 N N . CYS A 1 720 ? 23.495 6.149 -8.710 1.00 94.19 720 CYS A N 1
ATOM 5760 C CA . CYS A 1 720 ? 23.707 4.715 -8.904 1.00 94.19 720 CYS A CA 1
ATOM 5761 C C . CYS A 1 720 ? 25.193 4.367 -8.715 1.00 94.19 720 CYS A C 1
ATOM 5763 O O . CYS A 1 720 ? 26.050 4.871 -9.440 1.00 94.19 720 CYS A O 1
ATOM 5765 N N . THR A 1 721 ? 25.503 3.497 -7.751 1.00 94.25 721 THR A N 1
ATOM 5766 C CA . THR A 1 721 ? 26.876 3.046 -7.441 1.00 94.25 721 THR A CA 1
ATOM 5767 C C . THR A 1 721 ? 27.289 1.776 -8.183 1.00 94.25 721 THR A C 1
ATOM 5769 O O . THR A 1 721 ? 28.452 1.388 -8.133 1.00 94.25 721 THR A O 1
ATOM 5772 N N . SER A 1 722 ? 26.342 1.116 -8.848 1.00 95.81 722 SER A N 1
ATOM 5773 C CA . SER A 1 722 ? 26.524 -0.173 -9.513 1.00 95.81 722 SER A CA 1
ATOM 5774 C C . SER A 1 722 ? 25.695 -0.199 -10.795 1.00 95.81 722 SER A C 1
ATOM 5776 O O . SER A 1 722 ? 24.610 0.380 -10.845 1.00 95.81 722 SER A O 1
ATOM 5778 N N . ILE A 1 723 ? 26.213 -0.858 -11.829 1.00 96.94 723 ILE A N 1
ATOM 5779 C CA . ILE A 1 723 ? 25.553 -1.049 -13.124 1.00 96.94 723 ILE A CA 1
ATOM 5780 C C . ILE A 1 723 ? 25.670 -2.536 -13.448 1.00 96.94 723 ILE A C 1
ATOM 5782 O O . ILE A 1 723 ? 26.779 -3.062 -13.463 1.00 96.94 723 ILE A O 1
ATOM 5786 N N . VAL A 1 724 ? 24.544 -3.197 -13.708 1.00 96.50 724 VAL A N 1
ATOM 5787 C CA . VAL A 1 724 ? 24.507 -4.598 -14.147 1.00 96.50 724 VAL A CA 1
ATOM 5788 C C . VAL A 1 724 ? 24.146 -4.611 -15.629 1.00 96.50 724 VAL A C 1
ATOM 5790 O O . VAL A 1 724 ? 23.106 -4.083 -16.018 1.00 96.50 724 VAL A O 1
ATOM 5793 N N . MET A 1 725 ? 25.023 -5.182 -16.451 1.00 95.88 725 MET A N 1
ATOM 5794 C CA . MET A 1 725 ? 24.834 -5.357 -17.891 1.00 95.88 725 MET A CA 1
ATOM 5795 C C . MET A 1 725 ? 24.625 -6.848 -18.161 1.00 95.88 725 MET A C 1
ATOM 5797 O O . MET A 1 725 ? 25.441 -7.657 -17.738 1.00 95.88 725 MET A O 1
ATOM 5801 N N . LEU A 1 726 ? 23.511 -7.195 -18.811 1.00 94.50 726 LEU A N 1
ATOM 5802 C CA . LEU A 1 726 ? 23.055 -8.582 -19.020 1.00 94.50 726 LEU A CA 1
ATOM 5803 C C . LEU A 1 726 ? 23.090 -9.021 -20.498 1.00 94.50 726 LEU A C 1
ATOM 5805 O O . LEU A 1 726 ? 22.630 -10.107 -20.833 1.00 94.50 726 LEU A O 1
ATOM 5809 N N . ASN A 1 727 ? 23.630 -8.167 -21.369 1.00 88.62 727 ASN A N 1
ATOM 5810 C CA . ASN A 1 727 ? 23.771 -8.378 -22.808 1.00 88.62 727 ASN A CA 1
ATOM 5811 C C . ASN A 1 727 ? 25.223 -8.087 -23.212 1.00 88.62 727 ASN A C 1
ATOM 5813 O O . ASN A 1 727 ? 25.892 -7.304 -22.540 1.00 88.62 727 ASN A O 1
ATOM 5817 N N . ASP A 1 728 ? 25.665 -8.611 -24.353 1.00 87.88 728 ASP A N 1
ATOM 5818 C CA . ASP A 1 728 ? 26.932 -8.227 -24.983 1.00 87.88 728 ASP A CA 1
ATOM 5819 C C . ASP A 1 728 ? 26.865 -6.883 -25.735 1.00 87.88 728 ASP A C 1
ATOM 5821 O O . ASP A 1 728 ? 25.801 -6.296 -25.958 1.00 87.88 728 ASP A O 1
ATOM 5825 N N . VAL A 1 729 ? 28.036 -6.394 -26.160 1.00 90.62 729 VAL A N 1
ATOM 5826 C CA . VAL A 1 729 ? 28.157 -5.283 -27.116 1.00 90.62 729 VAL A CA 1
ATOM 5827 C C . VAL A 1 729 ? 27.910 -5.811 -28.529 1.00 90.62 729 VAL A C 1
ATOM 5829 O O . VAL A 1 729 ? 28.757 -6.496 -29.096 1.00 90.62 729 VAL A O 1
ATOM 5832 N N . ASP A 1 730 ? 26.782 -5.431 -29.125 1.00 89.44 730 ASP A N 1
ATOM 5833 C CA . ASP A 1 730 ? 26.434 -5.765 -30.510 1.00 89.44 730 ASP A CA 1
ATOM 5834 C C . ASP A 1 730 ? 26.162 -4.481 -31.323 1.00 89.44 730 ASP A C 1
ATOM 5836 O O . ASP A 1 730 ? 25.087 -3.877 -31.209 1.00 89.44 730 ASP A O 1
ATOM 5840 N N . PRO A 1 731 ? 27.109 -4.042 -32.175 1.00 81.00 731 PRO A N 1
ATOM 5841 C CA . PRO A 1 731 ? 26.914 -2.891 -33.053 1.00 81.00 731 PRO A CA 1
ATOM 5842 C C . PRO A 1 731 ? 25.784 -3.059 -34.083 1.00 81.00 731 PRO A C 1
ATOM 5844 O O . PRO A 1 731 ? 25.155 -2.062 -34.440 1.00 81.00 731 PRO A O 1
ATOM 5847 N N . ALA A 1 732 ? 25.498 -4.281 -34.547 1.00 84.88 732 ALA A N 1
ATOM 5848 C CA . ALA A 1 732 ? 24.437 -4.556 -35.518 1.00 84.88 732 ALA A CA 1
ATOM 5849 C C . ALA A 1 732 ? 23.040 -4.427 -34.887 1.00 84.88 732 ALA A C 1
ATOM 5851 O O . ALA A 1 732 ? 22.116 -3.937 -35.534 1.00 84.88 732 ALA A O 1
ATOM 5852 N N . GLN A 1 733 ? 22.901 -4.761 -33.601 1.00 83.38 733 GLN A N 1
ATOM 5853 C CA . GLN A 1 733 ? 21.688 -4.509 -32.809 1.00 83.38 733 GLN A CA 1
ATOM 5854 C C . GLN A 1 733 ? 21.620 -3.088 -32.212 1.00 83.38 733 GLN A C 1
ATOM 5856 O O . GLN A 1 733 ? 20.768 -2.810 -31.366 1.00 83.38 733 GLN A O 1
ATOM 5861 N N . LEU A 1 734 ? 22.501 -2.161 -32.614 1.00 86.06 734 LEU A N 1
ATOM 5862 C CA . LEU A 1 734 ? 22.630 -0.826 -32.009 1.00 86.06 734 LEU A CA 1
ATOM 5863 C C . LEU A 1 734 ? 22.825 -0.881 -30.480 1.00 86.06 734 LEU A C 1
ATOM 5865 O O . LEU A 1 734 ? 22.282 -0.048 -29.750 1.00 86.06 734 LEU A O 1
ATOM 5869 N N . CYS A 1 735 ? 23.578 -1.862 -29.984 1.00 90.62 735 CYS A N 1
ATOM 5870 C CA . CYS A 1 735 ? 24.001 -2.010 -28.590 1.00 90.62 735 CYS A CA 1
ATOM 5871 C C . CYS A 1 735 ? 25.476 -1.580 -28.435 1.00 90.62 735 CYS A C 1
ATOM 5873 O O . CYS A 1 735 ? 26.345 -2.426 -28.234 1.00 90.62 735 CYS A O 1
ATOM 5875 N N . PRO A 1 736 ? 25.800 -0.274 -28.556 1.00 91.94 736 PRO A N 1
ATOM 5876 C CA . PRO A 1 736 ? 27.170 0.213 -28.470 1.00 91.94 736 PRO A CA 1
ATOM 5877 C C . PRO A 1 736 ? 27.766 0.009 -27.077 1.00 91.94 736 PRO A C 1
ATOM 5879 O O . PRO A 1 736 ? 27.071 0.058 -26.058 1.00 91.94 736 PRO A O 1
ATOM 5882 N N . GLN A 1 737 ? 29.090 -0.085 -27.034 1.00 92.94 737 GLN A N 1
ATOM 5883 C CA . GLN A 1 737 ? 29.858 0.157 -25.824 1.00 92.94 737 GLN A CA 1
ATOM 5884 C C . GLN A 1 737 ? 29.602 1.589 -25.328 1.00 92.94 737 GLN A C 1
ATOM 5886 O O . GLN A 1 737 ? 29.854 2.562 -26.041 1.00 92.94 737 GLN A O 1
ATOM 5891 N N . TYR A 1 738 ? 29.111 1.728 -24.097 1.00 92.94 738 TYR A N 1
ATOM 5892 C CA . TYR A 1 738 ? 28.800 3.029 -23.492 1.00 92.94 738 TYR A CA 1
ATOM 5893 C C . TYR A 1 738 ? 29.886 3.538 -22.527 1.00 92.94 738 TYR A C 1
ATOM 5895 O O . TYR A 1 738 ? 29.742 4.628 -21.978 1.00 92.94 738 TYR A O 1
ATOM 5903 N N . TRP A 1 739 ? 30.970 2.783 -22.315 1.00 93.44 739 TRP A N 1
ATOM 5904 C CA . TRP A 1 739 ? 32.036 3.074 -21.345 1.00 93.44 739 TRP A CA 1
ATOM 5905 C C . TRP A 1 739 ? 33.424 3.270 -21.997 1.00 93.44 739 TRP A C 1
ATOM 5907 O O . TRP A 1 739 ? 33.653 2.793 -23.110 1.00 93.44 739 TRP A O 1
ATOM 5917 N N . PRO A 1 740 ? 34.372 3.955 -21.327 1.00 92.56 740 PRO A N 1
ATOM 5918 C CA . PRO A 1 740 ? 35.789 3.947 -21.705 1.00 92.56 740 PRO A CA 1
ATOM 5919 C C . PRO A 1 740 ? 36.461 2.608 -21.372 1.00 92.56 740 PRO A C 1
ATOM 5921 O O . PRO A 1 740 ? 36.331 2.121 -20.253 1.00 92.56 740 PRO A O 1
ATOM 5924 N N . GLU A 1 741 ? 37.241 2.048 -22.298 1.00 86.88 741 GLU A N 1
ATOM 5925 C CA . GLU A 1 741 ? 38.208 0.977 -21.980 1.00 86.88 741 GLU A CA 1
ATOM 5926 C C . GLU A 1 741 ? 39.502 1.522 -21.373 1.00 86.88 741 GLU A C 1
ATOM 5928 O O . GLU A 1 741 ? 40.157 0.840 -20.598 1.00 86.88 741 GLU A O 1
ATOM 5933 N N . ASN A 1 742 ? 39.887 2.747 -21.737 1.00 83.69 742 ASN A N 1
ATOM 5934 C CA . ASN A 1 742 ? 41.110 3.396 -21.282 1.00 83.69 742 ASN A CA 1
ATOM 5935 C C . ASN A 1 742 ? 40.881 4.905 -21.134 1.00 83.69 742 ASN A C 1
ATOM 5937 O O . ASN A 1 742 ? 40.229 5.532 -21.971 1.00 83.69 742 ASN A O 1
ATOM 5941 N N . GLY A 1 743 ? 41.455 5.509 -20.092 1.00 87.12 743 GLY A N 1
ATOM 5942 C CA . GLY A 1 743 ? 41.406 6.957 -19.882 1.00 87.12 743 GLY A CA 1
ATOM 5943 C C . GLY A 1 743 ? 39.996 7.501 -19.614 1.00 87.12 743 GLY A C 1
ATOM 5944 O O . GLY A 1 743 ? 39.234 6.922 -18.840 1.00 87.12 743 GLY A O 1
ATOM 5945 N N . VAL A 1 744 ? 39.671 8.656 -20.210 1.00 89.31 744 VAL A N 1
ATOM 5946 C CA . VAL A 1 744 ? 38.468 9.444 -19.884 1.00 89.31 744 VAL A CA 1
ATOM 5947 C C . VAL A 1 744 ? 37.623 9.732 -21.125 1.00 89.31 744 VAL A C 1
ATOM 5949 O O . VAL A 1 744 ? 38.040 10.482 -22.007 1.00 89.31 744 VAL A O 1
ATOM 5952 N N . HIS A 1 745 ? 36.393 9.220 -21.157 1.00 90.44 745 HIS A N 1
ATOM 5953 C CA . HIS A 1 745 ? 35.373 9.603 -22.137 1.00 90.44 745 HIS A CA 1
ATOM 5954 C C . HIS A 1 745 ? 34.554 10.804 -21.640 1.00 90.44 745 HIS A C 1
ATOM 5956 O O . HIS A 1 745 ? 34.321 10.971 -20.440 1.00 90.44 745 HIS A O 1
ATOM 5962 N N . ARG A 1 746 ? 34.108 11.666 -22.565 1.00 86.62 746 ARG A N 1
ATOM 5963 C CA . ARG A 1 746 ? 33.329 12.877 -22.257 1.00 86.62 746 ARG A CA 1
ATOM 5964 C C . ARG A 1 746 ? 31.983 12.869 -22.976 1.00 86.62 746 ARG A C 1
ATOM 5966 O O . ARG A 1 746 ? 31.924 12.885 -24.201 1.00 86.62 746 ARG A O 1
ATOM 5973 N N . HIS A 1 747 ? 30.902 12.916 -22.205 1.00 83.69 747 HIS A N 1
ATOM 5974 C CA . HIS A 1 747 ? 29.520 12.915 -22.680 1.00 83.69 747 HIS A CA 1
ATOM 5975 C C . HIS A 1 747 ? 28.854 14.250 -22.314 1.00 83.69 747 HIS A C 1
ATOM 5977 O O . HIS A 1 747 ? 28.088 14.368 -21.356 1.00 83.69 747 HIS A O 1
ATOM 5983 N N . GLY A 1 748 ? 29.196 15.300 -23.066 1.00 79.75 748 GLY A N 1
ATOM 5984 C CA . GLY A 1 748 ? 28.838 16.678 -22.719 1.00 79.75 748 GLY A CA 1
ATOM 5985 C C . GLY A 1 748 ? 29.536 17.113 -21.421 1.00 79.75 748 GLY A C 1
ATOM 5986 O O . GLY A 1 748 ? 30.765 17.051 -21.367 1.00 79.75 748 GLY A O 1
ATOM 5987 N N . PRO A 1 749 ? 28.805 17.539 -20.372 1.00 80.25 749 PRO A N 1
ATOM 5988 C CA . PRO A 1 749 ? 29.419 17.920 -19.101 1.00 80.25 749 PRO A CA 1
ATOM 5989 C C . PRO A 1 749 ? 29.904 16.716 -18.277 1.00 80.25 749 PRO A C 1
ATOM 5991 O O . PRO A 1 749 ? 30.692 16.903 -17.353 1.00 80.25 749 PRO A O 1
ATOM 5994 N N . ILE A 1 750 ? 29.451 15.493 -18.572 1.00 86.31 750 ILE A N 1
ATOM 5995 C CA . ILE A 1 750 ? 29.851 14.298 -17.820 1.00 86.31 750 ILE A CA 1
ATOM 5996 C C . ILE A 1 750 ? 31.185 13.771 -18.346 1.00 86.31 750 ILE A C 1
ATOM 5998 O O . ILE A 1 750 ? 31.396 13.676 -19.554 1.00 86.31 750 ILE A O 1
ATOM 6002 N N . GLN A 1 751 ? 32.072 13.403 -17.429 1.00 90.38 751 GLN A N 1
ATOM 6003 C CA . GLN A 1 751 ? 33.318 12.700 -17.698 1.00 90.38 751 GLN A CA 1
ATOM 6004 C C . GLN A 1 751 ? 33.259 11.342 -16.996 1.00 90.38 751 GLN A C 1
ATOM 6006 O O . GLN A 1 751 ? 32.911 11.271 -15.816 1.00 90.38 751 GLN A O 1
ATOM 6011 N N . VAL A 1 752 ? 33.575 10.281 -17.731 1.00 93.81 752 VAL A N 1
ATOM 6012 C CA . VAL A 1 752 ? 33.657 8.906 -17.232 1.00 93.81 752 VAL A CA 1
ATOM 6013 C C . VAL A 1 752 ? 35.100 8.469 -17.408 1.00 93.81 752 VAL A C 1
ATOM 6015 O O . VAL A 1 752 ? 35.610 8.473 -18.525 1.00 93.81 752 VAL A O 1
ATOM 6018 N N . GLU A 1 753 ? 35.762 8.142 -16.311 1.00 94.38 753 GLU A N 1
ATOM 6019 C CA . GLU A 1 753 ? 37.146 7.679 -16.255 1.00 94.38 753 GLU A CA 1
ATOM 6020 C C . GLU A 1 753 ? 37.156 6.181 -15.948 1.00 94.38 753 GLU A C 1
ATOM 6022 O O . GLU A 1 753 ? 36.531 5.743 -14.979 1.00 94.38 753 GLU A O 1
ATOM 6027 N N . PHE A 1 754 ? 37.859 5.397 -16.763 1.00 95.25 754 PHE A N 1
ATOM 6028 C CA . PHE A 1 754 ? 38.158 4.001 -16.459 1.00 95.25 754 PHE A CA 1
ATOM 6029 C C . PHE A 1 754 ? 39.211 3.929 -15.346 1.00 95.25 754 PHE A C 1
ATOM 6031 O O . PHE A 1 754 ? 40.248 4.585 -15.444 1.00 95.25 754 PHE A O 1
ATOM 6038 N N . VAL A 1 755 ? 38.947 3.152 -14.292 1.00 94.88 755 VAL A N 1
ATOM 6039 C CA . VAL A 1 755 ? 39.868 2.981 -13.153 1.00 94.88 755 VAL A CA 1
ATOM 6040 C C . VAL A 1 755 ? 40.506 1.595 -13.176 1.00 94.88 755 VAL A C 1
ATOM 6042 O O . VAL A 1 755 ? 41.723 1.485 -13.059 1.00 94.88 755 VAL A O 1
ATOM 6045 N N . SER A 1 756 ? 39.693 0.550 -13.333 1.00 93.94 756 SER A N 1
ATOM 6046 C CA . SER A 1 756 ? 40.145 -0.836 -13.473 1.00 93.94 756 SER A CA 1
ATOM 6047 C C . SER A 1 756 ? 39.040 -1.718 -14.058 1.00 93.94 756 SER A C 1
ATOM 6049 O O . SER A 1 756 ? 37.858 -1.367 -14.029 1.00 93.94 756 SER A O 1
ATOM 6051 N N . ALA A 1 757 ? 39.431 -2.887 -14.557 1.00 93.94 757 ALA A N 1
ATOM 6052 C CA . ALA A 1 757 ? 38.541 -4.010 -14.821 1.00 93.94 757 ALA A CA 1
ATOM 6053 C C . ALA A 1 757 ? 39.108 -5.256 -14.142 1.00 93.94 757 ALA A C 1
ATOM 6055 O O . ALA A 1 757 ? 40.319 -5.333 -13.931 1.00 93.94 757 ALA A O 1
ATOM 6056 N N . ASP A 1 758 ? 38.231 -6.203 -13.838 1.00 93.56 758 ASP A N 1
ATOM 6057 C CA . ASP A 1 758 ? 38.579 -7.536 -13.358 1.00 93.56 758 ASP A CA 1
ATOM 6058 C C . ASP A 1 758 ? 37.664 -8.579 -14.019 1.00 93.56 758 ASP A C 1
ATOM 6060 O O . ASP A 1 758 ? 36.594 -8.229 -14.532 1.00 93.56 758 ASP A O 1
ATOM 6064 N N . LEU A 1 759 ? 38.091 -9.839 -14.039 1.00 92.00 759 LEU A N 1
ATOM 6065 C CA . LEU A 1 759 ? 37.394 -10.944 -14.700 1.00 92.00 759 LEU A CA 1
ATOM 6066 C C . LEU A 1 759 ? 37.314 -12.147 -13.755 1.00 92.00 759 LEU A C 1
ATOM 6068 O O . LEU A 1 759 ? 38.295 -12.867 -13.575 1.00 92.00 759 LEU A O 1
ATOM 6072 N N . GLU A 1 760 ? 36.131 -12.373 -13.191 1.00 91.19 760 GLU A N 1
ATOM 6073 C CA . GLU A 1 760 ? 35.838 -13.494 -12.296 1.00 91.19 760 GLU A CA 1
ATOM 6074 C C . GLU A 1 760 ? 34.806 -14.410 -12.968 1.00 91.19 760 GLU A C 1
ATOM 6076 O O . GLU A 1 760 ? 33.640 -14.045 -13.108 1.00 91.19 760 GLU A O 1
ATOM 6081 N N . GLU A 1 761 ? 35.245 -15.595 -13.403 1.00 88.81 761 GLU A N 1
ATOM 6082 C CA . GLU A 1 761 ? 34.422 -16.577 -14.130 1.00 88.81 761 GLU A CA 1
ATOM 6083 C C . GLU A 1 761 ? 33.685 -15.939 -15.332 1.00 88.81 761 GLU A C 1
ATOM 6085 O O . GLU A 1 761 ? 34.339 -15.439 -16.249 1.00 88.81 761 GLU A O 1
ATOM 6090 N N . ASP A 1 762 ? 32.349 -15.930 -15.326 1.00 89.12 762 ASP A N 1
ATOM 6091 C CA . ASP A 1 762 ? 31.505 -15.350 -16.383 1.00 89.12 762 ASP A CA 1
ATOM 6092 C C . ASP A 1 762 ? 31.223 -13.836 -16.188 1.00 89.12 762 ASP A C 1
ATOM 6094 O O . ASP A 1 762 ? 30.422 -13.244 -16.917 1.00 89.12 762 ASP A O 1
ATOM 6098 N N . ILE A 1 763 ? 31.844 -13.177 -15.197 1.00 92.75 763 ILE A N 1
ATOM 6099 C CA . ILE A 1 763 ? 31.544 -11.792 -14.791 1.00 92.75 763 ILE A CA 1
ATOM 6100 C C . ILE A 1 763 ? 32.730 -10.856 -15.064 1.00 92.75 763 ILE A C 1
ATOM 6102 O O . ILE A 1 763 ? 33.821 -11.013 -14.518 1.00 92.75 763 ILE A O 1
ATOM 6106 N N . ILE A 1 764 ? 32.484 -9.792 -15.840 1.00 93.50 764 ILE A N 1
ATOM 6107 C CA . ILE A 1 764 ? 33.461 -8.715 -16.072 1.00 93.50 764 ILE A CA 1
ATOM 6108 C C . ILE A 1 764 ? 33.149 -7.501 -15.187 1.00 93.50 764 ILE A C 1
ATOM 6110 O O . ILE A 1 764 ? 32.330 -6.643 -15.539 1.00 93.50 764 ILE A O 1
ATOM 6114 N N . SER A 1 765 ? 33.842 -7.395 -14.056 1.00 94.31 765 SER A N 1
ATOM 6115 C CA . SER A 1 765 ? 33.772 -6.228 -13.174 1.00 94.31 765 SER A CA 1
ATOM 6116 C C . SER A 1 765 ? 34.504 -5.035 -13.797 1.00 94.31 765 SER A C 1
ATOM 6118 O O . SER A 1 765 ? 35.575 -5.184 -14.384 1.00 94.31 765 SER A O 1
ATOM 6120 N N . ARG A 1 766 ? 33.941 -3.823 -13.698 1.00 95.00 766 ARG A N 1
ATOM 6121 C CA . ARG A 1 766 ? 34.569 -2.587 -14.203 1.00 95.00 766 ARG A CA 1
ATOM 6122 C C . ARG A 1 766 ? 34.318 -1.421 -13.252 1.00 95.00 766 ARG A C 1
ATOM 6124 O O . ARG A 1 766 ? 33.170 -1.056 -12.998 1.00 95.00 766 ARG A O 1
ATOM 6131 N N . ILE A 1 767 ? 35.392 -0.814 -12.755 1.00 95.62 767 ILE A N 1
ATOM 6132 C CA . ILE A 1 767 ? 35.348 0.338 -11.852 1.00 95.62 767 ILE A CA 1
ATOM 6133 C C . ILE A 1 767 ? 35.528 1.620 -12.667 1.00 95.62 767 ILE A C 1
ATOM 6135 O O . ILE A 1 767 ? 36.520 1.799 -13.378 1.00 95.62 767 ILE A O 1
ATOM 6139 N N . PHE A 1 768 ? 34.578 2.543 -12.514 1.00 94.94 768 PHE A N 1
ATOM 6140 C CA . PHE A 1 768 ? 34.590 3.850 -13.165 1.00 94.94 768 PHE A CA 1
ATOM 6141 C C . PHE A 1 768 ? 34.567 4.979 -12.137 1.00 94.94 768 PHE A C 1
ATOM 6143 O O . PHE A 1 768 ? 33.834 4.922 -11.149 1.00 94.94 768 PHE A O 1
ATOM 6150 N N . ARG A 1 769 ? 35.307 6.058 -12.403 1.00 92.62 769 ARG A N 1
ATOM 6151 C CA . ARG A 1 769 ? 35.165 7.327 -11.683 1.00 92.62 769 ARG A CA 1
ATOM 6152 C C . ARG A 1 769 ? 34.357 8.284 -12.551 1.00 92.62 769 ARG A C 1
ATOM 6154 O O . ARG A 1 769 ? 34.732 8.577 -13.682 1.00 92.62 769 ARG A O 1
ATOM 6161 N N . ILE A 1 770 ? 33.234 8.769 -12.029 1.00 89.81 770 ILE A N 1
ATOM 6162 C CA . ILE A 1 770 ? 32.309 9.627 -12.777 1.00 89.81 770 ILE A CA 1
ATOM 6163 C C . ILE A 1 770 ? 32.352 11.045 -12.202 1.00 89.81 770 ILE A C 1
ATOM 6165 O O . ILE A 1 770 ? 32.309 11.244 -10.988 1.00 89.81 770 ILE A O 1
ATOM 6169 N N . TYR A 1 771 ? 32.433 12.044 -13.076 1.00 83.62 771 TYR A N 1
ATOM 6170 C CA . TYR A 1 771 ? 32.469 13.462 -12.726 1.00 83.62 771 TYR A CA 1
ATOM 6171 C C . TYR A 1 771 ? 31.527 14.267 -13.629 1.00 83.62 771 TYR A C 1
ATOM 6173 O O . TYR A 1 771 ? 31.311 13.916 -14.784 1.00 83.62 771 TYR A O 1
ATOM 6181 N N . ASN A 1 772 ? 30.970 15.368 -13.124 1.00 78.62 772 ASN A N 1
ATOM 6182 C CA . ASN A 1 772 ? 30.158 16.298 -13.905 1.00 78.62 772 ASN A CA 1
ATOM 6183 C C . ASN A 1 772 ? 30.795 17.689 -13.844 1.00 78.62 772 ASN A C 1
ATOM 6185 O O . ASN A 1 772 ? 30.737 18.356 -12.818 1.00 78.62 772 ASN A O 1
ATOM 6189 N N . ALA A 1 773 ? 31.381 18.127 -14.956 1.00 71.00 773 ALA A N 1
ATOM 6190 C CA . ALA A 1 773 ? 32.089 19.396 -15.075 1.00 71.00 773 ALA A CA 1
ATOM 6191 C C . ALA A 1 773 ? 31.178 20.636 -15.019 1.00 71.00 773 ALA A C 1
ATOM 6193 O O . ALA A 1 773 ? 31.677 21.724 -14.752 1.00 71.00 773 ALA A O 1
ATOM 6194 N N . ALA A 1 774 ? 29.864 20.488 -15.235 1.00 65.50 774 ALA A N 1
ATOM 6195 C CA . ALA A 1 774 ? 28.893 21.566 -15.028 1.00 65.50 774 ALA A CA 1
ATOM 6196 C C . ALA A 1 774 ? 28.422 21.661 -13.564 1.00 65.50 774 ALA A C 1
ATOM 6198 O O . ALA A 1 774 ? 28.025 22.733 -13.112 1.00 65.50 774 ALA A O 1
ATOM 6199 N N . ARG A 1 775 ? 28.507 20.568 -12.790 1.00 60.31 775 ARG A N 1
ATOM 6200 C CA . ARG A 1 775 ? 28.364 20.597 -11.326 1.00 60.31 775 ARG A CA 1
ATOM 6201 C C . ARG A 1 775 ? 29.734 20.819 -10.692 1.00 60.31 775 ARG A C 1
ATOM 6203 O O . ARG A 1 775 ? 30.362 19.881 -10.203 1.00 60.31 775 ARG A O 1
ATOM 6210 N N . VAL A 1 776 ? 30.178 22.079 -10.702 1.00 41.53 776 VAL A N 1
ATOM 6211 C CA . VAL A 1 776 ? 31.352 22.529 -9.937 1.00 41.53 776 VAL A CA 1
ATOM 6212 C C . VAL A 1 776 ? 31.237 21.980 -8.514 1.00 41.53 776 VAL A C 1
ATOM 6214 O O . VAL A 1 776 ? 30.224 22.190 -7.847 1.00 41.53 776 VAL A O 1
ATOM 6217 N N . ARG A 1 777 ? 32.253 21.233 -8.063 1.00 35.94 777 ARG A N 1
ATOM 6218 C CA . ARG A 1 777 ? 32.277 20.706 -6.694 1.00 35.94 777 ARG A CA 1
ATOM 6219 C C . ARG A 1 777 ? 32.215 21.887 -5.717 1.00 35.94 777 ARG A C 1
ATOM 6221 O O . ARG A 1 777 ? 33.011 22.812 -5.888 1.00 35.94 777 ARG A O 1
ATOM 6228 N N . PRO A 1 778 ? 31.389 21.841 -4.659 1.00 32.72 778 PRO A N 1
ATOM 6229 C CA . PRO A 1 778 ? 31.672 22.626 -3.467 1.00 32.72 778 PRO A CA 1
ATOM 6230 C C . PRO A 1 778 ? 33.100 22.283 -3.022 1.00 32.72 778 PRO A C 1
ATOM 6232 O O . PRO A 1 778 ? 33.425 21.109 -2.821 1.00 32.72 778 PRO A O 1
ATOM 6235 N N . PHE A 1 779 ? 33.984 23.278 -2.960 1.00 27.50 779 PHE A N 1
ATOM 6236 C CA . PHE A 1 779 ? 35.372 23.075 -2.548 1.00 27.50 779 PHE A CA 1
ATOM 6237 C C . PHE A 1 779 ? 35.405 22.778 -1.044 1.00 27.50 779 PHE A C 1
ATOM 6239 O O . PHE A 1 779 ? 35.384 23.705 -0.248 1.00 27.50 779 PHE A O 1
ATOM 6246 N N . ARG A 1 780 ? 35.388 21.486 -0.678 1.00 30.03 780 ARG A N 1
ATOM 6247 C CA . ARG A 1 780 ? 35.353 20.955 0.706 1.00 30.03 780 ARG A CA 1
ATOM 6248 C C . ARG A 1 780 ? 34.276 21.602 1.575 1.00 30.03 780 ARG A C 1
ATOM 6250 O O . ARG A 1 780 ? 34.599 22.422 2.455 1.00 30.03 780 ARG A O 1
#

Radius of gyration: 35.02 Å; Cα contacts (8 Å, |Δi|>4): 1000; chains: 1; bounding box: 104×109×86 Å

Sequence (780 aa):
MFHAELCNAQIVYQVVVEEERPRRARRAAEILRCYPVPIHFQNATLLNSQYYFTAEFPAAGIQAPQPFSIGDNKTYSGYWNAPLLPHKSYSVYYQAVSTANGETKIDCVRVATKAAIIVTQLTTPYIRIAPAAGENQLTGAVTRKPDAVEPEKQTDHTVKIAGVIAGILLFVIIFLGVVLVMKKRRTYHSYTYYLKLAKKRKETLSSTRQEMTVMVNSMDKSYTEQGTNCDEAFSFMDTHNPNSRPVSSPTSFTMKANTLSTTVPNSYYPDPFVPTAILDESQTMASDTSSLVQSHTHSYKKREAVVDVPYQTGQLHPAIRVADLLQHITQMKCAEGYGFKEEYESFFEGQSAPWDSAKKDENRMKNRYGNIIAYDHSRVRLQALDGEQSSDYINANYIDGYHRPNHYIATQGPMQETVFDFWRMVWQENTATIVMVTNLVEVGRVKCCKYWPDDTEIYRDMKVTLIETQLLSEYVIRTFAVEKRGAHEIREIRQFHFTGWPDHGVPYHASGLLGFIRRVKAKNPANAGPMVIHCSAGAGRTGCFIVIDIMLDMAEREGVVDIYNCVRELRSRRVNMVQTEEQYVFIHDAILEACLCGDTTIPANQIRSVYYDMNRLDPQTNSTQIKEEFRTLNMVTPTLRVEDCSIALLPRNHEKNRCMDVLPPDRCLPFLITIDGESSNYINAALMDSYKQPSAFIVTQHPLPNTVKDFWRLVLDYHCTSIVMLNDVDPAQLCPQYWPENGVHRHGPIQVEFVSADLEEDIISRIFRIYNAARVRPFR

pLDDT: mean 75.68, std 27.36, range [20.06, 98.94]

Nearest PDB structures (foldseek):
  2c7s-assembly1_A  TM=9.874E-01  e=9.407E-50  Homo sapiens
  1rpm-assembly2_B  TM=9.908E-01  e=1.157E-48  Homo sapiens
  2ooq-assembly2_B  TM=9.890E-01  e=5.733E-47  Homo sapiens
  2ooq-assembly1_A  TM=9.884E-01  e=1.564E-46  Homo sapiens
  3s3e-assembly1_A  TM=9.549E-01  e=7.830E-32  Drosophila melanogaster

Organism: Anguilla anguilla (NCBI:txid7936)